Protein AF-0000000085049550 (afdb_homodimer)

Solvent-accessible surface area (backbone atoms only — not comparable to full-atom values): 65338 Å² total; per-residue (Å²): 145,92,88,83,80,83,71,81,77,80,73,81,81,85,78,81,79,78,75,76,79,75,77,75,76,74,72,74,68,70,70,70,76,71,72,78,82,72,60,80,69,58,67,72,44,66,88,73,62,25,68,62,47,60,29,58,36,51,58,29,24,35,36,38,42,76,51,36,43,37,69,57,34,48,64,61,52,52,51,42,51,48,48,37,54,74,70,41,40,34,81,73,56,37,36,35,46,28,46,39,63,38,54,49,28,28,23,38,79,91,80,58,50,74,32,56,30,37,91,40,30,61,65,18,60,72,66,50,96,84,41,41,40,52,30,58,55,34,49,54,40,43,74,71,71,32,41,34,25,41,52,52,14,54,10,40,30,41,53,62,75,64,70,43,58,96,78,52,60,54,61,54,42,81,53,63,71,20,36,40,64,19,33,49,98,33,47,60,62,50,43,30,42,44,35,55,68,23,51,41,31,29,39,39,37,34,40,40,19,30,40,55,27,21,76,83,26,67,53,30,67,71,60,66,41,73,67,36,78,46,41,44,38,82,87,19,70,70,65,26,42,37,69,58,55,53,47,54,52,43,51,47,43,53,34,46,53,70,35,34,76,84,34,67,29,35,44,31,44,29,50,42,5,38,64,44,32,60,74,50,25,33,54,54,26,29,27,24,23,25,25,55,83,65,55,49,39,67,58,42,46,46,27,20,48,44,49,40,50,68,41,26,35,51,19,30,49,9,8,27,42,22,38,52,62,43,51,53,66,32,68,56,17,13,90,91,24,52,54,40,27,50,24,54,54,51,51,37,23,46,48,27,25,42,54,25,41,18,51,59,58,92,70,56,48,72,69,55,49,49,62,79,54,38,59,67,52,50,46,61,27,54,25,77,59,28,26,27,19,34,63,39,20,53,38,67,42,39,35,32,35,38,22,50,44,73,89,49,79,40,36,31,37,39,36,45,34,32,70,35,64,51,71,46,77,44,45,51,42,27,62,64,73,46,24,38,44,92,40,61,36,39,37,32,30,60,84,78,69,42,74,50,83,63,38,54,38,54,47,79,44,81,35,53,48,36,23,49,50,44,30,45,32,39,39,49,44,62,61,80,57,46,49,49,48,43,56,36,19,25,40,34,37,60,79,31,36,29,70,71,63,88,30,48,32,65,80,38,54,26,36,64,43,89,87,58,47,48,57,68,50,53,58,71,70,53,33,31,54,44,38,33,45,21,51,39,15,27,28,83,68,40,78,30,28,26,49,85,46,74,34,84,41,11,38,9,25,22,28,55,15,22,34,37,33,65,46,50,91,68,36,38,31,39,38,29,34,34,32,25,24,45,76,23,85,40,63,80,57,42,36,30,42,35,37,25,43,51,43,38,82,65,41,69,56,68,73,32,36,57,69,38,68,57,45,78,48,66,37,84,27,78,90,36,52,26,36,33,46,31,31,40,46,89,62,93,55,83,56,47,32,31,27,29,39,27,55,23,28,42,25,88,140,80,87,82,80,82,80,77,77,78,77,79,72,78,76,79,76,77,77,75,76,73,76,74,72,73,72,72,70,70,71,70,74,70,72,76,81,72,59,82,69,58,67,72,46,66,88,72,62,24,68,61,48,62,29,57,37,50,58,28,24,35,37,38,42,77,52,36,42,36,68,57,34,49,64,60,52,51,51,44,51,49,47,35,52,75,72,42,39,34,83,72,56,37,34,35,46,29,45,40,65,38,55,50,29,27,22,40,79,92,80,59,50,72,32,54,30,38,90,40,30,60,65,17,59,73,64,50,94,83,42,40,40,53,32,58,54,34,50,53,39,43,73,73,70,32,40,33,24,40,53,52,13,55,10,40,31,40,50,61,75,66,68,44,58,96,79,52,60,54,61,55,43,82,53,64,72,20,36,40,63,18,32,48,97,35,48,61,62,49,44,30,43,45,35,55,68,23,52,42,32,28,41,39,37,32,39,41,20,31,40,55,26,20,77,82,27,67,53,28,66,71,60,66,41,74,66,35,78,46,40,44,37,82,86,19,72,73,66,26,42,36,68,60,56,54,47,55,53,43,50,45,43,53,32,47,53,71,36,34,80,84,35,69,29,37,44,30,44,30,51,42,5,37,65,46,32,62,73,50,26,34,55,54,28,29,27,24,23,24,26,54,85,64,56,50,40,66,58,42,47,46,26,20,48,44,49,40,52,69,41,27,35,52,19,31,49,10,9,27,41,23,39,52,61,42,51,54,66,32,69,55,16,13,90,91,23,53,54,40,27,50,24,54,54,51,52,36,24,46,48,27,25,42,54,26,41,19,51,58,57,91,70,56,50,73,72,55,50,48,62,78,53,36,60,66,52,48,48,61,27,54,25,77,59,28,25,26,20,35,62,38,20,53,39,68,42,37,36,32,34,37,21,49,43,73,88,49,81,39,36,33,34,38,37,45,35,32,68,34,65,50,71,45,77,43,45,50,42,27,62,63,72,46,24,38,43,91,41,61,34,40,38,33,31,59,82,78,70,41,74,49,81,63,38,54,38,54,47,79,45,82,35,52,47,36,22,49,50,45,28,45,34,38,38,52,42,61,60,81,56,46,48,47,48,42,56,35,17,24,40,34,37,59,79,30,36,30,70,71,61,86,31,49,32,66,80,38,51,26,36,66,41,91,85,58,48,48,58,69,48,54,58,73,70,54,31,31,53,44,39,32,45,20,51,40,15,26,28,82,69,40,78,32,27,26,48,85,45,73,34,84,40,10,39,9,24,22,28,55,14,21,34,38,33,67,46,49,92,68,36,39,31,38,38,30,35,33,32,25,24,46,75,24,85,39,65,82,57,43,37,30,43,37,37,24,43,52,43,38,84,65,41,69,54,68,72,32,35,57,69,37,70,57,44,78,48,66,36,82,26,76,91,37,53,27,36,33,45,30,31,40,47,89,64,94,54,83,57,46,31,30,27,29,38,28,55,23,27,44,25,87

pLDDT: mean 92.44, std 16.64, range [17.42, 98.94]

Organism: Asticcacaulis excentricus (strain ATCC 15261 / DSM 4724 / KCTC 12464 / NCIMB 9791 / VKM B-1370 / CB 48) (NCBI:txid573065)

Foldseek 3Di:
DDDDDDDPPDDDDDPDPPVPPPPPPPPPPPPPPPPPPPDLQFFFLDDQFFFFFDFLFFAAAAEACLAANLNAALVLLVVRLVCCLVVCVVVLHHAEREYEHNQWAWQDDVPRHTFGDCVRPVVQCDPHRVRGALQVSQVVSVVSVHAYEYEAELAQADPCVQDPDPPDPRQHDDDQNGNRRHCHVPLLPHLLRVPQVRNHAEYEYEHSRQARFAPPHPCCVVVVHPHDHHQWDQQDLVSHVLVVLLVSLQVNLVSNCVNPVVSRHFYAYHHALHSLCLACVRSRGAEYAQHHEADPDLLSLLLLLVSQQFSQLSWASRHAYASYEDPACDDCRNPVNVQQVLLSLLSCLQQLHHHYHNHSCVPHDPSSSCSSNLSLSSCSSRASLRGRWAWLDDDQAWTKTWADGDPDLQKIKIKTWGSFQAKDKDKDFCVSSQADQQWWKKWAWSVVRGTDDIDHGIDMDIDHGGHMTMTMMGHHHPFNFWDFVLNRSNFKHFSDQAQDDWFAQQPRRFDQDPVQGPPDPGDGGGNTQQQGKGWQAASNRHFFDALRRTFRGWMKGFAQTKMKGFDDQSFFKKKFWKAFGQPWPDQPWWKKKFKAFSSHTFDIDPGHGGNDGTDMDMGTQNVGGMMMIHIHTPDDDNRTTIMIRGRIIGGD/DDDPDDPPPPDPPPPPPPPPPPPPPPPPPPPPPDPPPPDLQFFFLDDQFFFFAPPLFFAAAAEACLAANLNAALVLLVVRLVCCLVVCVVVLHHAEREYEHNQWAWQDDVPRHTFGDCVRPVVQQDPHRVRGALQVSQVVSVVSVHAYEYEAELAQADPCVQDPDPPDPRQHDDDQNGNRRHCHVPLLPHLLRVPQVRNHQEYEYEHSRQARFAPPHPCCVVVVHPHDHHQWDQQDLVSHVLVVLLVSLQVNLVSNCVNDVVSRHFYAYHHALHSLCLACVRSRGAEYAQHHEADPDLLSLLLLLVSQQFSQLSWASRHAYASYEDPACDDCRNPVNVQQVLLSLLSCLQQLHHHYHNHSCVPHDPSSSCSSNLSLSSCSSRASLRGRWAWLDDDQAWTKTWADGDPDLQKIKIKTWGSFQAKDKDKDFCVSSQADQAWWKKWAWSVVRHTDDIDHGIDMDIDHGGHMTMTMMGHHHPFNFWDFVLNRSNFKHFSDQAQDDWFAQQPRRFDQDPVQGPPDPGDGGGNTQQQGKGWQAASNRHFFDALRRTFRGWMKGFAQTKMKGFDDQSFFKKKFWKAFGQPWPDQPWWKKKFKAFSSHTFDIDDGHGGNDGTDMDMGTQNVGGMMMIHIHTPDDDNRTTIMIRGRIIGGD

Sequence (1304 aa):
MTPALRRLRRHAAPVALAVGLALTAASAHAETAATPVVAPLAATGKWSAYSEGRAATPPMGWSSWNAFGTDLTEARVLDSARIIVDSGLAAKGYRYINIDDGWWLKRRQSDGRMQVRIQLFPSAAVGGGEETSLRPFTDRLHKMGLKAGIYSDLGRNACSQAYGGPNTPNLPEGTVLEREVGLYGHIEQDISLYFKDWGFDFIKVDGCGVRAFGADSERVKAGTYRELPPLIDFQSISRTNIPAVRGLYTQIATSLKASNPDGDYVFSLCAWGSADVRAWGKDVGNLSRTSDDLTPSWSRLLTNFDSAATRALYAHPGSWNDPDMLFIGHGEFDAKHLVEARSHFALWAMINAPLLIGYDLSQASPELMQIFGNEAIIALNQDAGGHQAVLAYDSDDVQILIKTVGADPTRKAVALFNRTAEGKDIILTAEHLKYLANQPVKLHDLWAQADQAPFTGEAKFHLDPHQTLIFMASGTPVLSNGQYLSDLPGRVNPAVDGVVVPQADPFIYRMKSPWNGTRGRGDIPAYTGWGGAQADASPHGRQLQIAGKAFRSGIGILANSRLEVRVQPSDRRFEARVGVDDSTLNTTEAVTFAVYGDGKLLVKSQPLRFGQTPQALSADLNGVRLVELVATSASPSANPAAVTWGDAALLKMTPALRRLRRHAAPVALAVGLALTAASAHAETAATPVVAPLAATGKWSAYSEGRAATPPMGWSSWNAFGTDLTEARVLDSARIIVDSGLAAKGYRYINIDDGWWLKRRQSDGRMQVRIQLFPSAAVGGGEETSLRPFTDRLHKMGLKAGIYSDLGRNACSQAYGGPNTPNLPEGTVLEREVGLYGHIEQDISLYFKDWGFDFIKVDGCGVRAFGADSERVKAGTYRELPPLIDFQSISRTNIPAVRGLYTQIATSLKASNPDGDYVFSLCAWGSADVRAWGKDVGNLSRTSDDLTPSWSRLLTNFDSAATRALYAHPGSWNDPDMLFIGHGEFDAKHLVEARSHFALWAMINAPLLIGYDLSQASPELMQIFGNEAIIALNQDAGGHQAVLAYDSDDVQILIKTVGADPTRKAVALFNRTAEGKDIILTAEHLKYLANQPVKLHDLWAQADQAPFTGEAKFHLDPHQTLIFMASGTPVLSNGQYLSDLPGRVNPAVDGVVVPQADPFIYRMKSPWNGTRGRGDIPAYTGWGGAQADASPHGRQLQIAGKAFRSGIGILANSRLEVRVQPSDRRFEARVGVDDSTLNTTEAVTFAVYGDGKLLVKSQPLRFGQTPQALSADLNGVRLVELVATSASPSANPAAVTWGDAALLK

Structure (mmCIF, N/CA/C/O backbone):
data_AF-0000000085049550-model_v1
#
loop_
_entity.id
_entity.type
_entity.pdbx_description
1 polymer Alpha-galactosidase
#
loop_
_atom_site.group_PDB
_atom_site.id
_atom_site.type_symbol
_atom_site.label_atom_id
_atom_site.label_alt_id
_atom_site.label_comp_id
_atom_site.label_asym_id
_atom_site.label_entity_id
_atom_site.label_seq_id
_atom_site.pdbx_PDB_ins_code
_atom_site.Cartn_x
_atom_site.Cartn_y
_atom_site.Cartn_z
_atom_site.occupancy
_atom_site.B_iso_or_equiv
_atom_site.auth_seq_id
_atom_site.auth_comp_id
_atom_site.auth_asym_id
_atom_site.auth_atom_id
_atom_site.pdbx_PDB_model_num
ATOM 1 N N . MET A 1 1 ? 53.688 -13.312 -93.875 1 20.81 1 MET A N 1
ATOM 2 C CA . MET A 1 1 ? 52.438 -13.844 -94.438 1 20.81 1 MET A CA 1
ATOM 3 C C . MET A 1 1 ? 51.312 -13.758 -93.438 1 20.81 1 MET A C 1
ATOM 5 O O . MET A 1 1 ? 51.438 -14.273 -92.312 1 20.81 1 MET A O 1
ATOM 9 N N . THR A 1 2 ? 50.219 -12.719 -93.5 1 22.12 2 THR A N 1
ATOM 10 C CA . THR A 1 2 ? 49.375 -11.656 -92.938 1 22.12 2 THR A CA 1
ATOM 11 C C . THR A 1 2 ? 47.938 -12.156 -92.75 1 22.12 2 THR A C 1
ATOM 13 O O . THR A 1 2 ? 47.281 -12.516 -93.75 1 22.12 2 THR A O 1
ATOM 16 N N . PRO A 1 3 ? 47.406 -12.766 -91.5 1 21.67 3 PRO A N 1
ATOM 17 C CA . PRO A 1 3 ? 46.469 -13.719 -90.875 1 21.67 3 PRO A CA 1
ATOM 18 C C . PRO A 1 3 ? 45.062 -13.148 -90.75 1 21.67 3 PRO A C 1
ATOM 20 O O . PRO A 1 3 ? 44.875 -12.219 -89.938 1 21.67 3 PRO A O 1
ATOM 23 N N . ALA A 1 4 ? 44.125 -13.102 -91.812 1 19.98 4 ALA A N 1
ATOM 24 C CA . ALA A 1 4 ? 43.062 -12.133 -92.125 1 19.98 4 ALA A CA 1
ATOM 25 C C . ALA A 1 4 ? 41.812 -12.438 -91.312 1 19.98 4 ALA A C 1
ATOM 27 O O . ALA A 1 4 ? 41.312 -13.57 -91.312 1 19.98 4 ALA A O 1
ATOM 28 N N . LEU A 1 5 ? 41.125 -11.57 -90.375 1 17.5 5 LEU A N 1
ATOM 29 C CA . LEU A 1 5 ? 40.344 -11.469 -89.125 1 17.5 5 LEU A CA 1
ATOM 30 C C . LEU A 1 5 ? 38.844 -11.57 -89.438 1 17.5 5 LEU A C 1
ATOM 32 O O . LEU A 1 5 ? 38.031 -10.922 -88.75 1 17.5 5 LEU A O 1
ATOM 36 N N . ARG A 1 6 ? 38.312 -12.344 -90.438 1 18.55 6 ARG A N 1
ATOM 37 C CA . ARG A 1 6 ? 37.062 -11.906 -91 1 18.55 6 ARG A CA 1
ATOM 38 C C . ARG A 1 6 ? 35.906 -12.125 -90 1 18.55 6 ARG A C 1
ATOM 40 O O . ARG A 1 6 ? 35.781 -13.203 -89.438 1 18.55 6 ARG A O 1
ATOM 47 N N . ARG A 1 7 ? 35.031 -11.148 -89.688 1 18.16 7 ARG A N 1
ATOM 48 C CA . ARG A 1 7 ? 34.094 -10.594 -88.688 1 18.16 7 ARG A CA 1
ATOM 49 C C . ARG A 1 7 ? 32.688 -11.188 -88.875 1 18.16 7 ARG A C 1
ATOM 51 O O . ARG A 1 7 ? 31.703 -10.555 -88.562 1 18.16 7 ARG A O 1
ATOM 58 N N . LEU A 1 8 ? 32.406 -12.375 -89.375 1 18.02 8 LEU A N 1
ATOM 59 C CA . LEU A 1 8 ? 31.125 -12.656 -89.938 1 18.02 8 LEU A CA 1
ATOM 60 C C . LEU A 1 8 ? 30.031 -12.711 -88.875 1 18.02 8 LEU A C 1
ATOM 62 O O . LEU A 1 8 ? 29.938 -13.68 -88.125 1 18.02 8 LEU A O 1
ATOM 66 N N . ARG A 1 9 ? 29.875 -11.672 -88.062 1 20.73 9 ARG A N 1
ATOM 67 C CA . ARG A 1 9 ? 29.109 -11.836 -86.812 1 20.73 9 ARG A CA 1
ATOM 68 C C . ARG A 1 9 ? 27.641 -12.094 -87.125 1 20.73 9 ARG A C 1
ATOM 70 O O . ARG A 1 9 ? 27 -11.312 -87.875 1 20.73 9 ARG A O 1
ATOM 77 N N . ARG A 1 10 ? 27.172 -13.32 -87.188 1 17.42 10 ARG A N 1
ATOM 78 C CA . ARG A 1 10 ? 25.953 -14.047 -87.5 1 17.42 10 ARG A CA 1
ATOM 79 C C . ARG A 1 10 ? 24.766 -13.508 -86.688 1 17.42 10 ARG A C 1
ATOM 81 O O . ARG A 1 10 ? 24.844 -13.391 -85.5 1 17.42 10 ARG A O 1
ATOM 88 N N . HIS A 1 11 ? 23.781 -12.859 -87.25 1 19.19 11 HIS A N 1
ATOM 89 C CA . HIS A 1 11 ? 22.641 -12.016 -86.938 1 19.19 11 HIS A CA 1
ATOM 90 C C . HIS A 1 11 ? 21.5 -12.828 -86.312 1 19.19 11 HIS A C 1
ATOM 92 O O . HIS A 1 11 ? 20.656 -12.297 -85.625 1 19.19 11 HIS A O 1
ATOM 98 N N . ALA A 1 12 ? 21.375 -14.188 -86.625 1 19.83 12 ALA A N 1
ATOM 99 C CA . ALA A 1 12 ? 19.984 -14.391 -87 1 19.83 12 ALA A CA 1
ATOM 100 C C . ALA A 1 12 ? 19.016 -14.156 -85.875 1 19.83 12 ALA A C 1
ATOM 102 O O . ALA A 1 12 ? 19.422 -13.695 -84.812 1 19.83 12 ALA A O 1
ATOM 103 N N . ALA A 1 13 ? 18.203 -15.258 -85.5 1 19.91 13 ALA A N 1
ATOM 104 C CA . ALA A 1 13 ? 16.766 -15.469 -85.688 1 19.91 13 ALA A CA 1
ATOM 105 C C . ALA A 1 13 ? 16.047 -15.172 -84.375 1 19.91 13 ALA A C 1
ATOM 107 O O . ALA A 1 13 ? 16.562 -15.453 -83.25 1 19.91 13 ALA A O 1
ATOM 108 N N . PRO A 1 14 ? 14.891 -14.406 -84.375 1 24.23 14 PRO A N 1
ATOM 109 C CA . PRO A 1 14 ? 14.023 -13.781 -83.375 1 24.23 14 PRO A CA 1
ATOM 110 C C . PRO A 1 14 ? 13.195 -14.797 -82.562 1 24.23 14 PRO A C 1
ATOM 112 O O . PRO A 1 14 ? 12.367 -15.5 -83.188 1 24.23 14 PRO A O 1
ATOM 115 N N . VAL A 1 15 ? 13.695 -15.828 -81.938 1 25.08 15 VAL A N 1
ATOM 116 C CA . VAL A 1 15 ? 12.789 -16.844 -81.438 1 25.08 15 VAL A CA 1
ATOM 117 C C . VAL A 1 15 ? 11.742 -16.219 -80.562 1 25.08 15 VAL A C 1
ATOM 119 O O . VAL A 1 15 ? 12.07 -15.445 -79.625 1 25.08 15 VAL A O 1
ATOM 122 N N . ALA A 1 16 ? 10.422 -16.188 -81 1 24.03 16 ALA A N 1
ATOM 123 C CA . ALA A 1 16 ? 9.172 -15.688 -80.438 1 24.03 16 ALA A CA 1
ATOM 124 C C . ALA A 1 16 ? 8.922 -16.281 -79.062 1 24.03 16 ALA A C 1
ATOM 126 O O . ALA A 1 16 ? 9.117 -17.484 -78.875 1 24.03 16 ALA A O 1
ATOM 127 N N . LEU A 1 17 ? 8.867 -15.5 -78 1 23.89 17 LEU A N 1
ATOM 128 C CA . LEU A 1 17 ? 8.688 -15.492 -76.562 1 23.89 17 LEU A CA 1
ATOM 129 C C . LEU A 1 17 ? 7.312 -16.031 -76.188 1 23.89 17 LEU A C 1
ATOM 131 O O . LEU A 1 17 ? 6.289 -15.422 -76.5 1 23.89 17 LEU A O 1
ATOM 135 N N . ALA A 1 18 ? 6.938 -17.344 -76.562 1 24.67 18 ALA A N 1
ATOM 136 C CA . ALA A 1 18 ? 5.602 -17.797 -76.188 1 24.67 18 ALA A CA 1
ATOM 137 C C . ALA A 1 18 ? 5.387 -17.672 -74.688 1 24.67 18 ALA A C 1
ATOM 139 O O . ALA A 1 18 ? 6.121 -18.266 -73.875 1 24.67 18 ALA A O 1
ATOM 140 N N . VAL A 1 19 ? 4.93 -16.578 -74.188 1 25.58 19 VAL A N 1
ATOM 141 C CA . VAL A 1 19 ? 4.613 -16.172 -72.812 1 25.58 19 VAL A CA 1
ATOM 142 C C . VAL A 1 19 ? 3.512 -17.062 -72.25 1 25.58 19 VAL A C 1
ATOM 144 O O . VAL A 1 19 ? 2.375 -17.031 -72.75 1 25.58 19 VAL A O 1
ATOM 147 N N . GLY A 1 20 ? 3.762 -18.438 -72.125 1 22.78 20 GLY A N 1
ATOM 148 C CA . GLY A 1 20 ? 2.656 -19.203 -71.562 1 22.78 20 GLY A CA 1
ATOM 149 C C . GLY A 1 20 ? 2.186 -18.688 -70.188 1 22.78 20 GLY A C 1
ATOM 150 O O . GLY A 1 20 ? 2.99 -18.484 -69.312 1 22.78 20 GLY A O 1
ATOM 151 N N . LEU A 1 21 ? 1.049 -17.922 -70.25 1 27.67 21 LEU A N 1
ATOM 152 C CA . LEU A 1 21 ? 0.35 -17.359 -69.062 1 27.67 21 LEU A CA 1
ATOM 153 C C . LEU A 1 21 ? -0.091 -18.469 -68.125 1 27.67 21 LEU A C 1
ATOM 155 O O . LEU A 1 21 ? -0.874 -19.344 -68.5 1 27.67 21 LEU A O 1
ATOM 159 N N . ALA A 1 22 ? 0.88 -19.047 -67.312 1 28.3 22 ALA A N 1
ATOM 160 C CA . ALA A 1 22 ? 0.444 -19.984 -66.312 1 28.3 22 ALA A CA 1
ATOM 161 C C . ALA A 1 22 ? -0.596 -19.344 -65.375 1 28.3 22 ALA A C 1
ATOM 163 O O . ALA A 1 22 ? -0.349 -18.281 -64.812 1 28.3 22 ALA A O 1
ATOM 164 N N . LEU A 1 23 ? -1.901 -19.609 -65.688 1 30.53 23 LEU A N 1
ATOM 165 C CA . LEU A 1 23 ? -3.027 -19.25 -64.875 1 30.53 23 LEU A CA 1
ATOM 166 C C . LEU A 1 23 ? -2.83 -19.812 -63.438 1 30.53 23 LEU A C 1
ATOM 168 O O . LEU A 1 23 ? -2.676 -21.016 -63.25 1 30.53 23 LEU A O 1
ATOM 172 N N . THR A 1 24 ? -2.119 -18.984 -62.656 1 28 24 THR A N 1
ATOM 173 C CA . THR A 1 24 ? -2.018 -19.344 -61.25 1 28 24 THR A CA 1
ATOM 174 C C . THR A 1 24 ? -3.404 -19.484 -60.625 1 28 24 THR A C 1
ATOM 176 O O . THR A 1 24 ? -4.227 -18.562 -60.719 1 28 24 THR A O 1
ATOM 179 N N . ALA A 1 25 ? -3.895 -20.734 -60.562 1 34.78 25 ALA A N 1
ATOM 180 C CA . ALA A 1 25 ? -5.07 -21.047 -59.75 1 34.78 25 ALA A CA 1
ATOM 181 C C . ALA A 1 25 ? -4.926 -20.5 -58.344 1 34.78 25 ALA A C 1
ATOM 183 O O . ALA A 1 25 ? -3.975 -20.844 -57.625 1 34.78 25 ALA A O 1
ATOM 184 N N . ALA A 1 26 ? -5.629 -19.344 -58.125 1 31.62 26 ALA A N 1
ATOM 185 C CA . ALA A 1 26 ? -5.836 -18.781 -56.812 1 31.62 26 ALA A CA 1
ATOM 186 C C . ALA A 1 26 ? -6.508 -19.812 -55.875 1 31.62 26 ALA A C 1
ATOM 188 O O . ALA A 1 26 ? -7.621 -20.266 -56.156 1 31.62 26 ALA A O 1
ATOM 189 N N . SER A 1 27 ? -5.691 -20.625 -55.438 1 27.59 27 SER A N 1
ATOM 190 C CA . SER A 1 27 ? -6.316 -21.406 -54.375 1 27.59 27 SER A CA 1
ATOM 191 C C . SER A 1 27 ? -7.105 -20.516 -53.406 1 27.59 27 SER A C 1
ATOM 193 O O . SER A 1 27 ? -6.57 -19.531 -52.875 1 27.59 27 SER A O 1
ATOM 195 N N . ALA A 1 28 ? -8.422 -20.594 -53.688 1 36.97 28 ALA A N 1
ATOM 196 C CA . ALA A 1 28 ? -9.328 -20.031 -52.688 1 36.97 28 ALA A CA 1
ATOM 197 C C . ALA A 1 28 ? -9.031 -20.594 -51.281 1 36.97 28 ALA A C 1
ATOM 199 O O . ALA A 1 28 ? -9.281 -21.766 -51.031 1 36.97 28 ALA A O 1
ATOM 200 N N . HIS A 1 29 ? -7.992 -20.047 -50.781 1 26.52 29 HIS A N 1
ATOM 201 C CA . HIS A 1 29 ? -7.977 -20.344 -49.344 1 26.52 29 HIS A CA 1
ATOM 202 C C . HIS A 1 29 ? -9.328 -20.047 -48.719 1 26.52 29 HIS A C 1
ATOM 204 O O . HIS A 1 29 ? -9.859 -18.938 -48.875 1 26.52 29 HIS A O 1
ATOM 210 N N . ALA A 1 30 ? -10 -21.047 -48.594 1 36.75 30 ALA A N 1
ATOM 211 C CA . ALA A 1 30 ? -11.18 -20.922 -47.719 1 36.75 30 ALA A CA 1
ATOM 212 C C . ALA A 1 30 ? -10.859 -20.141 -46.469 1 36.75 30 ALA A C 1
ATOM 214 O O . ALA A 1 30 ? -10 -20.562 -45.656 1 36.75 30 ALA A O 1
ATOM 215 N N . GLU A 1 31 ? -11.148 -18.922 -46.562 1 33.69 31 GLU A N 1
ATOM 216 C CA . GLU A 1 31 ? -11.18 -18.172 -45.312 1 33.69 31 GLU A CA 1
ATOM 217 C C . GLU A 1 31 ? -11.844 -18.969 -44.188 1 33.69 31 GLU A C 1
ATOM 219 O O . GLU A 1 31 ? -13 -19.375 -44.312 1 33.69 31 GLU A O 1
ATOM 224 N N . THR A 1 32 ? -11.133 -19.781 -43.531 1 31.92 32 THR A N 1
ATOM 225 C CA . THR A 1 32 ? -11.773 -20.25 -42.312 1 31.92 32 THR A CA 1
ATOM 226 C C . THR A 1 32 ? -12.57 -19.125 -41.656 1 31.92 32 THR A C 1
ATOM 228 O O . THR A 1 32 ? -12.07 -18.016 -41.5 1 31.92 32 THR A O 1
ATOM 231 N N . ALA A 1 33 ? -13.844 -19.25 -41.812 1 36.56 33 ALA A N 1
ATOM 232 C CA . ALA A 1 33 ? -14.766 -18.344 -41.125 1 36.56 33 ALA A CA 1
ATOM 233 C C . ALA A 1 33 ? -14.273 -18.031 -39.719 1 36.56 33 ALA A C 1
ATOM 235 O O . ALA A 1 33 ? -14.055 -18.953 -38.938 1 36.56 33 ALA A O 1
ATOM 236 N N . ALA A 1 34 ? -13.695 -16.844 -39.469 1 38.84 34 ALA A N 1
ATOM 237 C CA . ALA A 1 34 ? -13.352 -16.312 -38.156 1 38.84 34 ALA A CA 1
ATOM 238 C C . ALA A 1 34 ? -14.445 -16.609 -37.125 1 38.84 34 ALA A C 1
ATOM 240 O O . ALA A 1 34 ? -15.633 -16.422 -37.406 1 38.84 34 ALA A O 1
ATOM 241 N N . THR A 1 35 ? -14.18 -17.531 -36.219 1 39.62 35 THR A N 1
ATOM 242 C CA . THR A 1 35 ? -15.141 -17.672 -35.156 1 39.62 35 THR A CA 1
ATOM 243 C C . THR A 1 35 ? -15.672 -16.312 -34.719 1 39.62 35 THR A C 1
ATOM 245 O O . THR A 1 35 ? -14.898 -15.391 -34.469 1 39.62 35 THR A O 1
ATOM 248 N N . PRO A 1 36 ? -16.922 -16.094 -34.938 1 41.88 36 PRO A N 1
ATOM 249 C CA . PRO A 1 36 ? -17.422 -14.781 -34.562 1 41.88 36 PRO A CA 1
ATOM 250 C C . PRO A 1 36 ? -16.969 -14.367 -33.156 1 41.88 36 PRO A C 1
ATOM 252 O O . PRO A 1 36 ? -17.094 -15.148 -32.188 1 41.88 36 PRO A O 1
ATOM 255 N N . VAL A 1 37 ? -16.094 -13.406 -33.156 1 50.31 37 VAL A N 1
ATOM 256 C CA . VAL A 1 37 ? -15.641 -12.828 -31.891 1 50.31 37 VAL A CA 1
ATOM 257 C C . VAL A 1 37 ? -16.844 -12.352 -31.078 1 50.31 37 VAL A C 1
ATOM 259 O O . VAL A 1 37 ? -17.531 -11.414 -31.484 1 50.31 37 VAL A O 1
ATOM 262 N N . VAL A 1 38 ? -17.438 -13.148 -30.125 1 58.22 38 VAL A N 1
ATOM 263 C CA . VAL A 1 38 ? -18.484 -12.758 -29.188 1 58.22 38 VAL A CA 1
ATOM 264 C C . VAL A 1 38 ? -18.047 -11.523 -28.406 1 58.22 38 VAL A C 1
ATOM 266 O O . VAL A 1 38 ? -16.906 -11.453 -27.938 1 58.22 38 VAL A O 1
ATOM 269 N N . ALA A 1 39 ? -18.953 -10.477 -28.281 1 81.88 39 ALA A N 1
ATOM 270 C CA . ALA A 1 39 ? -18.703 -9.289 -27.469 1 81.88 39 ALA A CA 1
ATOM 271 C C . ALA A 1 39 ? -18.406 -9.664 -26.016 1 81.88 39 ALA A C 1
ATOM 273 O O . ALA A 1 39 ? -19.109 -10.492 -25.438 1 81.88 39 ALA A O 1
ATOM 274 N N . PRO A 1 40 ? -17.344 -9.211 -25.547 1 85.62 40 PRO A N 1
ATOM 275 C CA . PRO A 1 40 ? -16.875 -9.641 -24.219 1 85.62 40 PRO A CA 1
ATOM 276 C C . PRO A 1 40 ? -17.984 -9.594 -23.156 1 85.62 40 PRO A C 1
ATOM 278 O O . PRO A 1 40 ? -17.969 -10.375 -22.203 1 85.62 40 PRO A O 1
ATOM 281 N N . LEU A 1 41 ? -18.953 -8.781 -23.359 1 94.31 41 LEU A N 1
ATOM 282 C CA . LEU A 1 41 ? -19.984 -8.625 -22.328 1 94.31 41 LEU A CA 1
ATOM 283 C C . LEU A 1 41 ? -21.234 -9.43 -22.688 1 94.31 41 LEU A C 1
ATOM 285 O O . LEU A 1 41 ? -22.188 -9.477 -21.906 1 94.31 41 LEU A O 1
ATOM 289 N N . ALA A 1 42 ? -21.234 -10.078 -23.812 1 95.12 42 ALA A N 1
ATOM 290 C CA . ALA A 1 42 ? -22.375 -10.891 -24.203 1 95.12 42 ALA A CA 1
ATOM 291 C C . ALA A 1 42 ? -22.484 -12.133 -23.328 1 95.12 42 ALA A C 1
ATOM 293 O O . ALA A 1 42 ? -21.484 -12.82 -23.078 1 95.12 42 ALA A O 1
ATOM 294 N N . ALA A 1 43 ? -23.688 -12.383 -22.844 1 96.62 43 ALA A N 1
ATOM 295 C CA . ALA A 1 43 ? -23.938 -13.617 -22.094 1 96.62 43 ALA A CA 1
ATOM 296 C C . ALA A 1 43 ? -23.859 -14.836 -23 1 96.62 43 ALA A C 1
ATOM 298 O O . ALA A 1 43 ? -24.438 -14.859 -24.078 1 96.62 43 ALA A O 1
ATOM 299 N N . THR A 1 44 ? -23.156 -15.844 -22.609 1 95.5 44 THR A N 1
ATOM 300 C CA . THR A 1 44 ? -22.922 -17.016 -23.438 1 95.5 44 THR A CA 1
ATOM 301 C C . THR A 1 44 ? -23.562 -18.25 -22.828 1 95.5 44 THR A C 1
ATOM 303 O O . THR A 1 44 ? -23.766 -19.25 -23.516 1 95.5 44 THR A O 1
ATOM 306 N N . GLY A 1 45 ? -23.797 -18.25 -21.578 1 97.06 45 GLY A N 1
ATOM 307 C CA . GLY A 1 45 ? -24.281 -19.406 -20.859 1 97.06 45 GLY A CA 1
ATOM 308 C C . GLY A 1 45 ? -23.219 -20.469 -20.641 1 97.06 45 GLY A C 1
ATOM 309 O O . GLY A 1 45 ? -23.531 -21.625 -20.344 1 97.06 45 GLY A O 1
ATOM 310 N N . LYS A 1 46 ? -21.984 -20.094 -20.781 1 96.75 46 LYS A N 1
ATOM 311 C CA . LYS A 1 46 ? -20.891 -21.047 -20.656 1 96.75 46 LYS A CA 1
ATOM 312 C C . LYS A 1 46 ? -19.844 -20.562 -19.656 1 96.75 46 LYS A C 1
ATOM 314 O O . LYS A 1 46 ? -19.562 -19.375 -19.578 1 96.75 46 LYS A O 1
ATOM 319 N N . TRP A 1 47 ? -19.344 -21.578 -18.859 1 97.25 47 TRP A N 1
ATOM 320 C CA . TRP A 1 47 ? -18.203 -21.312 -17.984 1 97.25 47 TRP A CA 1
ATOM 321 C C . TRP A 1 47 ? -16.922 -21.156 -18.812 1 97.25 47 TRP A C 1
ATOM 323 O O . TRP A 1 47 ? -16.609 -21.984 -19.656 1 97.25 47 TRP A O 1
ATOM 333 N N . SER A 1 48 ? -16.125 -20.031 -18.516 1 96.81 48 SER A N 1
ATOM 334 C CA . SER A 1 48 ? -15.016 -19.734 -19.422 1 96.81 48 SER A CA 1
ATOM 335 C C . SER A 1 48 ? -13.664 -19.969 -18.766 1 96.81 48 SER A C 1
ATOM 337 O O . SER A 1 48 ? -12.633 -20 -19.438 1 96.81 48 SER A O 1
ATOM 339 N N . ALA A 1 49 ? -13.531 -20.125 -17.438 1 96.81 49 ALA A N 1
ATOM 340 C CA . ALA A 1 49 ? -12.258 -20.406 -16.781 1 96.81 49 ALA A CA 1
ATOM 341 C C . ALA A 1 49 ? -11.734 -21.781 -17.141 1 96.81 49 ALA A C 1
ATOM 343 O O . ALA A 1 49 ? -12.516 -22.688 -17.469 1 96.81 49 ALA A O 1
ATOM 344 N N . TYR A 1 50 ? -10.445 -21.953 -17.047 1 96.38 50 TYR A N 1
ATOM 345 C CA . TYR A 1 50 ? -9.742 -23.172 -17.469 1 96.38 50 TYR A CA 1
ATOM 346 C C . TYR A 1 50 ? -10.289 -24.391 -16.734 1 96.38 50 TYR A C 1
ATOM 348 O O . TYR A 1 50 ? -10.414 -24.375 -15.5 1 96.38 50 TYR A O 1
ATOM 356 N N . SER A 1 51 ? -10.625 -25.469 -17.453 1 90.94 51 SER A N 1
ATOM 357 C CA . SER A 1 51 ? -11.188 -26.672 -16.844 1 90.94 51 SER A CA 1
ATOM 358 C C . SER A 1 51 ? -10.531 -27.922 -17.391 1 90.94 51 SER A C 1
ATOM 360 O O . SER A 1 51 ? -11.023 -29.031 -17.188 1 90.94 51 SER A O 1
ATOM 362 N N . GLU A 1 52 ? -9.508 -27.719 -18.141 1 91.75 52 GLU A N 1
ATOM 363 C CA . GLU A 1 52 ? -8.773 -28.891 -18.641 1 91.75 52 GLU A CA 1
ATOM 364 C C . GLU A 1 52 ? -7.688 -29.312 -17.656 1 91.75 52 GLU A C 1
ATOM 366 O O . GLU A 1 52 ? -7.492 -28.672 -16.625 1 91.75 52 GLU A O 1
ATOM 371 N N . GLY A 1 53 ? -7.074 -30.422 -17.875 1 90.44 53 GLY A N 1
ATOM 372 C CA . GLY A 1 53 ? -6.074 -30.953 -16.969 1 90.44 53 GLY A CA 1
ATOM 373 C C . GLY A 1 53 ? -6.668 -31.547 -15.703 1 90.44 53 GLY A C 1
ATOM 374 O O . GLY A 1 53 ? -7.883 -31.75 -15.625 1 90.44 53 GLY A O 1
ATOM 375 N N . ARG A 1 54 ? -5.758 -31.953 -14.828 1 91.81 54 ARG A N 1
ATOM 376 C CA . ARG A 1 54 ? -6.207 -32.625 -13.609 1 91.81 54 ARG A CA 1
ATOM 377 C C . ARG A 1 54 ? -5.758 -31.875 -12.367 1 91.81 54 ARG A C 1
ATOM 379 O O . ARG A 1 54 ? -4.77 -32.25 -11.734 1 91.81 54 ARG A O 1
ATOM 386 N N . ALA A 1 55 ? -6.527 -30.891 -12.086 1 96.56 55 ALA A N 1
ATOM 387 C CA . ALA A 1 55 ? -6.297 -30.078 -10.883 1 96.56 55 ALA A CA 1
ATOM 388 C C . ALA A 1 55 ? -7.613 -29.641 -10.258 1 96.56 55 ALA A C 1
ATOM 390 O O . ALA A 1 55 ? -7.816 -28.453 -9.992 1 96.56 55 ALA A O 1
ATOM 391 N N . ALA A 1 56 ? -8.445 -30.609 -9.992 1 97 56 ALA A N 1
ATOM 392 C CA . ALA A 1 56 ? -9.727 -30.281 -9.367 1 97 56 ALA A CA 1
ATOM 393 C C . ALA A 1 56 ? -9.523 -29.594 -8.023 1 97 56 ALA A C 1
ATOM 395 O O . ALA A 1 56 ? -10.352 -28.781 -7.602 1 97 56 ALA A O 1
ATOM 396 N N . THR A 1 57 ? -8.523 -29.906 -7.297 1 97.88 57 THR A N 1
ATOM 397 C CA . THR A 1 57 ? -8.016 -29.234 -6.105 1 97.88 57 THR A CA 1
ATOM 398 C C . THR A 1 57 ? -6.562 -28.812 -6.305 1 97.88 57 THR A C 1
ATOM 400 O O . THR A 1 57 ? -5.906 -29.25 -7.25 1 97.88 57 THR A O 1
ATOM 403 N N . PRO A 1 58 ? -6.027 -27.906 -5.484 1 98.56 58 PRO A N 1
ATOM 404 C CA . PRO A 1 58 ? -4.637 -27.5 -5.664 1 98.56 58 PRO A CA 1
ATOM 405 C C . PRO A 1 58 ? -3.658 -28.672 -5.594 1 98.56 58 PRO A C 1
ATOM 407 O O . PRO A 1 58 ? -3.756 -29.5 -4.691 1 98.56 58 PRO A O 1
ATOM 410 N N . PRO A 1 59 ? -2.723 -28.719 -6.523 1 98.62 59 PRO A N 1
ATOM 411 C CA . PRO A 1 59 ? -1.766 -29.828 -6.512 1 98.62 59 PRO A CA 1
ATOM 412 C C . PRO A 1 59 ? -0.896 -29.844 -5.254 1 98.62 59 PRO A C 1
ATOM 414 O O . PRO A 1 59 ? -0.496 -28.781 -4.762 1 98.62 59 PRO A O 1
ATOM 417 N N . MET A 1 60 ? -0.651 -31.031 -4.762 1 98.81 60 MET A N 1
ATOM 418 C CA . MET A 1 60 ? 0.285 -31.25 -3.66 1 98.81 60 MET A CA 1
ATOM 419 C C . MET A 1 60 ? 1.442 -32.156 -4.098 1 98.81 60 MET A C 1
ATOM 421 O O . MET A 1 60 ? 1.258 -33.062 -4.91 1 98.81 60 MET A O 1
ATOM 425 N N . GLY A 1 61 ? 2.609 -31.875 -3.625 1 98.81 61 GLY A N 1
ATOM 426 C CA . GLY A 1 61 ? 3.748 -32.688 -3.99 1 98.81 61 GLY A CA 1
ATOM 427 C C . GLY A 1 61 ? 5.074 -32.125 -3.518 1 98.81 61 GLY A C 1
ATOM 428 O O . GLY A 1 61 ? 5.18 -31.625 -2.393 1 98.81 61 GLY A O 1
ATOM 429 N N . TRP A 1 62 ? 6.051 -32.375 -4.258 1 98.81 62 TRP A N 1
ATOM 430 C CA . TRP A 1 62 ? 7.43 -32 -3.988 1 98.81 62 TRP A CA 1
ATOM 431 C C . TRP A 1 62 ? 8.102 -31.453 -5.25 1 98.81 62 TRP A C 1
ATOM 433 O O . TRP A 1 62 ? 7.895 -31.984 -6.344 1 98.81 62 TRP A O 1
ATOM 443 N N . SER A 1 63 ? 8.844 -30.359 -5.109 1 98.62 63 SER A N 1
ATOM 444 C CA . SER A 1 63 ? 9.602 -29.781 -6.211 1 98.62 63 SER A CA 1
ATOM 445 C C . SER A 1 63 ? 11.062 -29.562 -5.82 1 98.62 63 SER A C 1
ATOM 447 O O . SER A 1 63 ? 11.352 -29.156 -4.695 1 98.62 63 SER A O 1
ATOM 449 N N . SER A 1 64 ? 11.992 -29.641 -6.715 1 98.25 64 SER A N 1
ATOM 450 C CA . SER A 1 64 ? 13.398 -29.844 -6.402 1 98.25 64 SER A CA 1
ATOM 451 C C . SER A 1 64 ? 14.117 -28.5 -6.207 1 98.25 64 SER A C 1
ATOM 453 O O . SER A 1 64 ? 15.219 -28.469 -5.652 1 98.25 64 SER A O 1
ATOM 455 N N . TRP A 1 65 ? 13.586 -27.438 -6.668 1 97.38 65 TRP A N 1
ATOM 456 C CA . TRP A 1 65 ? 14.375 -26.234 -6.879 1 97.38 65 TRP A CA 1
ATOM 457 C C . TRP A 1 65 ? 14.922 -25.703 -5.559 1 97.38 65 TRP A C 1
ATOM 459 O O . TRP A 1 65 ? 16.125 -25.469 -5.422 1 97.38 65 TRP A O 1
ATOM 469 N N . ASN A 1 66 ? 14.055 -25.5 -4.566 1 97.12 66 ASN A N 1
ATOM 470 C CA . ASN A 1 66 ? 14.5 -24.906 -3.312 1 97.12 66 ASN A CA 1
ATOM 471 C C . ASN A 1 66 ? 15.484 -25.797 -2.576 1 97.12 66 ASN A C 1
ATOM 473 O O . ASN A 1 66 ? 16.297 -25.328 -1.788 1 97.12 66 ASN A O 1
ATOM 477 N N . ALA A 1 67 ? 15.422 -27.094 -2.857 1 96.38 67 ALA A N 1
ATOM 478 C CA . ALA A 1 67 ? 16.281 -28.047 -2.172 1 96.38 67 ALA A CA 1
ATOM 479 C C . ALA A 1 67 ? 17.656 -28.141 -2.848 1 96.38 67 ALA A C 1
ATOM 481 O O . ALA A 1 67 ? 18.672 -28.234 -2.174 1 96.38 67 ALA A O 1
ATOM 482 N N . PHE A 1 68 ? 17.609 -28.125 -4.23 1 96.25 68 PHE A N 1
ATOM 483 C CA . PHE A 1 68 ? 18.844 -28.609 -4.855 1 96.25 68 PHE A CA 1
ATOM 484 C C . PHE A 1 68 ? 19.266 -27.672 -5.984 1 96.25 68 PHE A C 1
ATOM 486 O O . PHE A 1 68 ? 20.359 -27.828 -6.535 1 96.25 68 PHE A O 1
ATOM 493 N N . GLY A 1 69 ? 18.469 -26.719 -6.375 1 95.62 69 GLY A N 1
ATOM 494 C CA . GLY A 1 69 ? 18.797 -25.938 -7.562 1 95.62 69 GLY A CA 1
ATOM 495 C C . GLY A 1 69 ? 19.047 -26.797 -8.789 1 95.62 69 GLY A C 1
ATOM 496 O O . GLY A 1 69 ? 18.281 -27.719 -9.086 1 95.62 69 GLY A O 1
ATOM 497 N N . THR A 1 70 ? 20.156 -26.438 -9.477 1 96.62 70 THR A N 1
ATOM 498 C CA . THR A 1 70 ? 20.5 -27.188 -10.68 1 96.62 70 THR A CA 1
ATOM 499 C C . THR A 1 70 ? 21.281 -28.438 -10.328 1 96.62 70 THR A C 1
ATOM 501 O O . THR A 1 70 ? 21.625 -29.219 -11.219 1 96.62 70 THR A O 1
ATOM 504 N N . ASP A 1 71 ? 21.5 -28.594 -9.086 1 95.12 71 ASP A N 1
ATOM 505 C CA . ASP A 1 71 ? 22.219 -29.797 -8.648 1 95.12 71 ASP A CA 1
ATOM 506 C C . ASP A 1 71 ? 21.25 -30.891 -8.219 1 95.12 71 ASP A C 1
ATOM 508 O O . ASP A 1 71 ? 21.438 -31.5 -7.164 1 95.12 71 ASP A O 1
ATOM 512 N N . LEU A 1 72 ? 20.281 -31.109 -9.047 1 95.19 72 LEU A N 1
ATOM 513 C CA . LEU A 1 72 ? 19.344 -32.188 -8.797 1 95.19 72 LEU A CA 1
ATOM 514 C C . LEU A 1 72 ? 19.828 -33.5 -9.445 1 95.19 72 LEU A C 1
ATOM 516 O O . LEU A 1 72 ? 20.438 -33.469 -10.516 1 95.19 72 LEU A O 1
ATOM 520 N N . THR A 1 73 ? 19.828 -34.594 -8.75 1 97.19 73 THR A N 1
ATOM 521 C CA . THR A 1 73 ? 20.156 -35.906 -9.305 1 97.19 73 THR A CA 1
ATOM 522 C C . THR A 1 73 ? 18.953 -36.844 -9.188 1 97.19 73 THR A C 1
ATOM 524 O O . THR A 1 73 ? 18.078 -36.656 -8.352 1 97.19 73 THR A O 1
ATOM 527 N N . GLU A 1 74 ? 19 -37.812 -10.094 1 98.19 74 GLU A N 1
ATOM 528 C CA . GLU A 1 74 ? 17.969 -38.844 -10.047 1 98.19 74 GLU A CA 1
ATOM 529 C C . GLU A 1 74 ? 17.875 -39.469 -8.656 1 98.19 74 GLU A C 1
ATOM 531 O O . GLU A 1 74 ? 16.781 -39.688 -8.141 1 98.19 74 GLU A O 1
ATOM 536 N N . ALA A 1 75 ? 18.984 -39.719 -8.047 1 97.75 75 ALA A N 1
ATOM 537 C CA . ALA A 1 75 ? 19.016 -40.344 -6.727 1 97.75 75 ALA A CA 1
ATOM 538 C C . ALA A 1 75 ? 18.359 -39.469 -5.676 1 97.75 75 ALA A C 1
ATOM 540 O O . ALA A 1 75 ? 17.562 -39.938 -4.863 1 97.75 75 ALA A O 1
ATOM 541 N N . ARG A 1 76 ? 18.688 -38.188 -5.652 1 97.31 76 ARG A N 1
ATOM 542 C CA . ARG A 1 76 ? 18.125 -37.25 -4.691 1 97.31 76 ARG A CA 1
ATOM 543 C C . ARG A 1 76 ? 16.609 -37.125 -4.844 1 97.31 76 ARG A C 1
ATOM 545 O O . ARG A 1 76 ? 15.891 -37.094 -3.848 1 97.31 76 ARG A O 1
ATOM 552 N N . VAL A 1 77 ? 16.188 -37.125 -6.059 1 98.06 77 VAL A N 1
ATOM 553 C CA . VAL A 1 77 ? 14.758 -36.969 -6.336 1 98.06 77 VAL A CA 1
ATOM 554 C C . VAL A 1 77 ? 14.031 -38.25 -5.906 1 98.06 77 VAL A C 1
ATOM 556 O O . VAL A 1 77 ? 12.984 -38.188 -5.25 1 98.06 77 VAL A O 1
ATOM 559 N N . LEU A 1 78 ? 14.594 -39.438 -6.266 1 97.88 78 LEU A N 1
ATOM 560 C CA . LEU A 1 78 ? 13.953 -40.688 -5.914 1 97.88 78 LEU A CA 1
ATOM 561 C C . LEU A 1 78 ? 13.961 -40.906 -4.402 1 97.88 78 LEU A C 1
ATOM 563 O O . LEU A 1 78 ? 13.023 -41.5 -3.85 1 97.88 78 LEU A O 1
ATOM 567 N N . ASP A 1 79 ? 15.008 -40.406 -3.734 1 97.31 79 ASP A N 1
ATOM 568 C CA . ASP A 1 79 ? 15.031 -40.469 -2.275 1 97.31 79 ASP A CA 1
ATOM 569 C C . ASP A 1 79 ? 13.891 -39.625 -1.678 1 97.31 79 ASP A C 1
ATOM 571 O O . ASP A 1 79 ? 13.219 -40.094 -0.744 1 97.31 79 ASP A O 1
ATOM 575 N N . SER A 1 80 ? 13.719 -38.469 -2.176 1 97.25 80 SER A N 1
ATOM 576 C CA . SER A 1 80 ? 12.625 -37.594 -1.724 1 97.25 80 SER A CA 1
ATOM 577 C C . SER A 1 80 ? 11.273 -38.281 -1.979 1 97.25 80 SER A C 1
ATOM 579 O O . SER A 1 80 ? 10.391 -38.25 -1.121 1 97.25 80 SER A O 1
ATOM 581 N N . ALA A 1 81 ? 11.117 -38.906 -3.146 1 98.5 81 ALA A N 1
ATOM 582 C CA . ALA A 1 81 ? 9.891 -39.594 -3.492 1 98.5 81 ALA A CA 1
ATOM 583 C C . ALA A 1 81 ? 9.617 -40.75 -2.514 1 98.5 81 ALA A C 1
ATOM 585 O O . ALA A 1 81 ? 8.492 -40.938 -2.061 1 98.5 81 ALA A O 1
ATOM 586 N N . ARG A 1 82 ? 10.641 -41.5 -2.191 1 98.38 82 ARG A N 1
ATOM 587 C CA . ARG A 1 82 ? 10.5 -42.625 -1.264 1 98.38 82 ARG A CA 1
ATOM 588 C C . ARG A 1 82 ? 10.062 -42.125 0.114 1 98.38 82 ARG A C 1
ATOM 590 O O . ARG A 1 82 ? 9.211 -42.75 0.755 1 98.38 82 ARG A O 1
ATOM 597 N N . ILE A 1 83 ? 10.633 -41.031 0.521 1 98.44 83 ILE A N 1
ATOM 598 C CA . ILE A 1 83 ? 10.281 -40.5 1.826 1 98.44 83 ILE A CA 1
ATOM 599 C C . ILE A 1 83 ? 8.82 -40.031 1.814 1 98.44 83 ILE A C 1
ATOM 601 O O . ILE A 1 83 ? 8.102 -40.219 2.801 1 98.44 83 ILE A O 1
ATOM 605 N N . ILE A 1 84 ? 8.367 -39.438 0.748 1 98.69 84 ILE A N 1
ATOM 606 C CA . ILE A 1 84 ? 6.98 -39.031 0.614 1 98.69 84 ILE A CA 1
ATOM 607 C C . ILE A 1 84 ? 6.055 -40.219 0.785 1 98.69 84 ILE A C 1
ATOM 609 O O . ILE A 1 84 ? 5.051 -40.156 1.495 1 98.69 84 ILE A O 1
ATOM 613 N N . VAL A 1 85 ? 6.414 -41.344 0.209 1 98.62 85 VAL A N 1
ATOM 614 C CA . VAL A 1 85 ? 5.602 -42.562 0.3 1 98.62 85 VAL A CA 1
ATOM 615 C C . VAL A 1 85 ? 5.707 -43.156 1.705 1 98.62 85 VAL A C 1
ATOM 617 O O . VAL A 1 85 ? 4.691 -43.406 2.363 1 98.62 85 VAL A O 1
ATOM 620 N N . ASP A 1 86 ? 6.918 -43.312 2.213 1 98.38 86 ASP A N 1
ATOM 621 C CA . ASP A 1 86 ? 7.176 -44.031 3.455 1 98.38 86 ASP A CA 1
ATOM 622 C C . ASP A 1 86 ? 6.648 -43.25 4.66 1 98.38 86 ASP A C 1
ATOM 624 O O . ASP A 1 86 ? 6.246 -43.844 5.664 1 98.38 86 ASP A O 1
ATOM 628 N N . SER A 1 87 ? 6.684 -41.938 4.582 1 98.19 87 SER A N 1
ATOM 629 C CA . SER A 1 87 ? 6.262 -41.125 5.707 1 98.19 87 SER A CA 1
ATOM 630 C C . SER A 1 87 ? 4.742 -41 5.77 1 98.19 87 SER A C 1
ATOM 632 O O . SER A 1 87 ? 4.191 -40.5 6.754 1 98.19 87 SER A O 1
ATOM 634 N N . GLY A 1 88 ? 4.051 -41.406 4.68 1 98.19 88 GLY A N 1
ATOM 635 C CA . GLY A 1 88 ? 2.6 -41.312 4.641 1 98.19 88 GLY A CA 1
ATOM 636 C C . GLY A 1 88 ? 2.107 -40.031 3.994 1 98.19 88 GLY A C 1
ATOM 637 O O . GLY A 1 88 ? 0.9 -39.844 3.844 1 98.19 88 GLY A O 1
ATOM 638 N N . LEU A 1 89 ? 2.979 -39.156 3.613 1 98.75 89 LEU A N 1
ATOM 639 C CA . LEU A 1 89 ? 2.574 -37.938 2.951 1 98.75 89 LEU A CA 1
ATOM 640 C C . LEU A 1 89 ? 1.832 -38.219 1.652 1 98.75 89 LEU A C 1
ATOM 642 O O . LEU A 1 89 ? 0.887 -37.531 1.297 1 98.75 89 LEU A O 1
ATOM 646 N N . ALA A 1 90 ? 2.223 -39.281 0.952 1 98.75 90 ALA A N 1
ATOM 647 C CA . ALA A 1 90 ? 1.519 -39.688 -0.268 1 98.75 90 ALA A CA 1
ATOM 648 C C . ALA A 1 90 ? 0.058 -40 0.023 1 98.75 90 ALA A C 1
ATOM 650 O O . ALA A 1 90 ? -0.835 -39.625 -0.733 1 98.75 90 ALA A O 1
ATOM 651 N N . ALA A 1 91 ? -0.152 -40.688 1.068 1 98.31 91 ALA A N 1
ATOM 652 C CA . ALA A 1 91 ? -1.509 -41.062 1.457 1 98.31 91 ALA A CA 1
ATOM 653 C C . ALA A 1 91 ? -2.334 -39.844 1.828 1 98.31 91 ALA A C 1
ATOM 655 O O . ALA A 1 91 ? -3.564 -39.875 1.758 1 98.31 91 ALA A O 1
ATOM 656 N N . LYS A 1 92 ? -1.626 -38.812 2.188 1 98.56 92 LYS A N 1
ATOM 657 C CA . LYS A 1 92 ? -2.295 -37.562 2.58 1 98.56 92 LYS A CA 1
ATOM 658 C C . LYS A 1 92 ? -2.477 -36.625 1.386 1 98.56 92 LYS A C 1
ATOM 660 O O . LYS A 1 92 ? -2.984 -35.531 1.531 1 98.56 92 LYS A O 1
ATOM 665 N N . GLY A 1 93 ? -2.066 -36.969 0.237 1 98.31 93 GLY A N 1
ATOM 666 C CA . GLY A 1 93 ? -2.414 -36.25 -0.96 1 98.31 93 GLY A CA 1
ATOM 667 C C . GLY A 1 93 ? -1.204 -35.75 -1.728 1 98.31 93 GLY A C 1
ATOM 668 O O . GLY A 1 93 ? -1.33 -35.281 -2.861 1 98.31 93 GLY A O 1
ATOM 669 N N . TYR A 1 94 ? 0.032 -35.906 -1.121 1 98.81 94 TYR A N 1
ATOM 670 C CA . TYR A 1 94 ? 1.232 -35.5 -1.848 1 98.81 94 TYR A CA 1
ATOM 671 C C . TYR A 1 94 ? 1.547 -36.469 -2.965 1 98.81 94 TYR A C 1
ATOM 673 O O . TYR A 1 94 ? 1.969 -37.625 -2.705 1 98.81 94 TYR A O 1
ATOM 681 N N . ARG A 1 95 ? 1.471 -35.969 -4.246 1 97.31 95 ARG A N 1
ATOM 682 C CA . ARG A 1 95 ? 1.552 -36.969 -5.305 1 97.31 95 ARG A CA 1
ATOM 683 C C . ARG A 1 95 ? 2.51 -36.531 -6.406 1 97.31 95 ARG A C 1
ATOM 685 O O . ARG A 1 95 ? 3.055 -37.375 -7.137 1 97.31 95 ARG A O 1
ATOM 692 N N . TYR A 1 96 ? 2.711 -35.281 -6.602 1 98.69 96 TYR A N 1
ATOM 693 C CA . TYR A 1 96 ? 3.545 -34.781 -7.699 1 98.69 96 TYR A CA 1
ATOM 694 C C . TYR A 1 96 ? 5 -34.656 -7.262 1 98.69 96 TYR A C 1
ATOM 696 O O . TYR A 1 96 ? 5.297 -34 -6.258 1 98.69 96 TYR A O 1
ATOM 704 N N . ILE A 1 97 ? 5.891 -35.312 -7.953 1 98.88 97 ILE A N 1
ATOM 705 C CA . ILE A 1 97 ? 7.332 -35.156 -7.805 1 98.88 97 ILE A CA 1
ATOM 706 C C . ILE A 1 97 ? 7.898 -34.406 -9.008 1 98.88 97 ILE A C 1
ATOM 708 O O . ILE A 1 97 ? 8.055 -34.969 -10.094 1 98.88 97 ILE A O 1
ATOM 712 N N . ASN A 1 98 ? 8.258 -33.094 -8.789 1 98.81 98 ASN A N 1
ATOM 713 C CA . ASN A 1 98 ? 8.617 -32.219 -9.883 1 98.81 98 ASN A CA 1
ATOM 714 C C . ASN A 1 98 ? 10.125 -31.953 -9.93 1 98.81 98 ASN A C 1
ATOM 716 O O . ASN A 1 98 ? 10.711 -31.484 -8.953 1 98.81 98 ASN A O 1
ATOM 720 N N . ILE A 1 99 ? 10.742 -32.281 -11.078 1 98.69 99 ILE A N 1
ATOM 721 C CA . ILE A 1 99 ? 12.125 -31.891 -11.289 1 98.69 99 ILE A CA 1
ATOM 722 C C . ILE A 1 99 ? 12.156 -30.5 -11.938 1 98.69 99 ILE A C 1
ATOM 724 O O . ILE A 1 99 ? 11.43 -30.25 -12.898 1 98.69 99 ILE A O 1
ATOM 728 N N . ASP A 1 100 ? 12.867 -29.625 -11.344 1 98 100 ASP A N 1
ATOM 729 C CA . ASP A 1 100 ? 13.016 -28.266 -11.844 1 98 100 ASP A CA 1
ATOM 730 C C . ASP A 1 100 ? 14.258 -28.141 -12.734 1 98 100 ASP A C 1
ATOM 732 O O . ASP A 1 100 ? 14.75 -29.141 -13.266 1 98 100 ASP A O 1
ATOM 736 N N . ASP A 1 101 ? 14.758 -26.969 -12.984 1 97.31 101 ASP A N 1
ATOM 737 C CA . ASP A 1 101 ? 15.883 -26.625 -13.852 1 97.31 101 ASP A CA 1
ATOM 738 C C . ASP A 1 101 ? 17.109 -27.484 -13.523 1 97.31 101 ASP A C 1
ATOM 740 O O . ASP A 1 101 ? 17.25 -27.953 -12.391 1 97.31 101 ASP A O 1
ATOM 744 N N . GLY A 1 102 ? 17.891 -27.844 -14.594 1 96.88 102 GLY A N 1
ATOM 745 C CA . GLY A 1 102 ? 19.141 -28.547 -14.383 1 96.88 102 GLY A CA 1
ATOM 746 C C . GLY A 1 102 ? 19.203 -29.906 -15.055 1 96.88 102 GLY A C 1
ATOM 747 O O . GLY A 1 102 ? 20.281 -30.438 -15.297 1 96.88 102 GLY A O 1
ATOM 748 N N . TRP A 1 103 ? 18.109 -3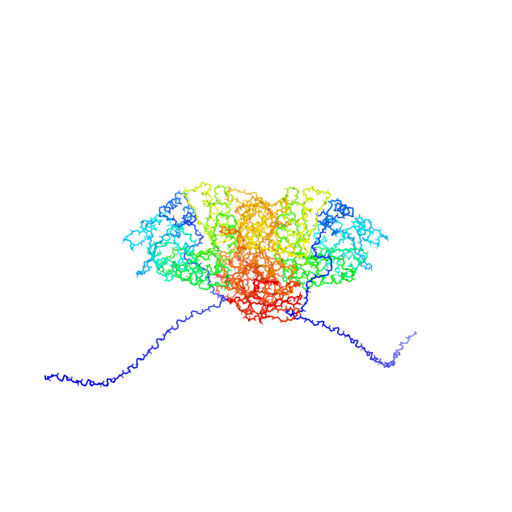0.531 -15.414 1 97.88 103 TRP A N 1
ATOM 749 C CA . TRP A 1 103 ? 18.016 -31.906 -15.898 1 97.88 103 TRP A CA 1
ATOM 750 C C . TRP A 1 103 ? 18.516 -32.031 -17.344 1 97.88 103 TRP A C 1
ATOM 752 O O . TRP A 1 103 ? 18.922 -33.094 -17.781 1 97.88 103 TRP A O 1
ATOM 762 N N . TRP A 1 104 ? 18.422 -31 -18.141 1 97.69 104 TRP A N 1
ATOM 763 C CA . TRP A 1 104 ? 18.703 -31 -19.578 1 97.69 104 TRP A CA 1
ATOM 764 C C . TRP A 1 104 ? 20.188 -30.812 -19.828 1 97.69 104 TRP A C 1
ATOM 766 O O . TRP A 1 104 ? 20.875 -30.109 -19.094 1 97.69 104 TRP A O 1
ATOM 776 N N . LEU A 1 105 ? 20.672 -31.469 -20.938 1 97 105 LEU A N 1
ATOM 777 C CA . LEU A 1 105 ? 22.062 -31.312 -21.359 1 97 105 LEU A CA 1
ATOM 778 C C . LEU A 1 105 ? 22.172 -30.281 -22.469 1 97 105 LEU A C 1
ATOM 780 O O . LEU A 1 105 ? 22.953 -29.328 -22.359 1 97 105 LEU A O 1
ATOM 784 N N . LYS A 1 106 ? 21.453 -30.438 -23.531 1 97.25 106 LYS A N 1
ATOM 785 C CA . LYS A 1 106 ? 21.5 -29.594 -24.719 1 97.25 106 LYS A CA 1
ATOM 786 C C . LYS A 1 106 ? 20.391 -29.969 -25.703 1 97.25 106 LYS A C 1
ATOM 788 O O . LYS A 1 106 ? 19.75 -31 -25.547 1 97.25 106 LYS A O 1
ATOM 793 N N . ARG A 1 107 ? 20.156 -29.094 -26.625 1 96.94 107 ARG A N 1
ATOM 794 C CA . ARG A 1 107 ? 19.281 -29.406 -27.75 1 96.94 107 ARG A CA 1
ATOM 795 C C . ARG A 1 107 ? 20.062 -30 -28.922 1 96.94 107 ARG A C 1
ATOM 797 O O . ARG A 1 107 ? 21.047 -29.406 -29.391 1 96.94 107 ARG A O 1
ATOM 804 N N . ARG A 1 108 ? 19.625 -31.141 -29.391 1 95.06 108 ARG A N 1
ATOM 805 C CA . ARG A 1 108 ? 20.281 -31.766 -30.531 1 95.06 108 ARG A CA 1
ATOM 806 C C . ARG A 1 108 ? 20.031 -30.969 -31.812 1 95.06 108 ARG A C 1
ATOM 808 O O . ARG A 1 108 ? 18.875 -30.688 -32.156 1 95.06 108 ARG A O 1
ATOM 815 N N . GLN A 1 109 ? 21.031 -30.672 -32.531 1 91.12 109 GLN A N 1
ATOM 816 C CA . GLN A 1 109 ? 20.922 -29.734 -33.656 1 91.12 109 GLN A CA 1
ATOM 817 C C . GLN A 1 109 ? 20.281 -30.391 -34.875 1 91.12 109 GLN A C 1
ATOM 819 O O . GLN A 1 109 ? 19.609 -29.719 -35.656 1 91.12 109 GLN A O 1
ATOM 824 N N . SER A 1 110 ? 20.5 -31.625 -35.031 1 93 110 SER A N 1
ATOM 825 C CA . SER A 1 110 ? 20.031 -32.281 -36.25 1 93 110 SER A CA 1
ATOM 826 C C . SER A 1 110 ? 18.516 -32.25 -36.344 1 93 110 SER A C 1
ATOM 828 O O . SER A 1 110 ? 17.953 -32.125 -37.438 1 93 110 SER A O 1
ATOM 830 N N . ASP A 1 111 ? 17.797 -32.312 -35.219 1 94.81 111 ASP A N 1
ATOM 831 C CA . ASP A 1 111 ? 16.344 -32.406 -35.312 1 94.81 111 ASP A CA 1
ATOM 832 C C . ASP A 1 111 ? 15.68 -31.625 -34.188 1 94.81 111 ASP A C 1
ATOM 834 O O . ASP A 1 111 ? 14.453 -31.609 -34.062 1 94.81 111 ASP A O 1
ATOM 838 N N . GLY A 1 112 ? 16.484 -31.016 -33.312 1 95.56 112 GLY A N 1
ATOM 839 C CA . GLY A 1 112 ? 15.953 -30.156 -32.281 1 95.56 112 GLY A CA 1
ATOM 840 C C . GLY A 1 112 ? 15.523 -30.922 -31.031 1 95.56 112 GLY A C 1
ATOM 841 O O . GLY A 1 112 ? 14.992 -30.328 -30.094 1 95.56 112 GLY A O 1
ATOM 842 N N . ARG A 1 113 ? 15.758 -32.188 -30.953 1 96.5 113 ARG A N 1
ATOM 843 C CA . ARG A 1 113 ? 15.281 -33 -29.844 1 96.5 113 ARG A CA 1
ATOM 844 C C . ARG A 1 113 ? 16.062 -32.688 -28.562 1 96.5 113 ARG A C 1
ATOM 846 O O . ARG A 1 113 ? 17.281 -32.531 -28.594 1 96.5 113 ARG A O 1
ATOM 853 N N . MET A 1 114 ? 15.375 -32.594 -27.422 1 97.25 114 MET A N 1
ATOM 854 C CA . MET A 1 114 ? 16 -32.312 -26.125 1 97.25 114 MET A CA 1
ATOM 855 C C . MET A 1 114 ? 16.781 -33.5 -25.625 1 97.25 114 MET A C 1
ATOM 857 O O . MET A 1 114 ? 16.281 -34.625 -25.672 1 97.25 114 MET A O 1
ATOM 861 N N . GLN A 1 115 ? 18.031 -33.281 -25.234 1 96.88 115 GLN A N 1
ATOM 862 C CA . GLN A 1 115 ? 18.875 -34.312 -24.656 1 96.88 115 GLN A CA 1
ATOM 863 C C . GLN A 1 115 ? 18.969 -34.188 -23.141 1 96.88 115 GLN A C 1
ATOM 865 O O . GLN A 1 115 ? 19.078 -33.062 -22.625 1 96.88 115 GLN A O 1
ATOM 870 N N . VAL A 1 116 ? 18.953 -35.312 -22.453 1 97.69 116 VAL A N 1
ATOM 871 C CA . VAL A 1 116 ? 18.953 -35.344 -21 1 97.69 116 VAL A CA 1
ATOM 872 C C . VAL A 1 116 ? 20.391 -35.469 -20.484 1 97.69 116 VAL A C 1
ATOM 874 O O . VAL A 1 116 ? 21.234 -36.094 -21.125 1 97.69 116 VAL A O 1
ATOM 877 N N . ARG A 1 117 ? 20.656 -34.812 -19.406 1 96.75 117 ARG A N 1
ATOM 878 C CA . ARG A 1 117 ? 21.938 -34.969 -18.734 1 96.75 117 ARG A CA 1
ATOM 879 C C . ARG A 1 117 ? 22.031 -36.312 -18.031 1 96.75 117 ARG A C 1
ATOM 881 O O . ARG A 1 117 ? 21.734 -36.406 -16.828 1 96.75 117 ARG A O 1
ATOM 888 N N . ILE A 1 118 ? 22.625 -37.281 -18.625 1 96 118 ILE A N 1
ATOM 889 C CA . ILE A 1 118 ? 22.578 -38.656 -18.156 1 96 118 ILE A CA 1
ATOM 890 C C . ILE A 1 118 ? 23.469 -38.812 -16.922 1 96 118 ILE A C 1
ATOM 892 O O . ILE A 1 118 ? 23.297 -39.75 -16.156 1 96 118 ILE A O 1
ATOM 896 N N . GLN A 1 119 ? 24.438 -37.906 -16.719 1 95.12 119 GLN A N 1
ATOM 897 C CA . GLN A 1 119 ? 25.266 -37.938 -15.5 1 95.12 119 GLN A CA 1
ATOM 898 C C . GLN A 1 119 ? 24.406 -37.688 -14.258 1 95.12 119 GLN A C 1
ATOM 900 O O . GLN A 1 119 ? 24.688 -38.25 -13.195 1 95.12 119 GLN A O 1
ATOM 905 N N . LEU A 1 120 ? 23.375 -36.906 -14.406 1 97.38 120 LEU A N 1
ATOM 906 C CA . LEU A 1 120 ? 22.469 -36.625 -13.297 1 97.38 120 LEU A CA 1
ATOM 907 C C . LEU A 1 120 ? 21.312 -37.625 -13.266 1 97.38 120 LEU A C 1
ATOM 909 O O . LEU A 1 120 ? 20.781 -37.938 -12.195 1 97.38 120 LEU A O 1
ATOM 913 N N . PHE A 1 121 ? 20.969 -38.062 -14.492 1 97.88 121 PHE A N 1
ATOM 914 C CA . PHE A 1 121 ? 19.891 -39.031 -14.633 1 97.88 121 PHE A CA 1
ATOM 915 C C . PHE A 1 121 ? 20.375 -40.25 -15.391 1 97.88 121 PHE A C 1
ATOM 917 O O . PHE A 1 121 ? 20.016 -40.438 -16.562 1 97.88 121 PHE A O 1
ATOM 924 N N . PRO A 1 122 ? 20.938 -41.125 -14.727 1 96.31 122 PRO A N 1
ATOM 925 C CA . PRO A 1 122 ? 21.547 -42.25 -15.414 1 96.31 122 PRO A CA 1
ATOM 926 C C . PRO A 1 122 ? 20.531 -43.156 -16.109 1 96.31 122 PRO A C 1
ATOM 928 O O . PRO A 1 122 ? 20.828 -43.75 -17.141 1 96.31 122 PRO A O 1
ATOM 931 N N . SER A 1 123 ? 19.328 -43.188 -15.648 1 96.94 123 SER A N 1
ATOM 932 C CA . SER A 1 123 ? 18.312 -44.062 -16.25 1 96.94 123 SER A CA 1
ATOM 933 C C . SER A 1 123 ? 17.906 -43.531 -17.625 1 96.94 123 SER A C 1
ATOM 935 O O . SER A 1 123 ? 17.281 -44.25 -18.406 1 96.94 123 SER A O 1
ATOM 937 N N . ALA A 1 124 ? 18.266 -42.375 -17.953 1 97.25 124 ALA A N 1
ATOM 938 C CA . ALA A 1 124 ? 17.859 -41.75 -19.219 1 97.25 124 ALA A CA 1
ATOM 939 C C . ALA A 1 124 ? 18.719 -42.281 -20.375 1 97.25 124 ALA A C 1
ATOM 941 O O . ALA A 1 124 ? 18.391 -42.031 -21.531 1 97.25 124 ALA A O 1
ATOM 942 N N . ALA A 1 125 ? 19.766 -43 -20.078 1 94.88 125 ALA A N 1
ATOM 943 C CA . ALA A 1 125 ? 20.641 -43.562 -21.109 1 94.88 125 ALA A CA 1
ATOM 944 C C . ALA A 1 125 ? 20 -44.781 -21.734 1 94.88 125 ALA A C 1
ATOM 946 O O . ALA A 1 125 ? 20.422 -45.938 -21.469 1 94.88 125 ALA A O 1
ATOM 947 N N . VAL A 1 126 ? 19.031 -44.875 -22.641 1 89.81 126 VAL A N 1
ATOM 948 C CA . VAL A 1 126 ? 18.281 -46 -23.156 1 89.81 126 VAL A CA 1
ATOM 949 C C . VAL A 1 126 ? 18.844 -46.406 -24.531 1 89.81 126 VAL A C 1
ATOM 951 O O . VAL A 1 126 ? 18.625 -47.531 -24.984 1 89.81 126 VAL A O 1
ATOM 954 N N . GLY A 1 127 ? 19.312 -45.688 -25.469 1 76.38 127 GLY A N 1
ATOM 955 C CA . GLY A 1 127 ? 19.797 -46.094 -26.781 1 76.38 127 GLY A CA 1
ATOM 956 C C . GLY A 1 127 ? 21.047 -45.375 -27.203 1 76.38 127 GLY A C 1
ATOM 957 O O . GLY A 1 127 ? 21.234 -45.031 -28.375 1 76.38 127 GLY A O 1
ATOM 958 N N . GLY A 1 128 ? 21.906 -45.219 -26.344 1 63.28 128 GLY A N 1
ATOM 959 C CA . GLY A 1 128 ? 23.156 -44.531 -26.594 1 63.28 128 GLY A CA 1
ATOM 960 C C . GLY A 1 128 ? 23.094 -43.031 -26.297 1 63.28 128 GLY A C 1
ATOM 961 O O . GLY A 1 128 ? 22.062 -42.562 -25.812 1 63.28 128 GLY A O 1
ATOM 962 N N . GLY A 1 129 ? 24.234 -42.312 -26.5 1 58.78 129 GLY A N 1
ATOM 963 C CA . GLY A 1 129 ? 24.406 -40.906 -26.094 1 58.78 129 GLY A CA 1
ATOM 964 C C . GLY A 1 129 ? 23.469 -39.969 -26.797 1 58.78 129 GLY A C 1
ATOM 965 O O . GLY A 1 129 ? 23.188 -38.875 -26.281 1 58.78 129 GLY A O 1
ATOM 966 N N . GLU A 1 130 ? 22.875 -40.438 -27.812 1 70.62 130 GLU A N 1
ATOM 967 C CA . GLU A 1 130 ? 22.109 -39.469 -28.578 1 70.62 130 GLU A CA 1
ATOM 968 C C . GLU A 1 130 ? 20.609 -39.75 -28.469 1 70.62 130 GLU A C 1
ATOM 970 O O . GLU A 1 130 ? 19.781 -38.938 -28.922 1 70.62 130 GLU A O 1
ATOM 975 N N . GLU A 1 131 ? 20.266 -40.812 -27.812 1 88.5 131 GLU A N 1
ATOM 976 C CA . GLU A 1 131 ? 18.844 -41.094 -27.641 1 88.5 131 GLU A CA 1
ATOM 977 C C . GLU A 1 131 ? 18.484 -41.188 -26.156 1 88.5 131 GLU A C 1
ATOM 979 O O . GLU A 1 131 ? 18.172 -42.281 -25.656 1 88.5 131 GLU A O 1
ATOM 984 N N . THR A 1 132 ? 18.453 -40.031 -25.5 1 95.56 132 THR A N 1
ATOM 985 C CA . THR A 1 132 ? 18.156 -40 -24.078 1 95.56 132 THR A CA 1
ATOM 986 C C . THR A 1 132 ? 16.641 -39.906 -23.859 1 95.56 132 THR A C 1
ATOM 988 O O . THR A 1 132 ? 15.914 -39.406 -24.719 1 95.56 132 THR A O 1
ATOM 991 N N . SER A 1 133 ? 16.156 -40.5 -22.766 1 97.25 133 SER A N 1
ATOM 992 C CA . SER A 1 133 ? 14.742 -40.5 -22.422 1 97.25 133 SER A CA 1
ATOM 993 C C . SER A 1 133 ? 14.555 -40.531 -20.906 1 97.25 133 SER A C 1
ATOM 995 O O . SER A 1 133 ? 15.227 -41.281 -20.188 1 97.25 133 SER A O 1
ATOM 997 N N . LEU A 1 134 ? 13.641 -39.719 -20.453 1 98.06 134 LEU A N 1
ATOM 998 C CA . LEU A 1 134 ? 13.336 -39.75 -19.031 1 98.06 134 LEU A CA 1
ATOM 999 C C . LEU A 1 134 ? 12.203 -40.719 -18.719 1 98.06 134 LEU A C 1
ATOM 1001 O O . LEU A 1 134 ? 11.727 -40.812 -17.594 1 98.06 134 LEU A O 1
ATOM 1005 N N . ARG A 1 135 ? 11.75 -41.531 -19.672 1 97.5 135 ARG A N 1
ATOM 1006 C CA . ARG A 1 135 ? 10.664 -42.5 -19.469 1 97.5 135 ARG A CA 1
ATOM 1007 C C . ARG A 1 135 ? 10.992 -43.469 -18.359 1 97.5 135 ARG A C 1
ATOM 1009 O O . ARG A 1 135 ? 10.148 -43.75 -17.5 1 97.5 135 ARG A O 1
ATOM 1016 N N . PRO A 1 136 ? 12.227 -44.031 -18.281 1 98.12 136 PRO A N 1
ATOM 1017 C CA . PRO A 1 136 ? 12.516 -44.906 -17.172 1 98.12 136 PRO A CA 1
ATOM 1018 C C . PRO A 1 136 ? 12.367 -44.25 -15.805 1 98.12 136 PRO A C 1
ATOM 1020 O O . PRO A 1 136 ? 11.914 -44.875 -14.844 1 98.12 136 PRO A O 1
ATOM 1023 N N . PHE A 1 137 ? 12.75 -43.031 -15.719 1 98.31 137 PHE A N 1
ATOM 1024 C CA . PHE A 1 137 ? 12.625 -42.25 -14.492 1 98.31 137 PHE A CA 1
ATOM 1025 C C . PHE A 1 137 ? 11.164 -42.062 -14.125 1 98.31 137 PHE A C 1
ATOM 1027 O O . PHE A 1 137 ? 10.758 -42.312 -12.992 1 98.31 137 PHE A O 1
ATOM 1034 N N . THR A 1 138 ? 10.273 -41.656 -15.07 1 98.25 138 THR A N 1
ATOM 1035 C CA . THR A 1 138 ? 8.859 -41.406 -14.797 1 98.25 138 THR A CA 1
ATOM 1036 C C . THR A 1 138 ? 8.141 -42.719 -14.469 1 98.25 138 THR A C 1
ATOM 1038 O O . THR A 1 138 ? 7.27 -42.75 -13.594 1 98.25 138 THR A O 1
ATOM 1041 N N . ASP A 1 139 ? 8.539 -43.781 -15.133 1 98.31 139 ASP A N 1
ATOM 1042 C CA . ASP A 1 139 ? 7.953 -45.062 -14.852 1 98.31 139 ASP A CA 1
ATOM 1043 C C . ASP A 1 139 ? 8.203 -45.5 -13.398 1 98.31 139 ASP A C 1
ATOM 1045 O O . ASP A 1 139 ? 7.328 -46.062 -12.758 1 98.31 139 ASP A O 1
ATOM 1049 N N . ARG A 1 140 ? 9.383 -45.25 -12.938 1 98.38 140 ARG A N 1
ATOM 1050 C CA . ARG A 1 140 ? 9.711 -45.594 -11.555 1 98.38 140 ARG A CA 1
ATOM 1051 C C . ARG A 1 140 ? 8.82 -44.812 -10.586 1 98.38 140 ARG A C 1
ATOM 1053 O O . ARG A 1 140 ? 8.328 -45.375 -9.609 1 98.38 140 ARG A O 1
ATOM 1060 N N . LEU A 1 141 ? 8.633 -43.531 -10.805 1 98.69 141 LEU A N 1
ATOM 1061 C CA . LEU A 1 141 ? 7.754 -42.719 -9.961 1 98.69 141 LEU A CA 1
ATOM 1062 C C . LEU A 1 141 ? 6.316 -43.219 -10.039 1 98.69 141 LEU A C 1
ATOM 1064 O O . LEU A 1 141 ? 5.637 -43.344 -9.016 1 98.69 141 LEU A O 1
ATOM 1068 N N . HIS A 1 142 ? 5.867 -43.625 -11.273 1 98.31 142 HIS A N 1
ATOM 1069 C CA . HIS A 1 142 ? 4.52 -44.125 -11.461 1 98.31 142 HIS A CA 1
ATOM 1070 C C . HIS A 1 142 ? 4.328 -45.469 -10.711 1 98.31 142 HIS A C 1
ATOM 1072 O O . HIS A 1 142 ? 3.26 -45.719 -10.156 1 98.31 142 HIS A O 1
ATOM 1078 N N . LYS A 1 143 ? 5.352 -46.219 -10.711 1 98.31 143 LYS A N 1
ATOM 1079 C CA . LYS A 1 143 ? 5.289 -47.5 -10.008 1 98.31 143 LYS A CA 1
ATOM 1080 C C . LYS A 1 143 ? 5.129 -47.281 -8.5 1 98.31 143 LYS A C 1
ATOM 1082 O O . LYS A 1 143 ? 4.551 -48.125 -7.809 1 98.31 143 LYS A O 1
ATOM 1087 N N . MET A 1 144 ? 5.59 -46.188 -8.016 1 98.31 144 MET A N 1
ATOM 1088 C CA . MET A 1 144 ? 5.449 -45.844 -6.605 1 98.31 144 MET A CA 1
ATOM 1089 C C . MET A 1 144 ? 4.074 -45.219 -6.332 1 98.31 144 MET A C 1
ATOM 1091 O O . MET A 1 144 ? 3.756 -44.906 -5.188 1 98.31 144 MET A O 1
ATOM 1095 N N . GLY A 1 145 ? 3.289 -45.062 -7.355 1 98.06 145 GLY A N 1
ATOM 1096 C CA . GLY A 1 145 ? 1.98 -44.438 -7.211 1 98.06 145 GLY A CA 1
ATOM 1097 C C . GLY A 1 145 ? 2.025 -42.938 -7.258 1 98.06 145 GLY A C 1
ATOM 1098 O O . GLY A 1 145 ? 1.063 -42.281 -6.875 1 98.06 145 GLY A O 1
ATOM 1099 N N . LEU A 1 146 ? 3.105 -42.375 -7.719 1 98.69 146 LEU A N 1
ATOM 1100 C CA . LEU A 1 146 ? 3.299 -40.938 -7.758 1 98.69 146 LEU A CA 1
ATOM 1101 C C . LEU A 1 146 ? 3.215 -40.406 -9.188 1 98.69 146 LEU A C 1
ATOM 1103 O O . LEU A 1 146 ? 3.127 -41.188 -10.133 1 98.69 146 LEU A O 1
ATOM 1107 N N . LYS A 1 147 ? 3.076 -39.094 -9.336 1 98.38 147 LYS A N 1
ATOM 1108 C CA . LYS A 1 147 ? 3.107 -38.406 -10.609 1 98.38 147 LYS A CA 1
ATOM 1109 C C . LYS A 1 147 ? 4.43 -37.656 -10.797 1 98.38 147 LYS A C 1
ATOM 1111 O O . LYS A 1 147 ? 5.109 -37.344 -9.82 1 98.38 147 LYS A O 1
ATOM 1116 N N . ALA A 1 148 ? 4.824 -37.469 -12.047 1 98.56 148 ALA A N 1
ATOM 1117 C CA . ALA A 1 148 ? 6.102 -36.844 -12.367 1 98.56 148 ALA A CA 1
ATOM 1118 C C . ALA A 1 148 ? 5.891 -35.469 -13.039 1 98.56 148 ALA A C 1
ATOM 1120 O O . ALA A 1 148 ? 5.035 -35.344 -13.914 1 98.56 148 ALA A O 1
ATOM 1121 N N . GLY A 1 149 ? 6.602 -34.438 -12.555 1 98.62 149 GLY A N 1
ATOM 1122 C CA . GLY A 1 149 ? 6.562 -33.125 -13.156 1 98.62 149 GLY A CA 1
ATOM 1123 C C . GLY A 1 149 ? 7.902 -32.688 -13.719 1 98.62 149 GLY A C 1
ATOM 1124 O O . GLY A 1 149 ? 8.953 -33.094 -13.219 1 98.62 149 GLY A O 1
ATOM 1125 N N . ILE A 1 150 ? 7.863 -31.828 -14.766 1 98.69 150 ILE A N 1
ATOM 1126 C CA . ILE A 1 150 ? 9.07 -31.344 -15.422 1 98.69 150 ILE A CA 1
ATOM 1127 C C . ILE A 1 150 ? 9.039 -29.812 -15.516 1 98.69 150 ILE A C 1
ATOM 1129 O O . ILE A 1 150 ? 7.996 -29.203 -15.297 1 98.69 150 ILE A O 1
ATOM 1133 N N . TYR A 1 151 ? 10.211 -29.25 -15.734 1 98.56 151 TYR A N 1
ATOM 1134 C CA . TYR A 1 151 ? 10.391 -27.812 -15.82 1 98.56 151 TYR A CA 1
ATOM 1135 C C . TYR A 1 151 ? 10.859 -27.406 -17.219 1 98.56 151 TYR A C 1
ATOM 1137 O O . TYR A 1 151 ? 11.664 -28.109 -17.828 1 98.56 151 TYR A O 1
ATOM 1145 N N . SER A 1 152 ? 10.344 -26.266 -17.734 1 98.62 152 SER A N 1
ATOM 1146 C CA . SER A 1 152 ? 10.891 -25.625 -18.938 1 98.62 152 SER A CA 1
ATOM 1147 C C . SER A 1 152 ? 10.734 -24.109 -18.859 1 98.62 152 SER A C 1
ATOM 1149 O O . SER A 1 152 ? 10.555 -23.547 -17.781 1 98.62 152 SER A O 1
ATOM 1151 N N . ASP A 1 153 ? 11.008 -23.469 -20.062 1 98.62 153 ASP A N 1
ATOM 1152 C CA . ASP A 1 153 ? 10.961 -22.016 -20.141 1 98.62 153 ASP A CA 1
ATOM 1153 C C . ASP A 1 153 ? 10.289 -21.562 -21.438 1 98.62 153 ASP A C 1
ATOM 1155 O O . ASP A 1 153 ? 10.422 -22.219 -22.469 1 98.62 153 ASP A O 1
ATOM 1159 N N . LEU A 1 154 ? 9.648 -20.406 -21.344 1 98.12 154 LEU A N 1
ATOM 1160 C CA . LEU A 1 154 ? 8.914 -19.844 -22.469 1 98.12 154 LEU A CA 1
ATOM 1161 C C . LEU A 1 154 ? 9.875 -19.391 -23.562 1 98.12 154 LEU A C 1
ATOM 1163 O O . LEU A 1 154 ? 9.516 -19.375 -24.75 1 98.12 154 LEU A O 1
ATOM 1167 N N . GLY A 1 155 ? 11.031 -18.938 -23.172 1 98.25 155 GLY A N 1
ATOM 1168 C CA . GLY A 1 155 ? 12 -18.406 -24.125 1 98.25 155 GLY A CA 1
ATOM 1169 C C . GLY A 1 155 ? 12.945 -19.469 -24.672 1 98.25 155 GLY A C 1
ATOM 1170 O O . GLY A 1 155 ? 12.656 -20.656 -24.609 1 98.25 155 GLY A O 1
ATOM 1171 N N . ARG A 1 156 ? 14.047 -18.969 -25.234 1 98.19 156 ARG A N 1
ATOM 1172 C CA . ARG A 1 156 ? 15.047 -19.859 -25.781 1 98.19 156 ARG A CA 1
ATOM 1173 C C . ARG A 1 156 ? 15.906 -20.484 -24.688 1 98.19 156 ARG A C 1
ATOM 1175 O O . ARG A 1 156 ? 16.391 -21.609 -24.828 1 98.19 156 ARG A O 1
ATOM 1182 N N . ASN A 1 157 ? 16.078 -19.688 -23.656 1 98.06 157 ASN A N 1
ATOM 1183 C CA . ASN A 1 157 ? 16.969 -20.062 -22.562 1 98.06 157 ASN A CA 1
ATOM 1184 C C . ASN A 1 157 ? 16.25 -20.047 -21.219 1 98.06 157 ASN A C 1
ATOM 1186 O O . ASN A 1 157 ? 15.266 -19.328 -21.047 1 98.06 157 ASN A O 1
ATOM 1190 N N . ALA A 1 158 ? 16.797 -20.828 -20.266 1 96.94 158 ALA A N 1
ATOM 1191 C CA . ALA A 1 158 ? 16.141 -21.047 -18.984 1 96.94 158 ALA A CA 1
ATOM 1192 C C . ALA A 1 158 ? 16.562 -20 -17.969 1 96.94 158 ALA A C 1
ATOM 1194 O O . ALA A 1 158 ? 17.422 -19.156 -18.25 1 96.94 158 ALA A O 1
ATOM 1195 N N . CYS A 1 159 ? 15.93 -20.062 -16.781 1 96.62 159 CYS A N 1
ATOM 1196 C CA . CYS A 1 159 ? 16.172 -19.094 -15.719 1 96.62 159 CYS A CA 1
ATOM 1197 C C . CYS A 1 159 ? 17.594 -19.203 -15.18 1 96.62 159 CYS A C 1
ATOM 1199 O O . CYS A 1 159 ? 18.234 -18.203 -14.891 1 96.62 159 CYS A O 1
ATOM 1201 N N . SER A 1 160 ? 18.094 -20.453 -15.031 1 96.81 160 SER A N 1
ATOM 1202 C CA . SER A 1 160 ? 19.453 -20.609 -14.531 1 96.81 160 SER A CA 1
ATOM 1203 C C . SER A 1 160 ? 20.469 -19.984 -15.477 1 96.81 160 SER A C 1
ATOM 1205 O O . SER A 1 160 ? 21.516 -19.516 -15.047 1 96.81 160 SER A O 1
ATOM 1207 N N . GLN A 1 161 ? 20.156 -20.016 -16.719 1 96.38 161 GLN A N 1
ATOM 1208 C CA . GLN A 1 161 ? 21.031 -19.391 -17.703 1 96.38 161 GLN A CA 1
ATOM 1209 C C . GLN A 1 161 ? 20.953 -17.859 -17.625 1 96.38 161 GLN A C 1
ATOM 1211 O O . GLN A 1 161 ? 21.938 -17.172 -17.906 1 96.38 161 GLN A O 1
ATOM 1216 N N . ALA A 1 162 ? 19.828 -17.406 -17.266 1 94.38 162 ALA A N 1
ATOM 1217 C CA . ALA A 1 162 ? 19.609 -15.969 -17.156 1 94.38 162 ALA A CA 1
ATOM 1218 C C . ALA A 1 162 ? 20.219 -15.414 -15.875 1 94.38 162 ALA A C 1
ATOM 1220 O O . ALA A 1 162 ? 20.828 -14.352 -15.875 1 94.38 162 ALA A O 1
ATOM 1221 N N . TYR A 1 163 ? 20.078 -16.125 -14.766 1 91.25 163 TYR A N 1
ATOM 1222 C CA . TYR A 1 163 ? 20.328 -15.508 -13.469 1 91.25 163 TYR A CA 1
ATOM 1223 C C . TYR A 1 163 ? 21.328 -16.312 -12.664 1 91.25 163 TYR A C 1
ATOM 1225 O O . TYR A 1 163 ? 21.766 -15.898 -11.594 1 91.25 163 TYR A O 1
ATOM 1233 N N . GLY A 1 164 ? 21.703 -17.438 -13.195 1 90.38 164 GLY A N 1
ATOM 1234 C CA . GLY A 1 164 ? 22.719 -18.219 -12.5 1 90.38 164 GLY A CA 1
ATOM 1235 C C . GLY A 1 164 ? 24.078 -17.531 -12.477 1 90.38 164 GLY A C 1
ATOM 1236 O O . GLY A 1 164 ? 24.484 -16.906 -13.453 1 90.38 164 GLY A O 1
ATOM 1237 N N . GLY A 1 165 ? 24.734 -17.625 -11.43 1 85.69 165 GLY A N 1
ATOM 1238 C CA . GLY A 1 165 ? 26.078 -17.078 -11.312 1 85.69 165 GLY A CA 1
ATOM 1239 C C . GLY A 1 165 ? 27.109 -17.859 -12.109 1 85.69 165 GLY A C 1
ATOM 1240 O O . GLY A 1 165 ? 26.781 -18.859 -12.75 1 85.69 165 GLY A O 1
ATOM 1241 N N . PRO A 1 166 ? 28.328 -17.359 -12.109 1 84.38 166 PRO A N 1
ATOM 1242 C CA . PRO A 1 166 ? 29.391 -17.984 -12.898 1 84.38 166 PRO A CA 1
ATOM 1243 C C . PRO A 1 166 ? 29.656 -19.438 -12.477 1 84.38 166 PRO A C 1
ATOM 1245 O O . PRO A 1 166 ? 30.109 -20.234 -13.297 1 84.38 166 PRO A O 1
ATOM 1248 N N . ASN A 1 167 ? 29.266 -19.75 -11.266 1 90.12 167 ASN A N 1
ATOM 1249 C CA . ASN A 1 167 ? 29.594 -21.094 -10.766 1 90.12 167 ASN A CA 1
ATOM 1250 C C . ASN A 1 167 ? 28.359 -21.984 -10.711 1 90.12 167 ASN A C 1
ATOM 1252 O O . ASN A 1 167 ? 28.359 -23.016 -10.047 1 90.12 167 ASN A O 1
ATOM 1256 N N . THR A 1 168 ? 27.359 -21.625 -11.414 1 94.06 168 THR A N 1
ATOM 1257 C CA . THR A 1 168 ? 26.156 -22.469 -11.445 1 94.06 168 THR A CA 1
ATOM 1258 C C . THR A 1 168 ? 26.453 -23.797 -12.125 1 94.06 168 THR A C 1
ATOM 1260 O O . THR A 1 168 ? 26.875 -23.828 -13.281 1 94.06 168 THR A O 1
ATOM 1263 N N . PRO A 1 169 ? 26.203 -24.828 -11.422 1 95.69 169 PRO A N 1
ATOM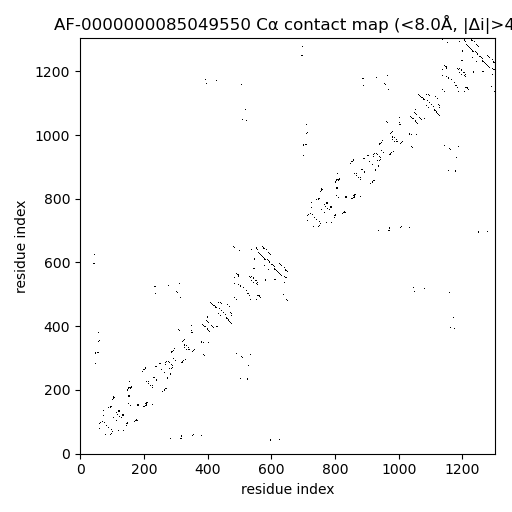 1264 C CA . PRO A 1 169 ? 26.484 -26.125 -12.039 1 95.69 169 PRO A CA 1
ATOM 1265 C C . PRO A 1 169 ? 25.422 -26.547 -13.031 1 95.69 169 PRO A C 1
ATOM 1267 O O . PRO A 1 169 ? 24.297 -26.031 -13.008 1 95.69 169 PRO A O 1
ATOM 1270 N N . ASN A 1 170 ? 25.781 -27.438 -13.93 1 97.06 170 ASN A N 1
ATOM 1271 C CA . ASN A 1 170 ? 24.891 -28.219 -14.781 1 97.06 170 ASN A CA 1
ATOM 1272 C C . ASN A 1 170 ? 24.047 -27.328 -15.688 1 97.06 170 ASN A C 1
ATOM 1274 O O . ASN A 1 170 ? 22.859 -27.578 -15.898 1 97.06 170 ASN A O 1
ATOM 1278 N N . LEU A 1 171 ? 24.641 -26.203 -16.094 1 97.19 171 LEU A N 1
ATOM 1279 C CA . LEU A 1 171 ? 24.031 -25.438 -17.172 1 97.19 171 LEU A CA 1
ATOM 1280 C C . LEU A 1 171 ? 24.109 -26.188 -18.5 1 97.19 171 LEU A C 1
ATOM 1282 O O . LEU A 1 171 ? 24.984 -27.047 -18.672 1 97.19 171 LEU A O 1
ATOM 1286 N N . PRO A 1 172 ? 23.156 -25.875 -19.406 1 97.19 172 PRO A N 1
ATOM 1287 C CA . PRO A 1 172 ? 23.219 -26.516 -20.719 1 97.19 172 PRO A CA 1
ATOM 1288 C C . PRO A 1 172 ? 24.562 -26.312 -21.422 1 97.19 172 PRO A C 1
ATOM 1290 O O . PRO A 1 172 ? 25.188 -25.266 -21.25 1 97.19 172 PRO A O 1
ATOM 1293 N N . GLU A 1 173 ? 24.922 -27.297 -22.234 1 96 173 GLU A N 1
ATOM 1294 C CA . GLU A 1 173 ? 26.266 -27.312 -22.828 1 96 173 GLU A CA 1
ATOM 1295 C C . GLU A 1 173 ? 26.203 -27.281 -24.359 1 96 173 GLU A C 1
ATOM 1297 O O . GLU A 1 173 ? 25.125 -27.406 -24.938 1 96 173 GLU A O 1
ATOM 1302 N N . GLY A 1 174 ? 27.438 -27.016 -24.984 1 96.25 174 GLY A N 1
ATOM 1303 C CA . GLY A 1 174 ? 27.562 -27.031 -26.438 1 96.25 174 GLY A CA 1
ATOM 1304 C C . GLY A 1 174 ? 27.578 -25.656 -27.047 1 96.25 174 GLY A C 1
ATOM 1305 O O . GLY A 1 174 ? 27.969 -24.672 -26.406 1 96.25 174 GLY A O 1
ATOM 1306 N N . THR A 1 175 ? 27.219 -25.578 -28.328 1 96.81 175 THR A N 1
ATOM 1307 C CA . THR A 1 175 ? 27.156 -24.312 -29.047 1 96.81 175 THR A CA 1
ATOM 1308 C C . THR A 1 175 ? 26.031 -23.422 -28.5 1 96.81 175 THR A C 1
ATOM 1310 O O . THR A 1 175 ? 25.219 -23.875 -27.703 1 96.81 175 THR A O 1
ATOM 1313 N N . VAL A 1 176 ? 26.047 -22.219 -28.922 1 96.75 176 VAL A N 1
ATOM 1314 C CA . VAL A 1 176 ? 25.016 -21.281 -28.516 1 96.75 176 VAL A CA 1
ATOM 1315 C C . VAL A 1 176 ? 23.641 -21.844 -28.844 1 96.75 176 VAL A C 1
ATOM 1317 O O . VAL A 1 176 ? 22.719 -21.766 -28.016 1 96.75 176 VAL A O 1
ATOM 1320 N N . LEU A 1 177 ? 23.5 -22.469 -30 1 96.69 177 LEU A N 1
ATOM 1321 C CA . LEU A 1 177 ? 22.219 -23.016 -30.438 1 96.69 177 LEU A CA 1
ATOM 1322 C C . LEU A 1 177 ? 21.844 -24.25 -29.625 1 96.69 177 LEU A C 1
ATOM 1324 O O . LEU A 1 177 ? 20.672 -24.438 -29.297 1 96.69 177 LEU A O 1
ATOM 1328 N N . GLU A 1 178 ? 22.812 -25.031 -29.297 1 97.56 178 GLU A N 1
ATOM 1329 C CA . GLU A 1 178 ? 22.578 -26.25 -28.516 1 97.56 178 GLU A CA 1
ATOM 1330 C C . GLU A 1 178 ? 22.141 -25.906 -27.094 1 97.56 178 GLU A C 1
ATOM 1332 O O . GLU A 1 178 ? 21.406 -26.672 -26.453 1 97.56 178 GLU A O 1
ATOM 1337 N N . ARG A 1 179 ? 22.5 -24.75 -26.625 1 97.81 179 ARG A N 1
ATOM 1338 C CA . ARG A 1 179 ? 22.203 -24.344 -25.266 1 97.81 179 ARG A CA 1
ATOM 1339 C C . ARG A 1 179 ? 20.828 -23.688 -25.172 1 97.81 179 ARG A C 1
ATOM 1341 O O . ARG A 1 179 ? 20.375 -23.328 -24.078 1 97.81 179 ARG A O 1
ATOM 1348 N N . GLU A 1 180 ? 20.125 -23.531 -26.297 1 98.12 180 GLU A N 1
ATOM 1349 C CA . GLU A 1 180 ? 18.766 -23 -26.297 1 98.12 180 GLU A CA 1
ATOM 1350 C C . GLU A 1 180 ? 17.75 -24.094 -26 1 98.12 180 GLU A C 1
ATOM 1352 O O . GLU A 1 180 ? 17.125 -24.641 -26.906 1 98.12 180 GLU A O 1
ATOM 1357 N N . VAL A 1 181 ? 17.531 -24.281 -24.75 1 98.38 181 VAL A N 1
ATOM 1358 C CA . VAL A 1 181 ? 16.844 -25.469 -24.281 1 98.38 181 VAL A CA 1
ATOM 1359 C C . VAL A 1 181 ? 15.375 -25.141 -23.984 1 98.38 181 VAL A C 1
ATOM 1361 O O . VAL A 1 181 ? 14.57 -26.047 -23.75 1 98.38 181 VAL A O 1
ATOM 1364 N N . GLY A 1 182 ? 14.93 -23.875 -24.031 1 98.44 182 GLY A N 1
ATOM 1365 C CA . GLY A 1 182 ? 13.555 -23.5 -23.75 1 98.44 182 GLY A CA 1
ATOM 1366 C C . GLY A 1 182 ? 12.594 -23.875 -24.859 1 98.44 182 GLY A C 1
ATOM 1367 O O . GLY A 1 182 ? 13 -24.453 -25.875 1 98.44 182 GLY A O 1
ATOM 1368 N N . LEU A 1 183 ? 11.328 -23.562 -24.656 1 98.69 183 LEU A N 1
ATOM 1369 C CA . LEU A 1 183 ? 10.25 -24.031 -25.516 1 98.69 183 LEU A CA 1
ATOM 1370 C C . LEU A 1 183 ? 10.133 -23.172 -26.766 1 98.69 183 LEU A C 1
ATOM 1372 O O . LEU A 1 183 ? 9.469 -23.547 -27.734 1 98.69 183 LEU A O 1
ATOM 1376 N N . TYR A 1 184 ? 10.711 -21.984 -26.719 1 98.31 184 TYR A N 1
ATOM 1377 C CA . TYR A 1 184 ? 10.508 -21.016 -27.797 1 98.31 184 TYR A CA 1
ATOM 1378 C C . TYR A 1 184 ? 10.875 -21.609 -29.141 1 98.31 184 TYR A C 1
ATOM 1380 O O . TYR A 1 184 ? 12.023 -22.016 -29.359 1 98.31 184 TYR A O 1
ATOM 1388 N N . GLY A 1 185 ? 9.922 -21.703 -30.047 1 97.12 185 GLY A N 1
ATOM 1389 C CA . GLY A 1 185 ? 10.133 -22.266 -31.375 1 97.12 185 GLY A CA 1
ATOM 1390 C C . GLY A 1 185 ? 10.008 -23.781 -31.391 1 97.12 185 GLY A C 1
ATOM 1391 O O . GLY A 1 185 ? 10.094 -24.406 -32.438 1 97.12 185 GLY A O 1
ATOM 1392 N N . HIS A 1 186 ? 9.789 -24.391 -30.266 1 98.25 186 HIS A N 1
ATOM 1393 C CA . HIS A 1 186 ? 9.789 -25.844 -30.188 1 98.25 186 HIS A CA 1
ATOM 1394 C C . HIS A 1 186 ? 8.633 -26.344 -29.328 1 98.25 186 HIS A C 1
ATOM 1396 O O . HIS A 1 186 ? 8.695 -27.453 -28.781 1 98.25 186 HIS A O 1
ATOM 1402 N N . ILE A 1 187 ? 7.605 -25.609 -29.125 1 98.56 187 ILE A N 1
ATOM 1403 C CA . ILE A 1 187 ? 6.543 -25.906 -28.172 1 98.56 187 ILE A CA 1
ATOM 1404 C C . ILE A 1 187 ? 5.922 -27.266 -28.5 1 98.56 187 ILE A C 1
ATOM 1406 O O . ILE A 1 187 ? 5.891 -28.172 -27.656 1 98.56 187 ILE A O 1
ATOM 1410 N N . GLU A 1 188 ? 5.527 -27.484 -29.719 1 97.94 188 GLU A N 1
ATOM 1411 C CA . GLU A 1 188 ? 4.852 -28.734 -30.094 1 97.94 188 GLU A CA 1
ATOM 1412 C C . GLU A 1 188 ? 5.785 -29.922 -29.953 1 97.94 188 GLU A C 1
ATOM 1414 O O . GLU A 1 188 ? 5.395 -30.969 -29.406 1 97.94 188 GLU A O 1
ATOM 1419 N N . GLN A 1 189 ? 6.984 -29.734 -30.422 1 98 189 GLN A N 1
ATOM 1420 C CA . GLN A 1 189 ? 7.961 -30.812 -30.375 1 98 189 GLN A CA 1
ATOM 1421 C C . GLN A 1 189 ? 8.281 -31.219 -28.938 1 98 189 GLN A C 1
ATOM 1423 O O . GLN A 1 189 ? 8.266 -32.406 -28.609 1 98 189 GLN A O 1
ATOM 1428 N N . ASP A 1 190 ? 8.586 -30.281 -28.141 1 98.56 190 ASP A N 1
ATOM 1429 C CA . ASP A 1 190 ? 9.039 -30.547 -26.766 1 98.56 190 ASP A CA 1
ATOM 1430 C C . ASP A 1 190 ? 7.887 -31.047 -25.906 1 98.56 190 ASP A C 1
ATOM 1432 O O . ASP A 1 190 ? 8.062 -31.969 -25.094 1 98.56 190 ASP A O 1
ATOM 1436 N N . ILE A 1 191 ? 6.734 -30.453 -26.047 1 98.56 191 ILE A N 1
ATOM 1437 C CA . ILE A 1 191 ? 5.598 -30.875 -25.234 1 98.56 191 ILE A CA 1
ATOM 1438 C C . ILE A 1 191 ? 5.223 -32.312 -25.578 1 98.56 191 ILE A C 1
ATOM 1440 O O . ILE A 1 191 ? 4.949 -33.125 -24.688 1 98.56 191 ILE A O 1
ATOM 1444 N N . SER A 1 192 ? 5.219 -32.625 -26.859 1 97.81 192 SER A N 1
ATOM 1445 C CA . SER A 1 192 ? 4.969 -34.031 -27.266 1 97.81 192 SER A CA 1
ATOM 1446 C C . SER A 1 192 ? 6.012 -34.969 -26.688 1 97.81 192 SER A C 1
ATOM 1448 O O . SER A 1 192 ? 5.668 -36.031 -26.172 1 97.81 192 SER A O 1
ATOM 1450 N N . LEU A 1 193 ? 7.242 -34.594 -26.766 1 97.38 193 LEU A N 1
ATOM 1451 C CA . LEU A 1 193 ? 8.32 -35.406 -26.219 1 97.38 193 LEU A CA 1
ATOM 1452 C C . LEU A 1 193 ? 8.133 -35.625 -24.719 1 97.38 193 LEU A C 1
ATOM 1454 O O . LEU A 1 193 ? 8.203 -36.75 -24.234 1 97.38 193 LEU A O 1
ATOM 1458 N N . TYR A 1 194 ? 7.902 -34.562 -23.938 1 98.12 194 TYR A N 1
ATOM 1459 C CA . TYR A 1 194 ? 7.844 -34.594 -22.469 1 98.12 194 TYR A CA 1
ATOM 1460 C C . TYR A 1 194 ? 6.633 -35.406 -22 1 98.12 194 TYR A C 1
ATOM 1462 O O . TYR A 1 194 ? 6.73 -36.188 -21.062 1 98.12 194 TYR A O 1
ATOM 1470 N N . PHE A 1 195 ? 5.512 -35.281 -22.688 1 97.69 195 PHE A N 1
ATOM 1471 C CA . PHE A 1 195 ? 4.285 -35.875 -22.156 1 97.69 195 PHE A CA 1
ATOM 1472 C C . PHE A 1 195 ? 3.947 -37.188 -22.844 1 97.69 195 PHE A C 1
ATOM 1474 O O . PHE A 1 195 ? 3.561 -38.156 -22.188 1 97.69 195 PHE A O 1
ATOM 1481 N N . LYS A 1 196 ? 4.07 -37.281 -24.141 1 96 196 LYS A N 1
ATOM 1482 C CA . LYS A 1 196 ? 3.748 -38.5 -24.859 1 96 196 LYS A CA 1
ATOM 1483 C C . LYS A 1 196 ? 4.883 -39.5 -24.75 1 96 196 LYS A C 1
ATOM 1485 O O . LYS A 1 196 ? 4.652 -40.656 -24.391 1 96 196 LYS A O 1
ATOM 1490 N N . ASP A 1 197 ? 6.082 -39.094 -25.031 1 95.81 197 ASP A N 1
ATOM 1491 C CA . ASP A 1 197 ? 7.199 -40.031 -25.094 1 95.81 197 ASP A CA 1
ATOM 1492 C C . ASP A 1 197 ? 7.77 -40.312 -23.703 1 95.81 197 ASP A C 1
ATOM 1494 O O . ASP A 1 197 ? 8.055 -41.438 -23.359 1 95.81 197 ASP A O 1
ATOM 1498 N N . TRP A 1 198 ? 8 -39.219 -22.906 1 97.19 198 TRP A N 1
ATOM 1499 C CA . TRP A 1 198 ? 8.688 -39.375 -21.625 1 97.19 198 TRP A CA 1
ATOM 1500 C C . TRP A 1 198 ? 7.691 -39.594 -20.5 1 97.19 198 TRP A C 1
ATOM 1502 O O . TRP A 1 198 ? 8.062 -40.062 -19.406 1 97.19 198 TRP A O 1
ATOM 1512 N N . GLY A 1 199 ? 6.398 -39.219 -20.641 1 96.88 199 GLY A N 1
ATOM 1513 C CA . GLY A 1 199 ? 5.344 -39.625 -19.734 1 96.88 199 GLY A CA 1
ATOM 1514 C C . GLY A 1 199 ? 5.188 -38.719 -18.547 1 96.88 199 GLY A C 1
ATOM 1515 O O . GLY A 1 199 ? 4.727 -39.125 -17.484 1 96.88 199 GLY A O 1
ATOM 1516 N N . PHE A 1 200 ? 5.496 -37.469 -18.656 1 97.94 200 PHE A N 1
ATOM 1517 C CA . PHE A 1 200 ? 5.324 -36.531 -17.547 1 97.94 200 PHE A CA 1
ATOM 1518 C C . PHE A 1 200 ? 3.854 -36.188 -17.375 1 97.94 200 PHE A C 1
ATOM 1520 O O . PHE A 1 200 ? 3.061 -36.281 -18.312 1 97.94 200 PHE A O 1
ATOM 1527 N N . ASP A 1 201 ? 3.488 -35.719 -16.094 1 97.94 201 ASP A N 1
ATOM 1528 C CA . ASP A 1 201 ? 2.115 -35.438 -15.688 1 97.94 201 ASP A CA 1
ATOM 1529 C C . ASP A 1 201 ? 1.947 -33.969 -15.297 1 97.94 201 ASP A C 1
ATOM 1531 O O . ASP A 1 201 ? 0.836 -33.531 -15 1 97.94 201 ASP A O 1
ATOM 1535 N N . PHE A 1 202 ? 2.953 -33.25 -15.203 1 98.25 202 PHE A N 1
ATOM 1536 C CA . PHE A 1 202 ? 3.025 -31.875 -14.711 1 98.25 202 PHE A CA 1
ATOM 1537 C C . PHE A 1 202 ? 4.145 -31.109 -15.406 1 98.25 202 PHE A C 1
ATOM 1539 O O . PHE A 1 202 ? 5.227 -31.656 -15.641 1 98.25 202 PHE A O 1
ATOM 1546 N N . ILE A 1 203 ? 3.895 -29.812 -15.805 1 98.62 203 ILE A N 1
ATOM 1547 C CA . ILE A 1 203 ? 4.984 -29 -16.328 1 98.62 203 ILE A CA 1
ATOM 1548 C C . ILE A 1 203 ? 4.895 -27.578 -15.758 1 98.62 203 ILE A C 1
ATOM 1550 O O . ILE A 1 203 ? 3.816 -26.984 -15.727 1 98.62 203 ILE A O 1
ATOM 1554 N N . LYS A 1 204 ? 5.941 -27.078 -15.234 1 98.75 204 LYS A N 1
ATOM 1555 C CA . LYS A 1 204 ? 6.125 -25.672 -14.898 1 98.75 204 LYS A CA 1
ATOM 1556 C C . LYS A 1 204 ? 6.898 -24.953 -15.992 1 98.75 204 LYS A C 1
ATOM 1558 O O . LYS A 1 204 ? 7.98 -25.391 -16.391 1 98.75 204 LYS A O 1
ATOM 1563 N N . VAL A 1 205 ? 6.348 -23.875 -16.484 1 98.81 205 VAL A N 1
ATOM 1564 C CA . VAL A 1 205 ? 7.004 -23.125 -17.547 1 98.81 205 VAL A CA 1
ATOM 1565 C C . VAL A 1 205 ? 7.281 -21.703 -17.078 1 98.81 205 VAL A C 1
ATOM 1567 O O . VAL A 1 205 ? 6.359 -20.891 -16.969 1 98.81 205 VAL A O 1
ATOM 1570 N N . ASP A 1 206 ? 8.531 -21.344 -16.922 1 98.38 206 ASP A N 1
ATOM 1571 C CA . ASP A 1 206 ? 8.977 -20.016 -16.5 1 98.38 206 ASP A CA 1
ATOM 1572 C C . ASP A 1 206 ? 9.062 -19.078 -17.703 1 98.38 206 ASP A C 1
ATOM 1574 O O . ASP A 1 206 ? 9.016 -19.516 -18.859 1 98.38 206 ASP A O 1
ATOM 1578 N N . GLY A 1 207 ? 9.156 -17.797 -17.375 1 97.38 207 GLY A N 1
ATOM 1579 C CA . GLY A 1 207 ? 9.242 -16.812 -18.438 1 97.38 207 GLY A CA 1
ATOM 1580 C C . GLY A 1 207 ? 10.57 -16.062 -18.453 1 97.38 207 GLY A C 1
ATOM 1581 O O . GLY A 1 207 ? 10.648 -14.938 -18.938 1 97.38 207 GLY A O 1
ATOM 1582 N N . CYS A 1 208 ? 11.641 -16.578 -17.938 1 96.19 208 CYS A N 1
ATOM 1583 C CA . CYS A 1 208 ? 12.93 -15.906 -17.875 1 96.19 208 CYS A CA 1
ATOM 1584 C C . CYS A 1 208 ? 13.484 -15.648 -19.281 1 96.19 208 CYS A C 1
ATOM 1586 O O . CYS A 1 208 ? 14.086 -14.609 -19.531 1 96.19 208 CYS A O 1
ATOM 1588 N N . GLY A 1 209 ? 13.281 -16.562 -20.156 1 96.75 209 GLY A N 1
ATOM 1589 C CA . GLY A 1 209 ? 13.82 -16.484 -21.5 1 96.75 209 GLY A CA 1
ATOM 1590 C C . GLY A 1 209 ? 13.227 -15.367 -22.328 1 96.75 209 GLY A C 1
ATOM 1591 O O . GLY A 1 209 ? 13.844 -14.898 -23.281 1 96.75 209 GLY A O 1
ATOM 1592 N N . VAL A 1 210 ? 12.016 -14.945 -21.938 1 97.31 210 VAL A N 1
ATOM 1593 C CA . VAL A 1 210 ? 11.391 -13.859 -22.688 1 97.31 210 VAL A CA 1
ATOM 1594 C C . VAL A 1 210 ? 11.516 -12.555 -21.906 1 97.31 210 VAL A C 1
ATOM 1596 O O . VAL A 1 210 ? 10.797 -11.594 -22.172 1 97.31 210 VAL A O 1
ATOM 1599 N N . ARG A 1 211 ? 12.398 -12.539 -20.969 1 95.19 211 ARG A N 1
ATOM 1600 C CA . ARG A 1 211 ? 12.594 -11.367 -20.125 1 95.19 211 ARG A CA 1
ATOM 1601 C C . ARG A 1 211 ? 14.062 -10.953 -20.094 1 95.19 211 ARG A C 1
ATOM 1603 O O . ARG A 1 211 ? 14.375 -9.766 -20.125 1 95.19 211 ARG A O 1
ATOM 1610 N N . ALA A 1 212 ? 15.016 -11.867 -20.156 1 95.88 212 ALA A N 1
ATOM 1611 C CA . ALA A 1 212 ? 16.344 -11.602 -19.609 1 95.88 212 ALA A CA 1
ATOM 1612 C C . ALA A 1 212 ? 17.391 -11.523 -20.703 1 95.88 212 ALA A C 1
ATOM 1614 O O . ALA A 1 212 ? 18.562 -11.203 -20.438 1 95.88 212 ALA A O 1
ATOM 1615 N N . PHE A 1 213 ? 17.062 -11.727 -21.984 1 96.94 213 PHE A N 1
ATOM 1616 C CA . PHE A 1 213 ? 18.078 -11.883 -23.016 1 96.94 213 PHE A CA 1
ATOM 1617 C C . PHE A 1 213 ? 17.922 -10.82 -24.094 1 96.94 213 PHE A C 1
ATOM 1619 O O . PHE A 1 213 ? 18.031 -11.125 -25.281 1 96.94 213 PHE A O 1
ATOM 1626 N N . GLY A 1 214 ? 17.594 -9.664 -23.594 1 94.25 214 GLY A N 1
ATOM 1627 C CA . GLY A 1 214 ? 17.562 -8.547 -24.531 1 94.25 214 GLY A CA 1
ATOM 1628 C C . GLY A 1 214 ? 18.953 -8.109 -24.969 1 94.25 214 GLY A C 1
ATOM 1629 O O . GLY A 1 214 ? 19.953 -8.602 -24.453 1 94.25 214 GLY A O 1
ATOM 1630 N N . ALA A 1 215 ? 19 -7.195 -25.859 1 93 215 ALA A N 1
ATOM 1631 C CA . ALA A 1 215 ? 20.25 -6.723 -26.453 1 93 215 ALA A CA 1
ATOM 1632 C C . ALA A 1 215 ? 21.172 -6.113 -25.391 1 93 215 ALA A C 1
ATOM 1634 O O . ALA A 1 215 ? 22.391 -6.164 -25.516 1 93 215 ALA A O 1
ATOM 1635 N N . ASP A 1 216 ? 20.594 -5.609 -24.312 1 88.31 216 ASP A N 1
ATOM 1636 C CA . ASP A 1 216 ? 21.359 -4.891 -23.297 1 88.31 216 ASP A CA 1
ATOM 1637 C C . ASP A 1 216 ? 21.875 -5.84 -22.219 1 88.31 216 ASP A C 1
ATOM 1639 O O . ASP A 1 216 ? 22.672 -5.445 -21.359 1 88.31 216 ASP A O 1
ATOM 1643 N N . SER A 1 217 ? 21.469 -7.016 -22.219 1 92.19 217 SER A N 1
ATOM 1644 C CA . SER A 1 217 ? 21.969 -7.996 -21.25 1 92.19 217 SER A CA 1
ATOM 1645 C C . SER A 1 217 ? 23.469 -8.219 -21.406 1 92.19 217 SER A C 1
ATOM 1647 O O . SER A 1 217 ? 23.969 -8.328 -22.531 1 92.19 217 SER A O 1
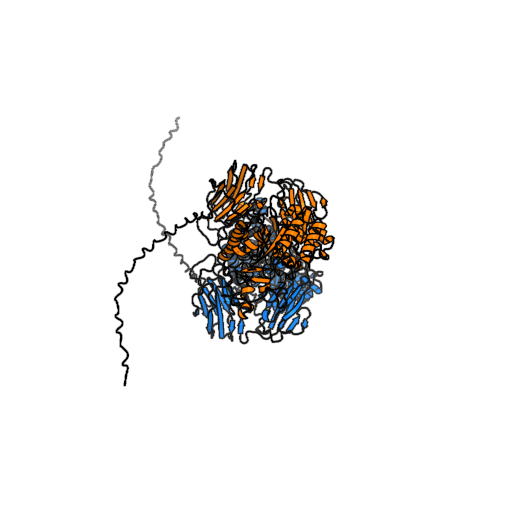ATOM 1649 N N . GLU A 1 218 ? 24.188 -8.328 -20.344 1 91.12 218 GLU A N 1
ATOM 1650 C CA . GLU A 1 218 ? 25.625 -8.547 -20.359 1 91.12 218 GLU A CA 1
ATOM 1651 C C . GLU A 1 218 ? 25.984 -9.867 -21.031 1 91.12 218 GLU A C 1
ATOM 1653 O O . GLU A 1 218 ? 26.969 -9.961 -21.75 1 91.12 218 GLU A O 1
ATOM 1658 N N . ARG A 1 219 ? 25.156 -10.836 -20.844 1 93.25 219 ARG A N 1
ATOM 1659 C CA . ARG A 1 219 ? 25.422 -12.164 -21.375 1 93.25 219 ARG A CA 1
ATOM 1660 C C . ARG A 1 219 ? 25.234 -12.211 -22.891 1 93.25 219 ARG A C 1
ATOM 1662 O O . ARG A 1 219 ? 25.922 -12.953 -23.578 1 93.25 219 ARG A O 1
ATOM 1669 N N . VAL A 1 220 ? 24.297 -11.445 -23.406 1 95.81 220 VAL A N 1
ATOM 1670 C CA . VAL A 1 220 ? 24.078 -11.344 -24.844 1 95.81 220 VAL A CA 1
ATOM 1671 C C . VAL A 1 220 ? 25.203 -10.531 -25.484 1 95.81 220 VAL A C 1
ATOM 1673 O O . VAL A 1 220 ? 25.75 -10.914 -26.516 1 95.81 220 VAL A O 1
ATOM 1676 N N . LYS A 1 221 ? 25.609 -9.492 -24.828 1 95.62 221 LYS A N 1
ATOM 1677 C CA . LYS A 1 221 ? 26.703 -8.656 -25.328 1 95.62 221 LYS A CA 1
ATOM 1678 C C . LYS A 1 221 ? 28 -9.445 -25.391 1 95.62 221 LYS A C 1
ATOM 1680 O O . LYS A 1 221 ? 28.812 -9.242 -26.297 1 95.62 221 LYS A O 1
ATOM 1685 N N . ALA A 1 222 ? 28.203 -10.289 -24.453 1 94.88 222 ALA A N 1
ATOM 1686 C CA . ALA A 1 222 ? 29.406 -11.102 -24.391 1 94.88 222 ALA A CA 1
ATOM 1687 C C . ALA A 1 222 ? 29.375 -12.219 -25.438 1 94.88 222 ALA A C 1
ATOM 1689 O O . ALA A 1 222 ? 30.391 -12.898 -25.641 1 94.88 222 ALA A O 1
ATOM 1690 N N . GLY A 1 223 ? 28.219 -12.484 -26.016 1 93.94 223 GLY A N 1
ATOM 1691 C CA . GLY A 1 223 ? 28.109 -13.508 -27.047 1 93.94 223 GLY A CA 1
ATOM 1692 C C . GLY A 1 223 ? 27.812 -14.883 -26.5 1 93.94 223 GLY A C 1
ATOM 1693 O O . GLY A 1 223 ? 27.797 -15.867 -27.234 1 93.94 223 GLY A O 1
ATOM 1694 N N . THR A 1 224 ? 27.594 -14.977 -25.203 1 94.88 224 THR A N 1
ATOM 1695 C CA . THR A 1 224 ? 27.312 -16.266 -24.562 1 94.88 224 THR A CA 1
ATOM 1696 C C . THR A 1 224 ? 25.938 -16.797 -24.984 1 94.88 224 THR A C 1
ATOM 1698 O O . THR A 1 224 ? 25.75 -18 -25.141 1 94.88 224 THR A O 1
ATOM 1701 N N . TYR A 1 225 ? 25.016 -15.906 -25.125 1 96.94 225 TYR A N 1
ATOM 1702 C CA . TYR A 1 225 ? 23.672 -16.234 -25.562 1 96.94 225 TYR A CA 1
ATOM 1703 C C . TYR A 1 225 ? 23.234 -15.32 -26.703 1 96.94 225 TYR A C 1
ATOM 1705 O O . TYR A 1 225 ? 23.828 -14.25 -26.906 1 96.94 225 TYR A O 1
ATOM 1713 N N . ARG A 1 226 ? 22.266 -15.727 -27.469 1 96.94 226 ARG A N 1
ATOM 1714 C CA . ARG A 1 226 ? 21.688 -14.922 -28.531 1 96.94 226 ARG A CA 1
ATOM 1715 C C . ARG A 1 226 ? 20.547 -14.055 -28.016 1 96.94 226 ARG A C 1
ATOM 1717 O O . ARG A 1 226 ? 19.766 -14.492 -27.172 1 96.94 226 ARG A O 1
ATOM 1724 N N . GLU A 1 227 ? 20.453 -12.93 -28.625 1 97.19 227 GLU A N 1
ATOM 1725 C CA . GLU A 1 227 ? 19.406 -11.984 -28.234 1 97.19 227 GLU A CA 1
ATOM 1726 C C . GLU A 1 227 ? 18.016 -12.555 -28.516 1 97.19 227 GLU A C 1
ATOM 1728 O O . GLU A 1 227 ? 17.797 -13.141 -29.578 1 97.19 227 GLU A O 1
ATOM 1733 N N . LEU A 1 228 ? 17.125 -12.43 -27.625 1 97.56 228 LEU A N 1
ATOM 1734 C CA . LEU A 1 228 ? 15.688 -12.492 -27.797 1 97.56 228 LEU A CA 1
ATOM 1735 C C . LEU A 1 228 ? 15.016 -11.258 -27.219 1 97.56 228 LEU A C 1
ATOM 1737 O O . LEU A 1 228 ? 15.039 -11.055 -26 1 97.56 228 LEU A O 1
ATOM 1741 N N . PRO A 1 229 ? 14.477 -10.383 -28.109 1 95.62 229 PRO A N 1
ATOM 1742 C CA . PRO A 1 229 ? 13.844 -9.18 -27.578 1 95.62 229 PRO A CA 1
ATOM 1743 C C . PRO A 1 229 ? 12.82 -9.484 -26.484 1 95.62 229 PRO A C 1
ATOM 1745 O O . PRO A 1 229 ? 11.938 -10.32 -26.688 1 95.62 229 PRO A O 1
ATOM 1748 N N . PRO A 1 230 ? 12.953 -8.805 -25.344 1 96.25 230 PRO A N 1
ATOM 1749 C CA . PRO A 1 230 ? 12.094 -9.164 -24.219 1 96.25 230 PRO A CA 1
ATOM 1750 C C . PRO A 1 230 ? 10.617 -8.859 -24.469 1 96.25 230 PRO A C 1
ATOM 1752 O O . PRO A 1 230 ? 10.289 -7.812 -25.031 1 96.25 230 PRO A O 1
ATOM 1755 N N . LEU A 1 231 ? 9.766 -9.75 -24.094 1 97.62 231 LEU A N 1
ATOM 1756 C CA . LEU A 1 231 ? 8.32 -9.531 -24.078 1 97.62 231 LEU A CA 1
ATOM 1757 C C . LEU A 1 231 ? 7.879 -8.969 -22.719 1 97.62 231 LEU A C 1
ATOM 1759 O O . LEU A 1 231 ? 6.812 -8.359 -22.625 1 97.62 231 LEU A O 1
ATOM 1763 N N . ILE A 1 232 ? 8.672 -9.188 -21.688 1 96.31 232 ILE A N 1
ATOM 1764 C CA . ILE A 1 232 ? 8.344 -8.766 -20.328 1 96.31 232 ILE A CA 1
ATOM 1765 C C . ILE A 1 232 ? 9.367 -7.742 -19.844 1 96.31 232 ILE A C 1
ATOM 1767 O O . ILE A 1 232 ? 10.57 -7.996 -19.891 1 96.31 232 ILE A O 1
ATOM 1771 N N . ASP A 1 233 ? 8.891 -6.562 -19.516 1 91.06 233 ASP A N 1
ATOM 1772 C CA . ASP A 1 233 ? 9.641 -5.621 -18.688 1 91.06 233 ASP A CA 1
ATOM 1773 C C . ASP A 1 233 ? 9.172 -5.676 -17.234 1 91.06 233 ASP A C 1
ATOM 1775 O O . ASP A 1 233 ? 8.07 -5.227 -16.906 1 91.06 233 ASP A O 1
ATOM 1779 N N . PHE A 1 234 ? 10.023 -6.129 -16.406 1 82.38 234 PHE A N 1
ATOM 1780 C CA . PHE A 1 234 ? 9.625 -6.438 -15.039 1 82.38 234 PHE A CA 1
ATOM 1781 C C . PHE A 1 234 ? 9.359 -5.156 -14.25 1 82.38 234 PHE A C 1
ATOM 1783 O O . PHE A 1 234 ? 8.688 -5.184 -13.219 1 82.38 234 PHE A O 1
ATOM 1790 N N . GLN A 1 235 ? 9.82 -3.998 -14.711 1 79.38 235 GLN A N 1
ATOM 1791 C CA . GLN A 1 235 ? 9.672 -2.748 -13.977 1 79.38 235 GLN A CA 1
ATOM 1792 C C . GLN A 1 235 ? 8.586 -1.87 -14.586 1 79.38 235 GLN A C 1
ATOM 1794 O O . GLN A 1 235 ? 8.195 -0.856 -14 1 79.38 235 GLN A O 1
ATOM 1799 N N . SER A 1 236 ? 8.133 -2.309 -15.719 1 88.25 236 SER A N 1
ATOM 1800 C CA . SER A 1 236 ? 7.156 -1.469 -16.406 1 88.25 236 SER A CA 1
ATOM 1801 C C . SER A 1 236 ? 6.074 -2.312 -17.078 1 88.25 236 SER A C 1
ATOM 1803 O O . SER A 1 236 ? 6.336 -2.99 -18.078 1 88.25 236 SER A O 1
ATOM 1805 N N . ILE A 1 237 ? 4.934 -2.199 -16.609 1 92.81 237 ILE A N 1
ATOM 1806 C CA . ILE A 1 237 ? 3.789 -2.922 -17.156 1 92.81 237 ILE A CA 1
ATOM 1807 C C . ILE A 1 237 ? 3.525 -2.467 -18.578 1 92.81 237 ILE A C 1
ATOM 1809 O O . ILE A 1 237 ? 3.246 -3.289 -19.469 1 92.81 237 ILE A O 1
ATOM 1813 N N . SER A 1 238 ? 3.713 -1.168 -18.828 1 92.81 238 SER A N 1
ATOM 1814 C CA . SER A 1 238 ? 3.393 -0.577 -20.125 1 92.81 238 SER A CA 1
ATOM 1815 C C . SER A 1 238 ? 4.422 -0.963 -21.172 1 92.81 238 SER A C 1
ATOM 1817 O O . SER A 1 238 ? 4.168 -0.839 -22.375 1 92.81 238 SER A O 1
ATOM 1819 N N . ARG A 1 239 ? 5.559 -1.429 -20.75 1 92.62 239 ARG A N 1
ATOM 1820 C CA . ARG A 1 239 ? 6.578 -1.889 -21.688 1 92.62 239 ARG A CA 1
ATOM 1821 C C . ARG A 1 239 ? 6.512 -3.402 -21.875 1 92.62 239 ARG A C 1
ATOM 1823 O O . ARG A 1 239 ? 7.324 -3.98 -22.594 1 92.62 239 ARG A O 1
ATOM 1830 N N . THR A 1 240 ? 5.57 -4.09 -21.281 1 95.75 240 THR A N 1
ATOM 1831 C CA . THR A 1 240 ? 5.375 -5.531 -21.375 1 95.75 240 THR A CA 1
ATOM 1832 C C . THR A 1 240 ? 4.348 -5.859 -22.453 1 95.75 240 THR A C 1
ATOM 1834 O O . THR A 1 240 ? 3.295 -5.219 -22.531 1 95.75 240 THR A O 1
ATOM 1837 N N . ASN A 1 241 ? 4.688 -6.781 -23.312 1 97.19 241 ASN A N 1
ATOM 1838 C CA . ASN A 1 241 ? 3.762 -7.258 -24.328 1 97.19 241 ASN A CA 1
ATOM 1839 C C . ASN A 1 241 ? 2.855 -8.359 -23.797 1 97.19 241 ASN A C 1
ATOM 1841 O O . ASN A 1 241 ? 3.072 -9.539 -24.094 1 97.19 241 ASN A O 1
ATOM 1845 N N . ILE A 1 242 ? 1.806 -7.992 -23.172 1 97.38 242 ILE A N 1
ATOM 1846 C CA . ILE A 1 242 ? 0.931 -8.883 -22.422 1 97.38 242 ILE A CA 1
ATOM 1847 C C . ILE A 1 242 ? 0.275 -9.883 -23.375 1 97.38 242 ILE A C 1
ATOM 1849 O O . ILE A 1 242 ? 0.318 -11.094 -23.141 1 97.38 242 ILE A O 1
ATOM 1853 N N . PRO A 1 243 ? -0.258 -9.492 -24.562 1 97.62 243 PRO A N 1
ATOM 1854 C CA . PRO A 1 243 ? -0.876 -10.477 -25.453 1 97.62 243 PRO A CA 1
ATOM 1855 C C . PRO A 1 243 ? 0.114 -11.523 -25.953 1 97.62 243 PRO A C 1
ATOM 1857 O O . PRO A 1 243 ? -0.24 -12.695 -26.094 1 97.62 243 PRO A O 1
ATOM 1860 N N . ALA A 1 244 ? 1.332 -11.102 -26.141 1 98.31 244 ALA A N 1
ATOM 1861 C CA . ALA A 1 244 ? 2.324 -12.047 -26.641 1 98.31 244 ALA A CA 1
ATOM 1862 C C . ALA A 1 244 ? 2.652 -13.102 -25.578 1 98.31 244 ALA A C 1
ATOM 1864 O O . ALA A 1 244 ? 2.779 -14.289 -25.906 1 98.31 244 ALA A O 1
ATOM 1865 N N . VAL A 1 245 ? 2.832 -12.688 -24.375 1 98.44 245 VAL A N 1
ATOM 1866 C CA . VAL A 1 245 ? 3.127 -13.625 -23.297 1 98.44 245 VAL A CA 1
ATOM 1867 C C . VAL A 1 245 ? 1.963 -14.594 -23.125 1 98.44 245 VAL A C 1
ATOM 1869 O O . VAL A 1 245 ? 2.164 -15.812 -23.062 1 98.44 245 VAL A O 1
ATOM 1872 N N . ARG A 1 246 ? 0.734 -14.07 -23.078 1 98.44 246 ARG A N 1
ATOM 1873 C CA . ARG A 1 246 ? -0.454 -14.914 -22.969 1 98.44 246 ARG A CA 1
ATOM 1874 C C . ARG A 1 246 ? -0.556 -15.867 -24.141 1 98.44 246 ARG A C 1
ATOM 1876 O O . ARG A 1 246 ? -0.939 -17.031 -23.984 1 98.44 246 ARG A O 1
ATOM 1883 N N . GLY A 1 247 ? -0.201 -15.367 -25.312 1 98.62 247 GLY A N 1
ATOM 1884 C CA . GLY A 1 247 ? -0.246 -16.188 -26.516 1 98.62 247 GLY A CA 1
ATOM 1885 C C . GLY A 1 247 ? 0.679 -17.391 -26.453 1 98.62 247 GLY A C 1
ATOM 1886 O O . GLY A 1 247 ? 0.301 -18.5 -26.844 1 98.62 247 GLY A O 1
ATOM 1887 N N . LEU A 1 248 ? 1.842 -17.188 -25.953 1 98.62 248 LEU A N 1
ATOM 1888 C CA . LEU A 1 248 ? 2.793 -18.281 -25.828 1 98.62 248 LEU A CA 1
ATOM 1889 C C . LEU A 1 248 ? 2.279 -19.344 -24.859 1 98.62 248 LEU A C 1
ATOM 1891 O O . LEU A 1 248 ? 2.355 -20.547 -25.141 1 98.62 248 LEU A O 1
ATOM 1895 N N . TYR A 1 249 ? 1.761 -18.953 -23.75 1 98.62 249 TYR A N 1
ATOM 1896 C CA . TYR A 1 249 ? 1.207 -19.906 -22.797 1 98.62 249 TYR A CA 1
ATOM 1897 C C . TYR A 1 249 ? -0.005 -20.625 -23.375 1 98.62 249 TYR A C 1
ATOM 1899 O O . TYR A 1 249 ? -0.216 -21.812 -23.125 1 98.62 249 TYR A O 1
ATOM 1907 N N . THR A 1 250 ? -0.816 -19.891 -24.156 1 98.5 250 THR A N 1
ATOM 1908 C CA . THR A 1 250 ? -1.979 -20.5 -24.797 1 98.5 250 THR A CA 1
ATOM 1909 C C . THR A 1 250 ? -1.551 -21.578 -25.781 1 98.5 250 THR A C 1
ATOM 1911 O O . THR A 1 250 ? -2.193 -22.625 -25.891 1 98.5 250 THR A O 1
ATOM 1914 N N . GLN A 1 251 ? -0.483 -21.359 -26.484 1 98.5 251 GLN A N 1
ATOM 1915 C CA . GLN A 1 251 ? 0.048 -22.359 -27.406 1 98.5 251 GLN A CA 1
ATOM 1916 C C . GLN A 1 251 ? 0.476 -23.609 -26.656 1 98.5 251 GLN A C 1
ATOM 1918 O O . GLN A 1 251 ? 0.272 -24.734 -27.141 1 98.5 251 GLN A O 1
ATOM 1923 N N . ILE A 1 252 ? 1.099 -23.438 -25.547 1 98.5 252 ILE A N 1
ATOM 1924 C CA . ILE A 1 252 ? 1.517 -24.578 -24.734 1 98.5 252 ILE A CA 1
ATOM 1925 C C . ILE A 1 252 ? 0.291 -25.375 -24.281 1 98.5 252 ILE A C 1
ATOM 1927 O O . ILE A 1 252 ? 0.271 -26.594 -24.359 1 98.5 252 ILE A O 1
ATOM 1931 N N . ALA A 1 253 ? -0.716 -24.641 -23.828 1 97.69 253 ALA A N 1
ATOM 1932 C CA . ALA A 1 253 ? -1.952 -25.297 -23.391 1 97.69 253 ALA A CA 1
ATOM 1933 C C . ALA A 1 253 ? -2.543 -26.125 -24.531 1 97.69 253 ALA A C 1
ATOM 1935 O O . ALA A 1 253 ? -2.98 -27.266 -24.297 1 97.69 253 ALA A O 1
ATOM 1936 N N . THR A 1 254 ? -2.533 -25.594 -25.719 1 96.75 254 THR A N 1
ATOM 1937 C CA . THR A 1 254 ? -3.061 -26.297 -26.891 1 96.75 254 THR A CA 1
ATOM 1938 C C . THR A 1 254 ? -2.242 -27.547 -27.188 1 96.75 254 THR A C 1
ATOM 1940 O O . THR A 1 254 ? -2.803 -28.609 -27.469 1 96.75 254 THR A O 1
ATOM 1943 N N . SER A 1 255 ? -0.958 -27.406 -27.062 1 97.62 255 SER A N 1
ATOM 1944 C CA . SER A 1 255 ? -0.069 -28.531 -27.328 1 97.62 255 SER A CA 1
ATOM 1945 C C . SER A 1 255 ? -0.233 -29.625 -26.281 1 97.62 255 SER A C 1
ATOM 1947 O O . SER A 1 255 ? -0.131 -30.812 -26.594 1 97.62 255 SER A O 1
ATOM 1949 N N . LEU A 1 256 ? -0.393 -29.234 -25.031 1 97.56 256 LEU A N 1
ATOM 1950 C CA . LEU A 1 256 ? -0.616 -30.188 -23.953 1 97.56 256 LEU A CA 1
ATOM 1951 C C . LEU A 1 256 ? -1.885 -31 -24.203 1 97.56 256 LEU A C 1
ATOM 1953 O O . LEU A 1 256 ? -1.884 -32.219 -24.062 1 97.56 256 LEU A O 1
ATOM 1957 N N . LYS A 1 257 ? -2.941 -30.344 -24.578 1 94.31 257 LYS A N 1
ATOM 1958 C CA . LYS A 1 257 ? -4.203 -31.016 -24.875 1 94.31 257 LYS A CA 1
ATOM 1959 C C . LYS A 1 257 ? -4.039 -32.031 -26.016 1 94.31 257 LYS A C 1
ATOM 1961 O O . LYS A 1 257 ? -4.586 -33.125 -25.953 1 94.31 257 LYS A O 1
ATOM 1966 N N . ALA A 1 258 ? -3.254 -31.656 -26.953 1 94.06 258 ALA A N 1
ATOM 1967 C CA . ALA A 1 258 ? -3.037 -32.531 -28.109 1 94.06 258 ALA A CA 1
ATOM 1968 C C . ALA A 1 258 ? -2.156 -33.719 -27.766 1 94.06 258 ALA A C 1
ATOM 1970 O O . ALA A 1 258 ? -2.344 -34.812 -28.297 1 94.06 258 ALA A O 1
ATOM 1971 N N . SER A 1 259 ? -1.209 -33.5 -26.906 1 92.5 259 SER A N 1
ATOM 1972 C CA . SER A 1 259 ? -0.174 -34.5 -26.641 1 92.5 259 SER A CA 1
ATOM 1973 C C . SER A 1 259 ? -0.595 -35.438 -25.516 1 92.5 259 SER A C 1
ATOM 1975 O O . SER A 1 259 ? 0.008 -36.5 -25.328 1 92.5 259 SER A O 1
ATOM 1977 N N . ASN A 1 260 ? -1.439 -35.125 -24.734 1 86.19 260 ASN A N 1
ATOM 1978 C CA . ASN A 1 260 ? -1.954 -35.938 -23.625 1 86.19 260 ASN A CA 1
ATOM 1979 C C . ASN A 1 260 ? -3.477 -36.031 -23.656 1 86.19 260 ASN A C 1
ATOM 1981 O O . ASN A 1 260 ? -4.152 -35.438 -22.828 1 86.19 260 ASN A O 1
ATOM 1985 N N . PRO A 1 261 ? -3.889 -36.906 -24.391 1 73.25 261 PRO A N 1
ATOM 1986 C CA . PRO A 1 261 ? -5.312 -36.844 -24.719 1 73.25 261 PRO A CA 1
ATOM 1987 C C . PRO A 1 261 ? -6.207 -37.281 -23.562 1 73.25 261 PRO A C 1
ATOM 1989 O O . PRO A 1 261 ? -7.406 -36.969 -23.562 1 73.25 261 PRO A O 1
ATOM 1992 N N . ASP A 1 262 ? -5.625 -37.938 -22.531 1 82.69 262 ASP A N 1
ATOM 1993 C CA . ASP A 1 262 ? -6.496 -38.281 -21.422 1 82.69 262 ASP A CA 1
ATOM 1994 C C . ASP A 1 262 ? -6.582 -37.125 -20.406 1 82.69 262 ASP A C 1
ATOM 1996 O O . ASP A 1 262 ? -7.312 -37.219 -19.422 1 82.69 262 ASP A O 1
ATOM 2000 N N . GLY A 1 263 ? -5.887 -36.094 -20.703 1 85.62 263 GLY A N 1
ATOM 2001 C CA . GLY A 1 263 ? -6.004 -34.844 -19.938 1 85.62 263 GLY A CA 1
ATOM 2002 C C . GLY A 1 263 ? -5.348 -34.938 -18.562 1 85.62 263 GLY A C 1
ATOM 2003 O O . GLY A 1 263 ? -5.574 -34.094 -17.703 1 85.62 263 GLY A O 1
ATOM 2004 N N . ASP A 1 264 ? -4.594 -35.969 -18.375 1 92.25 264 ASP A N 1
ATOM 2005 C CA . ASP A 1 264 ? -3.982 -36.188 -17.062 1 92.25 264 ASP A CA 1
ATOM 2006 C C . ASP A 1 264 ? -2.668 -35.406 -16.953 1 92.25 264 ASP A C 1
ATOM 2008 O O . ASP A 1 264 ? -1.596 -36 -16.875 1 92.25 264 ASP A O 1
ATOM 2012 N N . TYR A 1 265 ? -2.73 -34.125 -16.969 1 97.06 265 TYR A N 1
ATOM 2013 C CA . TYR A 1 265 ? -1.584 -33.25 -16.766 1 97.06 265 TYR A CA 1
ATOM 2014 C C . TYR A 1 265 ? -1.963 -32.031 -15.93 1 97.06 265 TYR A C 1
ATOM 2016 O O . TYR A 1 265 ? -3.146 -31.75 -15.734 1 97.06 265 TYR A O 1
ATOM 2024 N N . VAL A 1 266 ? -1 -31.422 -15.328 1 98.31 266 VAL A N 1
ATOM 2025 C CA . VAL A 1 266 ? -1.111 -30.125 -14.672 1 98.31 266 VAL A CA 1
ATOM 2026 C C . VAL A 1 266 ? -0.202 -29.109 -15.359 1 98.31 266 VAL A C 1
ATOM 2028 O O . VAL A 1 266 ? 0.989 -29.375 -15.555 1 98.31 266 VAL A O 1
ATOM 2031 N N . PHE A 1 267 ? -0.766 -28.031 -15.82 1 98.44 267 PHE A N 1
ATOM 2032 C CA . PHE A 1 267 ? -0.03 -26.953 -16.484 1 98.44 267 PHE A CA 1
ATOM 2033 C C . PHE A 1 267 ? 0.166 -25.766 -15.547 1 98.44 267 PHE A C 1
ATOM 2035 O O . PHE A 1 267 ? -0.802 -25.109 -15.164 1 98.44 267 PHE A O 1
ATOM 2042 N N . SER A 1 268 ? 1.404 -25.469 -15.148 1 98.69 268 SER A N 1
ATOM 2043 C CA . SER A 1 268 ? 1.761 -24.375 -14.258 1 98.69 268 SER A CA 1
ATOM 2044 C C . SER A 1 268 ? 2.441 -23.25 -15.023 1 98.69 268 SER A C 1
ATOM 2046 O O . SER A 1 268 ? 3.586 -23.391 -15.461 1 98.69 268 SER A O 1
ATOM 2048 N N . LEU A 1 269 ? 1.724 -22.109 -15.141 1 98.19 269 LEU A N 1
ATOM 2049 C CA . LEU A 1 269 ? 2.279 -20.891 -15.719 1 98.19 269 LEU A CA 1
ATOM 2050 C C . LEU A 1 269 ? 3.117 -20.141 -14.695 1 98.19 269 LEU A C 1
ATOM 2052 O O . LEU A 1 269 ? 2.652 -19.859 -13.586 1 98.19 269 LEU A O 1
ATOM 2056 N N . CYS A 1 270 ? 4.277 -19.797 -15.125 1 98.12 270 CYS A N 1
ATOM 2057 C CA . CYS A 1 270 ? 5.066 -18.969 -14.219 1 98.12 270 CYS A CA 1
ATOM 2058 C C . CYS A 1 270 ? 5.684 -17.781 -14.953 1 98.12 270 CYS A C 1
ATOM 2060 O O . CYS A 1 270 ? 6.793 -17.891 -15.484 1 98.12 270 CYS A O 1
ATOM 2062 N N . ALA A 1 271 ? 4.988 -16.672 -14.898 1 95.88 271 ALA A N 1
ATOM 2063 C CA . ALA A 1 271 ? 5.52 -15.391 -15.391 1 95.88 271 ALA A CA 1
ATOM 2064 C C . ALA A 1 271 ? 5.793 -14.438 -14.234 1 95.88 271 ALA A C 1
ATOM 2066 O O . ALA A 1 271 ? 5.816 -13.219 -14.43 1 95.88 271 ALA A O 1
ATOM 2067 N N . TRP A 1 272 ? 5.875 -14.953 -13.039 1 94 272 TRP A N 1
ATOM 2068 C CA . TRP A 1 272 ? 6.289 -14.25 -11.828 1 94 272 TRP A CA 1
ATOM 2069 C C . TRP A 1 272 ? 5.352 -13.086 -11.531 1 94 272 TRP A C 1
ATOM 2071 O O . TRP A 1 272 ? 5.805 -11.992 -11.18 1 94 272 TRP A O 1
ATOM 2081 N N . GLY A 1 273 ? 4.109 -13.234 -11.797 1 94.88 273 GLY A N 1
ATOM 2082 C CA . GLY A 1 273 ? 3.145 -12.172 -11.555 1 94.88 273 GLY A CA 1
ATOM 2083 C C . GLY A 1 273 ? 3.16 -11.086 -12.617 1 94.88 273 GLY A C 1
ATOM 2084 O O . GLY A 1 273 ? 2.328 -10.18 -12.602 1 94.88 273 GLY A O 1
ATOM 2085 N N . SER A 1 274 ? 4.043 -11.195 -13.594 1 95.44 274 SER A N 1
ATOM 2086 C CA . SER A 1 274 ? 4.176 -10.219 -14.664 1 95.44 274 SER A CA 1
ATOM 2087 C C . SER A 1 274 ? 3.176 -10.484 -15.789 1 95.44 274 SER A C 1
ATOM 2089 O O . SER A 1 274 ? 2.422 -11.453 -15.734 1 95.44 274 SER A O 1
ATOM 2091 N N . ALA A 1 275 ? 3.084 -9.539 -16.656 1 96.94 275 ALA A N 1
ATOM 2092 C CA . ALA A 1 275 ? 2.275 -9.633 -17.875 1 96.94 275 ALA A CA 1
ATOM 2093 C C . ALA A 1 275 ? 0.798 -9.812 -17.531 1 96.94 275 ALA A C 1
ATOM 2095 O O . ALA A 1 275 ? 0.071 -10.516 -18.234 1 96.94 275 ALA A O 1
ATOM 2096 N N . ASP A 1 276 ? 0.428 -9.305 -16.391 1 96.81 276 ASP A N 1
ATOM 2097 C CA . ASP A 1 276 ? -0.968 -9.281 -15.961 1 96.81 276 ASP A CA 1
ATOM 2098 C C . ASP A 1 276 ? -1.516 -10.703 -15.805 1 96.81 276 ASP A C 1
ATOM 2100 O O . ASP A 1 276 ? -2.713 -10.93 -15.977 1 96.81 276 ASP A O 1
ATOM 2104 N N . VAL A 1 277 ? -0.649 -11.648 -15.508 1 97.69 277 VAL A N 1
ATOM 2105 C CA . VAL A 1 277 ? -1.03 -13.055 -15.453 1 97.69 277 VAL A CA 1
ATOM 2106 C C . VAL A 1 277 ? -2.07 -13.266 -14.359 1 97.69 277 VAL A C 1
ATOM 2108 O O . VAL A 1 277 ? -2.922 -14.148 -14.461 1 97.69 277 VAL A O 1
ATOM 2111 N N . ARG A 1 278 ? -2.104 -12.406 -13.32 1 97.31 278 ARG A N 1
ATOM 2112 C CA . ARG A 1 278 ? -3.051 -12.508 -12.219 1 97.31 278 ARG A CA 1
ATOM 2113 C C . ARG A 1 278 ? -4.48 -12.289 -12.695 1 97.31 278 ARG A C 1
ATOM 2115 O O . ARG A 1 278 ? -5.438 -12.594 -11.977 1 97.31 278 ARG A O 1
ATOM 2122 N N . ALA A 1 279 ? -4.652 -11.758 -13.93 1 97.25 279 ALA A N 1
ATOM 2123 C CA . ALA A 1 279 ? -5.984 -11.508 -14.484 1 97.25 279 ALA A CA 1
ATOM 2124 C C . ALA A 1 279 ? -6.406 -12.633 -15.43 1 97.25 279 ALA A C 1
ATOM 2126 O O . ALA A 1 279 ? -7.559 -13.07 -15.406 1 97.25 279 ALA A O 1
ATOM 2127 N N . TRP A 1 280 ? -5.434 -13.18 -16.188 1 97.69 280 TRP A N 1
ATOM 2128 C CA . TRP A 1 280 ? -5.848 -14.047 -17.281 1 97.69 280 TRP A CA 1
ATOM 2129 C C . TRP A 1 280 ? -5.316 -15.461 -17.078 1 97.69 280 TRP A C 1
ATOM 2131 O O . TRP A 1 280 ? -5.742 -16.391 -17.766 1 97.69 280 TRP A O 1
ATOM 2141 N N . GLY A 1 281 ? -4.426 -15.703 -16.125 1 98.25 281 GLY A N 1
ATOM 2142 C CA . GLY A 1 281 ? -3.855 -17.031 -15.93 1 98.25 281 GLY A CA 1
ATOM 2143 C C . GLY A 1 281 ? -4.902 -18.109 -15.719 1 98.25 281 GLY A C 1
ATOM 2144 O O . GLY A 1 281 ? -4.754 -19.234 -16.203 1 98.25 281 GLY A O 1
ATOM 2145 N N . LYS A 1 282 ? -5.945 -17.797 -15.07 1 97.81 282 LYS A N 1
ATOM 2146 C CA . LYS A 1 282 ? -7.027 -18.719 -14.742 1 97.81 282 LYS A CA 1
ATOM 2147 C C . LYS A 1 282 ? -7.699 -19.25 -16.016 1 97.81 282 LYS A C 1
ATOM 2149 O O . LYS A 1 282 ? -8.406 -20.266 -15.969 1 97.81 282 LYS A O 1
ATOM 2154 N N . ASP A 1 283 ? -7.539 -18.578 -17.125 1 97.62 283 ASP A N 1
ATOM 2155 C CA . ASP A 1 283 ? -8.195 -18.922 -18.375 1 97.62 283 ASP A CA 1
ATOM 2156 C C . ASP A 1 283 ? -7.316 -19.859 -19.219 1 97.62 283 ASP A C 1
ATOM 2158 O O . ASP A 1 283 ? -7.758 -20.391 -20.234 1 97.62 283 ASP A O 1
ATOM 2162 N N . VAL A 1 284 ? -6.051 -20.094 -18.719 1 98.12 284 VAL A N 1
ATOM 2163 C CA . VAL A 1 284 ? -5.098 -20.703 -19.656 1 98.12 284 VAL A CA 1
ATOM 2164 C C . VAL A 1 284 ? -4.527 -21.984 -19.047 1 98.12 284 VAL A C 1
ATOM 2166 O O . VAL A 1 284 ? -4.293 -22.953 -19.766 1 98.12 284 VAL A O 1
ATOM 2169 N N . GLY A 1 285 ? -4.34 -21.984 -17.75 1 98.31 285 GLY A N 1
ATOM 2170 C CA . GLY A 1 285 ? -3.689 -23.141 -17.141 1 98.31 285 GLY A CA 1
ATOM 2171 C C . GLY A 1 285 ? -4.203 -23.453 -15.758 1 98.31 285 GLY A C 1
ATOM 2172 O O . GLY A 1 285 ? -5.176 -22.859 -15.297 1 98.31 285 GLY A O 1
ATOM 2173 N N . ASN A 1 286 ? -3.549 -24.469 -15.117 1 98.62 286 ASN A N 1
ATOM 2174 C CA . ASN A 1 286 ? -4.027 -25 -13.844 1 98.62 286 ASN A CA 1
ATOM 2175 C C . ASN A 1 286 ? -3.477 -24.203 -12.664 1 98.62 286 ASN A C 1
ATOM 2177 O O . ASN A 1 286 ? -4.109 -24.125 -11.609 1 98.62 286 ASN A O 1
ATOM 2181 N N . LEU A 1 287 ? -2.264 -23.719 -12.789 1 98.56 287 LEU A N 1
ATOM 2182 C CA . LEU A 1 287 ? -1.62 -22.859 -11.805 1 98.56 287 LEU A CA 1
ATOM 2183 C C . LEU A 1 287 ? -1.092 -21.594 -12.461 1 98.56 287 LEU A C 1
ATOM 2185 O O . LEU A 1 287 ? -0.575 -21.625 -13.578 1 98.56 287 LEU A O 1
ATOM 2189 N N . SER A 1 288 ? -1.273 -20.547 -11.828 1 98.06 288 SER A N 1
ATOM 2190 C CA . SER A 1 288 ? -0.705 -19.281 -12.289 1 98.06 288 SER A CA 1
ATOM 2191 C C . SER A 1 288 ? 0.121 -18.609 -11.195 1 98.06 288 SER A C 1
ATOM 2193 O O . SER A 1 288 ? -0.424 -18.172 -10.188 1 98.06 288 SER A O 1
ATOM 2195 N N . ARG A 1 289 ? 1.419 -18.5 -11.477 1 98.44 289 ARG A N 1
ATOM 2196 C CA . ARG A 1 289 ? 2.307 -17.859 -10.516 1 98.44 289 ARG A CA 1
ATOM 2197 C C . ARG A 1 289 ? 1.975 -16.375 -10.375 1 98.44 289 ARG A C 1
ATOM 2199 O O . ARG A 1 289 ? 1.948 -15.648 -11.367 1 98.44 289 ARG A O 1
ATOM 2206 N N . THR A 1 290 ? 1.798 -15.938 -9.102 1 98.25 290 THR A N 1
ATOM 2207 C CA . THR A 1 290 ? 1.301 -14.586 -8.867 1 98.25 290 THR A CA 1
ATOM 2208 C C . THR A 1 290 ? 2.428 -13.672 -8.406 1 98.25 290 THR A C 1
ATOM 2210 O O . THR A 1 290 ? 2.23 -12.461 -8.258 1 98.25 290 THR A O 1
ATOM 2213 N N . SER A 1 291 ? 3.623 -14.227 -8.203 1 96.56 291 SER A N 1
ATOM 2214 C CA . SER A 1 291 ? 4.754 -13.469 -7.676 1 96.56 291 SER A CA 1
ATOM 2215 C C . SER A 1 291 ? 6.078 -14.023 -8.188 1 96.56 291 SER A C 1
ATOM 2217 O O . SER A 1 291 ? 6.117 -15.094 -8.789 1 96.56 291 SER A O 1
ATOM 2219 N N . ASP A 1 292 ? 7.145 -13.266 -7.914 1 94.06 292 ASP A N 1
ATOM 2220 C CA . ASP A 1 292 ? 8.492 -13.812 -8.047 1 94.06 292 ASP A CA 1
ATOM 2221 C C . ASP A 1 292 ? 8.742 -14.906 -7.008 1 94.06 292 ASP A C 1
ATOM 2223 O O . ASP A 1 292 ? 7.883 -15.188 -6.176 1 94.06 292 ASP A O 1
ATOM 2227 N N . ASP A 1 293 ? 9.922 -15.438 -7.074 1 95.19 293 ASP A N 1
ATOM 2228 C CA . ASP A 1 293 ? 10.281 -16.547 -6.199 1 95.19 293 ASP A CA 1
ATOM 2229 C C . ASP A 1 293 ? 10.219 -16.141 -4.73 1 95.19 293 ASP A C 1
ATOM 2231 O O . ASP A 1 293 ? 10.586 -15.016 -4.383 1 95.19 293 ASP A O 1
ATOM 2235 N N . LEU A 1 294 ? 9.734 -17.047 -3.951 1 96.69 294 LEU A N 1
ATOM 2236 C CA . LEU A 1 294 ? 9.828 -16.922 -2.5 1 96.69 294 LEU A CA 1
ATOM 2237 C C . LEU A 1 294 ? 11.266 -17.141 -2.033 1 96.69 294 LEU A C 1
ATOM 2239 O O . LEU A 1 294 ? 12.055 -17.797 -2.721 1 96.69 294 LEU A O 1
ATOM 2243 N N . THR A 1 295 ? 11.711 -16.469 -1.005 1 96.38 295 THR A N 1
ATOM 2244 C CA . THR A 1 295 ? 12.906 -16.75 -0.214 1 96.38 295 THR A CA 1
ATOM 2245 C C . THR A 1 295 ? 12.531 -17.047 1.236 1 96.38 295 THR A C 1
ATOM 2247 O O . THR A 1 295 ? 11.414 -16.766 1.67 1 96.38 295 THR A O 1
ATOM 2250 N N . PRO A 1 296 ? 13.414 -17.719 1.966 1 96.94 296 PRO A N 1
ATOM 2251 C CA . PRO A 1 296 ? 13.016 -18.125 3.316 1 96.94 296 PRO A CA 1
ATOM 2252 C C . PRO A 1 296 ? 13.109 -16.969 4.324 1 96.94 296 PRO A C 1
ATOM 2254 O O . PRO A 1 296 ? 13.812 -17.094 5.332 1 96.94 296 PRO A O 1
ATOM 2257 N N . SER A 1 297 ? 12.445 -15.914 4.035 1 96.5 297 SER A N 1
ATOM 2258 C CA . SER A 1 297 ? 12.336 -14.75 4.91 1 96.5 297 SER A CA 1
ATOM 2259 C C . SER A 1 297 ? 10.875 -14.32 5.078 1 96.5 297 SER A C 1
ATOM 2261 O O . SER A 1 297 ? 10.07 -14.492 4.164 1 96.5 297 SER A O 1
ATOM 2263 N N . TRP A 1 298 ? 10.586 -13.797 6.227 1 97.56 298 TRP A N 1
ATOM 2264 C CA . TRP A 1 298 ? 9.211 -13.445 6.566 1 97.56 298 TRP A CA 1
ATOM 2265 C C . TRP A 1 298 ? 8.68 -12.359 5.641 1 97.56 298 TRP A C 1
ATOM 2267 O O . TRP A 1 298 ? 7.555 -12.453 5.141 1 97.56 298 TRP A O 1
ATOM 2277 N N . SER A 1 299 ? 9.461 -11.289 5.387 1 96.5 299 SER A N 1
ATOM 2278 C CA . SER A 1 299 ? 9.023 -10.195 4.527 1 96.5 299 SER A CA 1
ATOM 2279 C C . SER A 1 299 ? 8.695 -10.695 3.125 1 96.5 299 SER A C 1
ATOM 2281 O O . SER A 1 299 ? 7.742 -10.219 2.5 1 96.5 299 SER A O 1
ATOM 2283 N N . ARG A 1 300 ? 9.5 -11.609 2.66 1 96.88 300 ARG A N 1
ATOM 2284 C CA . ARG A 1 300 ? 9.234 -12.18 1.343 1 96.88 300 ARG A CA 1
ATOM 2285 C C . ARG A 1 300 ? 7.965 -13.023 1.359 1 96.88 300 ARG A C 1
ATOM 2287 O O . ARG A 1 300 ? 7.211 -13.039 0.385 1 96.88 300 ARG A O 1
ATOM 2294 N N . LEU A 1 301 ? 7.754 -13.766 2.428 1 98.38 301 LEU A N 1
ATOM 2295 C CA . LEU A 1 301 ? 6.504 -14.5 2.572 1 98.38 301 LEU A CA 1
ATOM 2296 C C . LEU A 1 301 ? 5.305 -13.57 2.457 1 98.38 301 LEU A C 1
ATOM 2298 O O . LEU A 1 301 ? 4.336 -13.883 1.76 1 98.38 301 LEU A O 1
ATOM 2302 N N . LEU A 1 302 ? 5.352 -12.406 3.102 1 98.5 302 LEU A N 1
ATOM 2303 C CA . LEU A 1 302 ? 4.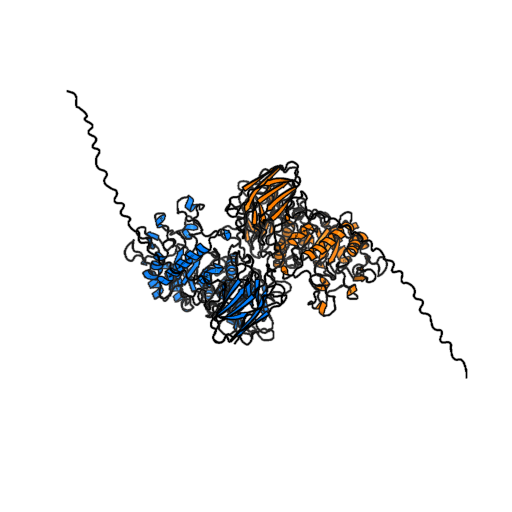25 -11.453 3.037 1 98.5 302 LEU A CA 1
ATOM 2304 C C . LEU A 1 302 ? 4.004 -11 1.602 1 98.5 302 LEU A C 1
ATOM 2306 O O . LEU A 1 302 ? 2.855 -10.922 1.158 1 98.5 302 LEU A O 1
ATOM 2310 N N . THR A 1 303 ? 5.082 -10.711 0.876 1 97.88 303 THR A N 1
ATOM 2311 C CA . THR A 1 303 ? 4.957 -10.266 -0.507 1 97.88 303 THR A CA 1
ATOM 2312 C C . THR A 1 303 ? 4.266 -11.328 -1.356 1 97.88 303 THR A C 1
ATOM 2314 O O . THR A 1 303 ? 3.332 -11.023 -2.1 1 97.88 303 THR A O 1
ATOM 2317 N N . ASN A 1 304 ? 4.727 -12.531 -1.248 1 98.38 304 ASN A N 1
ATOM 2318 C CA . ASN A 1 304 ? 4.152 -13.625 -2.021 1 98.38 304 ASN A CA 1
ATOM 2319 C C . ASN A 1 304 ? 2.701 -13.891 -1.63 1 98.38 304 ASN A C 1
ATOM 2321 O O . ASN A 1 304 ? 1.835 -14.023 -2.496 1 98.38 304 ASN A O 1
ATOM 2325 N N . PHE A 1 305 ? 2.418 -13.906 -0.316 1 98.81 305 PHE A N 1
ATOM 2326 C CA . PHE A 1 305 ? 1.062 -14.133 0.173 1 98.81 305 PHE A CA 1
ATOM 2327 C C . PHE A 1 305 ? 0.119 -13.047 -0.328 1 98.81 305 PHE A C 1
ATOM 2329 O O . PHE A 1 305 ? -0.967 -13.344 -0.832 1 98.81 305 PHE A O 1
ATOM 2336 N N . ASP A 1 306 ? 0.566 -11.797 -0.255 1 98.62 306 ASP A N 1
ATOM 2337 C CA . ASP A 1 306 ? -0.259 -10.664 -0.659 1 98.62 306 ASP A CA 1
ATOM 2338 C C . ASP A 1 306 ? -0.564 -10.711 -2.154 1 98.62 306 ASP A C 1
ATOM 2340 O O . ASP A 1 306 ? -1.605 -10.219 -2.598 1 98.62 306 ASP A O 1
ATOM 2344 N N . SER A 1 307 ? 0.3 -11.297 -2.922 1 98.38 307 SER A N 1
ATOM 2345 C CA . SER A 1 307 ? 0.104 -11.352 -4.367 1 98.38 307 SER A CA 1
ATOM 2346 C C . SER A 1 307 ? -1.098 -12.211 -4.73 1 98.38 307 SER A C 1
ATOM 2348 O O . SER A 1 307 ? -1.624 -12.117 -5.84 1 98.38 307 SER A O 1
ATOM 2350 N N . ALA A 1 308 ? -1.578 -13 -3.764 1 98.56 308 ALA A N 1
ATOM 2351 C CA . ALA A 1 308 ? -2.639 -13.945 -4.09 1 98.56 308 ALA A CA 1
ATOM 2352 C C . ALA A 1 308 ? -3.834 -13.773 -3.156 1 98.56 308 ALA A C 1
ATOM 2354 O O . ALA A 1 308 ? -4.957 -14.156 -3.498 1 98.56 308 ALA A O 1
ATOM 2355 N N . ALA A 1 309 ? -3.656 -13.18 -1.995 1 98.19 309 ALA A N 1
ATOM 2356 C CA . ALA A 1 309 ? -4.637 -13.203 -0.912 1 98.19 309 ALA A CA 1
ATOM 2357 C C . ALA A 1 309 ? -5.922 -12.492 -1.319 1 98.19 309 ALA A C 1
ATOM 2359 O O . ALA A 1 309 ? -7.012 -12.859 -0.869 1 98.19 309 ALA A O 1
ATOM 2360 N N . THR A 1 310 ? -5.816 -11.523 -2.201 1 97 310 THR A N 1
ATOM 2361 C CA . THR A 1 310 ? -6.992 -10.758 -2.592 1 97 310 THR A CA 1
ATOM 2362 C C . THR A 1 310 ? -7.531 -11.242 -3.936 1 97 310 THR A C 1
ATOM 2364 O O . THR A 1 310 ? -8.336 -10.555 -4.574 1 97 310 THR A O 1
ATOM 2367 N N . ARG A 1 311 ? -7.117 -12.391 -4.406 1 98.25 311 ARG A N 1
ATOM 2368 C CA . ARG A 1 311 ? -7.488 -12.867 -5.734 1 98.25 311 ARG A CA 1
ATOM 2369 C C . ARG A 1 311 ? -8.406 -14.086 -5.645 1 98.25 311 ARG A C 1
ATOM 2371 O O . ARG A 1 311 ? -8.328 -14.992 -6.473 1 98.25 311 ARG A O 1
ATOM 2378 N N . ALA A 1 312 ? -9.25 -14.086 -4.676 1 98.69 312 ALA A N 1
ATOM 2379 C CA . ALA A 1 312 ? -10.109 -15.234 -4.43 1 98.69 312 ALA A CA 1
ATOM 2380 C C . ALA A 1 312 ? -10.992 -15.539 -5.645 1 98.69 312 ALA A C 1
ATOM 2382 O O . ALA A 1 312 ? -11.258 -16.703 -5.949 1 98.69 312 ALA A O 1
ATOM 2383 N N . LEU A 1 313 ? -11.406 -14.508 -6.391 1 98.75 313 LEU A N 1
ATOM 2384 C CA . LEU A 1 313 ? -12.32 -14.703 -7.508 1 98.75 313 LEU A CA 1
ATOM 2385 C C . LEU A 1 313 ? -11.57 -15.164 -8.75 1 98.75 313 LEU A C 1
ATOM 2387 O O . LEU A 1 313 ? -12.188 -15.484 -9.773 1 98.75 313 LEU A O 1
ATOM 2391 N N . TYR A 1 314 ? -10.305 -15.258 -8.68 1 98.62 314 TYR A N 1
ATOM 2392 C CA . TYR A 1 314 ? -9.484 -15.641 -9.828 1 98.62 314 TYR A CA 1
ATOM 2393 C C . TYR A 1 314 ? -8.883 -17.031 -9.633 1 98.62 314 TYR A C 1
ATOM 2395 O O . TYR A 1 314 ? -7.898 -17.375 -10.281 1 98.62 314 TYR A O 1
ATOM 2403 N N . ALA A 1 315 ? -9.406 -17.797 -8.719 1 97.5 315 ALA A N 1
ATOM 2404 C CA . ALA A 1 315 ? -9.055 -19.203 -8.461 1 97.5 315 ALA A CA 1
ATOM 2405 C C . ALA A 1 315 ? -10.305 -20.062 -8.359 1 97.5 315 ALA A C 1
ATOM 2407 O O . ALA A 1 315 ? -11.273 -19.703 -7.684 1 97.5 315 ALA A O 1
ATOM 2408 N N . HIS A 1 316 ? -10.273 -21.281 -9.07 1 96.06 316 HIS A N 1
ATOM 2409 C CA . HIS A 1 316 ? -11.398 -22.203 -9.188 1 96.06 316 HIS A CA 1
ATOM 2410 C C . HIS A 1 316 ? -10.914 -23.641 -9.273 1 96.06 316 HIS A C 1
ATOM 2412 O O . HIS A 1 316 ? -9.758 -23.891 -9.609 1 96.06 316 HIS A O 1
ATOM 2418 N N . PRO A 1 317 ? -11.938 -24.547 -8.93 1 97.38 317 PRO A N 1
ATOM 2419 C CA . PRO A 1 317 ? -11.555 -25.922 -9.273 1 97.38 317 PRO A CA 1
ATOM 2420 C C . PRO A 1 317 ? -11.07 -26.062 -10.711 1 97.38 317 PRO A C 1
ATOM 2422 O O . PRO A 1 317 ? -11.812 -25.75 -11.648 1 97.38 317 PRO A O 1
ATOM 2425 N N . GLY A 1 318 ? -9.812 -26.375 -10.812 1 97 318 GLY A N 1
ATOM 2426 C CA . GLY A 1 318 ? -9.195 -26.516 -12.125 1 97 318 GLY A CA 1
ATOM 2427 C C . GLY A 1 318 ? -8.117 -25.469 -12.383 1 97 318 GLY A C 1
ATOM 2428 O O . GLY A 1 318 ? -7.277 -25.656 -13.266 1 97 318 GLY A O 1
ATOM 2429 N N . SER A 1 319 ? -8.148 -24.375 -11.727 1 97.88 319 SER A N 1
ATOM 2430 C CA . SER A 1 319 ? -7.18 -23.297 -11.883 1 97.88 319 SER A CA 1
ATOM 2431 C C . SER A 1 319 ? -6.941 -22.562 -10.57 1 97.88 319 SER A C 1
ATOM 2433 O O . SER A 1 319 ? -7.891 -22.125 -9.914 1 97.88 319 SER A O 1
ATOM 2435 N N . TRP A 1 320 ? -5.699 -22.422 -10.148 1 98.69 320 TRP A N 1
ATOM 2436 C CA . TRP A 1 320 ? -5.398 -21.969 -8.797 1 98.69 320 TRP A CA 1
ATOM 2437 C C . TRP A 1 320 ? -4.332 -20.875 -8.828 1 98.69 320 TRP A C 1
ATOM 2439 O O . TRP A 1 320 ? -3.445 -20.891 -9.688 1 98.69 320 TRP A O 1
ATOM 2449 N N . ASN A 1 321 ? -4.461 -19.859 -7.902 1 98.75 321 ASN A N 1
ATOM 2450 C CA . ASN A 1 321 ? -3.387 -18.906 -7.652 1 98.75 321 ASN A CA 1
ATOM 2451 C C . ASN A 1 321 ? -2.172 -19.578 -7.016 1 98.75 321 ASN A C 1
ATOM 2453 O O . ASN A 1 321 ? -2.314 -20.391 -6.109 1 98.75 321 ASN A O 1
ATOM 2457 N N . ASP A 1 322 ? -1.01 -19.234 -7.547 1 98.75 322 ASP A N 1
ATOM 2458 C CA . ASP A 1 322 ? 0.218 -19.859 -7.062 1 98.75 322 ASP A CA 1
ATOM 2459 C C . ASP A 1 322 ? 1.201 -18.812 -6.551 1 98.75 322 ASP A C 1
ATOM 2461 O O . ASP A 1 322 ? 1.971 -18.25 -7.328 1 98.75 322 ASP A O 1
ATOM 2465 N N . PRO A 1 323 ? 1.273 -18.594 -5.227 1 98.56 323 PRO A N 1
ATOM 2466 C CA . PRO A 1 323 ? 2.256 -17.656 -4.676 1 98.56 323 PRO A CA 1
ATOM 2467 C C . PRO A 1 323 ? 3.629 -18.281 -4.477 1 98.56 323 PRO A C 1
ATOM 2469 O O . PRO A 1 323 ? 4.441 -17.781 -3.701 1 98.56 323 PRO A O 1
ATOM 2472 N N . ASP A 1 324 ? 3.92 -19.406 -5.07 1 98.56 324 ASP A N 1
ATOM 2473 C CA . ASP A 1 324 ? 5.172 -20.141 -5.086 1 98.56 324 ASP A CA 1
ATOM 2474 C C . ASP A 1 324 ? 5.129 -21.312 -4.094 1 98.56 324 ASP A C 1
ATOM 2476 O O . ASP A 1 324 ? 4.234 -21.375 -3.246 1 98.56 324 ASP A O 1
ATOM 2480 N N . MET A 1 325 ? 6.09 -22.188 -4.211 1 98.62 325 MET A N 1
ATOM 2481 C CA . MET A 1 325 ? 6.16 -23.406 -3.406 1 98.62 325 MET A CA 1
ATOM 2482 C C . MET A 1 325 ? 6.555 -23.094 -1.969 1 98.62 325 MET A C 1
ATOM 2484 O O . MET A 1 325 ? 6.969 -21.969 -1.67 1 98.62 325 MET A O 1
ATOM 2488 N N . LEU A 1 326 ? 6.355 -24.062 -1.107 1 98.75 326 LEU A N 1
ATOM 2489 C CA . LEU A 1 326 ? 6.68 -23.906 0.306 1 98.75 326 LEU A CA 1
ATOM 2490 C C . LEU A 1 326 ? 8.188 -23.812 0.511 1 98.75 326 LEU A C 1
ATOM 2492 O O . LEU A 1 326 ? 8.953 -24.531 -0.145 1 98.75 326 LEU A O 1
ATOM 2496 N N . PHE A 1 327 ? 8.57 -22.938 1.396 1 98.44 327 PHE A N 1
ATOM 2497 C CA . PHE A 1 327 ? 9.969 -22.844 1.798 1 98.44 327 PHE A CA 1
ATOM 2498 C C . PHE A 1 327 ? 10.164 -23.344 3.223 1 98.44 327 PHE A C 1
ATOM 2500 O O . PHE A 1 327 ? 11.156 -23.016 3.875 1 98.44 327 PHE A O 1
ATOM 2507 N N . ILE A 1 328 ? 9.227 -24.016 3.77 1 98.75 328 ILE A N 1
ATOM 2508 C CA . ILE A 1 328 ? 9.297 -24.594 5.113 1 98.75 328 ILE A CA 1
ATOM 2509 C C . ILE A 1 328 ? 10.516 -25.5 5.223 1 98.75 328 ILE A C 1
ATOM 2511 O O . ILE A 1 328 ? 10.766 -26.328 4.348 1 98.75 328 ILE A O 1
ATOM 2515 N N . GLY A 1 329 ? 11.281 -25.375 6.262 1 98.44 329 GLY A N 1
ATOM 2516 C CA . GLY A 1 329 ? 12.531 -26.094 6.461 1 98.44 329 GLY A CA 1
ATOM 2517 C C . GLY A 1 329 ? 13.75 -25.234 6.234 1 98.44 329 GLY A C 1
ATOM 2518 O O . GLY A 1 329 ? 14.875 -25.641 6.559 1 98.44 329 GLY A O 1
ATOM 2519 N N . HIS A 1 330 ? 13.539 -24 5.727 1 98.31 330 HIS A N 1
ATOM 2520 C CA . HIS A 1 330 ? 14.641 -23.109 5.398 1 98.31 330 HIS A CA 1
ATOM 2521 C C . HIS A 1 330 ? 14.531 -21.797 6.16 1 98.31 330 HIS A C 1
ATOM 2523 O O . HIS A 1 330 ? 13.422 -21.297 6.387 1 98.31 330 HIS A O 1
ATOM 2529 N N . GLY A 1 331 ? 15.625 -21.25 6.543 1 97.5 331 GLY A N 1
ATOM 2530 C CA . GLY A 1 331 ? 15.695 -19.891 7.047 1 97.5 331 GLY A CA 1
ATOM 2531 C C . GLY A 1 331 ? 14.688 -19.594 8.148 1 97.5 331 GLY A C 1
ATOM 2532 O O . GLY A 1 331 ? 14.609 -20.344 9.133 1 97.5 331 GLY A O 1
ATOM 2533 N N . GLU A 1 332 ? 13.891 -18.609 7.949 1 97.81 332 GLU A N 1
ATOM 2534 C CA . GLU A 1 332 ? 12.953 -18.156 8.977 1 97.81 332 GLU A CA 1
ATOM 2535 C C . GLU A 1 332 ? 11.742 -19.094 9.062 1 97.81 332 GLU A C 1
ATOM 2537 O O . GLU A 1 332 ? 10.758 -18.766 9.742 1 97.81 332 GLU A O 1
ATOM 2542 N N . PHE A 1 333 ? 11.852 -20.266 8.414 1 98.69 333 PHE A N 1
ATOM 2543 C CA . PHE A 1 333 ? 10.789 -21.25 8.461 1 98.69 333 PHE A CA 1
ATOM 2544 C C . PHE A 1 333 ? 11.344 -22.625 8.805 1 98.69 333 PHE A C 1
ATOM 2546 O O . PHE A 1 333 ? 10.734 -23.641 8.477 1 98.69 333 PHE A O 1
ATOM 2553 N N . ASP A 1 334 ? 12.492 -22.672 9.414 1 98.25 334 ASP A N 1
ATOM 2554 C CA . ASP A 1 334 ? 13.109 -23.953 9.75 1 98.25 334 ASP A CA 1
ATOM 2555 C C . ASP A 1 334 ? 12.648 -24.438 11.125 1 98.25 334 ASP A C 1
ATOM 2557 O O . ASP A 1 334 ? 11.648 -23.953 11.656 1 98.25 334 ASP A O 1
ATOM 2561 N N . ALA A 1 335 ? 13.336 -25.438 11.656 1 97.88 335 ALA A N 1
ATOM 2562 C CA . ALA A 1 335 ? 12.922 -26.125 12.875 1 97.88 335 ALA A CA 1
ATOM 2563 C C . ALA A 1 335 ? 13.078 -25.203 14.094 1 97.88 335 ALA A C 1
ATOM 2565 O O . ALA A 1 335 ? 12.508 -25.469 15.148 1 97.88 335 ALA A O 1
ATOM 2566 N N . LYS A 1 336 ? 13.812 -24.125 14.008 1 98 336 LYS A N 1
ATOM 2567 C CA . LYS A 1 336 ? 13.953 -23.141 15.078 1 98 336 LYS A CA 1
ATOM 2568 C C . LYS A 1 336 ? 12.898 -22.047 14.961 1 98 336 LYS A C 1
ATOM 2570 O O . LYS A 1 336 ? 12.797 -21.172 15.828 1 98 336 LYS A O 1
ATOM 2575 N N . HIS A 1 337 ? 12.094 -22.047 13.898 1 98.44 337 HIS A N 1
ATOM 2576 C CA . HIS A 1 337 ? 11.062 -21.047 13.602 1 98.44 337 HIS A CA 1
ATOM 2577 C C . HIS A 1 337 ? 9.727 -21.719 13.32 1 98.44 337 HIS A C 1
ATOM 2579 O O . HIS A 1 337 ? 9.094 -21.438 12.297 1 98.44 337 HIS A O 1
ATOM 2585 N N . LEU A 1 338 ? 9.242 -22.5 14.203 1 98.56 338 LEU A N 1
ATOM 2586 C CA . LEU A 1 338 ? 8.062 -23.328 13.969 1 98.56 338 LEU A CA 1
ATOM 2587 C C . LEU A 1 338 ? 6.797 -22.484 13.914 1 98.56 338 LEU A C 1
ATOM 2589 O O . LEU A 1 338 ? 5.852 -22.812 13.203 1 98.56 338 LEU A O 1
ATOM 2593 N N . VAL A 1 339 ? 6.766 -21.312 14.664 1 98.69 339 VAL A N 1
ATOM 2594 C CA . VAL A 1 339 ? 5.613 -20.422 14.586 1 98.69 339 VAL A CA 1
ATOM 2595 C C . VAL A 1 339 ? 5.438 -19.922 13.148 1 98.69 339 VAL A C 1
ATOM 2597 O O . VAL A 1 339 ? 4.34 -19.984 12.594 1 98.69 339 VAL A O 1
ATOM 2600 N N . GLU A 1 340 ? 6.559 -19.5 12.562 1 98.88 340 GLU A N 1
ATOM 2601 C CA . GLU A 1 340 ? 6.551 -19 11.195 1 98.88 340 GLU A CA 1
ATOM 2602 C C . GLU A 1 340 ? 6.254 -20.109 10.195 1 98.88 340 GLU A C 1
ATOM 2604 O O . GLU A 1 340 ? 5.527 -19.906 9.219 1 98.88 340 GLU A O 1
ATOM 2609 N N . ALA A 1 341 ? 6.781 -21.281 10.422 1 98.88 341 ALA A N 1
ATOM 2610 C CA . ALA A 1 341 ? 6.535 -22.422 9.539 1 98.88 341 ALA A CA 1
ATOM 2611 C C . ALA A 1 341 ? 5.055 -22.797 9.531 1 98.88 341 ALA A C 1
ATOM 2613 O O . ALA A 1 341 ? 4.477 -23.062 8.477 1 98.88 341 ALA A O 1
ATOM 2614 N N . ARG A 1 342 ? 4.457 -22.812 10.688 1 98.88 342 ARG A N 1
ATOM 2615 C CA . ARG A 1 342 ? 3.033 -23.109 10.805 1 98.88 342 ARG A CA 1
ATOM 2616 C C . ARG A 1 342 ? 2.188 -22.047 10.102 1 98.88 342 ARG A C 1
ATOM 2618 O O . ARG A 1 342 ? 1.208 -22.391 9.422 1 98.88 342 ARG A O 1
ATOM 2625 N N . SER A 1 343 ? 2.576 -20.797 10.289 1 98.94 343 SER A N 1
ATOM 2626 C CA . SER A 1 343 ? 1.859 -19.734 9.602 1 98.94 343 SER A CA 1
ATOM 2627 C C . SER A 1 343 ? 1.964 -19.891 8.086 1 98.94 343 SER A C 1
ATOM 2629 O O . SER A 1 343 ? 0.972 -19.734 7.371 1 98.94 343 SER A O 1
ATOM 2631 N N . HIS A 1 344 ? 3.166 -20.203 7.598 1 98.94 344 HIS A N 1
ATOM 2632 C CA . HIS A 1 344 ? 3.398 -20.422 6.18 1 98.94 344 HIS A CA 1
ATOM 2633 C C . HIS A 1 344 ? 2.455 -21.5 5.629 1 98.94 344 HIS A C 1
ATOM 2635 O O . HIS A 1 344 ? 1.746 -21.25 4.648 1 98.94 344 HIS A O 1
ATOM 2641 N N . PHE A 1 345 ? 2.328 -22.578 6.277 1 98.94 345 PHE A N 1
ATOM 2642 C CA . PHE A 1 345 ? 1.516 -23.703 5.832 1 98.94 345 PHE A CA 1
ATOM 2643 C C . PHE A 1 345 ? 0.033 -23.359 5.891 1 98.94 345 PHE A C 1
ATOM 2645 O O . PHE A 1 345 ? -0.707 -23.609 4.934 1 98.94 345 PHE A O 1
ATOM 2652 N N . ALA A 1 346 ? -0.4 -22.766 6.973 1 98.94 346 ALA A N 1
ATOM 2653 C CA . ALA A 1 346 ? -1.805 -22.438 7.191 1 98.94 346 ALA A CA 1
ATOM 2654 C C . ALA A 1 346 ? -2.299 -21.438 6.148 1 98.94 346 ALA A C 1
ATOM 2656 O O . ALA A 1 346 ? -3.379 -21.609 5.578 1 98.94 346 ALA A O 1
ATOM 2657 N N . LEU A 1 347 ? -1.498 -20.453 5.898 1 98.94 347 LEU A N 1
ATOM 2658 C CA . LEU A 1 347 ? -1.907 -19.406 4.977 1 98.94 347 LEU A CA 1
ATOM 2659 C C . LEU A 1 347 ? -2.004 -19.938 3.551 1 98.94 347 LEU A C 1
ATOM 2661 O O . LEU A 1 347 ? -2.943 -19.609 2.822 1 98.94 347 LEU A O 1
ATOM 2665 N N . TRP A 1 348 ? -1.068 -20.75 3.139 1 98.94 348 TRP A N 1
ATOM 2666 C CA . TRP A 1 348 ? -1.111 -21.359 1.814 1 98.94 348 TRP A CA 1
ATOM 2667 C C . TRP A 1 348 ? -2.342 -22.25 1.665 1 98.94 348 TRP A C 1
ATOM 2669 O O . TRP A 1 348 ? -2.982 -22.266 0.611 1 98.94 348 TRP A O 1
ATOM 2679 N N . ALA A 1 349 ? -2.654 -22.938 2.701 1 98.94 349 ALA A N 1
ATOM 2680 C CA . ALA A 1 349 ? -3.84 -23.797 2.664 1 98.94 349 ALA A CA 1
ATOM 2681 C C . ALA A 1 349 ? -5.113 -22.953 2.559 1 98.94 349 ALA A C 1
ATOM 2683 O O . ALA A 1 349 ? -6.004 -23.266 1.769 1 98.94 349 ALA A O 1
ATOM 2684 N N . MET A 1 350 ? -5.152 -21.859 3.273 1 98.88 350 MET A N 1
ATOM 2685 C CA . MET A 1 350 ? -6.34 -21.016 3.311 1 98.88 350 MET A CA 1
ATOM 2686 C C . MET A 1 350 ? -6.59 -20.375 1.95 1 98.88 350 MET A C 1
ATOM 2688 O O . MET A 1 350 ? -7.738 -20.188 1.549 1 98.88 350 MET A O 1
ATOM 2692 N N . ILE A 1 351 ? -5.52 -20.078 1.2 1 98.81 351 ILE A N 1
ATOM 2693 C CA . ILE A 1 351 ? -5.738 -19.375 -0.055 1 98.81 351 ILE A CA 1
ATOM 2694 C C . ILE A 1 351 ? -5.676 -20.359 -1.223 1 98.81 351 ILE A C 1
ATOM 2696 O O . ILE A 1 351 ? -5.543 -19.953 -2.379 1 98.81 351 ILE A O 1
ATOM 2700 N N . ASN A 1 352 ? -5.715 -21.641 -0.937 1 98.75 352 ASN A N 1
ATOM 2701 C CA . ASN A 1 352 ? -5.738 -22.703 -1.945 1 98.75 352 ASN A CA 1
ATOM 2702 C C . ASN A 1 352 ? -4.508 -22.641 -2.846 1 98.75 352 ASN A C 1
ATOM 2704 O O . ASN A 1 352 ? -4.617 -22.766 -4.066 1 98.75 352 ASN A O 1
ATOM 2708 N N . ALA A 1 353 ? -3.365 -22.344 -2.266 1 98.88 353 ALA A N 1
ATOM 2709 C CA . ALA A 1 353 ? -2.104 -22.438 -2.996 1 98.88 353 ALA A CA 1
ATOM 2710 C C . ALA A 1 353 ? -1.67 -23.891 -3.154 1 98.88 353 ALA A C 1
ATOM 2712 O O . ALA A 1 353 ? -2.029 -24.734 -2.34 1 98.88 353 ALA A O 1
ATOM 2713 N N . PRO A 1 354 ? -0.943 -24.203 -4.246 1 98.75 354 PRO A N 1
ATOM 2714 C CA . PRO A 1 354 ? -0.348 -25.547 -4.266 1 98.75 354 PRO A CA 1
ATOM 2715 C C . PRO A 1 354 ? 0.563 -25.812 -3.068 1 98.75 354 PRO A C 1
ATOM 2717 O O . PRO A 1 354 ? 1.295 -24.906 -2.639 1 98.75 354 PRO A O 1
ATOM 2720 N N . LEU A 1 355 ? 0.412 -26.969 -2.51 1 98.94 355 LEU A N 1
ATOM 2721 C CA . LEU A 1 355 ? 1.284 -27.344 -1.402 1 98.94 355 LEU A CA 1
ATOM 2722 C C . LEU A 1 355 ? 2.441 -28.219 -1.893 1 98.94 355 LEU A C 1
ATOM 2724 O O . LEU A 1 355 ? 2.436 -29.438 -1.703 1 98.94 355 LEU A O 1
ATOM 2728 N N . LEU A 1 356 ? 3.422 -27.562 -2.484 1 98.88 356 LEU A N 1
ATOM 2729 C CA . LEU A 1 356 ? 4.625 -28.203 -3.006 1 98.88 356 LEU A CA 1
ATOM 2730 C C . LEU A 1 356 ? 5.801 -28.016 -2.057 1 98.88 356 LEU A C 1
ATOM 2732 O O . LEU A 1 356 ? 6.25 -26.875 -1.846 1 98.88 356 LEU A O 1
ATOM 2736 N N . ILE A 1 357 ? 6.297 -29.094 -1.517 1 98.88 357 ILE A N 1
ATOM 2737 C CA . ILE A 1 357 ? 7.43 -29.062 -0.595 1 98.88 357 ILE A CA 1
ATOM 2738 C C . ILE A 1 357 ? 8.727 -28.828 -1.373 1 98.88 357 ILE A C 1
ATOM 2740 O O . ILE A 1 357 ? 9 -29.531 -2.346 1 98.88 357 ILE A O 1
ATOM 2744 N N . GLY A 1 358 ? 9.469 -27.828 -1.006 1 98.25 358 GLY A N 1
ATOM 2745 C CA . GLY A 1 358 ? 10.742 -27.547 -1.651 1 98.25 358 GLY A CA 1
ATOM 2746 C C . GLY A 1 358 ? 11.938 -27.859 -0.77 1 98.25 358 GLY A C 1
ATOM 2747 O O . GLY A 1 358 ? 13.008 -27.266 -0.936 1 98.25 358 GLY A O 1
ATOM 2748 N N . TYR A 1 359 ? 11.828 -28.766 0.197 1 98.06 359 TYR A N 1
ATOM 2749 C CA . TYR A 1 359 ? 12.844 -29.062 1.199 1 98.06 359 TYR A CA 1
ATOM 2750 C C . TYR A 1 359 ? 13.445 -30.453 0.961 1 98.06 359 TYR A C 1
ATOM 2752 O O . TYR A 1 359 ? 12.766 -31.344 0.459 1 98.06 359 TYR A O 1
ATOM 2760 N N . ASP A 1 360 ? 14.734 -30.594 1.216 1 97.38 360 ASP A N 1
ATOM 2761 C CA . ASP A 1 360 ? 15.336 -31.922 1.267 1 97.38 360 ASP A CA 1
ATOM 2762 C C . ASP A 1 360 ? 14.773 -32.75 2.426 1 97.38 360 ASP A C 1
ATOM 2764 O O . ASP A 1 360 ? 15.242 -32.625 3.559 1 97.38 360 ASP A O 1
ATOM 2768 N N . LEU A 1 361 ? 13.922 -33.656 2.135 1 97.31 361 LEU A N 1
ATOM 2769 C CA . LEU A 1 361 ? 13.133 -34.344 3.146 1 97.31 361 LEU A CA 1
ATOM 2770 C C . LEU A 1 361 ? 14.008 -35.281 3.98 1 97.31 361 LEU A C 1
ATOM 2772 O O . LEU A 1 361 ? 13.617 -35.719 5.07 1 97.31 361 LEU A O 1
ATOM 2776 N N . SER A 1 362 ? 15.164 -35.625 3.48 1 95.94 362 SER A N 1
ATOM 2777 C CA . SER A 1 362 ? 16.078 -36.469 4.27 1 95.94 362 SER A CA 1
ATOM 2778 C C . SER A 1 362 ? 16.562 -35.719 5.508 1 95.94 362 SER A C 1
ATOM 2780 O O . SER A 1 362 ? 17.047 -36.312 6.461 1 95.94 362 SER A O 1
ATOM 2782 N N . GLN A 1 363 ? 16.344 -34.406 5.508 1 96.44 363 GLN A N 1
ATOM 2783 C CA . GLN A 1 363 ? 16.797 -33.562 6.609 1 96.44 363 GLN A CA 1
ATOM 2784 C C . GLN A 1 363 ? 15.625 -33.094 7.465 1 96.44 363 GLN A C 1
ATOM 2786 O O . GLN A 1 363 ? 15.82 -32.344 8.43 1 96.44 363 GLN A O 1
ATOM 2791 N N . ALA A 1 364 ? 14.477 -33.469 7.113 1 96.81 364 ALA A N 1
ATOM 2792 C CA . ALA A 1 364 ? 13.297 -32.938 7.777 1 96.81 364 ALA A CA 1
ATOM 2793 C C . ALA A 1 364 ? 13.172 -33.469 9.203 1 96.81 364 ALA A C 1
ATOM 2795 O O . ALA A 1 364 ? 13.25 -34.688 9.43 1 96.81 364 ALA A O 1
ATOM 2796 N N . SER A 1 365 ? 12.984 -32.594 10.195 1 97.75 365 SER A N 1
ATOM 2797 C CA . SER A 1 365 ? 12.703 -33 11.57 1 97.75 365 SER A CA 1
ATOM 2798 C C . SER A 1 365 ? 11.273 -33.5 11.719 1 97.75 365 SER A C 1
ATOM 2800 O O . SER A 1 365 ? 10.43 -33.25 10.844 1 97.75 365 SER A O 1
ATOM 2802 N N . PRO A 1 366 ? 10.992 -34.219 12.812 1 97.56 366 PRO A N 1
ATOM 2803 C CA . PRO A 1 366 ? 9.625 -34.656 13.055 1 97.56 366 PRO A CA 1
ATOM 2804 C C . PRO A 1 366 ? 8.625 -33.5 13.117 1 97.56 366 PRO A C 1
ATOM 2806 O O . PRO A 1 366 ? 7.48 -33.656 12.68 1 97.56 366 PRO A O 1
ATOM 2809 N N . GLU A 1 367 ? 9.086 -32.344 13.695 1 97.94 367 GLU A N 1
ATOM 2810 C CA . GLU A 1 367 ? 8.188 -31.203 13.812 1 97.94 367 GLU A CA 1
ATOM 2811 C C . GLU A 1 367 ? 7.809 -30.656 12.438 1 97.94 367 GLU A C 1
ATOM 2813 O O . GLU A 1 367 ? 6.656 -30.297 12.211 1 97.94 367 GLU A O 1
ATOM 2818 N N . LEU A 1 368 ? 8.742 -30.625 11.539 1 98.56 368 LEU A N 1
ATOM 2819 C CA . LEU A 1 368 ? 8.453 -30.156 10.188 1 98.56 368 LEU A CA 1
ATOM 2820 C C . LEU A 1 368 ? 7.543 -31.125 9.453 1 98.56 368 LEU A C 1
ATOM 2822 O O . LEU A 1 368 ? 6.629 -30.703 8.742 1 98.56 368 LEU A O 1
ATOM 2826 N N . MET A 1 369 ? 7.797 -32.438 9.641 1 98.38 369 MET A N 1
ATOM 2827 C CA . MET A 1 369 ? 6.957 -33.469 9.008 1 98.38 369 MET A CA 1
ATOM 2828 C C . MET A 1 369 ? 5.523 -33.375 9.516 1 98.38 369 MET A C 1
ATOM 2830 O O . MET A 1 369 ? 4.578 -33.625 8.766 1 98.38 369 MET A O 1
ATOM 2834 N N . GLN A 1 370 ? 5.387 -33 10.781 1 98 370 GLN A N 1
ATOM 2835 C CA . GLN A 1 370 ? 4.051 -32.812 11.336 1 98 370 GLN A CA 1
ATOM 2836 C C . GLN A 1 370 ? 3.328 -31.656 10.664 1 98 370 GLN A C 1
ATOM 2838 O O . GLN A 1 370 ? 2.119 -31.719 10.438 1 98 370 GLN A O 1
ATOM 2843 N N . ILE A 1 371 ? 4.031 -30.609 10.359 1 98.75 371 ILE A N 1
ATOM 2844 C CA . ILE A 1 371 ? 3.445 -29.469 9.672 1 98.75 371 ILE A CA 1
ATOM 2845 C C . ILE A 1 371 ? 3.014 -29.875 8.266 1 98.75 371 ILE A C 1
ATOM 2847 O O . ILE A 1 371 ? 1.861 -29.672 7.879 1 98.75 371 ILE A O 1
ATOM 2851 N N . PHE A 1 372 ? 3.867 -30.547 7.539 1 98.81 372 PHE A N 1
ATOM 2852 C CA . PHE A 1 372 ? 3.555 -30.984 6.188 1 98.81 372 PHE A CA 1
ATOM 2853 C C . PHE A 1 372 ? 2.367 -31.938 6.188 1 98.81 372 PHE A C 1
ATOM 2855 O O . PHE A 1 372 ? 1.591 -31.984 5.23 1 98.81 372 PHE A O 1
ATOM 2862 N N . GLY A 1 373 ? 2.248 -32.688 7.25 1 98.56 373 GLY A N 1
ATOM 2863 C CA . GLY A 1 373 ? 1.281 -33.781 7.277 1 98.56 373 GLY A CA 1
ATOM 2864 C C . GLY A 1 373 ? 0.022 -33.438 8.055 1 98.56 373 GLY A C 1
ATOM 2865 O O . GLY A 1 373 ? -0.786 -34.344 8.352 1 98.56 373 GLY A O 1
ATOM 2866 N N . ASN A 1 374 ? -0.174 -32.188 8.445 1 98.62 374 ASN A N 1
ATOM 2867 C CA . ASN A 1 374 ? -1.376 -31.844 9.195 1 98.62 374 ASN A CA 1
ATOM 2868 C C . ASN A 1 374 ? -2.639 -32.094 8.375 1 98.62 374 ASN A C 1
ATOM 2870 O O . ASN A 1 374 ? -3.035 -31.25 7.566 1 98.62 374 ASN A O 1
ATOM 2874 N N . GLU A 1 375 ? -3.355 -33.156 8.617 1 98.38 375 GLU A N 1
ATOM 2875 C CA . GLU A 1 375 ? -4.465 -33.625 7.793 1 98.38 375 GLU A CA 1
ATOM 2876 C C . GLU A 1 375 ? -5.625 -32.625 7.812 1 98.38 375 GLU A C 1
ATOM 2878 O O . GLU A 1 375 ? -6.301 -32.438 6.801 1 98.38 375 GLU A O 1
ATOM 2883 N N . ALA A 1 376 ? -5.844 -32.062 8.93 1 98.44 376 ALA A N 1
ATOM 2884 C CA . ALA A 1 376 ? -6.965 -31.125 9.047 1 98.44 376 ALA A CA 1
ATOM 2885 C C . ALA A 1 376 ? -6.75 -29.891 8.172 1 98.44 376 ALA A C 1
ATOM 2887 O O . ALA A 1 376 ? -7.684 -29.422 7.52 1 98.44 376 ALA A O 1
ATOM 2888 N N . ILE A 1 377 ? -5.559 -29.359 8.148 1 98.81 377 ILE A N 1
ATOM 2889 C CA . ILE A 1 377 ? -5.262 -28.172 7.371 1 98.81 377 ILE A CA 1
ATOM 2890 C C . ILE A 1 377 ? -5.16 -28.531 5.891 1 98.81 377 ILE A C 1
ATOM 2892 O O . ILE A 1 377 ? -5.605 -27.766 5.027 1 98.81 377 ILE A O 1
ATOM 2896 N N . ILE A 1 378 ? -4.621 -29.703 5.555 1 98.88 378 ILE A N 1
ATOM 2897 C CA . ILE A 1 378 ? -4.625 -30.203 4.184 1 98.88 378 ILE A CA 1
ATOM 2898 C C . ILE A 1 378 ? -6.062 -30.297 3.674 1 98.88 378 ILE A C 1
ATOM 2900 O O . ILE A 1 378 ? -6.344 -29.938 2.529 1 98.88 378 ILE A O 1
ATOM 2904 N N . ALA A 1 379 ? -6.984 -30.75 4.496 1 98.44 379 ALA A N 1
ATOM 2905 C CA . ALA A 1 379 ? -8.375 -30.906 4.098 1 98.44 379 ALA A CA 1
ATOM 2906 C C . ALA A 1 379 ? -8.992 -29.578 3.701 1 98.44 379 ALA A C 1
ATOM 2908 O O . ALA A 1 379 ? -9.844 -29.516 2.807 1 98.44 379 ALA A O 1
ATOM 2909 N N . LEU A 1 380 ? -8.57 -28.5 4.375 1 98.56 380 LEU A N 1
ATOM 2910 C CA . LEU A 1 380 ? -9.031 -27.172 3.961 1 98.56 380 LEU A CA 1
ATOM 2911 C C . LEU A 1 380 ? -8.594 -26.859 2.535 1 98.56 380 LEU A C 1
ATOM 2913 O O . LEU A 1 380 ? -9.391 -26.406 1.718 1 98.56 380 LEU A O 1
ATOM 2917 N N . ASN A 1 381 ? -7.344 -27.109 2.297 1 98.75 381 ASN A N 1
ATOM 2918 C CA . ASN A 1 381 ? -6.746 -26.844 0.99 1 98.75 381 ASN A CA 1
ATOM 2919 C C . ASN A 1 381 ? -7.383 -27.703 -0.097 1 98.75 381 ASN A C 1
ATOM 2921 O O . ASN A 1 381 ? -7.555 -27.266 -1.23 1 98.75 381 ASN A O 1
ATOM 2925 N N . GLN A 1 382 ? -7.797 -28.906 0.239 1 98.5 382 GLN A N 1
ATOM 2926 C CA . GLN A 1 382 ? -8.258 -29.906 -0.718 1 98.5 382 GLN A CA 1
ATOM 2927 C C . GLN A 1 382 ? -9.781 -29.969 -0.762 1 98.5 382 GLN A C 1
ATOM 2929 O O . GLN A 1 382 ? -10.352 -30.906 -1.31 1 98.5 382 GLN A O 1
ATOM 2934 N N . ASP A 1 383 ? -10.414 -28.984 -0.168 1 98.12 383 ASP A N 1
ATOM 2935 C CA . ASP A 1 383 ? -11.867 -28.953 -0.2 1 98.12 383 ASP A CA 1
ATOM 2936 C C . ASP A 1 383 ? -12.391 -28.906 -1.637 1 98.12 383 ASP A C 1
ATOM 2938 O O . ASP A 1 383 ? -11.922 -28.109 -2.443 1 98.12 383 ASP A O 1
ATOM 2942 N N . ALA A 1 384 ? -13.43 -29.703 -1.934 1 96.56 384 ALA A N 1
ATOM 2943 C CA . ALA A 1 384 ? -13.898 -29.891 -3.305 1 96.56 384 ALA A CA 1
ATOM 2944 C C . ALA A 1 384 ? -14.586 -28.641 -3.828 1 96.56 384 ALA A C 1
ATOM 2946 O O . ALA A 1 384 ? -14.602 -28.391 -5.035 1 96.56 384 ALA A O 1
ATOM 2947 N N . GLY A 1 385 ? -15.086 -27.781 -2.945 1 95.88 385 GLY A N 1
ATOM 2948 C CA . GLY A 1 385 ? -15.711 -26.547 -3.373 1 95.88 385 GLY A CA 1
ATOM 2949 C C . GLY A 1 385 ? -14.734 -25.531 -3.949 1 95.88 385 GLY A C 1
ATOM 2950 O O . GLY A 1 385 ? -15.117 -24.641 -4.699 1 95.88 385 GLY A O 1
ATOM 2951 N N . GLY A 1 386 ? -13.492 -25.672 -3.586 1 97.31 386 GLY A N 1
ATOM 2952 C CA . GLY A 1 386 ? -12.406 -24.875 -4.145 1 97.31 386 GLY A CA 1
ATOM 2953 C C . GLY A 1 386 ? -12.508 -23.406 -3.807 1 97.31 386 GLY A C 1
ATOM 2954 O O . GLY A 1 386 ? -12.047 -22.547 -4.574 1 97.31 386 GLY A O 1
ATOM 2955 N N . HIS A 1 387 ? -13.172 -23.062 -2.689 1 98.44 387 HIS A N 1
ATOM 2956 C CA . HIS A 1 387 ? -13.32 -21.656 -2.314 1 98.44 387 HIS A CA 1
ATOM 2957 C C . HIS A 1 387 ? -12.078 -21.141 -1.594 1 98.44 387 HIS A C 1
ATOM 2959 O O . HIS A 1 387 ? -11.812 -21.547 -0.458 1 98.44 387 HIS A O 1
ATOM 2965 N N . GLN A 1 388 ? -11.266 -20.281 -2.291 1 98.62 388 GLN A N 1
ATOM 2966 C CA . GLN A 1 388 ? -10.195 -19.578 -1.588 1 98.62 388 GLN A CA 1
ATOM 2967 C C . GLN A 1 388 ? -10.75 -18.719 -0.456 1 98.62 388 GLN A C 1
ATOM 2969 O O . GLN A 1 388 ? -11.844 -18.156 -0.573 1 98.62 388 GLN A O 1
ATOM 2974 N N . ALA A 1 389 ? -9.992 -18.609 0.617 1 98.88 389 ALA A N 1
ATOM 2975 C CA . ALA A 1 389 ? -10.406 -17.75 1.721 1 98.88 389 ALA A CA 1
ATOM 2976 C C . ALA A 1 389 ? -10.562 -16.297 1.256 1 98.88 389 ALA A C 1
ATOM 2978 O O . ALA A 1 389 ? -9.883 -15.859 0.332 1 98.88 389 ALA A O 1
ATOM 2979 N N . VAL A 1 390 ? -11.484 -15.617 1.898 1 98.62 390 VAL A N 1
ATOM 2980 C CA . VAL A 1 390 ? -11.75 -14.195 1.662 1 98.62 390 VAL A CA 1
ATOM 2981 C C . VAL A 1 390 ? -11.336 -13.383 2.887 1 98.62 390 VAL A C 1
ATOM 2983 O O . VAL A 1 390 ? -11.562 -13.805 4.023 1 98.62 390 VAL A O 1
ATOM 2986 N N . LEU A 1 391 ? -10.703 -12.266 2.686 1 98.5 391 LEU A N 1
ATOM 2987 C CA . LEU A 1 391 ? -10.32 -11.391 3.785 1 98.5 391 LEU A CA 1
ATOM 2988 C C . LEU A 1 391 ? -11.547 -10.703 4.383 1 98.5 391 LEU A C 1
ATOM 2990 O O . LEU A 1 391 ? -12.18 -9.875 3.727 1 98.5 391 LEU A O 1
ATOM 2994 N N . ALA A 1 392 ? -11.828 -11.062 5.605 1 98.44 392 ALA A N 1
ATOM 2995 C CA . ALA A 1 392 ? -12.922 -10.406 6.328 1 98.44 392 ALA A CA 1
ATOM 2996 C C . ALA A 1 392 ? -12.438 -9.148 7.035 1 98.44 392 ALA A C 1
ATOM 2998 O O . ALA A 1 392 ? -13.219 -8.234 7.293 1 98.44 392 ALA A O 1
ATOM 2999 N N . TYR A 1 393 ? -11.219 -9.156 7.441 1 98.25 393 TYR A N 1
ATOM 3000 C CA . TYR A 1 393 ? -10.508 -8 7.984 1 98.25 393 TYR A CA 1
ATOM 3001 C C . TYR A 1 393 ? -9.117 -7.887 7.379 1 98.25 393 TYR A C 1
ATOM 3003 O O . TYR A 1 393 ? -8.375 -8.875 7.309 1 98.25 393 TYR A O 1
ATOM 3011 N N . ASP A 1 394 ? -8.789 -6.676 6.965 1 97.56 394 ASP A N 1
ATOM 3012 C CA . ASP A 1 394 ? -7.523 -6.508 6.254 1 97.56 394 ASP A CA 1
ATOM 3013 C C . ASP A 1 394 ? -6.77 -5.277 6.758 1 97.56 394 ASP A C 1
ATOM 3015 O O . ASP A 1 394 ? -7.277 -4.156 6.676 1 97.56 394 ASP A O 1
ATOM 3019 N N . SER A 1 395 ? -5.602 -5.41 7.293 1 97.44 395 SER A N 1
ATOM 3020 C CA . SER A 1 395 ? -4.652 -4.367 7.656 1 97.44 395 SER A CA 1
ATOM 3021 C C . SER A 1 395 ? -3.213 -4.848 7.508 1 97.44 395 SER A C 1
ATOM 3023 O O . SER A 1 395 ? -2.973 -6.031 7.25 1 97.44 395 SER A O 1
ATOM 3025 N N . ASP A 1 396 ? -2.266 -3.955 7.59 1 97.81 396 ASP A N 1
ATOM 3026 C CA . ASP A 1 396 ? -0.85 -4.309 7.535 1 97.81 396 ASP A CA 1
ATOM 3027 C C . ASP A 1 396 ? -0.395 -4.961 8.836 1 97.81 396 ASP A C 1
ATOM 3029 O O . ASP A 1 396 ? 0.652 -5.609 8.883 1 97.81 396 ASP A O 1
ATOM 3033 N N . ASP A 1 397 ? -1.187 -4.867 9.891 1 98.25 397 ASP A N 1
ATOM 3034 C CA . ASP A 1 397 ? -0.846 -5.445 11.188 1 98.25 397 ASP A CA 1
ATOM 3035 C C . ASP A 1 397 ? -1.327 -6.891 11.289 1 98.25 397 ASP A C 1
ATOM 3037 O O . ASP A 1 397 ? -0.562 -7.781 11.664 1 98.25 397 ASP A O 1
ATOM 3041 N N . VAL A 1 398 ? -2.607 -7.059 11.023 1 98.62 398 VAL A N 1
ATOM 3042 C CA . VAL A 1 398 ? -3.258 -8.352 11.211 1 98.62 398 VAL A CA 1
ATOM 3043 C C . VAL A 1 398 ? -4.301 -8.562 10.117 1 98.62 398 VAL A C 1
ATOM 3045 O O . VAL A 1 398 ? -4.707 -7.613 9.438 1 98.62 398 VAL A O 1
ATOM 3048 N N . GLN A 1 399 ? -4.668 -9.781 9.922 1 98.81 399 GLN A N 1
ATOM 3049 C CA . GLN A 1 399 ? -5.727 -10.133 8.984 1 98.81 399 GLN A CA 1
ATOM 3050 C C . GLN A 1 399 ? -6.609 -11.25 9.547 1 98.81 399 GLN A C 1
ATOM 3052 O O . GLN A 1 399 ? -6.168 -12.023 10.398 1 98.81 399 GLN A O 1
ATOM 3057 N N . ILE A 1 400 ? -7.859 -11.266 9.164 1 98.88 400 ILE A N 1
ATOM 3058 C CA . ILE A 1 400 ? -8.789 -12.359 9.398 1 98.88 400 ILE A CA 1
ATOM 3059 C C . ILE A 1 400 ? -9.258 -12.938 8.062 1 98.88 400 ILE A C 1
ATOM 3061 O O . ILE A 1 400 ? -9.797 -12.219 7.219 1 98.88 400 ILE A O 1
ATOM 3065 N N . LEU A 1 401 ? -9.023 -14.18 7.82 1 98.88 401 LEU A N 1
ATOM 3066 C CA . LEU A 1 401 ? -9.438 -14.891 6.609 1 98.88 401 LEU A CA 1
ATOM 3067 C C . LEU A 1 401 ? -10.562 -15.875 6.91 1 98.88 401 LEU A C 1
ATOM 3069 O O . LEU A 1 401 ? -10.5 -16.609 7.898 1 98.88 401 LEU A O 1
ATOM 3073 N N . ILE A 1 402 ? -11.547 -15.844 6.09 1 98.81 402 ILE A N 1
ATOM 3074 C CA . ILE A 1 402 ? -12.672 -16.766 6.223 1 98.81 402 ILE A CA 1
ATOM 3075 C C . ILE A 1 402 ? -12.766 -17.641 4.973 1 98.81 402 ILE A C 1
ATOM 3077 O O . ILE A 1 402 ? -12.711 -17.141 3.848 1 98.81 402 ILE A O 1
ATOM 3081 N N . LYS A 1 403 ? -12.914 -18.922 5.172 1 98.69 403 LYS A N 1
ATOM 3082 C CA . LYS A 1 403 ? -12.977 -19.875 4.074 1 98.69 403 LYS A CA 1
ATOM 3083 C C . LYS A 1 403 ? -14.211 -20.766 4.191 1 98.69 403 LYS A C 1
ATOM 3085 O O . LYS A 1 403 ? -14.438 -21.391 5.227 1 98.69 403 LYS A O 1
ATOM 3090 N N . THR A 1 404 ? -15.008 -20.734 3.141 1 97.69 404 THR A N 1
ATOM 3091 C CA . THR A 1 404 ? -16.109 -21.688 3.051 1 97.69 404 THR A CA 1
ATOM 3092 C C . THR A 1 404 ? -15.578 -23.094 2.748 1 97.69 404 THR A C 1
ATOM 3094 O O . THR A 1 404 ? -14.742 -23.266 1.856 1 97.69 404 THR A O 1
ATOM 3097 N N . VAL A 1 405 ? -16.031 -24.047 3.508 1 95.62 405 VAL A N 1
ATOM 3098 C CA . VAL A 1 405 ? -15.641 -25.438 3.311 1 95.62 405 VAL A CA 1
ATOM 3099 C C . VAL A 1 405 ? -16.875 -26.312 3.234 1 95.62 405 VAL A C 1
ATOM 3101 O O . VAL A 1 405 ? -17.844 -26.125 3.982 1 95.62 405 VAL A O 1
ATOM 3104 N N . GLY A 1 406 ? -16.875 -27.234 2.344 1 88.25 406 GLY A N 1
ATOM 3105 C CA . GLY A 1 406 ? -17.984 -28.156 2.191 1 88.25 406 GLY A CA 1
ATOM 3106 C C . GLY A 1 406 ? -19.25 -27.484 1.701 1 88.25 406 GLY A C 1
ATOM 3107 O O . GLY A 1 406 ? -19.203 -26.375 1.162 1 88.25 406 GLY A O 1
ATOM 3108 N N . ALA A 1 407 ? -20.375 -28.141 1.798 1 82.94 407 ALA A N 1
ATOM 3109 C CA . ALA A 1 407 ? -21.656 -27.656 1.316 1 82.94 407 ALA A CA 1
ATOM 3110 C C . ALA A 1 407 ? -22.484 -27.047 2.449 1 82.94 407 ALA A C 1
ATOM 3112 O O . ALA A 1 407 ? -23.484 -26.375 2.207 1 82.94 407 ALA A O 1
ATOM 3113 N N . ASP A 1 408 ? -21.969 -27.188 3.658 1 86.06 408 ASP A N 1
ATOM 3114 C CA . ASP A 1 408 ? -22.688 -26.719 4.844 1 86.06 408 ASP A CA 1
ATOM 3115 C C . ASP A 1 408 ? -22.312 -25.281 5.199 1 86.06 408 ASP A C 1
ATOM 3117 O O . ASP A 1 408 ? -21.203 -25.031 5.684 1 86.06 408 ASP A O 1
ATOM 3121 N N . PRO A 1 409 ? -23.234 -24.359 5.008 1 89.94 409 PRO A N 1
ATOM 3122 C CA . PRO A 1 409 ? -22.906 -22.953 5.273 1 89.94 409 PRO A CA 1
ATOM 3123 C C . PRO A 1 409 ? -22.703 -22.672 6.758 1 89.94 409 PRO A C 1
ATOM 3125 O O . PRO A 1 409 ? -22.266 -21.578 7.121 1 89.94 409 PRO A O 1
ATOM 3128 N N . THR A 1 410 ? -23.016 -23.609 7.637 1 94.94 410 THR A N 1
ATOM 3129 C CA . THR A 1 410 ? -22.844 -23.406 9.07 1 94.94 410 THR A CA 1
ATOM 3130 C C . THR A 1 410 ? -21.391 -23.641 9.477 1 94.94 410 THR A C 1
ATOM 3132 O O . THR A 1 410 ? -21 -23.328 10.602 1 94.94 410 THR A O 1
ATOM 3135 N N . ARG A 1 411 ? -20.641 -24.188 8.594 1 96.12 411 ARG A N 1
ATOM 3136 C CA . ARG A 1 411 ? -19.25 -24.484 8.898 1 96.12 411 ARG A CA 1
ATOM 3137 C C . ARG A 1 411 ? -18.312 -23.688 8.008 1 96.12 411 ARG A C 1
ATOM 3139 O O . ARG A 1 411 ? -18.484 -23.641 6.793 1 96.12 411 ARG A O 1
ATOM 3146 N N . LYS A 1 412 ? -17.359 -23.016 8.602 1 98.25 412 LYS A N 1
ATOM 3147 C CA . LYS A 1 412 ? -16.328 -22.25 7.902 1 98.25 412 LYS A CA 1
ATOM 3148 C C . LYS A 1 412 ? -14.977 -22.391 8.602 1 98.25 412 LYS A C 1
ATOM 3150 O O . LYS A 1 412 ? -14.922 -22.672 9.797 1 98.25 412 LYS A O 1
ATOM 3155 N N . ALA A 1 413 ? -13.938 -22.281 7.852 1 98.81 413 ALA A N 1
ATOM 3156 C CA . ALA A 1 413 ? -12.617 -22.156 8.461 1 98.81 413 ALA A CA 1
ATOM 3157 C C . ALA A 1 413 ? -12.258 -20.688 8.672 1 98.81 413 ALA A C 1
ATOM 3159 O O . ALA A 1 413 ? -12.656 -19.828 7.883 1 98.81 413 ALA A O 1
ATOM 3160 N N . VAL A 1 414 ? -11.531 -20.375 9.75 1 98.81 414 VAL A N 1
ATOM 3161 C CA . VAL A 1 414 ? -11.086 -19.016 10.039 1 98.81 414 VAL A CA 1
ATOM 3162 C C . VAL A 1 414 ? -9.602 -19.031 10.406 1 98.81 414 VAL A C 1
ATOM 3164 O O . VAL A 1 414 ? -9.148 -19.906 11.148 1 98.81 414 VAL A O 1
ATOM 3167 N N . ALA A 1 415 ? -8.805 -18.141 9.812 1 98.94 415 ALA A N 1
ATOM 3168 C CA . ALA A 1 415 ? -7.422 -17.891 10.195 1 98.94 415 ALA A CA 1
ATOM 3169 C C . ALA A 1 415 ? -7.258 -16.469 10.742 1 98.94 415 ALA A C 1
ATOM 3171 O O . ALA A 1 415 ? -7.711 -15.508 10.117 1 98.94 415 ALA A O 1
ATOM 3172 N N . LEU A 1 416 ? -6.793 -16.328 11.969 1 98.94 416 LEU A N 1
ATOM 3173 C CA . LEU A 1 416 ? -6.332 -15.07 12.547 1 98.94 416 LEU A CA 1
ATOM 3174 C C . LEU A 1 416 ? -4.828 -14.906 12.375 1 98.94 416 LEU A C 1
ATOM 3176 O O . LEU A 1 416 ? -4.047 -15.664 12.953 1 98.94 416 LEU A O 1
ATOM 3180 N N . PHE A 1 417 ? -4.426 -13.922 11.641 1 98.94 417 PHE A N 1
ATOM 3181 C CA . PHE A 1 417 ? -3.057 -13.828 11.156 1 98.94 417 PHE A CA 1
ATOM 3182 C C . PHE A 1 417 ? -2.383 -12.562 11.664 1 98.94 417 PHE A C 1
ATOM 3184 O O . PHE A 1 417 ? -2.799 -11.453 11.32 1 98.94 417 PHE A O 1
ATOM 3191 N N . ASN A 1 418 ? -1.347 -12.711 12.453 1 98.94 418 ASN A N 1
ATOM 3192 C CA . ASN A 1 418 ? -0.461 -11.625 12.867 1 98.94 418 ASN A CA 1
ATOM 3193 C C . ASN A 1 418 ? 0.695 -11.438 11.891 1 98.94 418 ASN A C 1
ATOM 3195 O O . ASN A 1 418 ? 1.609 -12.266 11.844 1 98.94 418 ASN A O 1
ATOM 3199 N N . ARG A 1 419 ? 0.747 -10.375 11.203 1 98.75 419 ARG A N 1
ATOM 3200 C CA . ARG A 1 419 ? 1.722 -10.148 10.141 1 98.75 419 ARG A CA 1
ATOM 3201 C C . ARG A 1 419 ? 3.025 -9.586 10.711 1 98.75 419 ARG A C 1
ATOM 3203 O O . ARG A 1 419 ? 4.027 -9.492 10 1 98.75 419 ARG A O 1
ATOM 3210 N N . THR A 1 420 ? 3.035 -9.273 12.023 1 98.44 420 THR A N 1
ATOM 3211 C CA . THR A 1 420 ? 4.113 -8.469 12.586 1 98.44 420 THR A CA 1
ATOM 3212 C C . THR A 1 420 ? 4.961 -9.305 13.547 1 98.44 420 THR A C 1
ATOM 3214 O O . THR A 1 420 ? 4.602 -10.43 13.883 1 98.44 420 THR A O 1
ATOM 3217 N N . ALA A 1 421 ? 6.055 -8.742 14.016 1 98.31 421 ALA A N 1
ATOM 3218 C CA . ALA A 1 421 ? 6.984 -9.398 14.922 1 98.31 421 ALA A CA 1
ATOM 3219 C C . ALA A 1 421 ? 6.719 -8.992 16.375 1 98.31 421 ALA A C 1
ATOM 3221 O O . ALA A 1 421 ? 7.613 -9.07 17.219 1 98.31 421 ALA A O 1
ATOM 3222 N N . GLU A 1 422 ? 5.484 -8.484 16.609 1 97.31 422 GLU A N 1
ATOM 3223 C CA . GLU A 1 422 ? 5.016 -8.18 17.953 1 97.31 422 GLU A CA 1
ATOM 3224 C C . GLU A 1 422 ? 3.709 -8.898 18.266 1 97.31 422 GLU A C 1
ATOM 3226 O O . GLU A 1 422 ? 2.947 -9.234 17.359 1 97.31 422 GLU A O 1
ATOM 3231 N N . GLY A 1 423 ? 3.488 -9.133 19.578 1 97.75 423 GLY A N 1
ATOM 3232 C CA . GLY A 1 423 ? 2.193 -9.672 19.953 1 97.75 423 GLY A CA 1
ATOM 3233 C C . GLY A 1 423 ? 1.036 -8.766 19.594 1 97.75 423 GLY A C 1
ATOM 3234 O O . GLY A 1 423 ? 1.138 -7.543 19.719 1 97.75 423 GLY A O 1
ATOM 3235 N N . LYS A 1 424 ? -0.083 -9.352 19.094 1 98.06 424 LYS A N 1
ATOM 3236 C CA . LYS A 1 424 ? -1.268 -8.594 18.703 1 98.06 424 LYS A CA 1
ATOM 3237 C C . LYS A 1 424 ? -2.539 -9.242 19.234 1 98.06 424 LYS A C 1
ATOM 3239 O O . LYS A 1 424 ? -2.625 -10.469 19.328 1 98.06 424 LYS A O 1
ATOM 3244 N N . ASP A 1 425 ? -3.467 -8.391 19.594 1 97.88 425 ASP A N 1
ATOM 3245 C CA . ASP A 1 425 ? -4.809 -8.867 19.906 1 97.88 425 ASP A CA 1
ATOM 3246 C C . ASP A 1 425 ? -5.738 -8.742 18.703 1 97.88 425 ASP A C 1
ATOM 3248 O O . ASP A 1 425 ? -5.746 -7.715 18.031 1 97.88 425 ASP A O 1
ATOM 3252 N N . ILE A 1 426 ? -6.465 -9.766 18.453 1 98.56 426 ILE A N 1
ATOM 3253 C CA . ILE A 1 426 ? -7.441 -9.781 17.359 1 98.56 426 ILE A CA 1
ATOM 3254 C C . ILE A 1 426 ? -8.828 -10.086 17.922 1 98.56 426 ILE A C 1
ATOM 3256 O O . ILE A 1 426 ? -8.992 -11.023 18.703 1 98.56 426 ILE A O 1
ATOM 3260 N N . ILE A 1 427 ? -9.773 -9.289 17.609 1 98.62 427 ILE A N 1
ATOM 3261 C CA . ILE A 1 427 ? -11.18 -9.555 17.906 1 98.62 427 ILE A CA 1
ATOM 3262 C C . ILE A 1 427 ? -11.844 -10.234 16.703 1 98.62 427 ILE A C 1
ATOM 3264 O O . ILE A 1 427 ? -11.922 -9.656 15.617 1 98.62 427 ILE A O 1
ATOM 3268 N N . LEU A 1 428 ? -12.242 -11.438 16.875 1 98.81 428 LEU A N 1
ATOM 3269 C CA . LEU A 1 428 ? -13.07 -12.141 15.906 1 98.81 428 LEU A CA 1
ATOM 3270 C C . LEU A 1 428 ? -14.547 -11.938 16.203 1 98.81 428 LEU A C 1
ATOM 3272 O O . LEU A 1 428 ? -15.008 -12.211 17.312 1 98.81 428 LEU A O 1
ATOM 3276 N N . THR A 1 429 ? -15.32 -11.445 15.281 1 98.69 429 THR A N 1
ATOM 3277 C CA . THR A 1 429 ? -16.75 -11.242 15.484 1 98.69 429 THR A CA 1
ATOM 3278 C C . THR A 1 429 ? -17.562 -12.266 14.695 1 98.69 429 THR A C 1
ATOM 3280 O O . THR A 1 429 ? -17.094 -12.797 13.688 1 98.69 429 THR A O 1
ATOM 3283 N N . ALA A 1 430 ? -18.812 -12.516 15.188 1 98.62 430 ALA A N 1
ATOM 3284 C CA . ALA A 1 430 ? -19.734 -13.336 14.422 1 98.62 430 ALA A CA 1
ATOM 3285 C C . ALA A 1 430 ? -19.984 -12.742 13.039 1 98.62 430 ALA A C 1
ATOM 3287 O O . ALA A 1 430 ? -20.172 -13.469 12.062 1 98.62 430 ALA A O 1
ATOM 3288 N N . GLU A 1 431 ? -19.922 -11.461 12.93 1 97.94 431 GLU A N 1
ATOM 3289 C CA . GLU A 1 431 ? -20.141 -10.773 11.664 1 97.94 431 GLU A CA 1
ATOM 3290 C C . GLU A 1 431 ? -19.062 -11.125 10.641 1 97.94 431 GLU A C 1
ATOM 3292 O O . GLU A 1 431 ? -19.359 -11.273 9.445 1 97.94 431 GLU A O 1
ATOM 3297 N N . HIS A 1 432 ? -17.781 -11.242 11.086 1 98.56 432 HIS A N 1
ATOM 3298 C CA . HIS A 1 432 ? -16.719 -11.664 10.18 1 98.56 432 HIS A CA 1
ATOM 3299 C C . HIS A 1 432 ? -17.078 -12.969 9.484 1 98.56 432 HIS A C 1
ATOM 3301 O O . HIS A 1 432 ? -16.766 -13.156 8.312 1 98.56 432 HIS A O 1
ATOM 3307 N N . LEU A 1 433 ? -17.75 -13.82 10.211 1 98.44 433 LEU A N 1
ATOM 3308 C CA . LEU A 1 433 ? -18.109 -15.156 9.742 1 98.44 433 LEU A CA 1
ATOM 3309 C C . LEU A 1 433 ? -19.469 -15.148 9.062 1 98.44 433 LEU A C 1
ATOM 3311 O O . LEU A 1 433 ? -19.906 -16.172 8.531 1 98.44 433 LEU A O 1
ATOM 3315 N N . LYS A 1 434 ? -20.141 -14.008 9.078 1 97.94 434 LYS A N 1
ATOM 3316 C CA . LYS A 1 434 ? -21.5 -13.859 8.57 1 97.94 434 LYS A CA 1
ATOM 3317 C C . LYS A 1 434 ? -22.469 -14.781 9.305 1 97.94 434 LYS A C 1
ATOM 3319 O O . LYS A 1 434 ? -23.312 -15.43 8.688 1 97.94 434 LYS A O 1
ATOM 3324 N N . TYR A 1 435 ? -22.25 -14.914 10.602 1 98.38 435 TYR A N 1
ATOM 3325 C CA . TYR A 1 435 ? -23.125 -15.609 11.531 1 98.38 435 TYR A CA 1
ATOM 3326 C C . TYR A 1 435 ? -23.969 -14.625 12.328 1 98.38 435 TYR A C 1
ATOM 3328 O O . TYR A 1 435 ? -23.641 -13.438 12.406 1 98.38 435 TYR A O 1
ATOM 3336 N N . LEU A 1 436 ? -25.094 -15.094 12.852 1 98.06 436 LEU A N 1
ATOM 3337 C CA . LEU A 1 436 ? -25.922 -14.289 13.742 1 98.06 436 LEU A CA 1
ATOM 3338 C C . LEU A 1 436 ? -25.172 -13.945 15.023 1 98.06 436 LEU A C 1
ATOM 3340 O O . LEU A 1 436 ? -24.641 -14.844 15.688 1 98.06 436 LEU A O 1
ATOM 3344 N N . ALA A 1 437 ? -25.172 -12.672 15.414 1 97.69 437 ALA A N 1
ATOM 3345 C CA . ALA A 1 437 ? -24.375 -12.188 16.547 1 97.69 437 ALA A CA 1
ATOM 3346 C C . ALA A 1 437 ? -24.953 -12.68 17.859 1 97.69 437 ALA A C 1
ATOM 3348 O O . ALA A 1 437 ? -24.219 -12.773 18.859 1 97.69 437 ALA A O 1
ATOM 3349 N N . ASN A 1 438 ? -26.25 -12.992 17.938 1 98.12 438 ASN A N 1
ATOM 3350 C CA . ASN A 1 438 ? -26.922 -13.367 19.172 1 98.12 438 ASN A CA 1
ATOM 3351 C C . ASN A 1 438 ? -26.938 -14.883 19.359 1 98.12 438 ASN A C 1
ATOM 3353 O O . ASN A 1 438 ? -27.641 -15.398 20.234 1 98.12 438 ASN A O 1
ATOM 3357 N N . GLN A 1 439 ? -26.234 -15.68 18.531 1 98.19 439 GLN A N 1
ATOM 3358 C CA . GLN A 1 439 ? -26.141 -17.141 18.625 1 98.19 439 GLN A CA 1
ATOM 3359 C C . GLN A 1 439 ? -24.703 -17.578 18.875 1 98.19 439 GLN A C 1
ATOM 3361 O O . GLN A 1 439 ? -23.766 -16.859 18.562 1 98.19 439 GLN A O 1
ATOM 3366 N N . PRO A 1 440 ? -24.547 -18.719 19.438 1 98.38 440 PRO A N 1
ATOM 3367 C CA . PRO A 1 440 ? -23.188 -19.188 19.75 1 98.38 440 PRO A CA 1
ATOM 3368 C C . PRO A 1 440 ? -22.375 -19.547 18.5 1 98.38 440 PRO A C 1
ATOM 3370 O O . PRO A 1 440 ? -22.922 -20.109 17.547 1 98.38 440 PRO A O 1
ATOM 3373 N N . VAL A 1 441 ? -21.094 -19.281 18.516 1 98.81 441 VAL A N 1
ATOM 3374 C CA . VAL A 1 441 ? -20.094 -19.719 17.547 1 98.81 441 VAL A CA 1
ATOM 3375 C C . VAL A 1 441 ? -19.094 -20.656 18.219 1 98.81 441 VAL A C 1
ATOM 3377 O O . VAL A 1 441 ? -18.531 -20.328 19.266 1 98.81 441 VAL A O 1
ATOM 3380 N N . LYS A 1 442 ? -18.875 -21.797 17.719 1 98.62 442 LYS A N 1
ATOM 3381 C CA . LYS A 1 442 ? -17.906 -22.766 18.203 1 98.62 442 LYS A CA 1
ATOM 3382 C C . LYS A 1 442 ? -16.641 -22.75 17.344 1 98.62 442 LYS A C 1
ATOM 3384 O O . LYS A 1 442 ? -16.719 -22.594 16.125 1 98.62 442 LYS A O 1
ATOM 3389 N N . LEU A 1 443 ? -15.516 -22.906 18 1 98.75 443 LEU A N 1
ATOM 3390 C CA . LEU A 1 443 ? -14.234 -22.953 17.297 1 98.75 443 LEU A CA 1
ATOM 3391 C C . LEU A 1 443 ? -13.469 -24.219 17.672 1 98.75 443 LEU A C 1
ATOM 3393 O O . LEU A 1 443 ? -13.438 -24.609 18.844 1 98.75 443 LEU A O 1
ATOM 3397 N N . HIS A 1 444 ? -12.953 -24.875 16.734 1 98.62 444 HIS A N 1
ATOM 3398 C CA . HIS A 1 444 ? -12.047 -26 16.906 1 98.62 444 HIS A CA 1
ATOM 3399 C C . HIS A 1 444 ? -10.664 -25.688 16.344 1 98.62 444 HIS A C 1
ATOM 3401 O O . HIS A 1 444 ? -10.516 -25.469 15.148 1 98.62 444 HIS A O 1
ATOM 3407 N N . ASP A 1 445 ? -9.656 -25.656 17.188 1 98.56 445 ASP A N 1
ATOM 3408 C CA . ASP A 1 445 ? -8.289 -25.344 16.797 1 98.56 445 ASP A CA 1
ATOM 3409 C C . ASP A 1 445 ? -7.676 -26.469 15.953 1 98.56 445 ASP A C 1
ATOM 3411 O O . ASP A 1 445 ? -7.629 -27.609 16.391 1 98.56 445 ASP A O 1
ATOM 3415 N N . LEU A 1 446 ? -7.094 -26.141 14.828 1 98.62 446 LEU A N 1
ATOM 3416 C CA . LEU A 1 446 ? -6.676 -27.172 13.883 1 98.62 446 LEU A CA 1
ATOM 3417 C C . LEU A 1 446 ? -5.219 -27.547 14.109 1 98.62 446 LEU A C 1
ATOM 3419 O O . LEU A 1 446 ? -4.75 -28.562 13.578 1 98.62 446 LEU A O 1
ATOM 3423 N N . TRP A 1 447 ? -4.477 -26.781 14.859 1 97 447 TRP A N 1
ATOM 3424 C CA . TRP A 1 447 ? -3.143 -27.188 15.289 1 97 447 TRP A CA 1
ATOM 3425 C C . TRP A 1 447 ? -3.213 -28.016 16.562 1 97 447 TRP A C 1
ATOM 3427 O O . TRP A 1 447 ? -2.695 -29.141 16.625 1 97 447 TRP A O 1
ATOM 3437 N N . ALA A 1 448 ? -3.936 -27.484 17.547 1 95.62 448 ALA A N 1
ATOM 3438 C CA . ALA A 1 448 ? -4.027 -28.141 18.859 1 95.62 448 ALA A CA 1
ATOM 3439 C C . ALA A 1 448 ? -5.051 -29.266 18.828 1 95.62 448 ALA A C 1
ATOM 3441 O O . ALA A 1 448 ? -5.07 -30.125 19.719 1 95.62 448 ALA A O 1
ATOM 3442 N N . GLN A 1 449 ? -5.93 -29.281 17.906 1 96.44 449 GLN A N 1
ATOM 3443 C CA . GLN A 1 449 ? -7.016 -30.25 17.828 1 96.44 449 GLN A CA 1
ATOM 3444 C C . GLN A 1 449 ? -7.859 -30.234 19.094 1 96.44 449 GLN A C 1
ATOM 3446 O O . GLN A 1 449 ? -8.102 -31.281 19.703 1 96.44 449 GLN A O 1
ATOM 3451 N N . ALA A 1 450 ? -8.258 -29.031 19.406 1 97.5 450 ALA A N 1
ATOM 3452 C CA . ALA A 1 450 ? -9.031 -28.844 20.625 1 97.5 450 ALA A CA 1
ATOM 3453 C C . ALA A 1 450 ? -10.125 -27.797 20.422 1 97.5 450 ALA A C 1
ATOM 3455 O O . ALA A 1 450 ? -9.93 -26.812 19.703 1 97.5 450 ALA A O 1
ATOM 3456 N N . ASP A 1 451 ? -11.18 -27.953 21.141 1 97.56 451 ASP A N 1
ATOM 3457 C CA . ASP A 1 451 ? -12.289 -27 21.094 1 97.56 451 ASP A CA 1
ATOM 3458 C C . ASP A 1 451 ? -12.008 -25.781 21.984 1 97.56 451 ASP A C 1
ATOM 3460 O O . ASP A 1 451 ? -11.445 -25.922 23.062 1 97.56 451 ASP A O 1
ATOM 3464 N N . GLN A 1 452 ? -12.383 -24.656 21.438 1 96.75 452 GLN A N 1
ATOM 3465 C CA . GLN A 1 452 ? -12.398 -23.469 22.266 1 96.75 452 GLN A CA 1
ATOM 3466 C C . GLN A 1 452 ? -13.758 -23.266 22.938 1 96.75 452 GLN A C 1
ATOM 3468 O O . GLN A 1 452 ? -14.75 -23.875 22.516 1 96.75 452 GLN A O 1
ATOM 3473 N N . ALA A 1 453 ? -13.758 -22.469 23.984 1 96.12 453 ALA A N 1
ATOM 3474 C CA . ALA A 1 453 ? -15.047 -22.062 24.531 1 96.12 453 ALA A CA 1
ATOM 3475 C C . ALA A 1 453 ? -15.875 -21.312 23.484 1 96.12 453 ALA A C 1
ATOM 3477 O O . ALA A 1 453 ? -15.352 -20.469 22.766 1 96.12 453 ALA A O 1
ATOM 3478 N N . PRO A 1 454 ? -17.188 -21.719 23.359 1 98 454 PRO A N 1
ATOM 3479 C CA . PRO A 1 454 ? -18.016 -20.953 22.406 1 98 454 PRO A CA 1
ATOM 3480 C C . PRO A 1 454 ? -18.172 -19.5 22.797 1 98 454 PRO A C 1
ATOM 3482 O O . PRO A 1 454 ? -18.078 -19.156 23.984 1 98 454 PRO A O 1
ATOM 3485 N N . PHE A 1 455 ? -18.375 -18.672 21.844 1 98.5 455 PHE A N 1
ATOM 3486 C CA . PHE A 1 455 ? -18.625 -17.266 22.141 1 98.5 455 PHE A CA 1
ATOM 3487 C C . PHE A 1 455 ? -19.859 -16.766 21.422 1 98.5 455 PHE A C 1
ATOM 3489 O O . PHE A 1 455 ? -20.328 -17.375 20.453 1 98.5 455 PHE A O 1
ATOM 3496 N N . THR A 1 456 ? -20.484 -15.711 21.938 1 98.38 456 THR A N 1
ATOM 3497 C CA . THR A 1 456 ? -21.562 -14.953 21.297 1 98.38 456 THR A CA 1
ATOM 3498 C C . THR A 1 456 ? -21.109 -13.523 21 1 98.38 456 THR A C 1
ATOM 3500 O O . THR A 1 456 ? -20.484 -12.875 21.828 1 98.38 456 THR A O 1
ATOM 3503 N N . GLY A 1 457 ? -21.484 -13.086 19.828 1 98.31 457 GLY A N 1
ATOM 3504 C CA . GLY A 1 457 ? -21.078 -11.75 19.406 1 98.31 457 GLY A CA 1
ATOM 3505 C C . GLY A 1 457 ? -19.641 -11.68 18.938 1 98.31 457 GLY A C 1
ATOM 3506 O O . GLY A 1 457 ? -19.375 -11.68 17.734 1 98.31 457 GLY A O 1
ATOM 3507 N N . GLU A 1 458 ? -18.656 -11.609 19.906 1 98.5 458 GLU A N 1
ATOM 3508 C CA . GLU A 1 458 ? -17.25 -11.5 19.547 1 98.5 458 GLU A CA 1
ATOM 3509 C C . GLU A 1 458 ? -16.359 -12.195 20.578 1 98.5 458 GLU A C 1
ATOM 3511 O O . GLU A 1 458 ? -16.797 -12.461 21.703 1 98.5 458 GLU A O 1
ATOM 3516 N N . ALA A 1 459 ? -15.18 -12.586 20.234 1 98.56 459 ALA A N 1
ATOM 3517 C CA . ALA A 1 459 ? -14.148 -13.156 21.078 1 98.56 459 ALA A CA 1
ATOM 3518 C C . ALA A 1 459 ? -12.789 -12.516 20.797 1 98.56 459 ALA A C 1
ATOM 3520 O O . ALA A 1 459 ? -12.461 -12.219 19.656 1 98.56 459 ALA A O 1
ATOM 3521 N N . LYS A 1 460 ? -12.016 -12.328 21.844 1 98.06 460 LYS A N 1
ATOM 3522 C CA . LYS A 1 460 ? -10.688 -11.75 21.75 1 98.06 460 LYS A CA 1
ATOM 3523 C C . LYS A 1 460 ? -9.609 -12.828 21.812 1 98.06 460 LYS A C 1
ATOM 3525 O O . LYS A 1 460 ? -9.672 -13.727 22.656 1 98.06 460 LYS A O 1
ATOM 3530 N N . PHE A 1 461 ? -8.594 -12.773 20.922 1 98.62 461 PHE A N 1
ATOM 3531 C CA . PHE A 1 461 ? -7.473 -13.703 20.859 1 98.62 461 PHE A CA 1
ATOM 3532 C C . PHE A 1 461 ? -6.145 -12.953 20.922 1 98.62 461 PHE A C 1
ATOM 3534 O O . PHE A 1 461 ? -5.988 -11.922 20.266 1 98.62 461 PHE A O 1
ATOM 3541 N N . HIS A 1 462 ? -5.258 -13.438 21.703 1 98.38 462 HIS A N 1
ATOM 3542 C CA . HIS A 1 462 ? -3.889 -12.945 21.656 1 98.38 462 HIS A CA 1
ATOM 3543 C C . HIS A 1 462 ? -3.021 -13.805 20.734 1 98.38 462 HIS A C 1
ATOM 3545 O O . HIS A 1 462 ? -3.004 -15.031 20.859 1 98.38 462 HIS A O 1
ATOM 3551 N N . LEU A 1 463 ? -2.328 -13.195 19.844 1 98.75 463 LEU A N 1
ATOM 3552 C CA . LEU A 1 463 ? -1.414 -13.898 18.938 1 98.75 463 LEU A CA 1
ATOM 3553 C C . LEU A 1 463 ? 0.03 -13.492 19.219 1 98.75 463 LEU A C 1
ATOM 3555 O O . LEU A 1 463 ? 0.326 -12.305 19.359 1 98.75 463 LEU A O 1
ATOM 3559 N N . ASP A 1 464 ? 0.882 -14.461 19.281 1 98.56 464 ASP A N 1
ATOM 3560 C CA . ASP A 1 464 ? 2.32 -14.211 19.328 1 98.56 464 ASP A CA 1
ATOM 3561 C C . ASP A 1 464 ? 2.824 -13.633 18 1 98.56 464 ASP A C 1
ATOM 3563 O O . ASP A 1 464 ? 2.102 -13.625 17.016 1 98.56 464 ASP A O 1
ATOM 3567 N N . PRO A 1 465 ? 4.129 -13.086 18.031 1 98.44 465 PRO A N 1
ATOM 3568 C CA . PRO A 1 465 ? 4.711 -12.594 16.781 1 98.44 465 PRO A CA 1
ATOM 3569 C C . PRO A 1 465 ? 4.613 -13.609 15.641 1 98.44 465 PRO A C 1
ATOM 3571 O O . PRO A 1 465 ? 4.953 -14.781 15.828 1 98.44 465 PRO A O 1
ATOM 3574 N N . HIS A 1 466 ? 4.09 -13.203 14.477 1 98.81 466 HIS A N 1
ATOM 3575 C CA . HIS A 1 466 ? 4.07 -13.953 13.227 1 98.81 466 HIS A CA 1
ATOM 3576 C C . HIS A 1 466 ? 3.105 -15.133 13.297 1 98.81 466 HIS 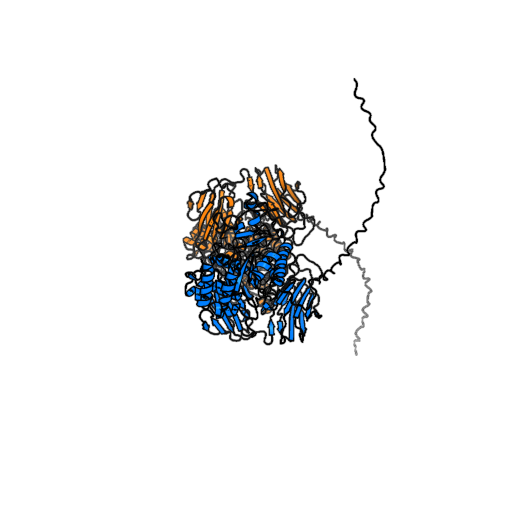A C 1
ATOM 3578 O O . HIS A 1 466 ? 2.98 -15.898 12.344 1 98.81 466 HIS A O 1
ATOM 3584 N N . GLN A 1 467 ? 2.316 -15.211 14.344 1 98.88 467 GLN A N 1
ATOM 3585 C CA . GLN A 1 467 ? 1.497 -16.391 14.57 1 98.88 467 GLN A CA 1
ATOM 3586 C C . GLN A 1 467 ? 0.217 -16.344 13.734 1 98.88 467 GLN A C 1
ATOM 3588 O O . GLN A 1 467 ? -0.374 -15.281 13.562 1 98.88 467 GLN A O 1
ATOM 3593 N N . THR A 1 468 ? -0.198 -17.469 13.234 1 98.94 468 THR A N 1
ATOM 3594 C CA . THR A 1 468 ? -1.525 -17.688 12.672 1 98.94 468 THR A CA 1
ATOM 3595 C C . THR A 1 468 ? -2.303 -18.703 13.492 1 98.94 468 THR A C 1
ATOM 3597 O O . THR A 1 468 ? -1.888 -19.859 13.602 1 98.94 468 THR A O 1
ATOM 3600 N N . LEU A 1 469 ? -3.342 -18.266 14.102 1 98.81 469 LEU A N 1
ATOM 3601 C CA . LEU A 1 469 ? -4.309 -19.219 14.641 1 98.81 469 LEU A CA 1
ATOM 3602 C C . LEU A 1 469 ? -5.285 -19.672 13.555 1 98.81 469 LEU A C 1
ATOM 3604 O O . LEU A 1 469 ? -5.711 -18.859 12.727 1 98.81 469 LEU A O 1
ATOM 3608 N N . ILE A 1 470 ? -5.629 -20.922 13.539 1 98.88 470 ILE A N 1
ATOM 3609 C CA . ILE A 1 470 ? -6.504 -21.453 12.492 1 98.88 470 ILE A CA 1
ATOM 3610 C C . ILE A 1 470 ? -7.527 -22.406 13.109 1 98.88 470 ILE A C 1
ATOM 3612 O O . ILE A 1 470 ? -7.172 -23.281 13.898 1 98.88 470 ILE A O 1
ATOM 3616 N N . PHE A 1 471 ? -8.836 -22.156 12.789 1 98.88 471 PHE A N 1
ATOM 3617 C CA . PHE A 1 471 ? -9.938 -22.875 13.414 1 98.88 471 PHE A CA 1
ATOM 3618 C C . PHE A 1 471 ? -10.938 -23.359 12.367 1 98.88 471 PHE A C 1
ATOM 3620 O O . PHE A 1 471 ? -11.055 -22.75 11.297 1 98.88 471 PHE A O 1
ATOM 3627 N N . MET A 1 472 ? -11.625 -24.438 12.664 1 98.56 472 MET A N 1
ATOM 3628 C CA . MET A 1 472 ? -12.953 -24.672 12.117 1 98.56 472 MET A CA 1
ATOM 3629 C C . MET A 1 472 ? -14.023 -24 12.977 1 98.56 472 MET A C 1
ATOM 3631 O O . MET A 1 472 ? -14.031 -24.156 14.195 1 98.56 472 MET A O 1
ATOM 3635 N N . ALA A 1 473 ? -14.844 -23.25 12.344 1 98.62 473 ALA A N 1
ATOM 3636 C CA . ALA A 1 473 ? -15.922 -22.562 13.039 1 98.62 473 ALA A CA 1
ATOM 3637 C C . ALA A 1 473 ? -17.281 -23.156 12.672 1 98.62 473 ALA A C 1
ATOM 3639 O O . ALA A 1 473 ? -17.469 -23.625 11.547 1 98.62 473 ALA A O 1
ATOM 3640 N N . SER A 1 474 ? -18.188 -23.172 13.594 1 98.06 474 SER A N 1
ATOM 3641 C CA . SER A 1 474 ? -19.578 -23.516 13.367 1 98.06 474 SER A CA 1
ATOM 3642 C C . SER A 1 474 ? -20.516 -22.516 14.016 1 98.06 474 SER A C 1
ATOM 3644 O O . SER A 1 474 ? -20.281 -22.094 15.156 1 98.06 474 SER A O 1
ATOM 3646 N N . GLY A 1 475 ? -21.469 -22.031 13.305 1 97.88 475 GLY A N 1
ATOM 3647 C CA . GLY A 1 475 ? -22.438 -21.062 13.789 1 97.88 475 GLY A CA 1
ATOM 3648 C C . GLY A 1 475 ? -23.688 -20.984 12.922 1 97.88 475 GLY A C 1
ATOM 3649 O O . GLY A 1 475 ? -23.859 -21.781 12 1 97.88 475 GLY A O 1
ATOM 3650 N N . THR A 1 476 ? -24.656 -20.109 13.367 1 98.06 476 THR A N 1
ATOM 3651 C CA . THR A 1 476 ? -25.891 -19.891 12.625 1 98.06 476 THR A CA 1
ATOM 3652 C C . THR A 1 476 ? -25.719 -18.781 11.594 1 98.06 476 THR A C 1
ATOM 3654 O O . THR A 1 476 ? -25.531 -17.625 11.953 1 98.06 476 THR A O 1
ATOM 3657 N N . PRO A 1 477 ? -25.812 -19.141 10.344 1 97.44 477 PRO A N 1
ATOM 3658 C CA . PRO A 1 477 ? -25.609 -18.109 9.32 1 97.44 477 PRO A CA 1
ATOM 3659 C C . PRO A 1 477 ? -26.672 -17.016 9.352 1 97.44 477 PRO A C 1
ATOM 3661 O O . PRO A 1 477 ? -27.828 -17.297 9.695 1 97.44 477 PRO A O 1
ATOM 3664 N N . VAL A 1 478 ? -26.312 -15.82 8.969 1 96.81 478 VAL A N 1
ATOM 3665 C CA . VAL A 1 478 ? -27.25 -14.719 8.844 1 96.81 478 VAL A CA 1
ATOM 3666 C C . VAL A 1 478 ? -28.25 -15.016 7.734 1 96.81 478 VAL A C 1
ATOM 3668 O O . VAL A 1 478 ? -29.453 -14.742 7.875 1 96.81 478 VAL A O 1
ATOM 3671 N N . LEU A 1 479 ? -27.734 -15.484 6.609 1 94.94 479 LEU A N 1
ATOM 3672 C CA . LEU A 1 479 ? -28.594 -15.906 5.512 1 94.94 479 LEU A CA 1
ATOM 3673 C C . LEU A 1 479 ? -29.078 -17.344 5.715 1 94.94 479 LEU A C 1
ATOM 3675 O O . LEU A 1 479 ? -28.312 -18.297 5.484 1 94.94 479 LEU A O 1
ATOM 3679 N N . SER A 1 480 ? -30.281 -17.594 6.094 1 89.5 480 SER A N 1
ATOM 3680 C CA . SER A 1 480 ? -30.781 -18.906 6.52 1 89.5 480 SER A CA 1
ATOM 3681 C C . SER A 1 480 ? -31.094 -19.797 5.324 1 89.5 480 SER A C 1
ATOM 3683 O O . SER A 1 480 ? -31.031 -21.031 5.434 1 89.5 480 SER A O 1
ATOM 3685 N N . ASN A 1 481 ? -31.422 -19.297 4.254 1 92.38 481 ASN A N 1
ATOM 3686 C CA . ASN A 1 481 ? -31.859 -20.125 3.131 1 92.38 481 ASN A CA 1
ATOM 3687 C C . ASN A 1 481 ? -31.016 -19.875 1.887 1 92.38 481 ASN A C 1
ATOM 3689 O O . ASN A 1 481 ? -31.547 -19.75 0.781 1 92.38 481 ASN A O 1
ATOM 3693 N N . GLY A 1 482 ? -29.719 -19.781 2.029 1 95.12 482 GLY A N 1
ATOM 3694 C CA . GLY A 1 482 ? -28.859 -19.531 0.895 1 95.12 482 GLY A CA 1
ATOM 3695 C C . GLY A 1 482 ? -27.422 -19.203 1.298 1 95.12 482 GLY A C 1
ATOM 3696 O O . GLY A 1 482 ? -27.031 -19.453 2.438 1 95.12 482 GLY A O 1
ATOM 3697 N N . GLN A 1 483 ? -26.609 -18.812 0.342 1 96.38 483 GLN A N 1
ATOM 3698 C CA . GLN A 1 483 ? -25.219 -18.422 0.55 1 96.38 483 GLN A CA 1
ATOM 3699 C C . GLN A 1 483 ? -24.859 -17.203 -0.291 1 96.38 483 GLN A C 1
ATOM 3701 O O . GLN A 1 483 ? -25.344 -17.062 -1.418 1 96.38 483 GLN A O 1
ATOM 3706 N N . TYR A 1 484 ? -24.094 -16.328 0.301 1 98.12 484 TYR A N 1
ATOM 3707 C CA . TYR A 1 484 ? -23.594 -15.172 -0.451 1 98.12 484 TYR A CA 1
ATOM 3708 C C . TYR A 1 484 ? -22.594 -15.602 -1.509 1 98.12 484 TYR A C 1
ATOM 3710 O O . TYR A 1 484 ? -21.812 -16.531 -1.288 1 98.12 484 TYR A O 1
ATOM 3718 N N . LEU A 1 485 ? -22.578 -14.891 -2.656 1 98.44 485 LEU A N 1
ATOM 3719 C CA . LEU A 1 485 ? -21.609 -15.188 -3.705 1 98.44 485 LEU A CA 1
ATOM 3720 C C . LEU A 1 485 ? -20.188 -15 -3.193 1 98.44 485 LEU A C 1
ATOM 3722 O O . LEU A 1 485 ? -19.281 -15.734 -3.584 1 98.44 485 LEU A O 1
ATOM 3726 N N . SER A 1 486 ? -19.938 -14.016 -2.33 1 98.25 486 SER A N 1
ATOM 3727 C CA . SER A 1 486 ? -18.609 -13.727 -1.819 1 98.25 486 SER A CA 1
ATOM 3728 C C . SER A 1 486 ? -18.078 -14.883 -0.977 1 98.25 486 SER A C 1
ATOM 3730 O O . SER A 1 486 ? -16.875 -14.992 -0.75 1 98.25 486 SER A O 1
ATOM 3732 N N . ASP A 1 487 ? -18.953 -15.766 -0.518 1 97.62 487 ASP A N 1
ATOM 3733 C CA . ASP A 1 487 ? -18.531 -16.953 0.235 1 97.62 487 ASP A CA 1
ATOM 3734 C C . ASP A 1 487 ? -18.156 -18.094 -0.702 1 97.62 487 ASP A C 1
ATOM 3736 O O . ASP A 1 487 ? -17.578 -19.094 -0.266 1 97.62 487 ASP A O 1
ATOM 3740 N N . LEU A 1 488 ? -18.484 -17.938 -1.978 1 97.75 488 LEU A N 1
ATOM 3741 C CA . LEU A 1 488 ? -18.328 -19.031 -2.934 1 97.75 488 LEU A CA 1
ATOM 3742 C C . LEU A 1 488 ? -17.438 -18.609 -4.098 1 97.75 488 LEU A C 1
ATOM 3744 O O . LEU A 1 488 ? -17.828 -18.766 -5.262 1 97.75 488 LEU A O 1
ATOM 3748 N N . PRO A 1 489 ? -16.234 -18.094 -3.775 1 98.25 489 PRO A N 1
ATOM 3749 C CA . PRO A 1 489 ? -15.43 -17.609 -4.895 1 98.25 489 PRO A CA 1
ATOM 3750 C C . PRO A 1 489 ? -15.102 -18.703 -5.906 1 98.25 489 PRO A C 1
ATOM 3752 O O . PRO A 1 489 ? -14.938 -18.422 -7.098 1 98.25 489 PRO A O 1
ATOM 3755 N N . GLY A 1 490 ? -15.039 -19.922 -5.531 1 97.69 490 GLY A N 1
ATOM 3756 C CA . GLY A 1 490 ? -14.766 -21.031 -6.441 1 97.69 490 GLY A CA 1
ATOM 3757 C C . GLY A 1 490 ? -15.844 -21.219 -7.488 1 97.69 490 GLY A C 1
ATOM 3758 O O . GLY A 1 490 ? -15.641 -21.922 -8.477 1 97.69 490 GLY A O 1
ATOM 3759 N N . ARG A 1 491 ? -17 -20.578 -7.336 1 97.69 491 ARG A N 1
ATOM 3760 C CA . ARG A 1 491 ? -18.125 -20.688 -8.266 1 97.69 491 ARG A CA 1
ATOM 3761 C C . ARG A 1 491 ? -18.328 -19.391 -9.047 1 97.69 491 ARG A C 1
ATOM 3763 O O . ARG A 1 491 ? -19.266 -19.281 -9.844 1 97.69 491 ARG A O 1
ATOM 3770 N N . VAL A 1 492 ? -17.547 -18.391 -8.766 1 98.69 492 VAL A N 1
ATOM 3771 C CA . VAL A 1 492 ? -17.688 -17.078 -9.391 1 98.69 492 VAL A CA 1
ATOM 3772 C C . VAL A 1 492 ? -16.438 -16.766 -10.211 1 98.69 492 VAL A C 1
ATOM 3774 O O . VAL A 1 492 ? -15.32 -16.75 -9.68 1 98.69 492 VAL A O 1
ATOM 3777 N N . ASN A 1 493 ? -16.594 -16.516 -11.5 1 98.69 493 ASN A N 1
ATOM 3778 C CA . ASN A 1 493 ? -15.484 -16.234 -12.414 1 98.69 493 ASN A CA 1
ATOM 3779 C C . ASN A 1 493 ? -15.641 -14.859 -13.07 1 98.69 493 ASN A C 1
ATOM 3781 O O . ASN A 1 493 ? -16.594 -14.633 -13.82 1 98.69 493 ASN A O 1
ATOM 3785 N N . PRO A 1 494 ? -14.789 -13.906 -12.766 1 98.75 494 PRO A N 1
ATOM 3786 C CA . PRO A 1 494 ? -14.805 -12.688 -13.578 1 98.75 494 PRO A CA 1
ATOM 3787 C C . PRO A 1 494 ? -14.32 -12.922 -15.008 1 98.75 494 PRO A C 1
ATOM 3789 O O . PRO A 1 494 ? -13.148 -12.688 -15.305 1 98.75 494 PRO A O 1
ATOM 3792 N N . ALA A 1 495 ? -15.234 -13.305 -15.828 1 98.44 495 ALA A N 1
ATOM 3793 C CA . ALA A 1 495 ? -14.883 -13.539 -17.219 1 98.44 495 ALA A CA 1
ATOM 3794 C C . ALA A 1 495 ? -14.344 -12.266 -17.875 1 98.44 495 ALA A C 1
ATOM 3796 O O . ALA A 1 495 ? -13.398 -12.32 -18.672 1 98.44 495 ALA A O 1
ATOM 3797 N N . VAL A 1 496 ? -14.969 -11.18 -17.609 1 97.44 496 VAL A N 1
ATOM 3798 C CA . VAL A 1 496 ? -14.523 -9.82 -17.906 1 97.44 496 VAL A CA 1
ATOM 3799 C C . VAL A 1 496 ? -14.578 -8.977 -16.641 1 97.44 496 VAL A C 1
ATOM 3801 O O . VAL A 1 496 ? -15.656 -8.766 -16.062 1 97.44 496 VAL A O 1
ATOM 3804 N N . ASP A 1 497 ? -13.445 -8.484 -16.172 1 97.62 497 ASP A N 1
ATOM 3805 C CA . ASP A 1 497 ? -13.461 -7.863 -14.852 1 97.62 497 ASP A CA 1
ATOM 3806 C C . ASP A 1 497 ? -13.547 -6.344 -14.961 1 97.62 497 ASP A C 1
ATOM 3808 O O . ASP A 1 497 ? -13.633 -5.645 -13.945 1 97.62 497 ASP A O 1
ATOM 3812 N N . GLY A 1 498 ? -13.516 -5.801 -16.188 1 96.56 498 GLY A N 1
ATOM 3813 C CA . GLY A 1 498 ? -13.727 -4.379 -16.406 1 96.56 498 GLY A CA 1
ATOM 3814 C C . GLY A 1 498 ? -12.438 -3.576 -16.406 1 96.56 498 GLY A C 1
ATOM 3815 O O . GLY A 1 498 ? -12.445 -2.387 -16.734 1 96.56 498 GLY A O 1
ATOM 3816 N N . VAL A 1 499 ? -11.297 -4.18 -16.031 1 96.38 499 VAL A N 1
ATOM 3817 C CA . VAL A 1 499 ? -10.023 -3.477 -16.016 1 96.38 499 VAL A CA 1
ATOM 3818 C C . VAL A 1 499 ? -9.578 -3.182 -17.453 1 96.38 499 VAL A C 1
ATOM 3820 O O . VAL A 1 499 ? -9.445 -4.094 -18.266 1 96.38 499 VAL A O 1
ATOM 3823 N N . VAL A 1 500 ? -9.359 -1.923 -17.734 1 93.19 500 VAL A N 1
ATOM 3824 C CA . VAL A 1 500 ? -8.977 -1.508 -19.078 1 93.19 500 VAL A CA 1
ATOM 3825 C C . VAL A 1 500 ? -7.461 -1.318 -19.141 1 93.19 500 VAL A C 1
ATOM 3827 O O . VAL A 1 500 ? -6.82 -1.722 -20.125 1 93.19 500 VAL A O 1
ATOM 3830 N N . VAL A 1 501 ? -6.902 -0.705 -18.141 1 92.56 501 VAL A N 1
ATOM 3831 C CA . VAL A 1 501 ? -5.465 -0.484 -18.047 1 92.56 501 VAL A CA 1
ATOM 3832 C C . VAL A 1 501 ? -4.906 -1.236 -16.844 1 92.56 501 VAL A C 1
ATOM 3834 O O . VAL A 1 501 ? -5.141 -0.846 -15.695 1 92.56 501 VAL A O 1
ATOM 3837 N N . PRO A 1 502 ? -4.09 -2.287 -17.125 1 95.19 502 PRO A N 1
ATOM 3838 C CA . PRO A 1 502 ? -3.525 -3.018 -16 1 95.19 502 PRO A CA 1
ATOM 3839 C C . PRO A 1 502 ? -2.639 -2.143 -15.109 1 95.19 502 PRO A C 1
ATOM 3841 O O . PRO A 1 502 ? -1.802 -1.394 -15.625 1 95.19 502 PRO A O 1
ATOM 3844 N N . GLN A 1 503 ? -2.855 -2.23 -13.812 1 94.06 503 GLN A N 1
ATOM 3845 C CA . GLN A 1 503 ? -2.086 -1.468 -12.828 1 94.06 503 GLN A CA 1
ATOM 3846 C C . GLN A 1 503 ? -1.534 -2.375 -11.734 1 94.06 503 GLN A C 1
ATOM 3848 O O . GLN A 1 503 ? -2.199 -3.324 -11.312 1 94.06 503 GLN A O 1
ATOM 3853 N N . ALA A 1 504 ? -0.389 -2.021 -11.258 1 95.25 504 ALA A N 1
ATOM 3854 C CA . ALA A 1 504 ? 0.206 -2.771 -10.156 1 95.25 504 ALA A CA 1
ATOM 3855 C C . ALA A 1 504 ? -0.633 -2.643 -8.883 1 95.25 504 ALA A C 1
ATOM 3857 O O . ALA A 1 504 ? -1.188 -1.578 -8.609 1 95.25 504 ALA A O 1
ATOM 3858 N N . ASP A 1 505 ? -0.761 -3.705 -8.133 1 96.5 505 ASP A N 1
ATOM 3859 C CA . ASP A 1 505 ? -1.435 -3.707 -6.84 1 96.5 505 ASP A CA 1
ATOM 3860 C C . ASP A 1 505 ? -0.545 -3.098 -5.758 1 96.5 505 ASP A C 1
ATOM 3862 O O . ASP A 1 505 ? 0.443 -3.707 -5.344 1 96.5 505 ASP A O 1
ATOM 3866 N N . PRO A 1 506 ? -0.861 -1.917 -5.27 1 95.81 506 PRO A N 1
ATOM 3867 C CA . PRO A 1 506 ? 0.026 -1.241 -4.32 1 95.81 506 PRO A CA 1
ATOM 3868 C C . PRO A 1 506 ? -0.088 -1.802 -2.902 1 95.81 506 PRO A C 1
ATOM 3870 O O . PRO A 1 506 ? 0.695 -1.434 -2.023 1 95.81 506 PRO A O 1
ATOM 3873 N N . PHE A 1 507 ? -1.029 -2.697 -2.596 1 95.81 507 PHE A N 1
ATOM 3874 C CA . PHE A 1 507 ? -1.216 -3.246 -1.258 1 95.81 507 PHE A CA 1
ATOM 3875 C C . PHE A 1 507 ? -0.244 -4.391 -1.003 1 95.81 507 PHE A C 1
ATOM 3877 O O . PHE A 1 507 ? -0.086 -4.836 0.136 1 95.81 507 PHE A O 1
ATOM 3884 N N . ILE A 1 508 ? 0.425 -4.848 -2.027 1 97.38 508 ILE A N 1
ATOM 3885 C CA . ILE A 1 508 ? 1.393 -5.922 -1.844 1 97.38 508 ILE A CA 1
ATOM 3886 C C . ILE A 1 508 ? 2.598 -5.406 -1.062 1 97.38 508 ILE A C 1
ATOM 3888 O O . ILE A 1 508 ? 3.117 -4.324 -1.352 1 97.38 508 ILE A O 1
ATOM 3892 N N . TYR A 1 509 ? 3.012 -6.191 -0.086 1 97.75 509 TYR A N 1
ATOM 3893 C CA . TYR A 1 509 ? 4.086 -5.809 0.826 1 97.75 509 TYR A CA 1
ATOM 3894 C C . TYR A 1 509 ? 5.359 -5.473 0.059 1 97.75 509 TYR A C 1
ATOM 3896 O O . TYR A 1 509 ? 5.832 -6.273 -0.749 1 97.75 509 TYR A O 1
ATOM 3904 N N . ARG A 1 510 ? 5.922 -4.289 0.263 1 96.88 510 ARG A N 1
ATOM 3905 C CA . ARG A 1 510 ? 7.18 -3.857 -0.337 1 96.88 510 ARG A CA 1
ATOM 3906 C C . ARG A 1 510 ? 8.367 -4.254 0.534 1 96.88 510 ARG A C 1
ATOM 3908 O O . ARG A 1 510 ? 8.758 -3.51 1.437 1 96.88 510 ARG A O 1
ATOM 3915 N N . MET A 1 511 ? 9.039 -5.309 0.2 1 96.06 511 MET A N 1
ATOM 3916 C CA . MET A 1 511 ? 10.078 -5.895 1.043 1 96.06 511 MET A CA 1
ATOM 3917 C C . MET A 1 511 ? 11.438 -5.301 0.715 1 96.06 511 MET A C 1
ATOM 3919 O O . MET A 1 511 ? 11.656 -4.789 -0.385 1 96.06 511 MET A O 1
ATOM 3923 N N . LYS A 1 512 ? 12.289 -5.328 1.705 1 93.69 512 LYS A N 1
ATOM 3924 C CA . LYS A 1 512 ? 13.719 -5.215 1.416 1 93.69 512 LYS A CA 1
ATOM 3925 C C . LYS A 1 512 ? 14.211 -6.398 0.589 1 93.69 512 LYS A C 1
ATOM 3927 O O . LYS A 1 512 ? 14.062 -7.551 1.002 1 93.69 512 LYS A O 1
ATOM 3932 N N . SER A 1 513 ? 14.773 -6.133 -0.467 1 89.12 513 SER A N 1
ATOM 3933 C CA . SER A 1 513 ? 15.156 -7.176 -1.411 1 89.12 513 SER A CA 1
ATOM 3934 C C . SER A 1 513 ? 16.203 -8.109 -0.806 1 89.12 513 SER A C 1
ATOM 3936 O O . SER A 1 513 ? 17.203 -7.656 -0.239 1 89.12 513 SER A O 1
ATOM 3938 N N . PRO A 1 514 ? 15.992 -9.352 -0.945 1 84.62 514 PRO A N 1
ATOM 3939 C CA . PRO A 1 514 ? 17.016 -10.297 -0.488 1 84.62 514 PRO A CA 1
ATOM 3940 C C . PRO A 1 514 ? 18.234 -10.336 -1.407 1 84.62 514 PRO A C 1
ATOM 3942 O O . PRO A 1 514 ? 19.281 -10.852 -1.021 1 84.62 514 PRO A O 1
ATOM 3945 N N . TRP A 1 515 ? 18.141 -9.82 -2.537 1 82.44 515 TRP A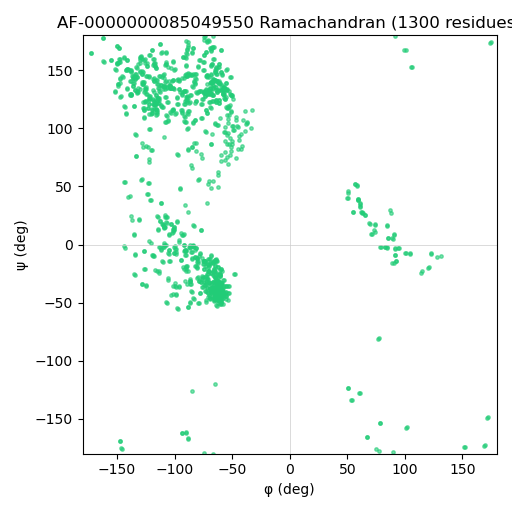 N 1
ATOM 3946 C CA . TRP A 1 515 ? 19.203 -9.938 -3.539 1 82.44 515 TRP A CA 1
ATOM 3947 C C . TRP A 1 515 ? 20.109 -8.711 -3.523 1 82.44 515 TRP A C 1
ATOM 3949 O O . TRP A 1 515 ? 21.328 -8.828 -3.664 1 82.44 515 TRP A O 1
ATOM 3959 N N . ASN A 1 516 ? 19.453 -7.531 -3.277 1 88.81 516 ASN A N 1
ATOM 3960 C CA . ASN A 1 516 ? 20.25 -6.312 -3.418 1 88.81 516 ASN A CA 1
ATOM 3961 C C . ASN A 1 516 ? 20.266 -5.504 -2.125 1 88.81 516 ASN A C 1
ATOM 3963 O O . ASN A 1 516 ? 20.891 -4.445 -2.059 1 88.81 516 ASN A O 1
ATOM 3967 N N . GLY A 1 517 ? 19.641 -6.035 -1.102 1 93.75 517 GLY A N 1
ATOM 3968 C CA . GLY A 1 517 ? 19.531 -5.27 0.132 1 93.75 517 GLY A CA 1
ATOM 3969 C C . GLY A 1 517 ? 18.797 -3.953 -0.039 1 93.75 517 GLY A C 1
ATOM 3970 O O . GLY A 1 517 ? 17.688 -3.922 -0.549 1 93.75 517 GLY A O 1
ATOM 3971 N N . THR A 1 518 ? 19.516 -2.887 0.458 1 97.31 518 THR A N 1
ATOM 3972 C CA . THR A 1 518 ? 18.875 -1.585 0.36 1 97.31 518 THR A CA 1
ATOM 3973 C C . THR A 1 518 ? 19.547 -0.721 -0.702 1 97.31 518 THR A C 1
ATOM 3975 O O . THR A 1 518 ? 19.453 0.507 -0.666 1 97.31 518 THR A O 1
ATOM 3978 N N . ARG A 1 519 ? 20.375 -1.39 -1.585 1 96.25 519 ARG A N 1
ATOM 3979 C CA . ARG A 1 519 ? 20.906 -0.645 -2.719 1 96.25 519 ARG A CA 1
ATOM 3980 C C . ARG A 1 519 ? 19.797 -0.207 -3.664 1 96.25 519 ARG A C 1
ATOM 3982 O O . ARG A 1 519 ? 18.781 -0.895 -3.797 1 96.25 519 ARG A O 1
ATOM 3989 N N . GLY A 1 520 ? 20.016 0.944 -4.309 1 94.44 520 GLY A N 1
ATOM 3990 C CA . GLY A 1 520 ? 18.984 1.491 -5.168 1 94.44 520 GLY A CA 1
ATOM 3991 C C . GLY A 1 520 ? 17.875 2.184 -4.398 1 94.44 520 GLY A C 1
ATOM 3992 O O . GLY A 1 520 ? 18.109 2.736 -3.322 1 94.44 520 GLY A O 1
ATOM 3993 N N . ARG A 1 521 ? 16.688 2.256 -4.926 1 94.5 521 ARG A N 1
ATOM 3994 C CA . ARG A 1 521 ? 15.625 3.061 -4.332 1 94.5 521 ARG A CA 1
ATOM 3995 C C . ARG A 1 521 ? 14.555 2.174 -3.705 1 94.5 521 ARG A C 1
ATOM 3997 O O . ARG A 1 521 ? 13.602 2.674 -3.098 1 94.5 521 ARG A O 1
ATOM 4004 N N . GLY A 1 522 ? 14.688 0.917 -3.777 1 91.44 522 GLY A N 1
ATOM 4005 C CA . GLY A 1 522 ? 13.672 -0.023 -3.332 1 91.44 522 GLY A CA 1
ATOM 4006 C C . GLY A 1 522 ? 12.93 -0.685 -4.477 1 91.44 522 GLY A C 1
ATOM 4007 O O . GLY A 1 522 ? 12.852 -0.131 -5.574 1 91.44 522 GLY A O 1
ATOM 4008 N N . ASP A 1 523 ? 12.422 -1.917 -4.242 1 83.62 523 ASP A N 1
ATOM 4009 C CA . ASP A 1 523 ? 11.711 -2.691 -5.25 1 83.62 523 ASP A CA 1
ATOM 4010 C C . ASP A 1 523 ? 10.211 -2.699 -4.977 1 83.62 523 ASP A C 1
ATOM 4012 O O . ASP A 1 523 ? 9.758 -3.277 -3.984 1 83.62 523 ASP A O 1
ATOM 4016 N N . ILE A 1 524 ? 9.508 -1.971 -5.762 1 87.06 524 ILE A N 1
ATOM 4017 C CA . ILE A 1 524 ? 8.055 -2.012 -5.672 1 87.06 524 ILE A CA 1
ATOM 4018 C C . ILE A 1 524 ? 7.504 -3.072 -6.625 1 87.06 524 ILE A C 1
ATOM 4020 O O . ILE A 1 524 ? 7.738 -3.008 -7.832 1 87.06 524 ILE A O 1
ATOM 4024 N N . PRO A 1 525 ? 6.785 -4.039 -6.039 1 88.75 525 PRO A N 1
ATOM 4025 C CA . PRO A 1 525 ? 6.227 -5.066 -6.922 1 88.75 525 PRO A CA 1
ATOM 4026 C C . PRO A 1 525 ? 5.363 -4.48 -8.039 1 88.75 525 PRO A C 1
ATOM 4028 O O . PRO A 1 525 ? 4.613 -3.525 -7.809 1 88.75 525 PRO A O 1
ATOM 4031 N N . ALA A 1 526 ? 5.531 -5.039 -9.211 1 90.19 526 ALA A N 1
ATOM 4032 C CA . ALA A 1 526 ? 4.754 -4.582 -10.367 1 90.19 526 ALA A CA 1
ATOM 4033 C C . ALA A 1 526 ? 3.689 -5.605 -10.75 1 90.19 526 ALA A C 1
ATOM 4035 O O . ALA A 1 526 ? 3.271 -5.672 -11.906 1 90.19 526 ALA A O 1
ATOM 4036 N N . TYR A 1 527 ? 3.287 -6.438 -9.781 1 94 527 TYR A N 1
ATOM 4037 C CA . TYR A 1 527 ? 2.225 -7.406 -10.039 1 94 527 TYR A CA 1
ATOM 4038 C C . TYR A 1 527 ? 0.885 -6.703 -10.227 1 94 527 TYR A C 1
ATOM 4040 O O . TYR A 1 527 ? 0.393 -6.031 -9.32 1 94 527 TYR A O 1
ATOM 4048 N N . THR A 1 528 ? 0.316 -6.871 -11.422 1 93.5 528 THR A N 1
ATOM 4049 C CA . THR A 1 528 ? -0.941 -6.188 -11.703 1 93.5 528 THR A CA 1
ATOM 4050 C C . THR A 1 528 ? -2.1 -6.859 -10.969 1 93.5 528 THR A C 1
ATOM 4052 O O . THR A 1 528 ? -1.902 -7.855 -10.266 1 93.5 528 THR A O 1
ATOM 4055 N N . GLY A 1 529 ? -3.299 -6.238 -11.102 1 94.81 529 GLY A N 1
ATOM 4056 C CA . GLY A 1 529 ? -4.492 -6.73 -10.438 1 94.81 529 GLY A CA 1
ATOM 4057 C C . GLY A 1 529 ? -5.262 -5.645 -9.703 1 94.81 529 GLY A C 1
ATOM 4058 O O . GLY A 1 529 ? -6.391 -5.863 -9.266 1 94.81 529 GLY A O 1
ATOM 4059 N N . TRP A 1 530 ? -4.633 -4.453 -9.586 1 95.69 530 TRP A N 1
ATOM 4060 C CA . TRP A 1 530 ? -5.324 -3.318 -8.984 1 95.69 530 TRP A CA 1
ATOM 4061 C C . TRP A 1 530 ? -6.559 -2.945 -9.797 1 95.69 530 TRP A C 1
ATOM 4063 O O . TRP A 1 530 ? -6.48 -2.773 -11.016 1 95.69 530 TRP A O 1
ATOM 4073 N N . GLY A 1 531 ? -7.703 -2.98 -9.148 1 96.56 531 GLY A N 1
ATOM 4074 C CA . GLY A 1 531 ? -8.953 -2.715 -9.836 1 96.56 531 GLY A CA 1
ATOM 4075 C C . GLY A 1 531 ? -9.719 -3.977 -10.188 1 96.56 531 GLY A C 1
ATOM 4076 O O . GLY A 1 531 ? -10.867 -3.906 -10.625 1 96.56 531 GLY A O 1
ATOM 4077 N N . GLY A 1 532 ? -9.141 -5.125 -9.977 1 98 532 GLY A N 1
ATOM 4078 C CA . GLY A 1 532 ? -9.828 -6.371 -10.266 1 98 532 GLY A CA 1
ATOM 4079 C C . GLY A 1 532 ? -10.992 -6.641 -9.336 1 98 532 GLY A C 1
ATOM 4080 O O . GLY A 1 532 ? -11.156 -5.957 -8.32 1 98 532 GLY A O 1
ATOM 4081 N N . ALA A 1 533 ? -11.797 -7.656 -9.695 1 98.75 533 ALA A N 1
ATOM 4082 C CA . ALA A 1 533 ? -12.969 -8.023 -8.906 1 98.75 533 ALA A CA 1
ATOM 4083 C C . ALA A 1 533 ? -12.555 -8.57 -7.543 1 98.75 533 ALA A C 1
ATOM 4085 O O . ALA A 1 533 ? -11.57 -9.297 -7.43 1 98.75 533 ALA A O 1
ATOM 4086 N N . GLN A 1 534 ? -13.312 -8.25 -6.523 1 98.62 534 GLN A N 1
ATOM 4087 C CA . GLN A 1 534 ? -13.023 -8.75 -5.184 1 98.62 534 GLN A CA 1
ATOM 4088 C C . GLN A 1 534 ? -14.297 -9.211 -4.484 1 98.62 534 GLN A C 1
ATOM 4090 O O . GLN A 1 534 ? -15.375 -8.648 -4.707 1 98.62 534 GLN A O 1
ATOM 4095 N N . ALA A 1 535 ? -14.148 -10.242 -3.705 1 98.75 535 ALA A N 1
ATOM 4096 C CA . ALA A 1 535 ? -15.203 -10.68 -2.795 1 98.75 535 ALA A CA 1
ATOM 4097 C C . ALA A 1 535 ? -15.195 -9.852 -1.513 1 98.75 535 ALA A C 1
ATOM 4099 O O . ALA A 1 535 ? -14.164 -9.719 -0.854 1 98.75 535 ALA A O 1
ATOM 4100 N N . ASP A 1 536 ? -16.328 -9.219 -1.182 1 98.56 536 ASP A N 1
ATOM 4101 C CA . ASP A 1 536 ? -16.625 -8.477 0.039 1 98.56 536 ASP A CA 1
ATOM 4102 C C . ASP A 1 536 ? -15.828 -7.176 0.095 1 98.56 536 ASP A C 1
ATOM 4104 O O . ASP A 1 536 ? -15.656 -6.594 1.167 1 98.56 536 ASP A O 1
ATOM 4108 N N . ALA A 1 537 ? -15.305 -6.711 -0.988 1 98 537 ALA A N 1
ATOM 4109 C CA . ALA A 1 537 ? -14.594 -5.438 -1.083 1 98 537 ALA A CA 1
ATOM 4110 C C . ALA A 1 537 ? -14.758 -4.82 -2.467 1 98 537 ALA A C 1
ATOM 4112 O O . ALA A 1 537 ? -15.078 -5.516 -3.432 1 98 537 ALA A O 1
ATOM 4113 N N . SER A 1 538 ? -14.609 -3.523 -2.525 1 96.94 538 SER A N 1
ATOM 4114 C CA . SER A 1 538 ? -14.539 -2.857 -3.822 1 96.94 538 SER A CA 1
ATOM 4115 C C . SER A 1 538 ? -13.281 -3.268 -4.586 1 96.94 538 SER A C 1
ATOM 4117 O O . SER A 1 538 ? -12.391 -3.9 -4.023 1 96.94 538 SER A O 1
ATOM 4119 N N . PRO A 1 539 ? -13.188 -2.91 -5.859 1 96.88 539 PRO A N 1
ATOM 4120 C CA . PRO A 1 539 ? -12.016 -3.295 -6.648 1 96.88 539 PRO A CA 1
ATOM 4121 C C . PRO A 1 539 ? -10.711 -2.758 -6.066 1 96.88 539 PRO A C 1
ATOM 4123 O O . PRO A 1 539 ? -9.648 -3.328 -6.309 1 96.88 539 PRO A O 1
ATOM 4126 N N . HIS A 1 540 ? -10.781 -1.723 -5.242 1 94.88 540 HIS A N 1
ATOM 4127 C CA . HIS A 1 540 ? -9.578 -1.126 -4.672 1 94.88 540 HIS A CA 1
ATOM 4128 C C . HIS A 1 540 ? -9.516 -1.346 -3.166 1 94.88 540 HIS A C 1
ATOM 4130 O O . HIS A 1 540 ? -8.852 -0.588 -2.451 1 94.88 540 HIS A O 1
ATOM 4136 N N . GLY A 1 541 ? -10.266 -2.346 -2.676 1 94.81 541 GLY A N 1
ATOM 4137 C CA . GLY A 1 541 ? -10.102 -2.889 -1.336 1 94.81 541 GLY A CA 1
ATOM 4138 C C . GLY A 1 541 ? -10.969 -2.189 -0.303 1 94.81 541 GLY A C 1
ATOM 4139 O O . GLY A 1 541 ? -10.875 -2.484 0.891 1 94.81 541 GLY A O 1
ATOM 4140 N N . ARG A 1 542 ? -11.859 -1.336 -0.665 1 94.94 542 ARG A N 1
ATOM 4141 C CA . ARG A 1 542 ? -12.672 -0.576 0.278 1 94.94 542 ARG A CA 1
ATOM 4142 C C . ARG A 1 542 ? -13.953 -1.331 0.631 1 94.94 542 ARG A C 1
ATOM 4144 O O . ARG A 1 542 ? -14.328 -2.281 -0.059 1 94.94 542 ARG A O 1
ATOM 4151 N N . GLN A 1 543 ? -14.57 -0.867 1.729 1 95.19 543 GLN A N 1
ATOM 4152 C CA . GLN A 1 543 ? -15.883 -1.381 2.098 1 95.19 543 GLN A CA 1
ATOM 4153 C C . GLN A 1 543 ? -16.891 -1.172 0.972 1 95.19 543 GLN A C 1
ATOM 4155 O O . GLN A 1 543 ? -16.938 -0.098 0.37 1 95.19 543 GLN A O 1
ATOM 4160 N N . LEU A 1 544 ? -17.641 -2.232 0.668 1 97.62 544 LEU A N 1
ATOM 4161 C CA . LEU A 1 544 ? -18.734 -2.076 -0.283 1 97.62 544 LEU A CA 1
ATOM 4162 C C . LEU A 1 544 ? -19.797 -1.125 0.261 1 97.62 544 LEU A C 1
ATOM 4164 O O . LEU A 1 544 ? -20.312 -1.324 1.366 1 97.62 544 LEU A O 1
ATOM 4168 N N . GLN A 1 545 ? -20.047 -0.103 -0.498 1 97 545 GLN A N 1
ATOM 4169 C CA . GLN A 1 545 ? -21 0.909 -0.061 1 97 545 GLN A CA 1
ATOM 4170 C C . GLN A 1 545 ? -21.672 1.59 -1.254 1 97 545 GLN A C 1
ATOM 4172 O O . GLN A 1 545 ? -21 1.927 -2.234 1 97 545 GLN A O 1
ATOM 4177 N N . ILE A 1 546 ? -23 1.707 -1.216 1 97.75 546 ILE A N 1
ATOM 4178 C CA . ILE A 1 546 ? -23.781 2.416 -2.23 1 97.75 546 ILE A CA 1
ATOM 4179 C C . ILE A 1 546 ? -24.609 3.514 -1.571 1 97.75 546 ILE A C 1
ATOM 4181 O O . ILE A 1 546 ? -25.5 3.229 -0.761 1 97.75 546 ILE A O 1
ATOM 4185 N N . ALA A 1 547 ? -24.312 4.715 -1.95 1 95.44 547 ALA A N 1
ATOM 4186 C CA . ALA A 1 547 ? -25.062 5.867 -1.455 1 95.44 547 ALA A CA 1
ATOM 4187 C C . ALA A 1 547 ? -25.156 5.844 0.068 1 95.44 547 ALA A C 1
ATOM 4189 O O . ALA A 1 547 ? -26.234 6.012 0.63 1 95.44 547 ALA A O 1
ATOM 4190 N N . GLY A 1 548 ? -24.062 5.547 0.697 1 91.44 548 GLY A N 1
ATOM 4191 C CA . GLY A 1 548 ? -23.984 5.602 2.148 1 91.44 548 GLY A CA 1
ATOM 4192 C C . GLY A 1 548 ? -24.344 4.289 2.814 1 91.44 548 GLY A C 1
ATOM 4193 O O . GLY A 1 548 ? -24.062 4.09 3.998 1 91.44 548 GLY A O 1
ATOM 4194 N N . LYS A 1 549 ? -24.984 3.381 2.098 1 94.75 549 LYS A N 1
ATOM 4195 C CA . LYS A 1 549 ? -25.344 2.09 2.672 1 94.75 549 LYS A CA 1
ATOM 4196 C C . LYS A 1 549 ? -24.203 1.082 2.527 1 94.75 549 LYS A C 1
ATOM 4198 O O . LYS A 1 549 ? -23.812 0.731 1.412 1 94.75 549 LYS A O 1
ATOM 4203 N N . ALA A 1 550 ? -23.781 0.566 3.602 1 94.94 550 ALA A N 1
ATOM 4204 C CA . ALA A 1 550 ? -22.672 -0.391 3.611 1 94.94 550 ALA A CA 1
ATOM 4205 C C . ALA A 1 550 ? -23.188 -1.814 3.396 1 94.94 550 ALA A C 1
ATOM 4207 O O . ALA A 1 550 ? -24.281 -2.16 3.828 1 94.94 550 ALA A O 1
ATOM 4208 N N . PHE A 1 551 ? -22.406 -2.615 2.729 1 97.56 551 PHE A N 1
ATOM 4209 C CA . PHE A 1 551 ? -22.656 -4.039 2.553 1 97.56 551 PHE A CA 1
ATOM 4210 C C . PHE A 1 551 ? -21.5 -4.867 3.082 1 97.56 551 PHE A C 1
ATOM 4212 O O . PHE A 1 551 ? -20.359 -4.711 2.633 1 97.56 551 PHE A O 1
ATOM 4219 N N . ARG A 1 552 ? -21.812 -5.766 3.967 1 95.81 552 ARG A N 1
ATOM 4220 C CA . ARG A 1 552 ? -20.781 -6.672 4.48 1 95.81 552 ARG A CA 1
ATOM 4221 C C . ARG A 1 552 ? -20.453 -7.758 3.461 1 95.81 552 ARG A C 1
ATOM 4223 O O . ARG A 1 552 ? -19.328 -8.266 3.432 1 95.81 552 ARG A O 1
ATOM 4230 N N . SER A 1 553 ? -21.422 -8.086 2.676 1 98 553 SER A N 1
ATOM 4231 C CA . SER A 1 553 ? -21.25 -9.141 1.686 1 98 553 SER A CA 1
ATOM 4232 C C . SER A 1 553 ? -21.562 -8.641 0.279 1 98 553 SER A C 1
ATOM 4234 O O . SER A 1 553 ? -22.469 -7.824 0.09 1 98 553 SER A O 1
ATOM 4236 N N . GLY A 1 554 ? -20.812 -9.164 -0.666 1 98.75 554 GLY A N 1
ATOM 4237 C CA . GLY A 1 554 ? -21.047 -8.852 -2.066 1 98.75 554 GLY A CA 1
ATOM 4238 C C . GLY A 1 554 ? -19.797 -8.945 -2.916 1 98.75 554 GLY A C 1
ATOM 4239 O O . GLY A 1 554 ? -18.781 -9.508 -2.486 1 98.75 554 GLY A O 1
ATOM 4240 N N . ILE A 1 555 ? -19.984 -8.539 -4.156 1 98.94 555 ILE A N 1
ATOM 4241 C CA . ILE A 1 555 ? -18.875 -8.508 -5.102 1 98.94 555 ILE A CA 1
ATOM 4242 C C . ILE A 1 555 ? -18.641 -7.078 -5.57 1 98.94 555 ILE A C 1
ATOM 4244 O O . ILE A 1 555 ? -19.562 -6.398 -6.008 1 98.94 555 ILE A O 1
ATOM 4248 N N . GLY A 1 556 ? -17.438 -6.578 -5.336 1 98.88 556 GLY A N 1
ATOM 4249 C CA . GLY A 1 556 ? -17 -5.34 -5.965 1 98.88 556 GLY A CA 1
ATOM 4250 C C . GLY A 1 556 ? -16.266 -5.566 -7.277 1 98.88 556 GLY A C 1
ATOM 4251 O O . GLY A 1 556 ? -15.398 -6.438 -7.367 1 98.88 556 GLY A O 1
ATOM 4252 N N . ILE A 1 557 ? -16.625 -4.852 -8.297 1 98.75 557 ILE A N 1
ATOM 4253 C CA . ILE A 1 557 ? -16.047 -5.02 -9.625 1 98.75 557 ILE A CA 1
ATOM 4254 C C . ILE A 1 557 ? -16.188 -3.717 -10.414 1 98.75 557 ILE A C 1
ATOM 4256 O O . ILE A 1 557 ? -16.906 -2.807 -10 1 98.75 557 ILE A O 1
ATOM 4260 N N . LEU A 1 558 ? -15.406 -3.516 -11.422 1 97.94 558 LEU A N 1
ATOM 4261 C CA . LEU A 1 558 ? -15.555 -2.355 -12.289 1 97.94 558 LEU A CA 1
ATOM 4262 C C . LEU A 1 558 ? -16.688 -2.564 -13.289 1 97.94 558 LEU A C 1
ATOM 4264 O O . LEU A 1 558 ? -17.031 -3.703 -13.617 1 97.94 558 LEU A O 1
ATOM 4268 N N . ALA A 1 559 ? -17.297 -1.459 -13.758 1 97.5 559 ALA A N 1
ATOM 4269 C CA . ALA A 1 559 ? -18.281 -1.528 -14.828 1 97.5 559 ALA A CA 1
ATOM 4270 C C . ALA A 1 559 ? -17.672 -2.123 -16.094 1 97.5 559 ALA A C 1
ATOM 4272 O O . ALA A 1 559 ? -16.453 -2.279 -16.188 1 97.5 559 ALA A O 1
ATOM 4273 N N . ASN A 1 560 ? -18.641 -2.469 -17.047 1 97 560 ASN A N 1
ATOM 4274 C CA . ASN A 1 560 ? -18.266 -3.188 -18.266 1 97 560 ASN A CA 1
ATOM 4275 C C . ASN A 1 560 ? -17.594 -4.523 -17.953 1 97 560 ASN A C 1
ATOM 4277 O O . ASN A 1 560 ? -16.5 -4.805 -18.438 1 97 560 ASN A O 1
ATOM 4281 N N . SER A 1 561 ? -18.281 -5.207 -17.141 1 97.75 561 SER A N 1
ATOM 4282 C CA . SER A 1 561 ? -17.812 -6.492 -16.625 1 97.75 561 SER A CA 1
ATOM 4283 C C . SER A 1 561 ? -18.891 -7.566 -16.766 1 97.75 561 SER A C 1
ATOM 4285 O O . SER A 1 561 ? -20.062 -7.254 -16.969 1 97.75 561 SER A O 1
ATOM 4287 N N . ARG A 1 562 ? -18.438 -8.766 -16.688 1 98.69 562 ARG A N 1
ATOM 4288 C CA . ARG A 1 562 ? -19.297 -9.945 -16.719 1 98.69 562 ARG A CA 1
ATOM 4289 C C . ARG A 1 562 ? -18.766 -11.031 -15.789 1 98.69 562 ARG A C 1
ATOM 4291 O O . ARG A 1 562 ? -17.625 -11.477 -15.938 1 98.69 562 ARG A O 1
ATOM 4298 N N . LEU A 1 563 ? -19.547 -11.383 -14.836 1 98.81 563 LEU A N 1
ATOM 4299 C CA . LEU A 1 563 ? -19.281 -12.508 -13.953 1 98.81 563 LEU A CA 1
ATOM 4300 C C . LEU A 1 563 ? -20.047 -13.75 -14.406 1 98.81 563 LEU A C 1
ATOM 4302 O O . LEU A 1 563 ? -21.172 -13.648 -14.898 1 98.81 563 LEU A O 1
ATOM 4306 N N . GLU A 1 564 ? -19.391 -14.875 -14.281 1 98.81 564 GLU A N 1
ATOM 4307 C CA . GLU A 1 564 ? -20.031 -16.188 -14.43 1 98.81 564 GLU A CA 1
ATOM 4308 C C . GLU A 1 564 ? -20.172 -16.891 -13.078 1 98.81 564 GLU A C 1
ATOM 4310 O O . GLU A 1 564 ? -19.203 -16.984 -12.32 1 98.81 564 GLU A O 1
ATOM 4315 N N . VAL A 1 565 ? -21.359 -17.328 -12.742 1 98.81 565 VAL A N 1
ATOM 4316 C CA . VAL A 1 565 ? -21.641 -17.984 -11.469 1 98.81 565 VAL A CA 1
ATOM 4317 C C . VAL A 1 565 ? -22.219 -19.375 -11.727 1 98.81 565 VAL A C 1
ATOM 4319 O O . VAL A 1 565 ? -23.297 -19.516 -12.328 1 98.81 565 VAL A O 1
ATOM 4322 N N . ARG A 1 566 ? -21.594 -20.422 -11.25 1 97.75 566 ARG A N 1
ATOM 4323 C CA . ARG A 1 566 ? -22.125 -21.781 -11.336 1 97.75 566 ARG A CA 1
ATOM 4324 C C . ARG A 1 566 ? -23.266 -21.984 -10.344 1 97.75 566 ARG A C 1
ATOM 4326 O O . ARG A 1 566 ? -23.141 -21.625 -9.172 1 97.75 566 ARG A O 1
ATOM 4333 N N . VAL A 1 567 ? -24.328 -22.531 -10.852 1 97.06 567 VAL A N 1
ATOM 4334 C CA . VAL A 1 567 ? -25.531 -22.734 -10.055 1 97.06 567 VAL A CA 1
ATOM 4335 C C . VAL A 1 567 ? -25.734 -24.234 -9.789 1 97.06 567 VAL A C 1
ATOM 4337 O O . VAL A 1 567 ? -25.484 -25.062 -10.672 1 97.06 567 VAL A O 1
ATOM 4340 N N . GLN A 1 568 ? -26.078 -24.578 -8.594 1 94.56 568 GLN A N 1
ATOM 4341 C CA . GLN A 1 568 ? -26.438 -25.953 -8.25 1 94.56 568 GLN A CA 1
ATOM 4342 C C . GLN A 1 568 ? -27.953 -26.172 -8.359 1 94.56 568 GLN A C 1
ATOM 4344 O O . GLN A 1 568 ? -28.719 -25.203 -8.336 1 94.56 568 GLN A O 1
ATOM 4349 N N . PRO A 1 569 ? -28.312 -27.406 -8.438 1 94.12 569 PRO A N 1
ATOM 4350 C CA . PRO A 1 569 ? -29.75 -27.688 -8.562 1 94.12 569 PRO A CA 1
ATOM 4351 C C . PRO A 1 569 ? -30.562 -27.172 -7.379 1 94.12 569 PRO A C 1
ATOM 4353 O O . PRO A 1 569 ? -31.734 -26.812 -7.531 1 94.12 569 PRO A O 1
ATOM 4356 N N . SER A 1 570 ? -29.984 -27.031 -6.258 1 93.62 570 SER A N 1
ATOM 4357 C CA . SER A 1 570 ? -30.688 -26.578 -5.062 1 93.62 570 SER A CA 1
ATOM 4358 C C . SER A 1 570 ? -30.859 -25.062 -5.062 1 93.62 570 SER A C 1
ATOM 4360 O O . SER A 1 570 ? -31.641 -24.516 -4.277 1 93.62 570 SER A O 1
ATOM 4362 N N . ASP A 1 571 ? -30.125 -24.328 -5.883 1 96.19 571 ASP A N 1
ATOM 4363 C CA . ASP A 1 571 ? -30.25 -22.891 -5.992 1 96.19 571 ASP A CA 1
ATOM 4364 C C . ASP A 1 571 ? -31.5 -22.5 -6.793 1 96.19 571 ASP A C 1
ATOM 4366 O O . ASP A 1 571 ? -31.594 -22.828 -7.98 1 96.19 571 ASP A O 1
ATOM 4370 N N . ARG A 1 572 ? -32.406 -21.734 -6.18 1 97.44 572 ARG A N 1
ATOM 4371 C CA . ARG A 1 572 ? -33.719 -21.484 -6.828 1 97.44 572 ARG A CA 1
ATOM 4372 C C . ARG A 1 572 ? -33.844 -20.016 -7.215 1 97.44 572 ARG A C 1
ATOM 4374 O O . ARG A 1 572 ? -34.625 -19.688 -8.109 1 97.44 572 ARG A O 1
ATOM 4381 N N . ARG A 1 573 ? -33.125 -19.203 -6.547 1 98.31 573 ARG A N 1
ATOM 4382 C CA . ARG A 1 573 ? -33.281 -17.766 -6.789 1 98.31 573 ARG A CA 1
ATOM 4383 C C . ARG A 1 573 ? -31.953 -17.031 -6.605 1 98.31 573 ARG A C 1
ATOM 4385 O O . ARG A 1 573 ? -31.141 -17.406 -5.746 1 98.31 573 ARG A O 1
ATOM 4392 N N . PHE A 1 574 ? -31.734 -16.047 -7.457 1 98.62 574 PHE A N 1
ATOM 4393 C CA . PHE A 1 574 ? -30.656 -15.078 -7.262 1 98.62 574 PHE A CA 1
ATOM 4394 C C . PHE A 1 574 ? -31.203 -13.75 -6.758 1 98.62 574 PHE A C 1
ATOM 4396 O O . PHE A 1 574 ? -32.219 -13.266 -7.254 1 98.62 574 PHE A O 1
ATOM 4403 N N . GLU A 1 575 ? -30.516 -13.156 -5.781 1 98.69 575 GLU A N 1
ATOM 4404 C CA . GLU A 1 575 ? -30.875 -11.82 -5.305 1 98.69 575 GLU A CA 1
ATOM 4405 C C . GLU A 1 575 ? -29.625 -10.969 -5.086 1 98.69 575 GLU A C 1
ATOM 4407 O O . GLU A 1 575 ? -28.578 -11.484 -4.703 1 98.69 575 GLU A O 1
ATOM 4412 N N . ALA A 1 576 ? -29.75 -9.68 -5.277 1 98.88 576 ALA A N 1
ATOM 4413 C CA . ALA A 1 576 ? -28.688 -8.711 -4.996 1 98.88 576 ALA A CA 1
ATOM 4414 C C . ALA A 1 576 ? -29.25 -7.297 -4.895 1 98.88 576 ALA A C 1
ATOM 4416 O O . ALA A 1 576 ? -30.375 -7.039 -5.324 1 98.88 576 ALA A O 1
ATOM 4417 N N . ARG A 1 577 ? -28.547 -6.438 -4.242 1 98.88 577 ARG A N 1
ATOM 4418 C CA . ARG A 1 577 ? -28.75 -4.992 -4.293 1 98.88 577 ARG A CA 1
ATOM 4419 C C . ARG A 1 577 ? -27.594 -4.305 -5.016 1 98.88 577 ARG A C 1
ATOM 4421 O O . ARG A 1 577 ? -26.453 -4.348 -4.551 1 98.88 577 ARG A O 1
ATOM 4428 N N . VAL A 1 578 ? -27.938 -3.643 -6.129 1 98.94 578 VAL A N 1
ATOM 4429 C CA . VAL A 1 578 ? -26.844 -3.236 -7.016 1 98.94 578 VAL A CA 1
ATOM 4430 C C . VAL A 1 578 ? -26.797 -1.712 -7.105 1 98.94 578 VAL A C 1
ATOM 4432 O O . VAL A 1 578 ? -27.797 -1.036 -6.859 1 98.94 578 VAL A O 1
ATOM 4435 N N . GLY A 1 579 ? -25.609 -1.177 -7.395 1 98.75 579 GLY A N 1
ATOM 4436 C CA . GLY A 1 579 ? -25.422 0.249 -7.613 1 98.75 579 GLY A CA 1
ATOM 4437 C C . GLY A 1 579 ? -23.969 0.633 -7.801 1 98.75 579 GLY A C 1
ATOM 4438 O O . GLY A 1 579 ? -23.078 -0.226 -7.77 1 98.75 579 GLY A O 1
ATOM 4439 N N . VAL A 1 580 ? -23.766 1.939 -8.125 1 97.94 580 VAL A N 1
ATOM 4440 C CA . VAL A 1 580 ? -22.406 2.486 -8.234 1 97.94 580 VAL A CA 1
ATOM 4441 C C . VAL A 1 580 ? -21.812 2.656 -6.84 1 97.94 580 VAL A C 1
ATOM 4443 O O . VAL A 1 580 ? -22.453 3.209 -5.941 1 97.94 580 VAL A O 1
ATOM 4446 N N . ASP A 1 581 ? -20.656 2.102 -6.691 1 98.25 581 ASP A N 1
ATOM 4447 C CA . ASP A 1 581 ? -20.016 2.08 -5.383 1 98.25 581 ASP A CA 1
ATOM 4448 C C . ASP A 1 581 ? -19.5 3.467 -4.996 1 98.25 581 ASP A C 1
ATOM 4450 O O . ASP A 1 581 ? -19 4.203 -5.844 1 98.25 581 ASP A O 1
ATOM 4454 N N . ASP A 1 582 ? -19.562 3.777 -3.711 1 96.38 582 ASP A N 1
ATOM 4455 C CA . ASP A 1 582 ? -19.172 5.09 -3.211 1 96.38 582 ASP A CA 1
ATOM 4456 C C . ASP A 1 582 ? -17.672 5.328 -3.41 1 96.38 582 ASP A C 1
ATOM 4458 O O . ASP A 1 582 ? -17.219 6.473 -3.418 1 96.38 582 ASP A O 1
ATOM 4462 N N . SER A 1 583 ? -16.875 4.285 -3.57 1 95.06 583 SER A N 1
ATOM 4463 C CA . SER A 1 583 ? -15.422 4.414 -3.699 1 95.06 583 SER A CA 1
ATOM 4464 C C . SER A 1 583 ? -15.016 4.727 -5.137 1 95.06 583 SER A C 1
ATOM 4466 O O . SER A 1 583 ? -13.836 4.902 -5.434 1 95.06 583 SER A O 1
ATOM 4468 N N . THR A 1 584 ? -15.977 4.816 -6.047 1 95.38 584 THR A N 1
ATOM 4469 C CA . THR A 1 584 ? -15.648 4.992 -7.457 1 95.38 584 THR A CA 1
ATOM 4470 C C . THR A 1 584 ? -14.969 6.34 -7.691 1 95.38 584 THR A C 1
ATOM 4472 O O . THR A 1 584 ? -15.297 7.328 -7.031 1 95.38 584 THR A O 1
ATOM 4475 N N . LEU A 1 585 ? -14 6.348 -8.555 1 89.12 585 LEU A N 1
ATOM 4476 C CA . LEU A 1 585 ? -13.359 7.594 -8.969 1 89.12 585 LEU A CA 1
ATOM 4477 C C . LEU A 1 585 ? -14.125 8.234 -10.125 1 89.12 585 LEU A C 1
ATOM 4479 O O . LEU A 1 585 ? -14.102 9.453 -10.289 1 89.12 585 LEU A O 1
ATOM 4483 N N . ASN A 1 586 ? -14.727 7.379 -10.922 1 92 586 ASN A N 1
ATOM 4484 C CA . ASN A 1 586 ? -15.57 7.828 -12.023 1 92 586 ASN A CA 1
ATOM 4485 C C . ASN A 1 586 ? -17.031 7.984 -11.586 1 92 586 ASN A C 1
ATOM 4487 O O . ASN A 1 586 ? -17.781 7.008 -11.547 1 92 586 ASN A O 1
ATOM 4491 N N . THR A 1 587 ? -17.453 9.242 -11.422 1 93.25 587 THR A N 1
ATOM 4492 C CA . THR A 1 587 ? -18.781 9.492 -10.867 1 93.25 587 THR A CA 1
ATOM 4493 C C . THR A 1 587 ? -19.766 9.93 -11.953 1 93.25 587 THR A C 1
ATOM 4495 O O . THR A 1 587 ? -20.875 10.352 -11.664 1 93.25 587 THR A O 1
ATOM 4498 N N . THR A 1 588 ? -19.375 9.859 -13.18 1 90.62 588 THR A N 1
ATOM 4499 C CA . THR A 1 588 ? -20.172 10.508 -14.219 1 90.62 588 THR A CA 1
ATOM 4500 C C . THR A 1 588 ? -20.969 9.477 -15.016 1 90.62 588 THR A C 1
ATOM 4502 O O . THR A 1 588 ? -21.922 9.828 -15.711 1 90.62 588 THR A O 1
ATOM 4505 N N . GLU A 1 589 ? -20.609 8.234 -14.852 1 91.62 589 GLU A N 1
ATOM 4506 C CA . GLU A 1 589 ? -21.219 7.227 -15.703 1 91.62 589 GLU A CA 1
ATOM 4507 C C . GLU A 1 589 ? -22.406 6.559 -15.008 1 91.62 589 GLU A C 1
ATOM 4509 O O . GLU A 1 589 ? -22.359 6.305 -13.805 1 91.62 589 GLU A O 1
ATOM 4514 N N . ALA A 1 590 ? -23.406 6.328 -15.812 1 95.75 590 ALA A N 1
ATOM 4515 C CA . ALA A 1 590 ? -24.484 5.453 -15.367 1 95.75 590 ALA A CA 1
ATOM 4516 C C . ALA A 1 590 ? -24.188 3.996 -15.711 1 95.75 590 ALA A C 1
ATOM 4518 O O . ALA A 1 590 ? -23.594 3.707 -16.75 1 95.75 590 ALA A O 1
ATOM 4519 N N . VAL A 1 591 ? -24.594 3.109 -14.852 1 97.69 591 VAL A N 1
ATOM 4520 C CA . VAL A 1 591 ? -24.328 1.69 -15.055 1 97.69 591 VAL A CA 1
ATOM 4521 C C . VAL A 1 591 ? -25.641 0.901 -14.984 1 97.69 591 VAL A C 1
ATOM 4523 O O . VAL A 1 591 ? -26.469 1.14 -14.102 1 97.69 591 VAL A O 1
ATOM 4526 N N . THR A 1 592 ? -25.859 0.04 -15.945 1 98.19 592 THR A N 1
ATOM 4527 C CA . THR A 1 592 ? -26.984 -0.882 -15.93 1 98.19 592 THR A CA 1
ATOM 4528 C C . THR A 1 592 ? -26.531 -2.287 -15.547 1 98.19 592 THR A C 1
ATOM 4530 O O . THR A 1 592 ? -25.516 -2.779 -16.047 1 98.19 592 THR A O 1
ATOM 4533 N N . PHE A 1 593 ? -27.312 -2.869 -14.664 1 98.75 593 PHE A N 1
ATOM 4534 C CA . PHE A 1 593 ? -27.031 -4.223 -14.195 1 98.75 593 PHE A CA 1
ATOM 4535 C C . PHE A 1 593 ? -28.031 -5.211 -14.797 1 98.75 593 PHE A C 1
ATOM 4537 O O . PHE A 1 593 ? -29.234 -4.957 -14.82 1 98.75 593 PHE A O 1
ATOM 4544 N N . ALA A 1 594 ? -27.5 -6.344 -15.266 1 98.81 594 ALA A N 1
ATOM 4545 C CA . ALA A 1 594 ? -28.359 -7.375 -15.852 1 98.81 594 ALA A CA 1
ATOM 4546 C C . ALA A 1 594 ? -27.953 -8.766 -15.367 1 98.81 594 ALA A C 1
ATOM 4548 O O . ALA A 1 594 ? -26.766 -9.031 -15.156 1 98.81 594 ALA A O 1
ATOM 4549 N N . VAL A 1 595 ? -28.953 -9.602 -15.156 1 98.88 595 VAL A N 1
ATOM 4550 C CA . VAL A 1 595 ? -28.766 -11 -14.773 1 98.88 595 VAL A CA 1
ATOM 4551 C C . VAL A 1 595 ? -29.25 -11.914 -15.898 1 98.88 595 VAL A C 1
ATOM 4553 O O . VAL A 1 595 ? -30.391 -11.789 -16.359 1 98.88 595 VAL A O 1
ATOM 4556 N N . TYR A 1 596 ? -28.375 -12.781 -16.359 1 98.81 596 TYR A N 1
ATOM 4557 C CA . TYR A 1 596 ? -28.703 -13.773 -17.391 1 98.81 596 TYR A CA 1
ATOM 4558 C C . TYR A 1 596 ? -28.672 -15.18 -16.812 1 98.81 596 TYR A C 1
ATOM 4560 O O . TYR A 1 596 ? -27.844 -15.484 -15.945 1 98.81 596 TYR A O 1
ATOM 4568 N N . GLY A 1 597 ? -29.531 -16.062 -17.266 1 98.69 597 GLY A N 1
ATOM 4569 C CA . GLY A 1 597 ? -29.516 -17.5 -17.016 1 98.69 597 GLY A CA 1
ATOM 4570 C C . GLY A 1 597 ? -29.312 -18.312 -18.266 1 98.69 597 GLY A C 1
ATOM 4571 O O . GLY A 1 597 ? -30.156 -18.312 -19.172 1 98.69 597 GLY A O 1
ATOM 4572 N N . ASP A 1 598 ? -28.25 -19 -18.312 1 98.31 598 ASP A N 1
ATOM 4573 C CA . ASP A 1 598 ? -27.891 -19.812 -19.484 1 98.31 598 ASP A CA 1
ATOM 4574 C C . ASP A 1 598 ? -27.984 -18.984 -20.766 1 98.31 598 ASP A C 1
ATOM 4576 O O . ASP A 1 598 ? -28.547 -19.438 -21.75 1 98.31 598 ASP A O 1
ATOM 4580 N N . GLY A 1 599 ? -27.562 -17.797 -20.641 1 97.75 599 GLY A N 1
ATOM 4581 C CA . GLY A 1 599 ? -27.438 -16.938 -21.797 1 97.75 599 GLY A CA 1
ATOM 4582 C C . GLY A 1 599 ? -28.688 -16.109 -22.062 1 97.75 599 GLY A C 1
ATOM 4583 O O . GLY A 1 599 ? -28.703 -15.266 -22.953 1 97.75 599 GLY A O 1
ATOM 4584 N N . LYS A 1 600 ? -29.719 -16.281 -21.297 1 98 600 LYS A N 1
ATOM 4585 C CA . LYS A 1 600 ? -30.984 -15.562 -21.5 1 98 600 LYS A CA 1
ATOM 4586 C C . LYS A 1 600 ? -31.188 -14.508 -20.422 1 98 600 LYS A C 1
ATOM 4588 O O . LYS A 1 600 ? -30.953 -14.766 -19.234 1 98 600 LYS A O 1
ATOM 4593 N N . LEU A 1 601 ? -31.688 -13.375 -20.781 1 98.5 601 LEU A N 1
ATOM 4594 C CA . LEU A 1 601 ? -31.906 -12.289 -19.844 1 98.5 601 LEU A CA 1
ATOM 4595 C C . LEU A 1 601 ? -33.031 -12.625 -18.875 1 98.5 601 LEU A C 1
ATOM 4597 O O . LEU A 1 601 ? -34.125 -13.031 -19.281 1 98.5 601 LEU A O 1
ATOM 4601 N N . LEU A 1 602 ? -32.781 -12.477 -17.656 1 98.75 602 LEU A N 1
ATOM 4602 C CA . LEU A 1 602 ? -33.781 -12.75 -16.625 1 98.75 602 LEU A CA 1
ATOM 4603 C C . LEU A 1 602 ? -34.312 -11.453 -16.016 1 98.75 602 LEU A C 1
ATOM 4605 O O . LEU A 1 602 ? -35.531 -11.281 -15.852 1 98.75 602 LEU A O 1
ATOM 4609 N N . VAL A 1 603 ? -33.438 -10.555 -15.602 1 98.62 603 VAL A N 1
ATOM 4610 C CA . VAL A 1 603 ? -33.844 -9.281 -15.008 1 98.62 603 VAL A CA 1
ATOM 4611 C C . VAL A 1 603 ? -32.781 -8.219 -15.305 1 98.62 603 VAL A C 1
ATOM 4613 O O . VAL A 1 603 ? -31.625 -8.547 -15.547 1 98.62 603 VAL A O 1
ATOM 4616 N N . LYS A 1 604 ? -33.156 -6.996 -15.289 1 98.31 604 LYS A N 1
ATOM 4617 C CA . LYS A 1 604 ? -32.312 -5.859 -15.57 1 98.31 604 LYS A CA 1
ATOM 4618 C C . LYS A 1 604 ? -32.688 -4.652 -14.719 1 98.31 604 LYS A C 1
ATOM 4620 O O . LYS A 1 604 ? -33.844 -4.43 -14.438 1 98.31 604 LYS A O 1
ATOM 4625 N N . SER A 1 605 ? -31.688 -3.893 -14.32 1 98.44 605 SER A N 1
ATOM 4626 C CA . SER A 1 605 ? -31.938 -2.688 -13.539 1 98.44 605 SER A CA 1
ATOM 4627 C C . SER A 1 605 ? -32.156 -1.479 -14.438 1 98.44 605 SER A C 1
ATOM 4629 O O . SER A 1 605 ? -31.938 -1.547 -15.648 1 98.44 605 SER A O 1
ATOM 4631 N N . GLN A 1 606 ? -32.656 -0.345 -13.836 1 97.12 606 GLN A N 1
ATOM 4632 C CA . GLN A 1 606 ? -32.469 0.964 -14.453 1 97.12 606 GLN A CA 1
ATOM 4633 C C . GLN A 1 606 ? -31.016 1.378 -14.492 1 97.12 606 GLN A C 1
ATOM 4635 O O . GLN A 1 606 ? -30.188 0.797 -13.797 1 97.12 606 GLN A O 1
ATOM 4640 N N . PRO A 1 607 ? -30.688 2.334 -15.398 1 97.12 607 PRO A N 1
ATOM 4641 C CA . PRO A 1 607 ? -29.344 2.896 -15.242 1 97.12 607 PRO A CA 1
ATOM 4642 C C . PRO A 1 607 ? -29.141 3.596 -13.898 1 97.12 607 PRO A C 1
ATOM 4644 O O . PRO A 1 607 ? -29.969 4.426 -13.508 1 97.12 607 PRO A O 1
ATOM 4647 N N . LEU A 1 608 ? -28.203 3.221 -13.195 1 97.69 608 LEU A N 1
ATOM 4648 C CA . LEU A 1 608 ? -27.953 3.756 -11.859 1 97.69 608 LEU A CA 1
ATOM 4649 C C . LEU A 1 608 ? -26.703 4.629 -11.859 1 97.69 608 LEU A C 1
ATOM 4651 O O . LEU A 1 608 ? -25.688 4.266 -12.453 1 97.69 608 LEU A O 1
ATOM 4655 N N . ARG A 1 609 ? -26.766 5.77 -11.219 1 96.69 609 ARG A N 1
ATOM 4656 C CA . ARG A 1 609 ? -25.672 6.727 -11.156 1 96.69 609 ARG A CA 1
ATOM 4657 C C . ARG A 1 609 ? -25.094 6.809 -9.75 1 96.69 609 ARG A C 1
ATOM 4659 O O . ARG A 1 609 ? -25.719 6.352 -8.789 1 96.69 609 ARG A O 1
ATOM 4666 N N . PHE A 1 610 ? -23.938 7.422 -9.688 1 96.69 610 PHE A N 1
ATOM 4667 C CA . PHE A 1 610 ? -23.297 7.699 -8.406 1 96.69 610 PHE A CA 1
ATOM 4668 C C . PHE A 1 610 ? -24.234 8.492 -7.5 1 96.69 610 PHE A C 1
ATOM 4670 O O . PHE A 1 610 ? -24.844 9.477 -7.938 1 96.69 610 PHE A O 1
ATOM 4677 N N . GLY A 1 611 ? -24.312 8.023 -6.234 1 96.12 611 GLY A N 1
ATOM 4678 C CA . GLY A 1 611 ? -25.141 8.727 -5.27 1 96.12 611 GLY A CA 1
ATOM 4679 C C . GLY A 1 611 ? -26.562 8.195 -5.199 1 96.12 611 GLY A C 1
ATOM 4680 O O . GLY A 1 611 ? -27.297 8.5 -4.258 1 96.12 611 GLY A O 1
ATOM 4681 N N . GLN A 1 612 ? -27 7.379 -6.191 1 97.5 612 GLN A N 1
ATOM 4682 C CA . GLN A 1 612 ? -28.344 6.809 -6.152 1 97.5 612 GLN A CA 1
ATOM 4683 C C . GLN A 1 612 ? -28.391 5.578 -5.25 1 97.5 612 GLN A C 1
ATOM 4685 O O . GLN A 1 612 ? -27.422 4.82 -5.172 1 97.5 612 GLN A O 1
ATOM 4690 N N . THR A 1 613 ? -29.531 5.379 -4.578 1 97.75 613 THR A N 1
ATOM 4691 C CA . THR A 1 613 ? -29.719 4.258 -3.666 1 97.75 613 THR A CA 1
ATOM 4692 C C . THR A 1 613 ? -29.656 2.934 -4.418 1 97.75 613 THR A C 1
ATOM 4694 O O . THR A 1 613 ? -29.922 2.883 -5.621 1 97.75 613 THR A O 1
ATOM 4697 N N . PRO A 1 614 ? -29.266 1.895 -3.734 1 98.62 614 PRO A N 1
ATOM 4698 C CA . PRO A 1 614 ? -29.156 0.598 -4.41 1 98.62 614 PRO A CA 1
ATOM 4699 C C . PRO A 1 614 ? -30.516 0.091 -4.914 1 98.62 614 PRO A C 1
ATOM 4701 O O . PRO A 1 614 ? -31.547 0.331 -4.281 1 98.62 614 PRO A O 1
ATOM 4704 N N . GLN A 1 615 ? -30.516 -0.596 -6.008 1 98.81 615 GLN A N 1
ATOM 4705 C CA . GLN A 1 615 ? -31.719 -1.249 -6.535 1 98.81 615 GLN A CA 1
ATOM 4706 C C . GLN A 1 615 ? -31.672 -2.754 -6.285 1 98.81 615 GLN A C 1
ATOM 4708 O O . GLN A 1 615 ? -30.641 -3.4 -6.516 1 98.81 615 GLN A O 1
ATOM 4713 N N . ALA A 1 616 ? -32.781 -3.275 -5.855 1 98.75 616 ALA A N 1
ATOM 4714 C CA . ALA A 1 616 ? -32.906 -4.715 -5.641 1 98.75 616 ALA A CA 1
ATOM 4715 C C . ALA A 1 616 ? -33.156 -5.453 -6.953 1 98.75 616 ALA A C 1
ATOM 4717 O O . ALA A 1 616 ? -33.938 -4.992 -7.797 1 98.75 616 ALA A O 1
ATOM 4718 N N . LEU A 1 617 ? -32.438 -6.488 -7.219 1 98.75 617 LEU A N 1
ATOM 4719 C CA . LEU A 1 617 ? -32.656 -7.414 -8.328 1 98.75 617 LEU A CA 1
ATOM 4720 C C . LEU A 1 617 ? -32.938 -8.812 -7.816 1 98.75 617 LEU A C 1
ATOM 4722 O O . LEU A 1 617 ? -32.375 -9.25 -6.816 1 98.75 617 LEU A O 1
ATOM 4726 N N . SER A 1 618 ? -33.844 -9.484 -8.445 1 98.69 618 SER A N 1
ATOM 4727 C CA . SER A 1 618 ? -34.219 -10.867 -8.148 1 98.69 618 SER A CA 1
ATOM 4728 C C . SER A 1 618 ? -34.5 -11.648 -9.422 1 98.69 618 SER A C 1
ATOM 4730 O O . SER A 1 618 ? -35.156 -11.133 -10.336 1 98.69 618 SER A O 1
ATOM 4732 N N . ALA A 1 619 ? -33.969 -12.812 -9.516 1 98.75 619 ALA A N 1
ATOM 4733 C CA . ALA A 1 619 ? -34.156 -13.656 -10.688 1 98.75 619 ALA A CA 1
ATOM 4734 C C . ALA A 1 619 ? -34.469 -15.102 -10.281 1 98.75 619 ALA A C 1
ATOM 4736 O O . ALA A 1 619 ? -33.812 -15.641 -9.383 1 98.75 619 ALA A O 1
ATOM 4737 N N . ASP A 1 620 ? -35.406 -15.75 -10.969 1 98.31 620 ASP A N 1
ATOM 4738 C CA . ASP A 1 620 ? -35.688 -17.172 -10.812 1 98.31 620 ASP A CA 1
ATOM 4739 C C . ASP A 1 620 ? -34.656 -18.031 -11.523 1 98.31 620 ASP A C 1
ATOM 4741 O O . ASP A 1 620 ? -34.312 -17.781 -12.695 1 98.31 620 ASP A O 1
ATOM 4745 N N . LEU A 1 621 ? -34.156 -19.047 -10.812 1 98.25 621 LEU A N 1
ATOM 4746 C CA . LEU A 1 621 ? -33.062 -19.828 -11.383 1 98.25 621 LEU A CA 1
ATOM 4747 C C . LEU A 1 621 ? -33.5 -21.266 -11.672 1 98.25 621 LEU A C 1
ATOM 4749 O O . LEU A 1 621 ? -32.656 -22.156 -11.844 1 98.25 621 LEU A O 1
ATOM 4753 N N . ASN A 1 622 ? -34.75 -21.531 -11.641 1 96.5 622 ASN A N 1
ATOM 4754 C CA . ASN A 1 622 ? -35.219 -22.875 -11.945 1 96.5 622 ASN A CA 1
ATOM 4755 C C . ASN A 1 622 ? -34.688 -23.359 -13.297 1 96.5 622 ASN A C 1
ATOM 4757 O O . ASN A 1 622 ? -35 -22.75 -14.336 1 96.5 622 ASN A O 1
ATOM 4761 N N . GLY A 1 623 ? -33.938 -24.422 -13.273 1 95.5 623 GLY A N 1
ATOM 4762 C CA . GLY A 1 623 ? -33.406 -25.047 -14.484 1 95.5 623 GLY A CA 1
ATOM 4763 C C . GLY A 1 623 ? -32.125 -24.359 -14.992 1 95.5 623 GLY A C 1
ATOM 4764 O O . GLY A 1 623 ? -31.562 -24.781 -16 1 95.5 623 GLY A O 1
ATOM 4765 N N . VAL A 1 624 ? -31.734 -23.344 -14.352 1 98 624 VAL A N 1
ATOM 4766 C CA . VAL A 1 624 ? -30.562 -22.594 -14.773 1 98 624 VAL A CA 1
ATOM 4767 C C . VAL A 1 624 ? -29.297 -23.25 -14.234 1 98 624 VAL A C 1
ATOM 4769 O O . VAL A 1 624 ? -29.25 -23.641 -13.07 1 98 624 VAL A O 1
ATOM 4772 N N . ARG A 1 625 ? -28.281 -23.375 -15.047 1 97.69 625 ARG A N 1
ATOM 4773 C CA . ARG A 1 625 ? -27.031 -24 -14.641 1 97.69 625 ARG A CA 1
ATOM 4774 C C . ARG A 1 625 ? -25.938 -22.953 -14.438 1 97.69 625 ARG A C 1
ATOM 4776 O O . ARG A 1 625 ? -25 -23.172 -13.664 1 97.69 625 ARG A O 1
ATOM 4783 N N . LEU A 1 626 ? -26.031 -21.891 -15.18 1 98.5 626 LEU A N 1
ATOM 4784 C CA . LEU A 1 626 ? -25.047 -20.812 -15.102 1 98.5 626 LEU A CA 1
ATOM 4785 C C . LEU A 1 626 ? -25.719 -19.453 -15.141 1 98.5 626 LEU A C 1
ATOM 4787 O O . LEU A 1 626 ? -26.547 -19.188 -16.016 1 98.5 626 LEU A O 1
ATOM 4791 N N . VAL A 1 627 ? -25.375 -18.656 -14.195 1 98.75 627 VAL A N 1
ATOM 4792 C CA . VAL A 1 627 ? -25.859 -17.281 -14.148 1 98.75 627 VAL A CA 1
ATOM 4793 C C . VAL A 1 627 ? -24.734 -16.328 -14.586 1 98.75 627 VAL A C 1
ATOM 4795 O O . VAL A 1 627 ? -23.578 -16.531 -14.242 1 98.75 627 VAL A O 1
ATOM 4798 N N . GLU A 1 628 ? -25 -15.383 -15.383 1 98.88 628 GLU A N 1
ATOM 4799 C CA . GLU A 1 628 ? -24.062 -14.328 -15.711 1 98.88 628 GLU A CA 1
ATOM 4800 C C . GLU A 1 628 ? -24.547 -12.969 -15.211 1 98.88 628 GLU A C 1
ATOM 4802 O O . GLU A 1 628 ? -25.703 -12.602 -15.414 1 98.88 628 GLU A O 1
ATOM 4807 N N . LEU A 1 629 ? -23.75 -12.266 -14.445 1 98.94 629 LEU A N 1
ATOM 4808 C CA . LEU A 1 629 ? -23.984 -10.922 -13.93 1 98.94 629 LEU A CA 1
ATOM 4809 C C . LEU A 1 629 ? -23.203 -9.891 -14.734 1 98.94 629 LEU A C 1
ATOM 4811 O O . LEU A 1 629 ? -21.984 -9.883 -14.734 1 98.94 629 LEU A O 1
ATOM 4815 N N . VAL A 1 630 ? -23.938 -9.008 -15.406 1 98.75 630 VAL A N 1
ATOM 4816 C CA . VAL A 1 630 ? -23.312 -8.07 -16.328 1 98.75 630 VAL A CA 1
ATOM 4817 C C . VAL A 1 630 ? -23.578 -6.637 -15.867 1 98.75 630 VAL A C 1
ATOM 4819 O O . VAL A 1 630 ? -24.734 -6.277 -15.57 1 98.75 630 VAL A O 1
ATOM 4822 N N . ALA A 1 631 ? -22.594 -5.855 -15.672 1 98.38 631 ALA A N 1
ATOM 4823 C CA . ALA A 1 631 ? -22.688 -4.418 -15.422 1 98.38 631 ALA A CA 1
ATOM 4824 C C . ALA A 1 631 ? -22.125 -3.615 -16.594 1 98.38 631 ALA A C 1
ATOM 4826 O O . ALA A 1 631 ? -20.938 -3.701 -16.906 1 98.38 631 ALA A O 1
ATOM 4827 N N . THR A 1 632 ? -22.953 -2.779 -17.219 1 97 632 THR A N 1
ATOM 4828 C CA . THR A 1 632 ? -22.562 -2.096 -18.438 1 97 632 THR A CA 1
ATOM 4829 C C . THR A 1 632 ? -22.719 -0.585 -18.297 1 97 632 THR A C 1
ATOM 4831 O O . THR A 1 632 ? -23.719 -0.108 -17.75 1 97 632 THR A O 1
ATOM 4834 N N . SER A 1 633 ? -21.688 0.085 -18.641 1 93.38 633 SER A N 1
ATOM 4835 C CA . SER A 1 633 ? -21.766 1.534 -18.781 1 93.38 633 SER A CA 1
ATOM 4836 C C . SER A 1 633 ? -21.891 1.931 -20.25 1 93.38 633 SER A C 1
ATOM 4838 O O . SER A 1 633 ? -21.469 1.193 -21.141 1 93.38 633 SER A O 1
ATOM 4840 N N . ALA A 1 634 ? -22.578 3.1 -20.547 1 77 634 ALA A N 1
ATOM 4841 C CA . ALA A 1 634 ? -22.891 3.52 -21.906 1 77 634 ALA A CA 1
ATOM 4842 C C . ALA A 1 634 ? -21.625 4.012 -22.625 1 77 634 ALA A C 1
ATOM 4844 O O . ALA A 1 634 ? -21.547 3.961 -23.859 1 77 634 ALA A O 1
ATOM 4845 N N . SER A 1 635 ? -20.672 4.508 -21.844 1 75.81 635 SER A N 1
ATOM 4846 C CA . SER A 1 635 ? -19.516 5.082 -22.531 1 75.81 635 SER A CA 1
ATOM 4847 C C . SER A 1 635 ? -18.219 4.387 -22.109 1 75.81 635 SER A C 1
ATOM 4849 O O . SER A 1 635 ? -17.984 4.18 -20.922 1 75.81 635 SER A O 1
ATOM 4851 N N . PRO A 1 636 ? -17.5 3.914 -23.203 1 72.75 636 PRO A N 1
ATOM 4852 C CA . PRO A 1 636 ? -16.172 3.377 -22.859 1 72.75 636 PRO A CA 1
ATOM 4853 C C . PRO A 1 636 ? -15.289 4.398 -22.156 1 72.75 636 PRO A C 1
ATOM 4855 O O . PRO A 1 636 ? -15.352 5.594 -22.469 1 72.75 636 PRO A O 1
ATOM 4858 N N . SER A 1 637 ? -14.742 4 -21.078 1 80.38 637 SER A N 1
ATOM 4859 C CA . SER A 1 637 ? -13.836 4.855 -20.312 1 80.38 637 SER A CA 1
ATOM 4860 C C . SER A 1 637 ? -12.586 4.094 -19.891 1 80.38 637 SER A C 1
ATOM 4862 O O . SER A 1 637 ? -12.625 2.877 -19.703 1 80.38 637 SER A O 1
ATOM 4864 N N . ALA A 1 638 ? -11.461 4.816 -19.828 1 81.81 638 ALA A N 1
ATOM 4865 C CA . ALA A 1 638 ? -10.219 4.238 -19.328 1 81.81 638 ALA A CA 1
ATOM 4866 C C . ALA A 1 638 ? -10.305 3.992 -17.828 1 81.81 638 ALA A C 1
ATOM 4868 O O . ALA A 1 638 ? -9.492 3.256 -17.266 1 81.81 638 ALA A O 1
ATOM 4869 N N . ASN A 1 639 ? -11.305 4.535 -17.234 1 88.06 639 ASN A N 1
ATOM 4870 C CA . ASN A 1 639 ? -11.531 4.398 -15.805 1 88.06 639 ASN A CA 1
ATOM 4871 C C . ASN A 1 639 ? -12.984 4.051 -15.5 1 88.06 639 ASN A C 1
ATOM 4873 O O . ASN A 1 639 ? -13.727 4.879 -14.969 1 88.06 639 ASN A O 1
ATOM 4877 N N . PRO A 1 640 ? -13.305 2.82 -15.742 1 94.31 640 PRO A N 1
ATOM 4878 C CA . PRO A 1 640 ? -14.703 2.453 -15.508 1 94.31 640 PRO A CA 1
ATOM 4879 C C . PRO A 1 640 ? -15.125 2.627 -14.055 1 94.31 640 PRO A C 1
ATOM 4881 O O . PRO A 1 640 ? -14.281 2.549 -13.148 1 94.31 640 PRO A O 1
ATOM 4884 N N . ALA A 1 641 ? -16.391 2.814 -13.852 1 96.31 641 ALA A N 1
ATOM 4885 C CA . ALA A 1 641 ? -16.922 3.014 -12.508 1 96.31 641 ALA A CA 1
ATOM 4886 C C . ALA A 1 641 ? -16.812 1.737 -11.672 1 96.31 641 ALA A C 1
ATOM 4888 O O . ALA A 1 641 ? -17 0.635 -12.195 1 96.31 641 ALA A O 1
ATOM 4889 N N . ALA A 1 642 ? -16.469 1.902 -10.422 1 97.38 642 ALA A N 1
ATOM 4890 C CA . ALA A 1 642 ? -16.594 0.785 -9.492 1 97.38 642 ALA A CA 1
ATOM 4891 C C . ALA A 1 642 ? -18.047 0.533 -9.125 1 97.38 642 ALA A C 1
ATOM 4893 O O . ALA A 1 642 ? -18.781 1.469 -8.805 1 97.38 642 ALA A O 1
ATOM 4894 N N . VAL A 1 643 ? -18.484 -0.67 -9.219 1 98.62 643 VAL A N 1
ATOM 4895 C CA . VAL A 1 643 ? -19.859 -1.011 -8.906 1 98.62 643 VAL A CA 1
ATOM 4896 C C . VAL A 1 643 ? -19.891 -2.133 -7.867 1 98.62 643 VAL A C 1
ATOM 4898 O O . VAL A 1 643 ? -18.906 -2.83 -7.668 1 98.62 643 VAL A O 1
ATOM 4901 N N . THR A 1 644 ? -21.016 -2.246 -7.203 1 98.88 644 THR A N 1
ATOM 4902 C CA . THR A 1 644 ? -21.203 -3.232 -6.148 1 98.88 644 THR A CA 1
ATOM 4903 C C . THR A 1 644 ? -22.438 -4.094 -6.43 1 98.88 644 THR A C 1
ATOM 4905 O O . THR A 1 644 ? -23.516 -3.568 -6.711 1 98.88 644 THR A O 1
ATOM 4908 N N . TRP A 1 645 ? -22.234 -5.383 -6.484 1 98.94 645 TRP A N 1
ATOM 4909 C CA . TRP A 1 645 ? -23.312 -6.348 -6.297 1 98.94 645 TRP A CA 1
ATOM 4910 C C . TRP A 1 645 ? -23.484 -6.695 -4.824 1 98.94 645 TRP A C 1
ATOM 4912 O O . TRP A 1 645 ? -23 -7.73 -4.363 1 98.94 645 TRP A O 1
ATOM 4922 N N . GLY A 1 646 ? -24.203 -5.832 -4.086 1 98.88 646 GLY A N 1
ATOM 4923 C CA . GLY A 1 646 ? -24.344 -5.953 -2.643 1 98.88 646 GLY A CA 1
ATOM 4924 C C . GLY A 1 646 ? -25.25 -7.094 -2.227 1 98.88 646 GLY A C 1
ATOM 4925 O O . GLY A 1 646 ? -26.328 -7.277 -2.797 1 98.88 646 GLY A O 1
ATOM 4926 N N . ASP A 1 647 ? -24.812 -7.879 -1.27 1 98.5 647 ASP A N 1
ATOM 4927 C CA . ASP A 1 647 ? -25.547 -9.008 -0.722 1 98.5 647 ASP A CA 1
ATOM 4928 C C . ASP A 1 647 ? -25.953 -9.984 -1.825 1 98.5 647 ASP A C 1
ATOM 4930 O O . ASP A 1 647 ? -27.016 -10.602 -1.755 1 98.5 647 ASP A O 1
ATOM 4934 N N . ALA A 1 648 ? -25.172 -10.039 -2.904 1 98.88 648 ALA A N 1
ATOM 4935 C CA . ALA A 1 648 ? -25.453 -11.016 -3.951 1 98.88 648 ALA A CA 1
ATOM 4936 C C . ALA A 1 648 ? -25.453 -12.438 -3.395 1 98.88 648 ALA A C 1
ATOM 4938 O O . ALA A 1 648 ? -24.484 -12.859 -2.766 1 98.88 648 ALA A O 1
ATOM 4939 N N . ALA A 1 649 ? -26.547 -13.18 -3.699 1 98.5 649 ALA A N 1
ATOM 4940 C CA . ALA A 1 649 ? -26.703 -14.484 -3.049 1 98.5 649 ALA A CA 1
ATOM 4941 C C . ALA A 1 649 ? -27.484 -15.453 -3.934 1 98.5 649 ALA A C 1
ATOM 4943 O O . ALA A 1 649 ? -28.266 -15.023 -4.785 1 98.5 649 ALA A O 1
ATOM 4944 N N . LEU A 1 650 ? -27.203 -16.688 -3.799 1 98.06 650 LEU A N 1
ATOM 4945 C CA . LEU A 1 650 ? -28 -17.797 -4.293 1 98.06 650 LEU A CA 1
ATOM 4946 C C . LEU A 1 650 ? -28.891 -18.359 -3.182 1 98.06 650 LEU A C 1
ATOM 4948 O O . LEU A 1 650 ? -28.375 -18.828 -2.16 1 98.06 650 LEU A O 1
ATOM 4952 N N . LEU A 1 651 ? -30.141 -18.328 -3.424 1 97.56 651 LEU A N 1
ATOM 4953 C CA . LEU A 1 651 ? -31.094 -18.766 -2.416 1 97.56 651 LEU A CA 1
ATOM 4954 C C . LEU A 1 651 ? -31.719 -20.109 -2.803 1 97.56 651 LEU A C 1
ATOM 4956 O O . LEU A 1 651 ? -31.812 -20.438 -3.988 1 97.56 651 LEU A O 1
ATOM 4960 N N . LYS A 1 652 ? -32.219 -20.844 -1.812 1 94.88 652 LYS A N 1
ATOM 4961 C CA . LYS A 1 652 ? -32.781 -22.172 -2.008 1 94.88 652 LYS A CA 1
ATOM 4962 C C . LYS A 1 652 ? -34.312 -22.109 -1.963 1 94.88 652 LYS A C 1
ATOM 4964 O O . LYS A 1 652 ? -34.875 -21.203 -1.37 1 94.88 652 LYS A O 1
ATOM 4969 N N . MET B 1 1 ? -89.562 56.562 22.078 1 20.2 1 MET B N 1
ATOM 4970 C CA . MET B 1 1 ? -89.812 57.156 20.766 1 20.2 1 MET B CA 1
ATOM 4971 C C . MET B 1 1 ? -88.562 57.062 19.891 1 20.2 1 MET B C 1
ATOM 4973 O O . MET B 1 1 ? -88.625 56.719 18.719 1 20.2 1 MET B O 1
ATOM 4977 N N . THR B 1 2 ? -87.438 57.656 20.344 1 17.91 2 THR B N 1
ATOM 4978 C CA . THR B 1 2 ? -86.625 58.656 19.688 1 17.91 2 THR B CA 1
ATOM 4979 C C . THR B 1 2 ? -85.625 58 18.766 1 17.91 2 THR B C 1
ATOM 4981 O O . THR B 1 2 ? -85.438 56.781 18.781 1 17.91 2 THR B O 1
ATOM 4984 N N . PRO B 1 3 ? -84.312 58.312 18.922 1 18.31 3 PRO B N 1
ATOM 4985 C CA . PRO B 1 3 ? -83.438 59 17.984 1 18.31 3 PRO B CA 1
ATOM 4986 C C . PRO B 1 3 ? -82.688 58.031 17.062 1 18.31 3 PRO B C 1
ATOM 4988 O O . PRO B 1 3 ? -82.125 57.031 17.516 1 18.31 3 PRO B O 1
ATOM 4991 N N . ALA B 1 4 ? -83.125 58 15.812 1 23.12 4 ALA B N 1
ATOM 4992 C CA . ALA B 1 4 ? -83.125 57.438 14.461 1 23.12 4 ALA B CA 1
ATOM 4993 C C . ALA B 1 4 ? -81.75 57.719 13.773 1 23.12 4 ALA B C 1
ATOM 4995 O O . ALA B 1 4 ? -81.562 58.781 13.25 1 23.12 4 ALA B O 1
ATOM 4996 N N . LEU B 1 5 ? -80.688 57.281 14.5 1 20.61 5 LEU B N 1
ATOM 4997 C CA . LEU B 1 5 ? -79.312 57.719 14.281 1 20.61 5 LEU B CA 1
ATOM 4998 C C . LEU B 1 5 ? -78.875 57.594 12.812 1 20.61 5 LEU B C 1
ATOM 5000 O O . LEU B 1 5 ? -79.25 56.625 12.164 1 20.61 5 LEU B O 1
ATOM 5004 N N . ARG B 1 6 ? -78.312 58.719 12.211 1 18.97 6 ARG B N 1
ATOM 5005 C CA . ARG B 1 6 ? -77.938 59.406 11 1 18.97 6 ARG B CA 1
ATOM 5006 C C . ARG B 1 6 ? -76.938 58.625 10.211 1 18.97 6 ARG B C 1
ATOM 5008 O O . ARG B 1 6 ? -75.875 58.219 10.758 1 18.97 6 ARG B O 1
ATOM 5015 N N . ARG B 1 7 ? -77.25 58.031 9.062 1 19.05 7 ARG B N 1
ATOM 5016 C CA . ARG B 1 7 ? -76.812 57.094 8.055 1 19.05 7 ARG B CA 1
ATOM 5017 C C . ARG B 1 7 ? -75.688 57.656 7.219 1 19.05 7 ARG B C 1
ATOM 5019 O O . ARG B 1 7 ? -75.938 58.344 6.23 1 19.05 7 ARG B O 1
ATOM 5026 N N . LEU B 1 8 ? -74.75 58.5 7.898 1 17.69 8 LEU B N 1
ATOM 5027 C CA . LEU B 1 8 ? -73.875 59.344 7.094 1 17.69 8 LEU B CA 1
ATOM 5028 C C . LEU B 1 8 ? -73.125 58.5 6.059 1 17.69 8 LEU B C 1
ATOM 5030 O O . LEU B 1 8 ? -72.5 57.5 6.402 1 17.69 8 LEU B O 1
ATOM 5034 N N . ARG B 1 9 ? -73.562 58.594 4.824 1 20.58 9 ARG B N 1
ATOM 5035 C CA . ARG B 1 9 ? -73.188 58.031 3.529 1 20.58 9 ARG B CA 1
ATOM 5036 C C . ARG B 1 9 ? -71.75 58.406 3.133 1 20.58 9 ARG B C 1
ATOM 5038 O O . ARG B 1 9 ? -71.438 59.594 2.939 1 20.58 9 ARG B O 1
ATOM 5045 N N . ARG B 1 10 ? -70.75 57.844 3.766 1 19.5 10 ARG B N 1
ATOM 5046 C CA . ARG B 1 10 ? -69.312 58.062 3.664 1 19.5 10 ARG B CA 1
ATOM 5047 C C . ARG B 1 10 ? -68.812 58 2.213 1 19.5 10 ARG B C 1
ATOM 5049 O O . ARG B 1 10 ? -69 57 1.536 1 19.5 10 ARG B O 1
ATOM 5056 N N . HIS B 1 11 ? -69 59.125 1.511 1 18.47 11 HIS B N 1
ATOM 5057 C CA . HIS B 1 11 ? -68.625 59.312 0.112 1 18.47 11 HIS B CA 1
ATOM 5058 C C . HIS B 1 11 ? -67.188 58.938 -0.143 1 18.47 11 HIS B C 1
ATOM 5060 O O . HIS B 1 11 ? -66.312 59.125 0.711 1 18.47 11 HIS B O 1
ATOM 5066 N N . ALA B 1 12 ? -67 57.969 -1.031 1 23.69 12 ALA B N 1
ATOM 5067 C CA . ALA B 1 12 ? -66 57.188 -1.687 1 23.69 12 ALA B CA 1
ATOM 5068 C C . ALA B 1 12 ? -65.062 58.062 -2.529 1 23.69 12 ALA B C 1
ATOM 5070 O O . ALA B 1 12 ? -65.5 58.562 -3.578 1 23.69 12 ALA B O 1
ATOM 5071 N N . ALA B 1 13 ? -64.5 59.188 -1.915 1 20.72 13 ALA B N 1
ATOM 5072 C CA . ALA B 1 13 ? -63.656 60 -2.816 1 20.72 13 ALA B CA 1
ATOM 5073 C C . ALA B 1 13 ? -62.656 59.156 -3.574 1 20.72 13 ALA B C 1
ATOM 5075 O O . ALA B 1 13 ? -62.094 58.219 -3.021 1 20.72 13 ALA B O 1
ATOM 5076 N N . PRO B 1 14 ? -62.656 59.25 -4.828 1 25.34 14 PRO B N 1
ATOM 5077 C CA . PRO B 1 14 ? -61.875 58.531 -5.844 1 25.34 14 PRO B CA 1
ATOM 5078 C C . PRO B 1 14 ? -60.406 58.875 -5.82 1 25.34 14 PRO B C 1
ATOM 5080 O O . PRO B 1 14 ? -60.031 60.031 -6.07 1 25.34 14 PRO B O 1
ATOM 5083 N N . VAL B 1 15 ? -59.688 58.875 -4.621 1 23.25 15 VAL B N 1
ATOM 5084 C CA . VAL B 1 15 ? -58.344 59.438 -4.703 1 23.25 15 VAL B CA 1
ATOM 5085 C C . VAL B 1 15 ? -57.562 58.75 -5.809 1 23.25 15 VAL B C 1
ATOM 5087 O O . VAL B 1 15 ? -57.594 57.5 -5.902 1 23.25 15 VAL B O 1
ATOM 5090 N N . ALA B 1 16 ? -57.312 59.469 -6.945 1 24.08 16 ALA B N 1
ATOM 5091 C CA . ALA B 1 16 ? -56.5 59.25 -8.141 1 24.08 16 ALA B CA 1
ATOM 5092 C C . ALA B 1 16 ? -55.094 58.844 -7.777 1 24.08 16 ALA B C 1
ATOM 5094 O O . ALA B 1 16 ? -54.406 59.5 -7.02 1 24.08 16 ALA B O 1
ATOM 5095 N N . LEU B 1 17 ? -54.875 57.562 -7.629 1 23.36 17 LEU B N 1
ATOM 5096 C CA . LEU B 1 17 ? -53.625 56.844 -7.336 1 23.36 17 LEU B CA 1
ATOM 5097 C C . LEU B 1 17 ? -52.531 57.219 -8.352 1 23.36 17 LEU B C 1
ATOM 5099 O O . LEU B 1 17 ? -52.688 56.938 -9.547 1 23.36 17 LEU B O 1
ATOM 5103 N N . ALA B 1 18 ? -52 58.5 -8.328 1 23.81 18 ALA B N 1
ATOM 5104 C CA . ALA B 1 18 ? -50.875 58.812 -9.203 1 23.81 18 ALA B CA 1
ATOM 5105 C C . ALA B 1 18 ? -49.75 57.812 -9.008 1 23.81 18 ALA B C 1
ATOM 5107 O O . ALA B 1 18 ? -49.219 57.656 -7.898 1 23.81 18 ALA B O 1
ATOM 5108 N N . VAL B 1 19 ? -49.781 56.719 -9.688 1 25.88 19 VAL B N 1
ATOM 5109 C CA . VAL B 1 19 ? -48.781 55.656 -9.727 1 25.88 19 VAL B CA 1
ATOM 5110 C C . VAL B 1 19 ? -47.406 56.219 -10.125 1 25.88 19 VAL B C 1
ATOM 5112 O O . VAL B 1 19 ? -47.281 56.781 -11.227 1 25.88 19 VAL B O 1
ATOM 5115 N N . GLY B 1 20 ? -46.719 57 -9.164 1 21.64 20 GLY B N 1
ATOM 5116 C CA . GLY B 1 20 ? -45.375 57.406 -9.438 1 21.64 20 GLY B CA 1
ATOM 5117 C C . GLY B 1 20 ? -44.469 56.281 -9.898 1 21.64 20 GLY B C 1
ATOM 5118 O O . GLY B 1 20 ? -44.406 55.219 -9.266 1 21.64 20 GLY B O 1
ATOM 5119 N N . LEU B 1 21 ? -44.312 56.219 -11.242 1 27.17 21 LEU B N 1
ATOM 5120 C CA . LEU B 1 21 ? -43.375 55.312 -11.898 1 27.17 21 LEU B CA 1
ATOM 5121 C C . LEU B 1 21 ? -41.969 55.5 -11.352 1 27.17 21 LEU B C 1
ATOM 5123 O O . LEU B 1 21 ? -41.375 56.562 -11.469 1 27.17 21 LEU B O 1
ATOM 5127 N N . ALA B 1 22 ? -41.75 54.969 -10.094 1 27.89 22 ALA B N 1
ATOM 5128 C CA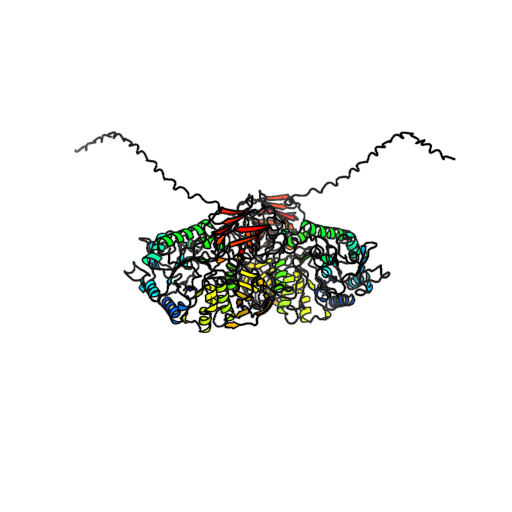 . ALA B 1 22 ? -40.375 54.969 -9.617 1 27.89 22 ALA B CA 1
ATOM 5129 C C . ALA B 1 22 ? -39.438 54.281 -10.625 1 27.89 22 ALA B C 1
ATOM 5131 O O . ALA B 1 22 ? -39.656 53.125 -11.008 1 27.89 22 ALA B O 1
ATOM 5132 N N . LEU B 1 23 ? -38.812 55.125 -11.453 1 28.67 23 LEU B N 1
ATOM 5133 C CA . LEU B 1 23 ? -37.719 54.688 -12.305 1 28.67 23 LEU B CA 1
ATOM 5134 C C . LEU B 1 23 ? -36.656 53.938 -11.492 1 28.67 23 LEU B C 1
ATOM 5136 O O . LEU B 1 23 ? -36.125 54.5 -10.523 1 28.67 23 LEU B O 1
ATOM 5140 N N . THR B 1 24 ? -36.938 52.656 -11.312 1 27.56 24 THR B N 1
ATOM 5141 C CA . THR B 1 24 ? -35.906 51.812 -10.719 1 27.56 24 THR B CA 1
ATOM 5142 C C . THR B 1 24 ? -34.562 52 -11.453 1 27.56 24 THR B C 1
ATOM 5144 O O . THR B 1 24 ? -34.5 51.812 -12.672 1 27.56 24 THR B O 1
ATOM 5147 N N . ALA B 1 25 ? -33.781 53 -11.047 1 28.02 25 ALA B N 1
ATOM 5148 C CA . ALA B 1 25 ? -32.406 53 -11.555 1 28.02 25 ALA B CA 1
ATOM 5149 C C . ALA B 1 25 ? -31.75 51.656 -11.383 1 28.02 25 ALA B C 1
ATOM 5151 O O . ALA B 1 25 ? -31.719 51.094 -10.281 1 28.02 25 ALA B O 1
ATOM 5152 N N . ALA B 1 26 ? -31.688 50.938 -12.43 1 35.28 26 ALA B N 1
ATOM 5153 C CA . ALA B 1 26 ? -30.844 49.75 -12.562 1 35.28 26 ALA B CA 1
ATOM 5154 C C . ALA B 1 26 ? -29.438 50 -12.016 1 35.28 26 ALA B C 1
ATOM 5156 O O . ALA B 1 26 ? -28.734 50.906 -12.492 1 35.28 26 ALA B O 1
ATOM 5157 N N . SER B 1 27 ? -29.422 49.844 -10.68 1 28.8 27 SER B N 1
ATOM 5158 C CA . SER B 1 27 ? -28.047 49.844 -10.195 1 28.8 27 SER B CA 1
ATOM 5159 C C . SER B 1 27 ? -27.156 49 -11.078 1 28.8 27 SER B C 1
ATOM 5161 O O . SER B 1 27 ? -27.438 47.812 -11.312 1 28.8 27 SER B O 1
ATOM 5163 N N . ALA B 1 28 ? -26.547 49.625 -12.023 1 40.12 28 ALA B N 1
ATOM 5164 C CA . ALA B 1 28 ? -25.438 48.969 -12.695 1 40.12 28 ALA B CA 1
ATOM 5165 C C . ALA B 1 28 ? -24.469 48.344 -11.688 1 40.12 28 ALA B C 1
ATOM 5167 O O . ALA B 1 28 ? -23.766 49.094 -10.977 1 40.12 28 ALA B O 1
ATOM 5168 N N . HIS B 1 29 ? -24.922 47.25 -11.125 1 38.12 29 HIS B N 1
ATOM 5169 C CA . HIS B 1 29 ? -23.844 46.5 -10.469 1 38.12 29 HIS B CA 1
ATOM 5170 C C . HIS B 1 29 ? -22.609 46.438 -11.352 1 38.12 29 HIS B C 1
ATOM 5172 O O . HIS B 1 29 ? -22.672 46.031 -12.508 1 38.12 29 HIS B O 1
ATOM 5178 N N . ALA B 1 30 ? -21.766 47.469 -11.156 1 40.09 30 ALA B N 1
ATOM 5179 C CA . ALA B 1 30 ? -20.453 47.281 -11.773 1 40.09 30 ALA B CA 1
ATOM 5180 C C . ALA B 1 30 ? -19.984 45.812 -11.641 1 40.09 30 ALA B C 1
ATOM 5182 O O . ALA B 1 30 ? -19.859 45.312 -10.531 1 40.09 30 ALA B O 1
ATOM 5183 N N . GLU B 1 31 ? -20.188 45.094 -12.664 1 36.31 31 GLU B N 1
ATOM 5184 C CA . GLU B 1 31 ? -19.484 43.812 -12.734 1 36.31 31 GLU B CA 1
ATOM 5185 C C . GLU B 1 31 ? -18.031 43.938 -12.289 1 36.31 31 GLU B C 1
ATOM 5187 O O . GLU B 1 31 ? -17.266 44.719 -12.875 1 36.31 31 GLU B O 1
ATOM 5192 N N . THR B 1 32 ? -17.797 43.906 -11 1 34.16 32 THR B N 1
ATOM 5193 C CA . THR B 1 32 ? -16.391 43.719 -10.672 1 34.16 32 THR B CA 1
ATOM 5194 C C . THR B 1 32 ? -15.703 42.844 -11.703 1 34.16 32 THR B C 1
ATOM 5196 O O . THR B 1 32 ? -16.203 41.75 -12.039 1 34.16 32 THR B O 1
ATOM 5199 N N . ALA B 1 33 ? -15.023 43.406 -12.586 1 36.44 33 ALA B N 1
ATOM 5200 C CA . ALA B 1 33 ? -14.18 42.688 -13.516 1 36.44 33 ALA B CA 1
ATOM 5201 C C . ALA B 1 33 ? -13.523 41.5 -12.82 1 36.44 33 ALA B C 1
ATOM 5203 O O . ALA B 1 33 ? -12.82 41.656 -11.82 1 36.44 33 ALA B O 1
ATOM 5204 N N . ALA B 1 34 ? -14.055 40.375 -13.148 1 43.25 34 ALA B N 1
ATOM 5205 C CA . ALA B 1 34 ? -13.438 39.094 -12.766 1 43.25 34 ALA B CA 1
ATOM 5206 C C . ALA B 1 34 ? -11.938 39.125 -13.055 1 43.25 34 ALA B C 1
ATOM 5208 O O . ALA B 1 34 ? -11.516 39.5 -14.148 1 43.25 34 ALA B O 1
ATOM 5209 N N . THR B 1 35 ? -11.125 39.312 -12.055 1 39.09 35 THR B N 1
ATOM 5210 C CA . THR B 1 35 ? -9.711 39.062 -12.312 1 39.09 35 THR B CA 1
ATOM 5211 C C . THR B 1 35 ? -9.531 37.938 -13.336 1 39.09 35 THR B C 1
ATOM 5213 O O . THR B 1 35 ? -10.133 36.875 -13.211 1 39.09 35 THR B O 1
ATOM 5216 N N . PRO B 1 36 ? -8.984 38.25 -14.469 1 42.66 36 PRO B N 1
ATOM 5217 C CA . PRO B 1 36 ? -8.844 37.188 -15.469 1 42.66 36 PRO B CA 1
ATOM 5218 C C . PRO B 1 36 ? -8.281 35.906 -14.883 1 42.66 36 PRO B C 1
ATOM 5220 O O . PRO B 1 36 ? -7.266 35.938 -14.188 1 42.66 36 PRO B O 1
ATOM 5223 N N . VAL B 1 37 ? -9.18 34.969 -14.781 1 50.84 37 VAL B N 1
ATOM 5224 C CA . VAL B 1 37 ? -8.742 33.625 -14.359 1 50.84 37 VAL B CA 1
ATOM 5225 C C . VAL B 1 37 ? -7.582 33.156 -15.242 1 50.84 37 VAL B C 1
ATOM 5227 O O . VAL B 1 37 ? -7.758 32.938 -16.438 1 50.84 37 VAL B O 1
ATOM 5230 N N . VAL B 1 38 ? -6.27 33.406 -14.875 1 58.66 38 VAL B N 1
ATOM 5231 C CA . VAL B 1 38 ? -5.09 32.906 -15.562 1 58.66 38 VAL B CA 1
ATOM 5232 C C . VAL B 1 38 ? -5.203 31.391 -15.719 1 58.66 38 VAL B C 1
ATOM 5234 O O . VAL B 1 38 ? -5.586 30.688 -14.773 1 58.66 38 VAL B O 1
ATOM 5237 N N . ALA B 1 39 ? -4.953 30.844 -16.922 1 82.31 39 ALA B N 1
ATOM 5238 C CA . ALA B 1 39 ? -4.914 29.406 -17.188 1 82.31 39 ALA B CA 1
ATOM 5239 C C . ALA B 1 39 ? -3.93 28.703 -16.266 1 82.31 39 ALA B C 1
ATOM 5241 O O . ALA B 1 39 ? -2.809 29.172 -16.062 1 82.31 39 ALA B O 1
ATOM 5242 N N . PRO B 1 40 ? -4.375 27.719 -15.609 1 85.75 40 PRO B N 1
ATOM 5243 C CA . PRO B 1 40 ? -3.564 27.078 -14.57 1 85.75 40 PRO B CA 1
ATOM 5244 C C . PRO B 1 40 ? -2.146 26.766 -15.047 1 85.75 40 PRO B C 1
ATOM 5246 O O . PRO B 1 40 ? -1.214 26.734 -14.234 1 85.75 40 PRO B O 1
ATOM 5249 N N . LEU B 1 41 ? -1.972 26.609 -16.312 1 94.25 41 LEU B N 1
ATOM 5250 C CA . LEU B 1 41 ? -0.658 26.219 -16.797 1 94.25 41 LEU B CA 1
ATOM 5251 C C . LEU B 1 41 ? 0.112 27.422 -17.328 1 94.25 41 LEU B C 1
ATOM 5253 O O . LEU B 1 41 ? 1.272 27.297 -17.719 1 94.25 41 LEU B O 1
ATOM 5257 N N . ALA B 1 42 ? -0.49 28.578 -17.297 1 95.19 42 ALA B N 1
ATOM 5258 C CA . ALA B 1 42 ? 0.204 29.766 -17.75 1 95.19 42 ALA B CA 1
ATOM 5259 C C . ALA B 1 42 ? 1.314 30.172 -16.781 1 95.19 42 ALA B C 1
ATOM 5261 O O . ALA B 1 42 ? 1.107 30.188 -15.57 1 95.19 42 ALA B O 1
ATOM 5262 N N . ALA B 1 43 ? 2.475 30.453 -17.328 1 96.56 43 ALA B N 1
ATOM 5263 C CA . ALA B 1 43 ? 3.57 30.953 -16.5 1 96.56 43 ALA B CA 1
ATOM 5264 C C . ALA B 1 43 ? 3.273 32.375 -16 1 96.56 43 ALA B C 1
ATOM 5266 O O . ALA B 1 43 ? 2.863 33.25 -16.766 1 96.56 43 ALA B O 1
ATOM 5267 N N . THR B 1 44 ? 3.48 32.625 -14.758 1 95.38 44 THR B N 1
ATOM 5268 C CA . THR B 1 44 ? 3.123 33.906 -14.156 1 95.38 44 THR B CA 1
ATOM 5269 C C . THR B 1 44 ? 4.367 34.625 -13.656 1 95.38 44 THR B C 1
ATOM 5271 O O . THR B 1 44 ? 4.332 35.844 -13.43 1 95.38 44 THR B O 1
ATOM 5274 N N . GLY B 1 45 ? 5.398 33.938 -13.422 1 97.06 45 GLY B N 1
ATOM 5275 C CA . GLY B 1 45 ? 6.598 34.5 -12.828 1 97.06 45 GLY B CA 1
ATOM 5276 C C . GLY B 1 45 ? 6.461 34.781 -11.344 1 97.06 45 GLY B C 1
ATOM 5277 O O . GLY B 1 45 ? 7.242 35.531 -10.773 1 97.06 45 GLY B O 1
ATOM 5278 N N . LYS B 1 46 ? 5.465 34.188 -10.727 1 96.69 46 LYS B N 1
ATOM 5279 C CA . LYS B 1 46 ? 5.211 34.438 -9.312 1 96.69 46 LYS B CA 1
ATOM 5280 C C . LYS B 1 46 ? 5.133 33.125 -8.523 1 96.69 46 LYS B C 1
ATOM 5282 O O . LYS B 1 46 ? 4.617 32.125 -9.023 1 96.69 46 LYS B O 1
ATOM 5287 N N . TRP B 1 47 ? 5.738 33.188 -7.293 1 97.19 47 TRP B N 1
ATOM 5288 C CA . TRP B 1 47 ? 5.586 32.094 -6.34 1 97.19 47 TRP B CA 1
ATOM 5289 C C . TRP B 1 47 ? 4.164 32.062 -5.785 1 97.19 47 TRP B C 1
ATOM 5291 O O . TRP B 1 47 ? 3.646 33.062 -5.312 1 97.19 47 TRP B O 1
ATOM 5301 N N . SER B 1 48 ? 3.516 30.812 -5.805 1 96.75 48 SER B N 1
ATOM 5302 C CA . SER B 1 48 ? 2.09 30.781 -5.492 1 96.75 48 SER B CA 1
ATOM 5303 C C . SER B 1 48 ? 1.829 30.109 -4.152 1 96.75 48 SER B C 1
ATOM 5305 O O . SER B 1 48 ? 0.726 30.203 -3.607 1 96.75 48 SER B O 1
ATOM 5307 N N . ALA B 1 49 ? 2.748 29.375 -3.523 1 96.75 49 ALA B N 1
ATOM 5308 C CA . ALA B 1 49 ? 2.537 28.75 -2.221 1 96.75 49 ALA B CA 1
ATOM 5309 C C . ALA B 1 49 ? 2.414 29.797 -1.119 1 96.75 49 ALA B C 1
ATOM 5311 O O . ALA B 1 49 ? 2.949 30.906 -1.243 1 96.75 49 ALA B O 1
ATOM 5312 N N . TYR B 1 50 ? 1.748 29.422 -0.056 1 96.19 50 TYR B N 1
ATOM 5313 C CA . TYR B 1 50 ? 1.429 30.312 1.055 1 96.19 50 TYR B CA 1
ATOM 5314 C C . TYR B 1 50 ? 2.693 30.922 1.649 1 96.19 50 TYR B C 1
ATOM 5316 O O . TYR B 1 50 ? 3.65 30.203 1.95 1 96.19 50 TYR B O 1
ATOM 5324 N N . SER B 1 51 ? 2.736 32.25 1.83 1 90.69 51 SER B N 1
ATOM 5325 C CA . SER B 1 51 ? 3.918 32.938 2.355 1 90.69 51 SER B CA 1
ATOM 5326 C C . SER B 1 51 ? 3.539 33.969 3.418 1 90.69 51 SER B C 1
ATOM 5328 O O . SER B 1 51 ? 4.363 34.781 3.809 1 90.69 51 SER B O 1
ATOM 5330 N N . GLU B 1 52 ? 2.318 33.938 3.801 1 91.44 52 GLU B N 1
ATOM 5331 C CA . GLU B 1 52 ? 1.901 34.812 4.875 1 91.44 52 GLU B CA 1
ATOM 5332 C C . GLU B 1 52 ? 2.09 34.156 6.242 1 91.44 52 GLU B C 1
ATOM 5334 O O . GLU B 1 52 ? 2.496 33 6.332 1 91.44 52 GLU B O 1
ATOM 5339 N N . GLY B 1 53 ? 1.939 34.906 7.293 1 89.75 53 GLY B N 1
ATOM 5340 C CA . GLY B 1 53 ? 2.164 34.375 8.633 1 89.75 53 GLY B CA 1
ATOM 5341 C C . GLY B 1 53 ? 3.635 34.25 8.977 1 89.75 53 GLY B C 1
ATOM 5342 O O . GLY B 1 53 ? 4.5 34.719 8.242 1 89.75 53 GLY B O 1
ATOM 5343 N N . ARG B 1 54 ? 3.852 33.719 10.18 1 91.5 54 ARG B N 1
ATOM 5344 C CA . ARG B 1 54 ? 5.227 33.594 10.656 1 91.5 54 ARG B CA 1
ATOM 5345 C C . ARG B 1 54 ? 5.594 32.125 10.922 1 91.5 54 ARG B C 1
ATOM 5347 O O . ARG B 1 54 ? 5.578 31.688 12.07 1 91.5 54 ARG B O 1
ATOM 5354 N N . ALA B 1 55 ? 5.918 31.5 9.859 1 96.5 55 ALA B N 1
ATOM 5355 C CA . ALA B 1 55 ? 6.367 30.109 9.93 1 96.5 55 ALA B CA 1
ATOM 5356 C C . ALA B 1 55 ? 7.477 29.844 8.914 1 96.5 55 ALA B C 1
ATOM 5358 O O . ALA B 1 55 ? 7.395 28.906 8.125 1 96.5 55 ALA B O 1
ATOM 5359 N N . ALA B 1 56 ? 8.492 30.656 8.984 1 96.94 56 ALA B N 1
ATOM 5360 C CA . ALA B 1 56 ? 9.625 30.469 8.07 1 96.94 56 ALA B CA 1
ATOM 5361 C C . ALA B 1 56 ? 10.234 29.094 8.234 1 96.94 56 ALA B C 1
ATOM 5363 O O . ALA B 1 56 ? 10.781 28.531 7.285 1 96.94 56 ALA B O 1
ATOM 5364 N N . THR B 1 57 ? 10.242 28.547 9.398 1 97.88 57 THR B N 1
ATOM 5365 C CA . THR B 1 57 ? 10.57 27.172 9.75 1 97.88 57 THR B CA 1
ATOM 5366 C C . THR B 1 57 ? 9.398 26.5 10.469 1 97.88 57 THR B C 1
ATOM 5368 O O . THR B 1 57 ? 8.461 27.188 10.898 1 97.88 57 THR B O 1
ATOM 5371 N N . PRO B 1 58 ? 9.367 25.172 10.57 1 98.56 58 PRO B N 1
ATOM 5372 C CA . PRO B 1 58 ? 8.25 24.531 11.266 1 98.56 58 PRO B CA 1
ATOM 5373 C C . PRO B 1 58 ? 8.102 25 12.711 1 98.56 58 PRO B C 1
ATOM 5375 O O . PRO B 1 58 ? 9.086 25.078 13.445 1 98.56 58 PRO B O 1
ATOM 5378 N N . PRO B 1 59 ? 6.879 25.297 13.117 1 98.56 59 PRO B N 1
ATOM 5379 C CA . PRO B 1 59 ? 6.676 25.766 14.492 1 98.56 59 PRO B CA 1
ATOM 5380 C C . PRO B 1 59 ? 7.059 24.719 15.539 1 98.56 59 PRO B C 1
ATOM 5382 O O . PRO B 1 59 ? 6.816 23.531 15.344 1 98.56 59 PRO B O 1
ATOM 5385 N N . MET B 1 60 ? 7.652 25.188 16.594 1 98.81 60 MET B N 1
ATOM 5386 C CA . MET B 1 60 ? 7.945 24.375 17.766 1 98.81 60 MET B CA 1
ATOM 5387 C C . MET B 1 60 ? 7.219 24.891 19 1 98.81 60 MET B C 1
ATOM 5389 O O . MET B 1 60 ? 7.051 26.109 19.156 1 98.81 60 MET B O 1
ATOM 5393 N N . GLY B 1 61 ? 6.777 24.016 19.828 1 98.81 61 GLY B N 1
ATOM 5394 C CA . GLY B 1 61 ? 6.094 24.469 21.031 1 98.81 61 GLY B CA 1
ATOM 5395 C C . GLY B 1 61 ? 5.438 23.328 21.797 1 98.81 61 GLY B C 1
ATOM 5396 O O . GLY B 1 61 ? 6.02 22.25 21.938 1 98.81 61 GLY B O 1
ATOM 5397 N N . TRP B 1 62 ? 4.395 23.656 22.422 1 98.81 62 TRP B N 1
ATOM 5398 C CA . TRP B 1 62 ? 3.619 22.75 23.266 1 98.81 62 TRP B CA 1
ATOM 5399 C C . TRP B 1 62 ? 2.125 22.906 23.016 1 98.81 62 TRP B C 1
ATOM 5401 O O . TRP B 1 62 ? 1.639 24.031 22.828 1 98.81 62 TRP B O 1
ATOM 5411 N N . SER B 1 63 ? 1.413 21.781 22.922 1 98.62 63 SER B N 1
ATOM 5412 C CA . SER B 1 63 ? -0.036 21.781 22.75 1 98.62 63 SER B CA 1
ATOM 5413 C C . SER B 1 63 ? -0.717 20.906 23.797 1 98.62 63 SER B C 1
ATOM 5415 O O . SER B 1 63 ? -0.223 19.828 24.141 1 98.62 63 SER B O 1
ATOM 5417 N N . SER B 1 64 ? -1.906 21.203 24.234 1 98.19 64 SER B N 1
ATOM 5418 C CA . SER B 1 64 ? -2.479 20.703 25.469 1 98.19 64 SER B CA 1
ATOM 5419 C C . SER B 1 64 ? -3.217 19.391 25.234 1 98.19 64 SER B C 1
ATOM 5421 O O . SER B 1 64 ? -3.496 18.641 26.188 1 98.19 64 SER B O 1
ATOM 5423 N N . TRP B 1 65 ? -3.57 19.078 24.047 1 97.38 65 TRP B N 1
ATOM 5424 C CA . TRP B 1 65 ? -4.605 18.078 23.812 1 97.38 65 TRP B CA 1
ATOM 5425 C C . TRP B 1 65 ? -4.164 16.703 24.312 1 97.38 65 TRP B C 1
ATOM 5427 O O . TRP B 1 65 ? -4.879 16.047 25.078 1 97.38 65 TRP B O 1
ATOM 5437 N N . ASN B 1 66 ? -2.99 16.25 23.891 1 97.06 66 ASN B N 1
ATOM 5438 C CA . ASN B 1 66 ? -2.559 14.898 24.25 1 97.06 66 ASN B CA 1
ATOM 5439 C C . ASN B 1 66 ? -2.326 14.766 25.75 1 97.06 66 ASN B C 1
ATOM 5441 O O . ASN B 1 66 ? -2.41 13.672 26.312 1 97.06 66 ASN B O 1
ATOM 5445 N N . ALA B 1 67 ? -2.07 15.883 26.422 1 96.31 67 ALA B N 1
ATOM 5446 C CA . ALA B 1 67 ? -1.783 15.867 27.844 1 96.31 67 ALA B CA 1
ATOM 5447 C C . ALA B 1 67 ? -3.07 15.898 28.672 1 96.31 67 ALA B C 1
ATOM 5449 O O . ALA B 1 67 ? -3.186 15.211 29.688 1 96.31 67 ALA B O 1
ATOM 5450 N N . PHE B 1 68 ? -4.051 16.75 28.172 1 96.12 68 PHE B N 1
ATOM 5451 C CA . PHE B 1 68 ? -5.086 17.062 29.141 1 96.12 68 PHE B CA 1
ATOM 5452 C C . PHE B 1 68 ? -6.473 16.938 28.516 1 96.12 68 PHE B C 1
ATOM 5454 O O . PHE B 1 68 ? -7.484 17.031 29.219 1 96.12 68 PHE B O 1
ATOM 5461 N N . GLY B 1 69 ? -6.59 16.75 27.234 1 95.56 69 GLY B N 1
ATOM 5462 C CA . GLY B 1 69 ? -7.895 16.812 26.594 1 95.56 69 GLY B CA 1
ATOM 5463 C C . GLY B 1 69 ? -8.648 18.094 26.906 1 95.56 69 GLY B C 1
ATOM 5464 O O . GLY B 1 69 ? -8.094 19.188 26.812 1 95.56 69 GLY B O 1
ATOM 5465 N N . THR B 1 70 ? -9.938 17.891 27.25 1 96.5 70 THR B N 1
ATOM 5466 C CA . THR B 1 70 ? -10.758 19.062 27.547 1 96.5 70 THR B CA 1
ATOM 5467 C C . THR B 1 70 ? -10.57 19.5 29 1 96.5 70 THR B C 1
ATOM 5469 O O . THR B 1 70 ? -11.164 20.484 29.438 1 96.5 70 THR B O 1
ATOM 5472 N N . ASP B 1 71 ? -9.766 18.766 29.672 1 95 71 ASP B N 1
ATOM 5473 C CA . ASP B 1 71 ? -9.492 19.125 31.062 1 95 71 ASP B CA 1
ATOM 5474 C C . ASP B 1 71 ? -8.227 19.969 31.172 1 95 71 ASP B C 1
ATOM 5476 O O . ASP B 1 71 ? -7.363 19.703 32 1 95 71 ASP B O 1
ATOM 5480 N N . LEU B 1 72 ? -8.172 20.953 30.344 1 95.06 72 LEU B N 1
ATOM 5481 C CA . LEU B 1 72 ? -7.055 21.891 30.406 1 95.06 72 LEU B CA 1
ATOM 5482 C C . LEU B 1 72 ? -7.375 23.062 31.328 1 95.06 72 LEU B C 1
ATOM 5484 O O . LEU B 1 72 ? -8.523 23.5 31.391 1 95.06 72 LEU B O 1
ATOM 5488 N N . THR B 1 73 ? -6.5 23.422 32.219 1 97.06 73 THR B N 1
ATOM 5489 C CA . THR B 1 73 ? -6.656 24.594 33.094 1 97.06 73 THR B CA 1
ATOM 5490 C C . THR B 1 73 ? -5.535 25.594 32.844 1 97.06 73 THR B C 1
ATOM 5492 O O . THR B 1 73 ? -4.461 25.234 32.375 1 97.06 73 THR B O 1
ATOM 5495 N N . GLU B 1 74 ? -5.906 26.812 33.156 1 98.19 74 GLU B N 1
ATOM 5496 C CA . GLU B 1 74 ? -4.898 27.875 33.031 1 98.19 74 GLU B CA 1
ATOM 5497 C C . GLU B 1 74 ? -3.639 27.516 33.812 1 98.19 74 GLU B C 1
ATOM 5499 O O . GLU B 1 74 ? -2.523 27.719 33.344 1 98.19 74 GLU B O 1
ATOM 5504 N N . ALA B 1 75 ? -3.781 26.969 35 1 97.69 75 ALA B N 1
ATOM 5505 C CA . ALA B 1 75 ? -2.643 26.594 35.812 1 97.69 75 ALA B CA 1
ATOM 5506 C C . ALA B 1 75 ? -1.781 25.531 35.156 1 97.69 75 ALA B C 1
ATOM 5508 O O . ALA B 1 75 ? -0.553 25.641 35.125 1 97.69 75 ALA B O 1
ATOM 5509 N N . ARG B 1 76 ? -2.381 24.484 34.625 1 97.19 76 ARG B N 1
ATOM 5510 C CA . ARG B 1 76 ? -1.663 23.406 33.969 1 97.19 76 ARG B CA 1
ATOM 5511 C C . ARG B 1 76 ? -0.885 23.922 32.75 1 97.19 76 ARG B C 1
ATOM 5513 O O . ARG B 1 76 ? 0.256 23.516 32.531 1 97.19 76 ARG B O 1
ATOM 5520 N N . VAL B 1 77 ? -1.512 24.797 32.031 1 98 77 VAL B N 1
ATOM 5521 C CA . VAL B 1 77 ? -0.887 25.344 30.828 1 98 77 VAL B CA 1
ATOM 5522 C C . VAL B 1 77 ? 0.29 26.234 31.219 1 98 77 VAL B C 1
ATOM 5524 O O . VAL B 1 77 ? 1.376 26.125 30.641 1 98 77 VAL B O 1
ATOM 5527 N N . LEU B 1 78 ? 0.081 27.109 32.219 1 97.88 78 LEU B N 1
ATOM 5528 C CA . LEU B 1 78 ? 1.143 28.016 32.656 1 97.88 78 LEU B CA 1
ATOM 5529 C C . LEU B 1 78 ? 2.297 27.25 33.281 1 97.88 78 LEU B C 1
ATOM 5531 O O . LEU B 1 78 ? 3.459 27.641 33.156 1 97.88 78 LEU B O 1
ATOM 5535 N N . ASP B 1 79 ? 1.976 26.141 33.938 1 97.19 79 ASP B N 1
ATOM 5536 C CA . ASP B 1 79 ? 3.031 25.281 34.469 1 97.19 79 ASP B CA 1
ATOM 5537 C C . ASP B 1 79 ? 3.881 24.688 33.344 1 97.19 79 ASP B C 1
ATOM 5539 O O . ASP B 1 79 ? 5.109 24.656 33.438 1 97.19 79 ASP B O 1
ATOM 5543 N N . SER B 1 80 ? 3.229 24.188 32.344 1 97.06 80 SER B N 1
ATOM 5544 C CA . SER B 1 80 ? 3.943 23.672 31.188 1 97.06 80 SER B CA 1
ATOM 5545 C C . SER B 1 80 ? 4.801 24.75 30.531 1 97.06 80 SER B C 1
ATOM 5547 O O . SER B 1 80 ? 5.949 24.5 30.156 1 97.06 80 SER B O 1
ATOM 5549 N N . ALA B 1 81 ? 4.262 25.969 30.422 1 98.44 81 ALA B N 1
ATOM 5550 C CA . ALA B 1 81 ? 4.996 27.094 29.859 1 98.44 81 ALA B CA 1
ATOM 5551 C C . ALA B 1 81 ? 6.242 27.406 30.672 1 98.44 81 ALA B C 1
ATOM 5553 O O . ALA B 1 81 ? 7.32 27.641 30.125 1 98.44 81 ALA B O 1
ATOM 5554 N N . ARG B 1 82 ? 6.113 27.406 31.969 1 98.31 82 ARG B N 1
ATOM 5555 C CA . ARG B 1 82 ? 7.238 27.688 32.875 1 98.31 82 ARG B CA 1
ATOM 5556 C C . ARG B 1 82 ? 8.336 26.641 32.688 1 98.31 82 ARG B C 1
ATOM 5558 O O . ARG B 1 82 ? 9.523 26.984 32.688 1 98.31 82 ARG B O 1
ATOM 5565 N N . ILE B 1 83 ? 7.914 25.422 32.562 1 98.38 83 ILE B N 1
ATOM 5566 C CA . ILE B 1 83 ? 8.891 24.344 32.406 1 98.38 83 ILE B CA 1
ATOM 5567 C C . ILE B 1 83 ? 9.617 24.516 31.078 1 98.38 83 ILE B C 1
ATOM 5569 O O . ILE B 1 83 ? 10.828 24.281 31 1 98.38 83 ILE B O 1
ATOM 5573 N N . ILE B 1 84 ? 8.93 24.891 30.047 1 98.69 84 ILE B N 1
ATOM 5574 C CA . ILE B 1 84 ? 9.539 25.125 28.75 1 98.69 84 ILE B CA 1
ATOM 5575 C C . ILE B 1 84 ? 10.625 26.188 28.875 1 98.69 84 ILE B C 1
ATOM 5577 O O . ILE B 1 84 ? 11.719 26.031 28.328 1 98.69 84 ILE B O 1
ATOM 5581 N N . VAL B 1 85 ? 10.375 27.25 29.625 1 98.62 85 VAL B N 1
ATOM 5582 C CA . VAL B 1 85 ? 11.336 28.328 29.797 1 98.62 85 VAL B CA 1
ATOM 5583 C C . VAL B 1 85 ? 12.477 27.859 30.703 1 98.62 85 VAL B C 1
ATOM 5585 O O . VAL B 1 85 ? 13.648 27.953 30.328 1 98.62 85 VAL B O 1
ATOM 5588 N N . ASP B 1 86 ? 12.156 27.25 31.828 1 98.38 86 ASP B N 1
ATOM 5589 C CA . ASP B 1 86 ? 13.133 26.922 32.875 1 98.38 86 ASP B CA 1
ATOM 5590 C C . ASP B 1 86 ? 14.062 25.797 32.406 1 98.38 86 ASP B C 1
ATOM 5592 O O . ASP B 1 86 ? 15.227 25.75 32.812 1 98.38 86 ASP B O 1
ATOM 5596 N N . SER B 1 87 ? 13.547 24.906 31.625 1 98.12 87 SER B N 1
ATOM 5597 C CA . SER B 1 87 ? 14.336 23.766 31.188 1 98.12 87 SER B CA 1
ATOM 5598 C C . SER B 1 87 ? 15.273 24.141 30.047 1 98.12 87 SER B C 1
ATOM 5600 O O . SER B 1 87 ? 16.156 23.359 29.672 1 98.12 87 SER B O 1
ATOM 5602 N N . GLY B 1 88 ? 15.047 25.312 29.422 1 98.12 88 GLY B N 1
ATOM 5603 C CA . GLY B 1 88 ? 15.867 25.75 28.312 1 98.12 88 GLY B CA 1
ATOM 5604 C C . GLY B 1 88 ? 15.281 25.391 26.969 1 98.12 88 GLY B C 1
ATOM 5605 O O . GLY B 1 88 ? 15.844 25.734 25.922 1 98.12 88 GLY B O 1
ATOM 5606 N N . LEU B 1 89 ? 14.195 24.719 26.922 1 98.75 89 LEU B N 1
ATOM 5607 C CA . LEU B 1 89 ? 13.555 24.359 25.656 1 98.75 89 LEU B CA 1
ATOM 5608 C C . LEU B 1 89 ? 13.172 25.625 24.891 1 98.75 89 LEU B C 1
ATOM 5610 O O . LEU B 1 89 ? 13.258 25.641 23.656 1 98.75 89 LEU B O 1
ATOM 5614 N N . ALA B 1 90 ? 12.773 26.672 25.594 1 98.75 90 ALA B N 1
ATOM 5615 C CA . ALA B 1 90 ? 12.453 27.938 24.922 1 98.75 90 ALA B CA 1
ATOM 5616 C C . ALA B 1 90 ? 13.664 28.484 24.172 1 98.75 90 ALA B C 1
ATOM 5618 O O . ALA B 1 90 ? 13.539 28.969 23.031 1 98.75 90 ALA B O 1
ATOM 5619 N N . ALA B 1 91 ? 14.781 28.422 24.781 1 98.31 91 ALA B N 1
ATOM 5620 C CA . ALA B 1 91 ? 16.016 28.906 24.172 1 98.31 91 ALA B CA 1
ATOM 5621 C C . ALA B 1 91 ? 16.375 28.062 22.938 1 98.31 91 ALA B C 1
ATOM 5623 O O . ALA B 1 91 ? 17.094 28.531 22.047 1 98.31 91 ALA B O 1
ATOM 5624 N N . LYS B 1 92 ? 15.852 26.859 22.922 1 98.56 92 LYS B N 1
ATOM 5625 C CA . LYS B 1 92 ? 16.125 25.953 21.812 1 98.56 92 LYS B CA 1
ATOM 5626 C C . LYS B 1 92 ? 15.07 26.078 20.719 1 98.56 92 LYS B C 1
ATOM 5628 O O . LYS B 1 92 ? 15.117 25.359 19.719 1 98.56 92 LYS B O 1
ATOM 5633 N N . GLY B 1 93 ? 14.117 26.891 20.859 1 98.31 93 GLY B N 1
ATOM 5634 C CA . GLY B 1 93 ? 13.219 27.203 19.75 1 98.31 93 GLY B CA 1
ATOM 5635 C C . GLY B 1 93 ? 11.766 26.922 20.062 1 98.31 93 GLY B C 1
ATOM 5636 O O . GLY B 1 93 ? 10.867 27.312 19.328 1 98.31 93 GLY B O 1
ATOM 5637 N N . TYR B 1 94 ? 11.5 26.25 21.25 1 98.81 94 TYR B N 1
ATOM 5638 C CA . TYR B 1 94 ? 10.109 26.016 21.641 1 98.81 94 TYR B CA 1
ATOM 5639 C C . TYR B 1 94 ? 9.438 27.297 22.094 1 98.81 94 TYR B C 1
ATOM 5641 O O . TYR B 1 94 ? 9.758 27.828 23.172 1 98.81 94 TYR B O 1
ATOM 5649 N N . ARG B 1 95 ? 8.383 27.734 21.312 1 97.25 95 ARG B N 1
ATOM 5650 C CA . ARG B 1 95 ? 7.902 29.062 21.641 1 97.25 95 ARG B CA 1
ATOM 5651 C C . ARG B 1 95 ? 6.379 29.109 21.688 1 97.25 95 ARG B C 1
ATOM 5653 O O . ARG B 1 95 ? 5.801 29.969 22.359 1 97.25 95 ARG B O 1
ATOM 5660 N N . TYR B 1 96 ? 5.695 28.25 21 1 98.69 96 TYR B N 1
ATOM 5661 C CA . TYR B 1 96 ? 4.238 28.297 20.953 1 98.69 96 TYR B CA 1
ATOM 5662 C C . TYR B 1 96 ? 3.623 27.469 22.062 1 98.69 96 TYR B C 1
ATOM 5664 O O . TYR B 1 96 ? 3.949 26.281 22.219 1 98.69 96 TYR B O 1
ATOM 5672 N N . ILE B 1 97 ? 2.795 28.047 22.875 1 98.88 97 ILE B N 1
ATOM 5673 C CA . ILE B 1 97 ? 1.97 27.375 23.859 1 98.88 97 ILE B CA 1
ATOM 5674 C C . ILE B 1 97 ? 0.51 27.391 23.422 1 98.88 97 ILE B C 1
ATOM 5676 O O . ILE B 1 97 ? -0.17 28.406 23.516 1 98.88 97 ILE B O 1
ATOM 5680 N N . ASN B 1 98 ? 0.02 26.188 22.953 1 98.81 98 ASN B N 1
ATOM 5681 C CA . ASN B 1 98 ? -1.288 26.109 22.312 1 98.81 98 ASN B CA 1
ATOM 5682 C C . ASN B 1 98 ? -2.318 25.453 23.234 1 98.81 98 ASN B C 1
ATOM 5684 O O . ASN B 1 98 ? -2.125 24.328 23.688 1 98.81 98 ASN B O 1
ATOM 5688 N N . ILE B 1 99 ? -3.412 26.203 23.5 1 98.69 99 ILE B N 1
ATOM 5689 C CA . ILE B 1 99 ? -4.543 25.562 24.172 1 98.69 99 ILE B CA 1
ATOM 5690 C C . ILE B 1 99 ? -5.492 24.969 23.141 1 98.69 99 ILE B C 1
ATOM 5692 O O . ILE B 1 99 ? -5.82 25.609 22.141 1 98.69 99 ILE B O 1
ATOM 5696 N N . ASP B 1 100 ? -5.781 23.734 23.328 1 98 100 ASP B N 1
ATOM 5697 C CA . ASP B 1 100 ? -6.688 23.016 22.438 1 98 100 ASP B CA 1
ATOM 5698 C C . ASP B 1 100 ? -8.117 23.062 22.969 1 98 100 ASP B C 1
ATOM 5700 O O . ASP B 1 100 ? -8.469 23.938 23.75 1 98 100 ASP B O 1
ATOM 5704 N N . ASP B 1 101 ? -9 22.203 22.531 1 97.38 101 ASP B N 1
ATOM 5705 C CA . ASP B 1 101 ? -10.422 22.125 22.844 1 97.38 101 ASP B CA 1
ATOM 5706 C C . ASP B 1 101 ? -10.648 22.125 24.359 1 97.38 101 ASP B C 1
ATOM 5708 O O . ASP B 1 101 ? -9.766 21.719 25.125 1 97.38 101 ASP B O 1
ATOM 5712 N N . GLY B 1 102 ? -11.773 22.797 24.797 1 96.88 102 GLY B N 1
ATOM 5713 C CA . GLY B 1 102 ? -12.148 22.75 26.203 1 96.88 102 GLY B CA 1
ATOM 5714 C C . GLY B 1 102 ? -12.211 24.125 26.844 1 96.88 102 GLY B C 1
ATOM 5715 O O . GLY B 1 102 ? -12.867 24.312 27.875 1 96.88 102 GLY B O 1
ATOM 5716 N N . TRP B 1 103 ? -11.602 25.156 26.312 1 97.88 103 TRP B N 1
ATOM 5717 C CA . TRP B 1 103 ? -11.438 26.469 26.938 1 97.88 103 TRP B CA 1
ATOM 5718 C C . TRP B 1 103 ? -12.742 27.266 26.875 1 97.88 103 TRP B C 1
ATOM 5720 O O . TRP B 1 103 ? -12.945 28.188 27.672 1 97.88 103 TRP B O 1
ATOM 5730 N N . TRP B 1 104 ? -13.594 27.047 25.938 1 97.69 104 TRP B N 1
ATOM 5731 C CA . TRP B 1 104 ? -14.797 27.828 25.656 1 97.69 104 TRP B CA 1
ATOM 5732 C C . TRP B 1 104 ? -15.953 27.359 26.531 1 97.69 104 TRP B C 1
ATOM 5734 O O . TRP B 1 104 ? -16.078 26.172 26.828 1 97.69 104 TRP B O 1
ATOM 5744 N N . LEU B 1 105 ? -16.828 28.359 26.922 1 97 105 LEU B N 1
ATOM 5745 C CA . LEU B 1 105 ? -18.031 28.047 27.688 1 97 105 LEU B CA 1
ATOM 5746 C C . LEU B 1 105 ? -19.25 27.938 26.766 1 97 105 LEU B C 1
ATOM 5748 O O . LEU B 1 105 ? -19.953 26.922 26.766 1 97 105 LEU B O 1
ATOM 5752 N N . LYS B 1 106 ? -19.516 28.953 26 1 97.25 106 LYS B N 1
ATOM 5753 C CA . LYS B 1 106 ? -20.672 29.047 25.109 1 97.25 106 LYS B CA 1
ATOM 5754 C C . LYS B 1 106 ? -20.594 30.281 24.234 1 97.25 106 LYS B C 1
ATOM 5756 O O . LYS B 1 106 ? -19.734 31.141 24.438 1 97.25 106 LYS B O 1
ATOM 5761 N N . ARG B 1 107 ? -21.406 30.281 23.219 1 96.94 107 ARG B N 1
ATOM 5762 C CA . ARG B 1 107 ? -21.594 31.484 22.406 1 96.94 107 ARG B CA 1
ATOM 5763 C C . ARG B 1 107 ? -22.703 32.375 22.953 1 96.94 107 ARG B C 1
ATOM 5765 O O . ARG B 1 107 ? -23.828 31.906 23.141 1 96.94 107 ARG B O 1
ATOM 5772 N N . ARG B 1 108 ? -22.391 33.625 23.188 1 95.06 108 ARG B N 1
ATOM 5773 C CA . ARG B 1 108 ? -23.406 34.562 23.656 1 95.06 108 ARG B CA 1
ATOM 5774 C C . ARG B 1 108 ? -24.438 34.844 22.578 1 95.06 108 ARG B C 1
ATOM 5776 O O . ARG B 1 108 ? -24.078 35.25 21.469 1 95.06 108 ARG B O 1
ATOM 5783 N N . GLN B 1 109 ? -25.656 34.75 22.875 1 90.94 109 GLN B N 1
ATOM 5784 C CA . GLN B 1 109 ? -26.703 34.781 21.859 1 90.94 109 GLN B CA 1
ATOM 5785 C C . GLN B 1 109 ? -26.984 36.188 21.391 1 90.94 109 GLN B C 1
ATOM 5787 O O . GLN B 1 109 ? -27.359 36.438 20.25 1 90.94 109 GLN B O 1
ATOM 5792 N N . SER B 1 110 ? -26.828 37.125 22.234 1 92.94 110 SER B N 1
ATOM 5793 C CA . SER B 1 110 ? -27.188 38.5 21.906 1 92.94 110 SER B CA 1
ATOM 5794 C C . SER B 1 110 ? -26.344 39.031 20.75 1 92.94 110 SER B C 1
ATOM 5796 O O . SER B 1 110 ? -26.844 39.781 19.906 1 92.94 110 SER B O 1
ATOM 5798 N N . ASP B 1 111 ? -25.094 38.625 20.656 1 94.75 111 ASP B N 1
ATOM 5799 C CA . ASP B 1 111 ? -24.234 39.219 19.641 1 94.75 111 ASP B CA 1
ATOM 5800 C C . ASP B 1 111 ? -23.281 38.188 19.031 1 94.75 111 ASP B C 1
ATOM 5802 O O . ASP B 1 111 ? -22.469 38.531 18.188 1 94.75 111 ASP B O 1
ATOM 5806 N N . GLY B 1 112 ? -23.344 36.969 19.547 1 95.5 112 GLY B N 1
ATOM 5807 C CA . GLY B 1 112 ? -22.547 35.875 18.984 1 95.5 112 GLY B CA 1
ATOM 5808 C C . GLY B 1 112 ? -21.141 35.812 19.547 1 95.5 112 GLY B C 1
ATOM 5809 O O . GLY B 1 112 ? -20.328 35 19.109 1 95.5 112 GLY B O 1
ATOM 5810 N N . ARG B 1 113 ? -20.812 36.625 20.516 1 96.5 113 ARG B N 1
ATOM 5811 C CA . ARG B 1 113 ? -19.453 36.688 21.047 1 96.5 113 ARG B CA 1
ATOM 5812 C C . ARG B 1 113 ? -19.109 35.406 21.812 1 96.5 113 ARG B C 1
ATOM 5814 O O . ARG B 1 113 ? -19.938 34.906 22.594 1 96.5 113 ARG B O 1
ATOM 5821 N N . MET B 1 114 ? -17.906 34.875 21.656 1 97.25 114 MET B N 1
ATOM 5822 C CA . MET B 1 114 ? -17.453 33.656 22.359 1 97.25 114 MET B CA 1
ATOM 5823 C C . MET B 1 114 ? -17.156 33.969 23.828 1 97.25 114 MET B C 1
ATOM 5825 O O . MET B 1 114 ? -16.516 34.969 24.141 1 97.25 114 MET B O 1
ATOM 5829 N N . GLN B 1 115 ? -17.703 33.156 24.703 1 96.88 115 GLN B N 1
ATOM 5830 C CA . GLN B 1 115 ? -17.453 33.281 26.141 1 96.88 115 GLN B CA 1
ATOM 5831 C C . GLN B 1 115 ? -16.484 32.188 26.625 1 96.88 115 GLN B C 1
ATOM 5833 O O . GLN B 1 115 ? -16.547 31.047 26.188 1 96.88 115 GLN B O 1
ATOM 5838 N N . VAL B 1 116 ? -15.594 32.594 27.516 1 97.69 116 VAL B N 1
ATOM 5839 C CA . VAL B 1 116 ? -14.531 31.734 28.031 1 97.69 116 VAL B CA 1
ATOM 5840 C C . VAL B 1 116 ? -15.008 31.031 29.297 1 97.69 116 VAL B C 1
ATOM 5842 O O . VAL B 1 116 ? -15.766 31.609 30.094 1 97.69 116 VAL B O 1
ATOM 5845 N N . ARG B 1 117 ? -14.609 29.812 29.453 1 96.75 117 ARG B N 1
ATOM 5846 C CA . ARG B 1 117 ? -14.867 29.094 30.688 1 96.75 117 ARG B CA 1
ATOM 5847 C C . ARG B 1 117 ? -13.961 29.594 31.812 1 96.75 117 ARG B C 1
ATOM 5849 O O . ARG B 1 117 ? -12.891 29.031 32.062 1 96.75 117 ARG B O 1
ATOM 5856 N N . ILE B 1 118 ? -14.438 30.453 32.625 1 96 118 ILE B N 1
ATOM 5857 C CA . ILE B 1 118 ? -13.617 31.188 33.594 1 96 118 ILE B CA 1
ATOM 5858 C C . ILE B 1 118 ? -13.219 30.25 34.75 1 96 118 ILE B C 1
ATOM 5860 O O . ILE B 1 118 ? -12.25 30.531 35.469 1 96 118 ILE B O 1
ATOM 5864 N N . GLN B 1 119 ? -13.953 29.156 34.969 1 95.06 119 GLN B N 1
ATOM 5865 C CA . GLN B 1 119 ? -13.562 28.188 35.969 1 95.06 119 GLN B CA 1
ATOM 5866 C C . GLN B 1 119 ? -12.234 27.516 35.625 1 95.06 119 GLN B C 1
ATOM 5868 O O . GLN B 1 119 ? -11.453 27.188 36.5 1 95.06 119 GLN B O 1
ATOM 5873 N N . LEU B 1 120 ? -11.977 27.375 34.344 1 97.31 120 LEU B N 1
ATOM 5874 C CA . LEU B 1 120 ? -10.719 26.797 33.875 1 97.31 120 LEU B CA 1
ATOM 5875 C C . LEU B 1 120 ? -9.664 27.875 33.688 1 97.31 120 LEU B C 1
ATOM 5877 O O . LEU B 1 120 ? -8.469 27.625 33.844 1 97.31 120 LEU B O 1
ATOM 5881 N N . PHE B 1 121 ? -10.188 29.047 33.281 1 97.81 121 PHE B N 1
ATOM 5882 C CA . PHE B 1 121 ? -9.312 30.188 33.062 1 97.81 121 PHE B CA 1
ATOM 5883 C C . PHE B 1 121 ? -9.742 31.375 33.906 1 97.81 121 PHE B C 1
ATOM 5885 O O . PHE B 1 121 ? -10.312 32.344 33.375 1 97.81 121 PHE B O 1
ATOM 5892 N N . PRO B 1 122 ? -9.336 31.406 35.062 1 96.31 122 PRO B N 1
ATOM 5893 C CA . PRO B 1 122 ? -9.812 32.438 35.969 1 96.31 122 PRO B CA 1
ATOM 5894 C C . PRO B 1 122 ? -9.398 33.844 35.531 1 96.31 122 PRO B C 1
ATOM 5896 O O . PRO B 1 122 ? -10.125 34.812 35.781 1 96.31 122 PRO B O 1
ATOM 5899 N N . SER B 1 123 ? -8.312 34 34.875 1 96.88 123 SER B N 1
ATOM 5900 C CA . SER B 1 123 ? -7.852 35.344 34.438 1 96.88 123 SER B CA 1
ATOM 5901 C C . SER B 1 123 ? -8.766 35.938 33.406 1 96.88 123 SER B C 1
ATOM 5903 O O . SER B 1 123 ? -8.711 37.125 33.125 1 96.88 123 SER B O 1
ATOM 5905 N N . ALA B 1 124 ? -9.602 35.156 32.812 1 97.31 124 ALA B N 1
ATOM 5906 C CA . ALA B 1 124 ? -10.477 35.594 31.75 1 97.31 124 ALA B CA 1
ATOM 5907 C C . ALA B 1 124 ? -11.648 36.406 32.312 1 97.31 124 ALA B C 1
ATOM 5909 O O . ALA B 1 124 ? -12.375 37.062 31.547 1 97.31 124 ALA B O 1
ATOM 5910 N N . ALA B 1 125 ? -11.844 36.406 33.594 1 94.88 125 ALA B N 1
ATOM 5911 C CA . ALA B 1 125 ? -12.922 37.156 34.25 1 94.88 125 ALA B CA 1
ATOM 5912 C C . ALA B 1 125 ? -12.594 38.625 34.312 1 94.88 125 ALA B C 1
ATOM 5914 O O . ALA B 1 125 ? -12.289 39.156 35.406 1 94.88 125 ALA B O 1
ATOM 5915 N N . VAL B 1 126 ? -12.594 39.562 33.375 1 90 126 VAL B N 1
ATOM 5916 C CA . VAL B 1 126 ? -12.148 40.938 33.344 1 90 126 VAL B CA 1
ATOM 5917 C C . VAL B 1 126 ? -13.336 41.875 33.531 1 90 126 VAL B C 1
ATOM 5919 O O . VAL B 1 126 ? -13.172 43.031 33.906 1 90 126 VAL B O 1
ATOM 5922 N N . GLY B 1 127 ? -14.539 41.75 33.156 1 77.75 127 GLY B N 1
ATOM 5923 C CA . GLY B 1 127 ? -15.656 42.688 33.312 1 77.75 127 GLY B CA 1
ATOM 5924 C C . GLY B 1 127 ? -16.953 41.969 33.656 1 77.75 127 GLY B C 1
ATOM 5925 O O . GLY B 1 127 ? -18.031 42.344 33.156 1 77.75 127 GLY B O 1
ATOM 5926 N N . GLY B 1 128 ? -16.875 41.062 34.438 1 64.25 128 GLY B N 1
ATOM 5927 C CA . GLY B 1 128 ? -18.031 40.25 34.844 1 64.25 128 GLY B CA 1
ATOM 5928 C C . GLY B 1 128 ? -18.25 39.062 33.969 1 64.25 128 GLY B C 1
ATOM 5929 O O . GLY B 1 128 ? -17.438 38.75 33.094 1 64.25 128 GLY B O 1
ATOM 5930 N N . GLY B 1 129 ? -19.328 38.25 34.25 1 59.31 129 GLY B N 1
ATOM 5931 C CA . GLY B 1 129 ? -19.594 36.969 33.625 1 59.31 129 GLY B CA 1
ATOM 5932 C C . GLY B 1 129 ? -19.875 37.062 32.156 1 59.31 129 GLY B C 1
ATOM 5933 O O . GLY B 1 129 ? -19.688 36.062 31.422 1 59.31 129 GLY B O 1
ATOM 5934 N N . GLU B 1 130 ? -20.094 38.188 31.703 1 71.25 130 GLU B N 1
ATOM 5935 C CA . GLU B 1 130 ? -20.516 38.25 30.297 1 71.25 130 GLU B CA 1
ATOM 5936 C C . GLU B 1 130 ? -19.438 38.906 29.438 1 71.25 130 GLU B C 1
ATOM 5938 O O . GLU B 1 130 ? -19.531 38.875 28.203 1 71.25 130 GLU B O 1
ATOM 5943 N N . GLU B 1 131 ? -18.422 39.375 30.031 1 88.31 131 GLU B N 1
ATOM 5944 C CA . GLU B 1 131 ? -17.344 39.969 29.25 1 88.31 131 GLU B CA 1
ATOM 5945 C C . GLU B 1 131 ? -16.016 39.25 29.531 1 88.31 131 GLU B C 1
ATOM 5947 O O . GLU B 1 131 ? -15.094 39.844 30.094 1 88.31 131 GLU B O 1
ATOM 5952 N N . THR B 1 132 ? -15.922 38.031 29.047 1 95.62 132 THR B N 1
ATOM 5953 C CA . THR B 1 132 ? -14.719 37.25 29.266 1 95.62 132 THR B CA 1
ATOM 5954 C C . THR B 1 132 ? -13.672 37.531 28.203 1 95.62 132 THR B C 1
ATOM 5956 O O . THR B 1 132 ? -14.016 37.938 27.078 1 95.62 132 THR B O 1
ATOM 5959 N N . SER B 1 133 ? -12.406 37.469 28.578 1 97.31 133 SER B N 1
ATOM 5960 C CA . SER B 1 133 ? -11.289 37.688 27.672 1 97.31 133 SER B CA 1
ATOM 5961 C C . SER B 1 133 ? -10.078 36.844 28.047 1 97.31 133 SER B C 1
ATOM 5963 O O . SER B 1 133 ? -9.734 36.75 29.219 1 97.31 133 SER B O 1
ATOM 5965 N N . LEU B 1 134 ? -9.461 36.312 27.047 1 98.06 134 LEU B N 1
ATOM 5966 C CA . LEU B 1 134 ? -8.234 35.531 27.312 1 98.06 134 LEU B CA 1
ATOM 5967 C C . LEU B 1 134 ? -7.008 36.438 27.188 1 98.06 134 LEU B C 1
ATOM 5969 O O . LEU B 1 134 ? -5.875 35.969 27.281 1 98.06 134 LEU B O 1
ATOM 5973 N N . ARG B 1 135 ? -7.141 37.75 27.047 1 97.5 135 ARG B N 1
ATOM 5974 C CA . ARG B 1 135 ? -6.027 38.688 26.922 1 97.5 135 ARG B CA 1
ATOM 5975 C C . ARG B 1 135 ? -5.09 38.594 28.125 1 97.5 135 ARG B C 1
ATOM 5977 O O . ARG B 1 135 ? -3.869 38.531 27.953 1 97.5 135 ARG B O 1
ATOM 5984 N N . PRO B 1 136 ? -5.609 38.562 29.375 1 98.12 136 PRO B N 1
ATOM 5985 C CA . PRO B 1 136 ? -4.68 38.406 30.5 1 98.12 136 PRO B CA 1
ATOM 5986 C C . PRO B 1 136 ? -3.834 37.156 30.438 1 98.12 136 PRO B C 1
ATOM 5988 O O . PRO B 1 136 ? -2.658 37.156 30.812 1 98.12 136 PRO B O 1
ATOM 5991 N N . PHE B 1 137 ? -4.391 36.125 30 1 98.31 137 PHE B N 1
ATOM 5992 C CA . PHE B 1 137 ? -3.693 34.844 29.844 1 98.31 137 PHE B CA 1
ATOM 5993 C C . PHE B 1 137 ? -2.604 34.969 28.781 1 98.31 137 PHE B C 1
ATOM 5995 O O . PHE B 1 137 ? -1.454 34.594 29.016 1 98.31 137 PHE B O 1
ATOM 6002 N N . THR B 1 138 ? -2.887 35.531 27.562 1 98.25 138 THR B N 1
ATOM 6003 C CA . THR B 1 138 ? -1.908 35.656 26.5 1 98.25 138 THR B CA 1
ATOM 6004 C C . THR B 1 138 ? -0.799 36.625 26.891 1 98.25 138 THR B C 1
ATOM 6006 O O . THR B 1 138 ? 0.37 36.406 26.562 1 98.25 138 THR B O 1
ATOM 6009 N N . ASP B 1 139 ? -1.171 37.656 27.594 1 98.31 139 ASP B N 1
ATOM 6010 C CA . ASP B 1 139 ? -0.176 38.625 28.062 1 98.31 139 ASP B CA 1
ATOM 6011 C C . ASP B 1 139 ? 0.855 37.938 28.969 1 98.31 139 ASP B C 1
ATOM 6013 O O . ASP B 1 139 ? 2.045 38.281 28.906 1 98.31 139 ASP B O 1
ATOM 6017 N N . ARG B 1 140 ? 0.385 37.094 29.828 1 98.38 140 ARG B N 1
ATOM 6018 C CA . ARG B 1 140 ? 1.295 36.375 30.719 1 98.38 140 ARG B CA 1
ATOM 6019 C C . ARG B 1 140 ? 2.273 35.531 29.922 1 98.38 140 ARG B C 1
ATOM 6021 O O . ARG B 1 140 ? 3.469 35.5 30.219 1 98.38 140 ARG B O 1
ATOM 6028 N N . LEU B 1 141 ? 1.809 34.812 28.938 1 98.69 141 LEU B N 1
ATOM 6029 C CA . LEU B 1 141 ? 2.682 34 28.078 1 98.69 141 LEU B CA 1
ATOM 6030 C C . LEU B 1 141 ? 3.672 34.906 27.328 1 98.69 141 LEU B C 1
ATOM 6032 O O . LEU B 1 141 ? 4.855 34.562 27.234 1 98.69 141 LEU B O 1
ATOM 6036 N N . HIS B 1 142 ? 3.193 36.062 26.844 1 98.31 142 HIS B N 1
ATOM 6037 C CA . HIS B 1 142 ? 4.055 37 26.125 1 98.31 142 HIS B CA 1
ATOM 6038 C C . HIS B 1 142 ? 5.145 37.562 27.031 1 98.31 142 HIS B C 1
ATOM 6040 O O . HIS B 1 142 ? 6.281 37.75 26.594 1 98.31 142 HIS B O 1
ATOM 6046 N N . LYS B 1 143 ? 4.781 37.781 28.234 1 98.31 143 LYS B N 1
ATOM 6047 C CA . LYS B 1 143 ? 5.75 38.281 29.203 1 98.31 143 LYS B CA 1
ATOM 6048 C C . LYS B 1 143 ? 6.859 37.25 29.453 1 98.31 143 LYS B C 1
ATOM 6050 O O . LYS B 1 143 ? 7.992 37.625 29.766 1 98.31 143 LYS B O 1
ATOM 6055 N N . MET B 1 144 ? 6.559 36.031 29.266 1 98.31 144 MET B N 1
ATOM 6056 C CA . MET B 1 144 ? 7.543 34.938 29.422 1 98.31 144 MET B CA 1
ATOM 6057 C C . MET B 1 144 ? 8.383 34.812 28.156 1 98.31 144 MET B C 1
ATOM 6059 O O . MET B 1 144 ? 9.281 33.969 28.094 1 98.31 144 MET B O 1
ATOM 6063 N N . GLY B 1 145 ? 8.07 35.562 27.156 1 98.06 145 GLY B N 1
ATOM 6064 C CA . GLY B 1 145 ? 8.766 35.469 25.875 1 98.06 145 GLY B CA 1
ATOM 6065 C C . GLY B 1 145 ? 8.195 34.375 24.969 1 98.06 145 GLY B C 1
ATOM 6066 O O . GLY B 1 145 ? 8.836 34 24 1 98.06 145 GLY B O 1
ATOM 6067 N N . LEU B 1 146 ? 7.012 33.906 25.266 1 98.69 146 LEU B N 1
ATOM 6068 C CA . LEU B 1 146 ? 6.383 32.844 24.5 1 98.69 146 LEU B CA 1
ATOM 6069 C C . LEU B 1 146 ? 5.234 33.344 23.656 1 98.69 146 LEU B C 1
ATOM 6071 O O . LEU B 1 146 ? 4.855 34.531 23.766 1 98.69 146 LEU B O 1
ATOM 6075 N N . LYS B 1 147 ? 4.785 32.562 22.703 1 98.38 147 LYS B N 1
ATOM 6076 C CA . LYS B 1 147 ? 3.609 32.812 21.875 1 98.38 147 LYS B CA 1
ATOM 6077 C C . LYS B 1 147 ? 2.424 31.969 22.312 1 98.38 147 LYS B C 1
ATOM 6079 O O . LYS B 1 147 ? 2.607 30.906 22.938 1 98.38 147 LYS B O 1
ATOM 6084 N N . ALA B 1 148 ? 1.22 32.469 22.078 1 98.5 148 ALA B N 1
ATOM 6085 C CA . ALA B 1 148 ? 0 31.781 22.516 1 98.5 148 ALA B CA 1
ATOM 6086 C C . ALA B 1 148 ? -0.807 31.297 21.312 1 98.5 148 ALA B C 1
ATOM 6088 O O . ALA B 1 148 ? -0.967 32.031 20.328 1 98.5 148 ALA B O 1
ATOM 6089 N N . GLY B 1 149 ? -1.229 30.016 21.359 1 98.62 149 GLY B N 1
ATOM 6090 C CA . GLY B 1 149 ? -2.08 29.438 20.328 1 98.62 149 GLY B CA 1
ATOM 6091 C C . GLY B 1 149 ? -3.447 29.031 20.844 1 98.62 149 GLY B C 1
ATOM 6092 O O . GLY B 1 149 ? -3.592 28.672 22.016 1 98.62 149 GLY B O 1
ATOM 6093 N N . ILE B 1 150 ? -4.457 29.062 19.922 1 98.69 150 ILE B N 1
ATOM 6094 C CA . ILE B 1 150 ? -5.832 28.719 20.281 1 98.69 150 ILE B CA 1
ATOM 6095 C C . ILE B 1 150 ? -6.387 27.703 19.297 1 98.69 150 ILE B C 1
ATOM 6097 O O . ILE B 1 150 ? -5.797 27.469 18.25 1 98.69 150 ILE B O 1
ATOM 6101 N N . TYR B 1 151 ? -7.445 27.031 19.75 1 98.56 151 TYR B N 1
ATOM 6102 C CA . TYR B 1 151 ? -8.102 25.984 18.953 1 98.56 151 TYR B CA 1
ATOM 6103 C C . TYR B 1 151 ? -9.523 26.391 18.594 1 98.56 151 TYR B C 1
ATOM 6105 O O . TYR B 1 151 ? -10.227 27.016 19.391 1 98.56 151 TYR B O 1
ATOM 6113 N N . SER B 1 152 ? -9.969 26.062 17.359 1 98.62 152 SER B N 1
ATOM 6114 C CA . SER B 1 152 ? -11.375 26.156 16.969 1 98.62 152 SER B CA 1
ATOM 6115 C C . SER B 1 152 ? -11.734 25.078 15.953 1 98.62 152 SER B C 1
ATOM 6117 O O . SER B 1 152 ? -11.023 24.062 15.836 1 98.62 152 SER B O 1
ATOM 6119 N N . ASP B 1 153 ? -12.977 25.25 15.359 1 98.62 153 ASP B N 1
ATOM 6120 C CA . ASP B 1 153 ? -13.492 24.281 14.414 1 98.62 153 ASP B CA 1
ATOM 6121 C C . ASP B 1 153 ? -14.164 24.969 13.227 1 98.62 153 ASP B C 1
ATOM 6123 O O . ASP B 1 153 ? -14.766 26.031 13.375 1 98.62 153 ASP B O 1
ATOM 6127 N N . LEU B 1 154 ? -14.086 24.281 12.102 1 98.12 154 LEU B N 1
ATOM 6128 C CA . LEU B 1 154 ? -14.633 24.812 10.859 1 98.12 154 LEU B CA 1
ATOM 6129 C C . LEU B 1 154 ? -16.156 24.844 10.898 1 98.12 154 LEU B C 1
ATOM 6131 O O . LEU B 1 154 ? -16.781 25.672 10.242 1 98.12 154 LEU B O 1
ATOM 6135 N N . GLY B 1 155 ? -16.734 23.906 11.586 1 98.19 155 GLY B N 1
ATOM 6136 C CA . GLY B 1 155 ? -18.188 23.781 11.641 1 98.19 155 GLY B CA 1
ATOM 6137 C C . GLY B 1 155 ? -18.812 24.562 12.781 1 98.19 155 GLY B C 1
ATOM 6138 O O . GLY B 1 155 ? -18.188 25.484 13.32 1 98.19 155 GLY B O 1
ATOM 6139 N N . ARG B 1 156 ? -20.031 24.172 13.094 1 98.12 156 ARG B N 1
ATOM 6140 C CA . ARG B 1 156 ? -20.75 24.828 14.188 1 98.12 156 ARG B CA 1
ATOM 6141 C C . ARG B 1 156 ? -20.281 24.312 15.539 1 98.12 156 ARG B C 1
ATOM 6143 O O . ARG B 1 156 ? -20.297 25.047 16.531 1 98.12 156 ARG B O 1
ATOM 6150 N N . ASN B 1 157 ? -19.891 23.062 15.516 1 98.06 157 ASN B N 1
ATOM 6151 C CA . ASN B 1 157 ? -19.531 22.391 16.766 1 98.06 157 ASN B CA 1
ATOM 6152 C C . ASN B 1 157 ? -18.125 21.781 16.672 1 98.06 157 ASN B C 1
ATOM 6154 O O . ASN B 1 157 ? -17.641 21.484 15.586 1 98.06 157 ASN B O 1
ATOM 6158 N N . ALA B 1 158 ? -17.516 21.594 17.859 1 97 158 ALA B N 1
ATOM 6159 C CA . ALA B 1 158 ? -16.109 21.172 17.953 1 97 158 ALA B CA 1
ATOM 6160 C C . ALA B 1 158 ? -16 19.641 17.938 1 97 158 ALA B C 1
ATOM 6162 O O . ALA B 1 158 ? -17 18.938 17.938 1 97 158 ALA B O 1
ATOM 6163 N N . CYS B 1 159 ? -14.742 19.172 17.906 1 96.62 159 CYS B N 1
ATOM 6164 C CA . CYS B 1 159 ? -14.453 17.75 17.828 1 96.62 159 CYS B CA 1
ATOM 6165 C C . CYS B 1 159 ? -14.891 17.031 19.109 1 96.62 159 CYS B C 1
ATOM 6167 O O . CYS B 1 159 ? -15.414 15.914 19.047 1 96.62 159 CYS B O 1
ATOM 6169 N N . SER B 1 160 ? -14.672 17.656 20.266 1 96.81 160 SER B N 1
ATOM 6170 C CA . SER B 1 160 ? -15.086 17.031 21.516 1 96.81 160 SER B CA 1
ATOM 6171 C C . SER B 1 160 ? -16.594 16.828 21.562 1 96.81 160 SER B C 1
ATOM 6173 O O . SER B 1 160 ? -17.078 15.867 22.156 1 96.81 160 SER B O 1
ATOM 6175 N N . GLN B 1 161 ? -17.281 17.703 20.938 1 96.38 161 GLN B N 1
ATOM 6176 C CA . GLN B 1 161 ? -18.734 17.578 20.859 1 96.38 161 GLN B CA 1
ATOM 6177 C C . GLN B 1 161 ? -19.141 16.453 19.906 1 96.38 161 GLN B C 1
ATOM 6179 O O . GLN B 1 161 ? -20.172 15.805 20.094 1 96.38 161 GLN B O 1
ATOM 6184 N N . ALA B 1 162 ? -18.359 16.266 18.938 1 94.31 162 ALA B N 1
ATOM 6185 C CA . ALA B 1 162 ? -18.609 15.242 17.938 1 94.31 162 ALA B CA 1
ATOM 6186 C C . ALA B 1 162 ? -18.234 13.859 18.453 1 94.31 162 ALA B C 1
ATOM 6188 O O . ALA B 1 162 ? -18.969 12.891 18.25 1 94.31 162 ALA B O 1
ATOM 6189 N N . TYR B 1 163 ? -17.125 13.727 19.141 1 91.25 163 TYR B N 1
ATOM 6190 C CA . TYR B 1 163 ? -16.547 12.414 19.375 1 91.25 163 TYR B CA 1
ATOM 6191 C C . TYR B 1 163 ? -16.312 12.172 20.859 1 91.25 163 TYR B C 1
ATOM 6193 O O . TYR B 1 163 ? -15.93 11.07 21.266 1 91.25 163 TYR B O 1
ATOM 6201 N N . GLY B 1 164 ? -16.547 13.164 21.641 1 90.31 164 GLY B N 1
ATOM 6202 C CA . GLY B 1 164 ? -16.406 12.969 23.078 1 90.31 164 GLY B CA 1
ATOM 6203 C C . GLY B 1 164 ? -17.438 12.016 23.656 1 90.31 164 GLY B C 1
ATOM 6204 O O . GLY B 1 164 ? -18.594 12.023 23.234 1 90.31 164 GLY B O 1
ATOM 6205 N N . GLY B 1 165 ? -17.047 11.227 24.516 1 85.5 165 GLY B N 1
ATOM 6206 C CA . GLY B 1 165 ? -17.953 10.32 25.203 1 85.5 165 GLY B CA 1
ATOM 6207 C C . GLY B 1 165 ? -18.891 11.023 26.156 1 85.5 165 GLY B C 1
ATOM 6208 O O . GLY B 1 165 ? -18.812 12.242 26.328 1 85.5 165 GLY B O 1
ATOM 6209 N N . PRO B 1 166 ? -19.797 10.273 26.719 1 83.94 166 PRO B N 1
ATOM 6210 C CA . PRO B 1 166 ? -20.812 10.844 27.625 1 83.94 166 PRO B CA 1
ATOM 6211 C C . PRO B 1 166 ? -20.188 11.539 28.828 1 83.94 166 PRO B C 1
ATOM 6213 O O . PRO B 1 166 ? -20.781 12.461 29.391 1 83.94 166 PRO B O 1
ATOM 6216 N N . ASN B 1 167 ? -18.969 11.164 29.156 1 90 167 ASN B N 1
ATOM 6217 C CA . ASN B 1 167 ? -18.359 11.711 30.359 1 90 167 ASN B CA 1
ATOM 6218 C C . ASN B 1 167 ? -17.281 12.727 30.031 1 90 167 ASN B C 1
ATOM 6220 O O . ASN B 1 167 ? -16.453 13.078 30.891 1 90 167 ASN B O 1
ATOM 6224 N N . THR B 1 168 ? -17.312 13.227 28.859 1 93.94 168 THR B N 1
ATOM 6225 C CA . THR B 1 168 ? -16.328 14.242 28.5 1 93.94 168 THR B CA 1
ATOM 6226 C C . THR B 1 168 ? -16.562 15.523 29.297 1 93.94 168 THR B C 1
ATOM 6228 O O . THR B 1 168 ? -17.641 16.109 29.25 1 93.94 168 THR B O 1
ATOM 6231 N N . PRO B 1 169 ? -15.547 15.93 29.984 1 95.56 169 PRO B N 1
ATOM 6232 C CA . PRO B 1 169 ? -15.742 17.141 30.781 1 95.56 169 PRO B CA 1
ATOM 6233 C C . PRO B 1 169 ? -15.664 18.422 29.938 1 95.56 169 PRO B C 1
ATOM 6235 O O . PRO B 1 169 ? -15.133 18.391 28.828 1 95.56 169 PRO B O 1
ATOM 6238 N N . ASN B 1 170 ? -16.234 19.484 30.453 1 96.94 170 ASN B N 1
ATOM 6239 C CA . ASN B 1 170 ? -16.047 20.859 30 1 96.94 170 ASN B CA 1
ATOM 6240 C C . ASN B 1 170 ? -16.5 21.047 28.547 1 96.94 170 ASN B C 1
ATOM 6242 O O . ASN B 1 170 ? -15.844 21.75 27.781 1 96.94 170 ASN B O 1
ATOM 6246 N N . LEU B 1 171 ? -17.531 20.281 28.172 1 97.12 171 LEU B N 1
ATOM 6247 C CA . LEU B 1 171 ? -18.188 20.594 26.906 1 97.12 171 LEU B CA 1
ATOM 6248 C C . LEU B 1 171 ? -18.938 21.922 26.984 1 97.12 171 LEU B C 1
ATOM 6250 O O . LEU B 1 171 ? -19.312 22.359 28.078 1 97.12 171 LEU B O 1
ATOM 6254 N N . PRO B 1 172 ? -19.109 22.578 25.797 1 97.19 172 PRO B N 1
ATOM 6255 C CA . PRO B 1 172 ? -19.875 23.812 25.812 1 97.19 172 PRO B CA 1
ATOM 6256 C C . PRO B 1 172 ? -21.266 23.656 26.438 1 97.19 172 PRO B C 1
ATOM 6258 O O . PRO B 1 172 ? -21.875 22.594 26.297 1 97.19 172 PRO B O 1
ATOM 6261 N N . GLU B 1 173 ? -21.75 24.734 27.016 1 96 173 GLU B N 1
ATOM 6262 C CA . GLU B 1 173 ? -22.984 24.688 27.812 1 96 173 GLU B CA 1
ATOM 6263 C C . GLU B 1 173 ? -24.047 25.594 27.234 1 96 173 GLU B C 1
ATOM 6265 O O . GLU B 1 173 ? -23.766 26.391 26.328 1 96 173 GLU B O 1
ATOM 6270 N N . GLY B 1 174 ? -25.344 25.406 27.75 1 96.19 174 GLY B N 1
ATOM 6271 C CA . GLY B 1 174 ? -26.453 26.266 27.375 1 96.19 174 GLY B CA 1
ATOM 6272 C C . GLY B 1 174 ? -27.359 25.641 26.328 1 96.19 174 GLY B C 1
ATOM 6273 O O . GLY B 1 174 ? -27.469 24.406 26.234 1 96.19 174 GLY B O 1
ATOM 6274 N N . THR B 1 175 ? -28.094 26.453 25.609 1 96.88 175 THR B N 1
ATOM 6275 C CA . THR B 1 175 ? -29 26 24.562 1 96.88 175 THR B CA 1
ATOM 6276 C C . THR B 1 175 ? -28.219 25.406 23.391 1 96.88 175 THR B C 1
ATOM 6278 O O . THR B 1 175 ? -26.984 25.531 23.344 1 96.88 175 THR B O 1
ATOM 6281 N N . VAL B 1 176 ? -28.922 24.797 22.516 1 96.75 176 VAL B N 1
ATOM 6282 C CA . VAL B 1 176 ? -28.297 24.203 21.328 1 96.75 176 VAL B CA 1
ATOM 6283 C C . VAL B 1 176 ? -27.516 25.266 20.578 1 96.75 176 VAL B C 1
ATOM 6285 O O . VAL B 1 176 ? -26.391 25.016 20.141 1 96.75 176 VAL B O 1
ATOM 6288 N N . LEU B 1 177 ? -28.062 26.484 20.469 1 96.62 177 LEU B N 1
ATOM 6289 C CA . LEU B 1 177 ? -27.422 27.562 19.734 1 96.62 177 LEU B CA 1
ATOM 6290 C C . LEU B 1 177 ? -26.203 28.078 20.484 1 96.62 177 LEU B C 1
ATOM 6292 O O . LEU B 1 177 ? -25.188 28.406 19.875 1 96.62 177 LEU B O 1
ATOM 6296 N N . GLU B 1 178 ? -26.281 28.125 21.797 1 97.56 178 GLU B N 1
ATOM 6297 C CA . GLU B 1 178 ? -25.172 28.594 22.609 1 97.56 178 GLU B CA 1
ATOM 6298 C C . GLU B 1 178 ? -24 27.625 22.547 1 97.56 178 GLU B C 1
ATOM 6300 O O . GLU B 1 178 ? -22.844 28.031 22.703 1 97.56 178 GLU B O 1
ATOM 6305 N N . ARG B 1 179 ? -24.266 26.406 22.266 1 97.81 179 ARG B N 1
ATOM 6306 C CA . ARG B 1 179 ? -23.234 25.375 22.25 1 97.81 179 ARG B CA 1
ATOM 6307 C C . ARG B 1 179 ? -22.547 25.297 20.891 1 97.81 179 ARG B C 1
ATOM 6309 O O . ARG B 1 179 ? -21.609 24.516 20.703 1 97.81 179 ARG B O 1
ATOM 6316 N N . GLU B 1 180 ? -23 26.094 19.906 1 98.06 180 GLU B N 1
ATOM 6317 C CA . GLU B 1 180 ? -22.344 26.172 18.594 1 98.06 180 GLU B CA 1
ATOM 6318 C C . GLU B 1 180 ? -21.141 27.109 18.641 1 98.06 180 GLU B C 1
ATOM 6320 O O . GLU B 1 180 ? -21.234 28.266 18.234 1 98.06 180 GLU B O 1
ATOM 6325 N N . VAL B 1 181 ? -20.047 26.547 19 1 98.38 181 VAL B N 1
ATOM 6326 C CA . VAL B 1 181 ? -18.891 27.344 19.391 1 98.38 181 VAL B CA 1
ATOM 6327 C C . VAL B 1 181 ? -17.906 27.422 18.234 1 98.38 181 VAL B C 1
ATOM 6329 O O . VAL B 1 181 ? -16.938 28.188 18.281 1 98.38 181 VAL B O 1
ATOM 6332 N N . GLY B 1 182 ? -18.094 26.688 17.109 1 98.44 182 GLY B N 1
ATOM 6333 C CA . GLY B 1 182 ? -17.172 26.703 15.992 1 98.44 182 GLY B CA 1
ATOM 6334 C C . GLY B 1 182 ? -17.25 27.969 15.156 1 98.44 182 GLY B C 1
ATOM 6335 O O . GLY B 1 182 ? -18.047 28.859 15.461 1 98.44 182 GLY B O 1
ATOM 6336 N N . LEU B 1 183 ? -16.453 28.031 14.125 1 98.69 183 LEU B N 1
ATOM 6337 C CA . LEU B 1 183 ? -16.25 29.25 13.352 1 98.69 183 LEU B CA 1
ATOM 6338 C C . LEU B 1 183 ? -17.359 29.438 12.328 1 98.69 183 LEU B C 1
ATOM 6340 O O . LEU B 1 183 ? -17.531 30.516 11.766 1 98.69 183 LEU B O 1
ATOM 6344 N N . TYR B 1 184 ? -18.062 28.359 12.031 1 98.25 184 TYR B N 1
ATOM 6345 C CA . TYR B 1 184 ? -19.047 28.375 10.945 1 98.25 184 TYR B CA 1
ATOM 6346 C C . TYR B 1 184 ? -20.047 29.516 11.133 1 98.25 184 TYR B C 1
ATOM 6348 O O . TYR B 1 184 ? -20.766 29.562 12.133 1 98.25 184 TYR B O 1
ATOM 6356 N N . GLY B 1 185 ? -20.078 30.453 10.195 1 97.06 185 GLY B N 1
ATOM 6357 C CA . GLY B 1 185 ? -20.969 31.594 10.266 1 97.06 185 GLY B CA 1
ATOM 6358 C C . GLY B 1 185 ? -20.406 32.75 11.102 1 97.06 185 GLY B C 1
ATOM 6359 O O . GLY B 1 185 ? -21.016 33.812 11.195 1 97.06 185 GLY B O 1
ATOM 6360 N N . HIS B 1 186 ? -19.281 32.562 11.672 1 98.25 186 HIS B N 1
ATOM 6361 C CA . HIS B 1 186 ? -18.734 33.562 12.586 1 98.25 186 HIS B CA 1
ATOM 6362 C C . HIS B 1 186 ? -17.234 33.75 12.352 1 98.25 186 HIS B C 1
ATOM 6364 O O . HIS B 1 186 ? -16.516 34.219 13.25 1 98.25 186 HIS B O 1
ATOM 6370 N N . ILE B 1 187 ? -16.703 33.469 11.227 1 98.5 187 ILE B N 1
ATOM 6371 C CA . ILE B 1 187 ? -15.273 33.438 10.961 1 98.5 187 ILE B CA 1
ATOM 6372 C C . ILE B 1 187 ? -14.68 34.812 11.234 1 98.5 187 ILE B C 1
ATOM 6374 O O . ILE B 1 187 ? -13.758 34.969 12.039 1 98.5 187 ILE B O 1
ATOM 6378 N N . GLU B 1 188 ? -15.242 35.844 10.68 1 97.81 188 GLU B N 1
ATOM 6379 C CA . GLU B 1 188 ? -14.68 37.188 10.828 1 97.81 188 GLU B CA 1
ATOM 6380 C C . GLU B 1 188 ? -14.75 37.656 12.273 1 97.81 188 GLU B C 1
ATOM 6382 O O . GLU B 1 188 ? -13.773 38.219 12.805 1 97.81 188 GLU B O 1
ATOM 6387 N N . GLN B 1 189 ? -15.891 37.438 12.883 1 97.94 189 GLN B N 1
ATOM 6388 C CA . GLN B 1 189 ? -16.094 37.844 14.258 1 97.94 189 GLN B CA 1
ATOM 6389 C C . GLN B 1 189 ? -15.117 37.156 15.211 1 97.94 189 GLN B C 1
ATOM 6391 O O . GLN B 1 189 ? -14.469 37.812 16.031 1 97.94 189 GLN B O 1
ATOM 6396 N N . ASP B 1 190 ? -15.039 35.906 15.117 1 98.56 190 ASP B N 1
ATOM 6397 C CA . ASP B 1 190 ? -14.242 35.125 16.047 1 98.56 190 ASP B CA 1
ATOM 6398 C C . ASP B 1 190 ? -12.75 35.312 15.812 1 98.56 190 ASP B C 1
ATOM 6400 O O . ASP B 1 190 ? -11.969 35.438 16.766 1 98.56 190 ASP B O 1
ATOM 6404 N N . ILE B 1 191 ? -12.359 35.344 14.57 1 98.5 191 ILE B N 1
ATOM 6405 C CA . ILE B 1 191 ? -10.938 35.531 14.273 1 98.5 191 ILE B CA 1
ATOM 6406 C C . ILE B 1 191 ? -10.484 36.906 14.773 1 98.5 191 ILE B C 1
ATOM 6408 O O . ILE B 1 191 ? -9.398 37.031 15.352 1 98.5 191 ILE B O 1
ATOM 6412 N N . SER B 1 192 ? -11.273 37.906 14.547 1 97.75 192 SER B N 1
ATOM 6413 C CA . SER B 1 192 ? -10.961 39.25 15.078 1 97.75 192 SER B CA 1
ATOM 6414 C C . SER B 1 192 ? -10.859 39.219 16.594 1 97.75 192 SER B C 1
ATOM 6416 O O . SER B 1 192 ? -9.93 39.781 17.172 1 97.75 192 SER B O 1
ATOM 6418 N N . LEU B 1 193 ? -11.805 38.594 17.234 1 97.38 193 LEU B N 1
ATOM 6419 C CA . LEU B 1 193 ? -11.797 38.5 18.703 1 97.38 193 LEU B CA 1
ATOM 6420 C C . LEU B 1 193 ? -10.531 37.781 19.188 1 97.38 193 LEU B C 1
ATOM 6422 O O . LEU B 1 193 ? -9.859 38.281 20.094 1 97.38 193 LEU B O 1
ATOM 6426 N N . TYR B 1 194 ? -10.18 36.625 18.625 1 98.12 194 TYR B N 1
ATOM 6427 C CA . TYR B 1 194 ? -9.078 35.781 19.094 1 98.12 194 TYR B CA 1
ATOM 6428 C C . TYR B 1 194 ? -7.738 36.469 18.859 1 98.12 194 TYR B C 1
ATOM 6430 O O . TYR B 1 194 ? -6.859 36.438 19.719 1 98.12 194 TYR B O 1
ATOM 6438 N N . PHE B 1 195 ? -7.59 37.188 17.75 1 97.62 195 PHE B N 1
ATOM 6439 C CA . PHE B 1 195 ? -6.262 37.656 17.391 1 97.62 195 PHE B CA 1
ATOM 6440 C C . PHE B 1 195 ? -6.121 39.156 17.734 1 97.62 195 PHE B C 1
ATOM 6442 O O . PHE B 1 195 ? -5.094 39.562 18.266 1 97.62 195 PHE B O 1
ATOM 6449 N N . LYS B 1 196 ? -7.094 39.969 17.438 1 95.94 196 LYS B N 1
ATOM 6450 C CA . LYS B 1 196 ? -7.008 41.406 17.719 1 95.94 196 LYS B CA 1
ATOM 6451 C C . LYS B 1 196 ? -7.277 41.688 19.188 1 95.94 196 LYS B C 1
ATOM 6453 O O . LYS B 1 196 ? -6.492 42.375 19.859 1 95.94 196 LYS B O 1
ATOM 6458 N N . ASP B 1 197 ? -8.359 41.156 19.734 1 95.75 197 ASP B N 1
ATOM 6459 C CA . ASP B 1 197 ? -8.766 41.5 21.078 1 95.75 197 ASP B CA 1
ATOM 6460 C C . ASP B 1 197 ? -8.023 40.656 22.125 1 95.75 197 ASP B C 1
ATOM 6462 O O . ASP B 1 197 ? -7.566 41.188 23.141 1 95.75 197 ASP B O 1
ATOM 6466 N N . TRP B 1 198 ? -7.945 39.312 21.891 1 97.19 198 TRP B N 1
ATOM 6467 C CA . TRP B 1 198 ? -7.395 38.438 22.891 1 97.19 198 TRP B CA 1
ATOM 6468 C C . TRP B 1 198 ? -5.898 38.219 22.672 1 97.19 198 TRP B C 1
ATOM 6470 O O . TRP B 1 198 ? -5.191 37.75 23.578 1 97.19 198 TRP B O 1
ATOM 6480 N N . GLY B 1 199 ? -5.34 38.469 21.469 1 96.81 199 GLY B N 1
ATOM 6481 C CA . GLY B 1 199 ? -3.904 38.562 21.266 1 96.81 199 GLY B CA 1
ATOM 6482 C C . GLY B 1 199 ? -3.26 37.219 20.969 1 96.81 199 GLY B C 1
ATOM 6483 O O . GLY B 1 199 ? -2.076 37 21.25 1 96.81 199 GLY B O 1
ATOM 6484 N N . PHE B 1 200 ? -3.949 36.281 20.406 1 97.88 200 PHE B N 1
ATOM 6485 C CA . PHE B 1 200 ? -3.361 35 20.062 1 97.88 200 PHE B CA 1
ATOM 6486 C C . PHE B 1 200 ? -2.457 35.125 18.844 1 97.88 200 PHE B C 1
ATOM 6488 O O . PHE B 1 200 ? -2.611 36.031 18.031 1 97.88 200 PHE B O 1
ATOM 6495 N N . ASP B 1 201 ? -1.474 34.125 18.719 1 97.88 201 ASP B N 1
ATOM 6496 C CA . ASP B 1 201 ? -0.434 34.125 17.688 1 97.88 201 ASP B CA 1
ATOM 6497 C C . ASP B 1 201 ? -0.537 32.906 16.797 1 97.88 201 ASP B C 1
ATOM 6499 O O . ASP B 1 201 ? 0.212 32.75 15.828 1 97.88 201 ASP B O 1
ATOM 6503 N N . PHE B 1 202 ? -1.319 31.984 17.109 1 98.19 202 PHE B N 1
ATOM 6504 C CA . PHE B 1 202 ? -1.468 30.672 16.484 1 98.19 202 PHE B CA 1
ATOM 6505 C C . PHE B 1 202 ? -2.904 30.172 16.594 1 98.19 202 PHE B C 1
ATOM 6507 O O . PHE B 1 202 ? -3.551 30.359 17.641 1 98.19 202 PHE B O 1
ATOM 6514 N N . ILE B 1 203 ? -3.469 29.562 15.5 1 98.62 203 ILE B N 1
ATOM 6515 C CA . ILE B 1 203 ? -4.781 28.938 15.617 1 98.62 203 ILE B CA 1
ATOM 6516 C C . ILE B 1 203 ? -4.781 27.594 14.883 1 98.62 203 ILE B C 1
ATOM 6518 O O . ILE B 1 203 ? -4.305 27.516 13.742 1 98.62 203 ILE B O 1
ATOM 6522 N N . LYS B 1 204 ? -5.211 26.578 15.508 1 98.75 204 LYS B N 1
ATOM 6523 C CA . LYS B 1 204 ? -5.551 25.297 14.891 1 98.75 204 LYS B CA 1
ATOM 6524 C C . LYS B 1 204 ? -7.055 25.188 14.641 1 98.75 204 LYS B C 1
ATOM 6526 O O . LYS B 1 204 ? -7.852 25.391 15.562 1 98.75 204 LYS B O 1
ATOM 6531 N N . VAL B 1 205 ? -7.422 24.906 13.43 1 98.81 205 VAL B N 1
ATOM 6532 C CA . VAL B 1 205 ? -8.844 24.797 13.094 1 98.81 205 VAL B CA 1
ATOM 6533 C C . VAL B 1 205 ? -9.141 23.391 12.578 1 98.81 205 VAL B C 1
ATOM 6535 O O . VAL B 1 205 ? -8.766 23.047 11.453 1 98.81 205 VAL B O 1
ATOM 6538 N N . ASP B 1 206 ? -9.906 22.625 13.32 1 98.38 206 ASP B N 1
ATOM 6539 C CA . ASP B 1 206 ? -10.32 21.266 12.961 1 98.38 206 ASP B CA 1
ATOM 6540 C C . ASP B 1 206 ? -11.555 21.297 12.062 1 98.38 206 ASP B C 1
ATOM 6542 O O . ASP B 1 206 ? -12.219 22.328 11.93 1 98.38 206 ASP B O 1
ATOM 6546 N N . GLY B 1 207 ? -11.789 20.141 11.445 1 97.38 207 GLY B N 1
ATOM 6547 C CA . GLY B 1 207 ? -12.938 20.047 10.555 1 97.38 207 GLY B CA 1
ATOM 6548 C C . GLY B 1 207 ? -14 19.094 11.055 1 97.38 207 GLY B C 1
ATOM 6549 O O . GLY B 1 207 ? -14.773 18.547 10.266 1 97.38 207 GLY B O 1
ATOM 6550 N N . CYS B 1 208 ? -14.102 18.797 12.297 1 96.12 208 CYS B N 1
ATOM 6551 C CA . CYS B 1 208 ? -15.07 17.844 12.844 1 96.12 208 CYS B CA 1
ATOM 6552 C C . CYS B 1 208 ? -16.5 18.344 12.625 1 96.12 208 CYS B C 1
ATOM 6554 O O . CYS B 1 208 ? -17.406 17.547 12.352 1 96.12 208 CYS B O 1
ATOM 6556 N N . GLY B 1 209 ? -16.703 19.609 12.75 1 96.69 209 GLY B N 1
ATOM 6557 C CA . GLY B 1 209 ? -18.031 20.203 12.648 1 96.69 209 GLY B CA 1
ATOM 6558 C C . GLY B 1 209 ? -18.641 20.094 11.266 1 96.69 209 GLY B C 1
ATOM 6559 O O . GLY B 1 209 ? -19.859 20.141 11.109 1 96.69 209 GLY B O 1
ATOM 6560 N N . VAL B 1 210 ? -17.766 19.938 10.258 1 97.31 210 VAL B N 1
ATOM 6561 C CA . VAL B 1 210 ? -18.281 19.828 8.898 1 97.31 210 VAL B CA 1
ATOM 6562 C C . VAL B 1 210 ? -18.234 18.359 8.453 1 97.31 210 VAL B C 1
ATOM 6564 O O . VAL B 1 210 ? -18.312 18.078 7.254 1 97.31 210 VAL B O 1
ATOM 6567 N N . ARG B 1 211 ? -18.109 17.5 9.383 1 95.25 211 ARG B N 1
ATOM 6568 C CA . ARG B 1 211 ? -18 16.062 9.094 1 95.25 211 ARG B CA 1
ATOM 6569 C C . ARG B 1 211 ? -19.016 15.266 9.906 1 95.25 211 ARG B C 1
ATOM 6571 O O . ARG B 1 211 ? -19.609 14.32 9.398 1 95.25 211 ARG B O 1
ATOM 6578 N N . ALA B 1 212 ? -19.344 15.664 11.117 1 95.88 212 ALA B N 1
ATOM 6579 C CA . ALA B 1 212 ? -19.828 14.695 12.094 1 95.88 212 ALA B CA 1
ATOM 6580 C C . ALA B 1 212 ? -21.297 14.961 12.445 1 95.88 212 ALA B C 1
ATOM 6582 O O . ALA B 1 212 ? -21.922 14.172 13.164 1 95.88 212 ALA B O 1
ATOM 6583 N N . PHE B 1 213 ? -21.938 16 11.914 1 96.88 213 PHE B N 1
ATOM 6584 C CA . PHE B 1 213 ? -23.25 16.406 12.406 1 96.88 213 PHE B CA 1
ATOM 6585 C C . PHE B 1 213 ? -24.281 16.344 11.297 1 96.88 213 PHE B C 1
ATOM 6587 O O . PHE B 1 213 ? -25.109 17.266 11.156 1 96.88 213 PHE B O 1
ATOM 6594 N N . GLY B 1 214 ? -24.109 15.32 10.516 1 94.25 214 GLY B N 1
ATOM 6595 C CA . GLY B 1 214 ? -25.141 15.078 9.516 1 94.25 214 GLY B CA 1
ATOM 6596 C C . GLY B 1 214 ? -26.438 14.57 10.102 1 94.25 214 GLY B C 1
ATOM 6597 O O . GLY B 1 214 ? -26.531 14.289 11.297 1 94.25 214 GLY B O 1
ATOM 6598 N N . ALA B 1 215 ? -27.438 14.438 9.305 1 93 215 ALA B N 1
ATOM 6599 C CA . ALA B 1 215 ? -28.781 14.047 9.719 1 93 215 ALA B CA 1
ATOM 6600 C C . ALA B 1 215 ? -28.766 12.656 10.359 1 93 215 ALA B C 1
ATOM 6602 O O . ALA B 1 215 ? -29.594 12.367 11.234 1 93 215 ALA B O 1
ATOM 6603 N N . ASP B 1 216 ? -27.797 11.844 9.984 1 88.31 216 ASP B N 1
ATOM 6604 C CA . ASP B 1 216 ? -27.781 10.453 10.43 1 88.31 216 ASP B CA 1
ATOM 6605 C C . ASP B 1 216 ? -27 10.312 11.727 1 88.31 216 ASP B C 1
ATOM 6607 O O . ASP B 1 216 ? -27 9.242 12.344 1 88.31 216 ASP B O 1
ATOM 6611 N N . SER B 1 217 ? -26.359 11.289 12.148 1 92.19 217 SER B N 1
ATOM 6612 C CA . SER B 1 217 ? -25.641 11.242 13.414 1 92.19 217 SER B CA 1
ATOM 6613 C C . SER B 1 217 ? -26.578 11 14.586 1 92.19 217 SER B C 1
ATOM 6615 O O . SER B 1 217 ? -27.656 11.602 14.648 1 92.19 217 SER B O 1
ATOM 6617 N N . GLU B 1 218 ? -26.203 10.203 15.516 1 91.06 218 GLU B N 1
ATOM 6618 C CA . GLU B 1 218 ? -27.016 9.891 16.688 1 91.06 218 GLU B CA 1
ATOM 6619 C C . GLU B 1 218 ? -27.281 11.133 17.531 1 91.06 218 GLU B C 1
ATOM 6621 O O . GLU B 1 218 ? -28.375 11.305 18.062 1 91.06 218 GLU B O 1
ATOM 6626 N N . ARG B 1 219 ? -26.328 11.977 17.578 1 93.19 219 ARG B N 1
ATOM 6627 C CA . ARG B 1 219 ? -26.438 13.164 18.422 1 93.19 219 ARG B CA 1
ATOM 6628 C C . ARG B 1 219 ? -27.391 14.18 17.812 1 93.19 219 ARG B C 1
ATOM 6630 O O . ARG B 1 219 ? -28.062 14.914 18.531 1 93.19 219 ARG B O 1
ATOM 6637 N N . VAL B 1 220 ? -27.453 14.25 16.5 1 95.75 220 VAL B N 1
ATOM 6638 C CA . VAL B 1 220 ? -28.375 15.125 15.812 1 95.75 220 VAL B CA 1
ATOM 6639 C C . VAL B 1 220 ? -29.797 14.562 15.914 1 95.75 220 VAL B C 1
ATOM 6641 O O . VAL B 1 220 ? -30.75 15.297 16.203 1 95.75 220 VAL B O 1
ATOM 6644 N N . LYS B 1 221 ? -29.922 13.289 15.789 1 95.56 221 LYS B N 1
ATOM 6645 C CA . LYS B 1 221 ? -31.219 12.633 15.906 1 95.56 221 LYS B CA 1
ATOM 6646 C C . LYS B 1 221 ? -31.797 12.805 17.297 1 95.56 221 LYS B C 1
ATOM 6648 O O . LYS B 1 221 ? -33 12.945 17.469 1 95.56 221 LYS B O 1
ATOM 6653 N N . ALA B 1 222 ? -30.969 12.781 18.266 1 94.81 222 ALA B N 1
ATOM 6654 C CA . ALA B 1 222 ? -31.391 12.922 19.656 1 94.81 222 ALA B CA 1
ATOM 6655 C C . ALA B 1 222 ? -31.75 14.375 19.969 1 94.81 222 ALA B C 1
ATOM 6657 O O . ALA B 1 222 ? -32.281 14.664 21.047 1 94.81 222 ALA B O 1
ATOM 6658 N N . GLY B 1 223 ? -31.375 15.312 19.109 1 93.88 223 GLY B N 1
ATOM 6659 C CA . GLY B 1 223 ? -31.703 16.719 19.312 1 93.88 223 GLY B CA 1
ATOM 6660 C C . GLY B 1 223 ? -30.672 17.469 20.125 1 93.88 223 GLY B C 1
ATOM 6661 O O . GLY B 1 223 ? -30.875 18.625 20.469 1 93.88 223 GLY B O 1
ATOM 6662 N N . THR B 1 224 ? -29.578 16.812 20.438 1 94.81 224 THR B N 1
ATOM 6663 C CA . THR B 1 224 ? -28.531 17.438 21.234 1 94.81 224 THR B CA 1
ATOM 6664 C C . THR B 1 224 ? -27.828 18.531 20.422 1 94.81 224 THR B C 1
ATOM 6666 O O . THR B 1 224 ? -27.422 19.562 20.984 1 94.81 224 THR B O 1
ATOM 6669 N N . TYR B 1 225 ? -27.641 18.281 19.188 1 96.88 225 TYR B N 1
ATOM 6670 C CA . TYR B 1 225 ? -27.031 19.234 18.266 1 96.88 225 TYR B CA 1
ATOM 6671 C C . TYR B 1 225 ? -27.891 19.422 17.016 1 96.88 225 TYR B C 1
ATOM 6673 O O . TYR B 1 225 ? -28.75 18.578 16.719 1 96.88 225 TYR B O 1
ATOM 6681 N N . ARG B 1 226 ? -27.703 20.5 16.312 1 96.88 226 ARG B N 1
ATOM 6682 C CA . ARG B 1 226 ? -28.406 20.766 15.062 1 96.88 226 ARG B CA 1
ATOM 6683 C C . ARG B 1 226 ? -27.625 20.219 13.875 1 96.88 226 ARG B C 1
ATOM 6685 O O . ARG B 1 226 ? -26.391 20.266 13.852 1 96.88 226 ARG B O 1
ATOM 6692 N N . GLU B 1 227 ? -28.375 19.797 12.922 1 97.19 227 GLU B N 1
ATOM 6693 C CA . GLU B 1 227 ? -27.766 19.219 11.719 1 97.19 227 GLU B CA 1
ATOM 6694 C C . GLU B 1 227 ? -26.953 20.266 10.969 1 97.19 227 GLU B C 1
ATOM 6696 O O . GLU B 1 227 ? -27.375 21.406 10.812 1 97.19 227 GLU B O 1
ATOM 6701 N N . LEU B 1 228 ? -25.812 19.938 10.547 1 97.56 228 LEU B N 1
ATOM 6702 C CA . LEU B 1 228 ? -25.031 20.562 9.484 1 97.56 228 LEU B CA 1
ATOM 6703 C C . LEU B 1 228 ? -24.609 19.531 8.445 1 97.56 228 LEU B C 1
ATOM 6705 O O . LEU B 1 228 ? -23.812 18.641 8.734 1 97.56 228 LEU B O 1
ATOM 6709 N N . PRO B 1 229 ? -25.234 19.625 7.227 1 95.69 229 PRO B N 1
ATOM 6710 C CA . PRO B 1 229 ? -24.859 18.625 6.219 1 95.69 229 PRO B CA 1
ATOM 6711 C C . PRO B 1 229 ? -23.344 18.531 6.027 1 95.69 229 PRO B C 1
ATOM 6713 O O . PRO B 1 229 ? -22.672 19.531 5.816 1 95.69 229 PRO B O 1
ATOM 6716 N N . PRO B 1 230 ? -22.828 17.297 6.082 1 96.25 230 PRO B N 1
ATOM 6717 C CA . PRO B 1 230 ? -21.375 17.141 6.055 1 96.25 230 PRO B CA 1
ATOM 6718 C C . PRO B 1 230 ? -20.766 17.562 4.719 1 96.25 230 PRO B C 1
ATOM 6720 O O . PRO B 1 230 ? -21.312 17.25 3.66 1 96.25 230 PRO B O 1
ATOM 6723 N N . LEU B 1 231 ? -19.688 18.266 4.762 1 97.62 231 LEU B N 1
ATOM 6724 C CA . LEU B 1 231 ? -18.859 18.562 3.596 1 97.62 231 LEU B CA 1
ATOM 6725 C C . LEU B 1 231 ? -17.812 17.484 3.375 1 97.62 231 LEU B C 1
ATOM 6727 O O . LEU B 1 231 ? -17.281 17.344 2.266 1 97.62 231 LEU B O 1
ATOM 6731 N N . ILE B 1 232 ? -17.469 16.75 4.418 1 96.31 232 ILE B N 1
ATOM 6732 C CA . ILE B 1 232 ? -16.438 15.719 4.363 1 96.31 232 ILE B CA 1
ATOM 6733 C C . ILE B 1 232 ? -17.047 14.352 4.633 1 96.31 232 ILE B C 1
ATOM 6735 O O . ILE B 1 232 ? -17.734 14.156 5.645 1 96.31 232 ILE B O 1
ATOM 6739 N N . ASP B 1 233 ? -16.906 13.461 3.684 1 91.19 233 ASP B N 1
ATOM 6740 C CA . ASP B 1 233 ? -17.078 12.031 3.916 1 91.19 233 ASP B CA 1
ATOM 6741 C C . ASP B 1 233 ? -15.734 11.328 4.09 1 91.19 233 ASP B C 1
ATOM 6743 O O . ASP B 1 233 ? -14.984 11.18 3.127 1 91.19 233 ASP B O 1
ATOM 6747 N N . PHE B 1 234 ? -15.508 10.867 5.25 1 82.44 234 PHE B N 1
ATOM 6748 C CA . PHE B 1 234 ? -14.18 10.375 5.602 1 82.44 234 PHE B CA 1
ATOM 6749 C C . PHE B 1 234 ? -13.883 9.062 4.891 1 82.44 234 PHE B C 1
ATOM 6751 O O . PHE B 1 234 ? -12.719 8.672 4.758 1 82.44 234 PHE B O 1
ATOM 6758 N N . GLN B 1 235 ? -14.883 8.367 4.352 1 79.12 235 GLN B N 1
ATOM 6759 C CA . GLN B 1 235 ? -14.68 7.059 3.729 1 79.12 235 GLN B CA 1
ATOM 6760 C C . GLN B 1 235 ? -14.766 7.16 2.209 1 79.12 235 GLN B C 1
ATOM 6762 O O . GLN B 1 235 ? -14.469 6.195 1.501 1 79.12 235 GLN B O 1
ATOM 6767 N N . SER B 1 236 ? -15.141 8.336 1.772 1 88.38 236 SER B N 1
ATOM 6768 C CA . SER B 1 236 ? -15.328 8.477 0.333 1 88.38 236 SER B CA 1
ATOM 6769 C C . SER B 1 236 ? -14.852 9.844 -0.154 1 88.38 236 SER B C 1
ATOM 6771 O O . SER B 1 236 ? -15.492 10.867 0.122 1 88.38 236 SER B O 1
ATOM 6773 N N . ILE B 1 237 ? -13.852 9.852 -0.888 1 93 237 ILE B N 1
ATOM 6774 C CA . ILE B 1 237 ? -13.297 11.078 -1.454 1 93 237 ILE B CA 1
ATOM 6775 C C . ILE B 1 237 ? -14.312 11.727 -2.391 1 93 237 ILE B C 1
ATOM 6777 O O . ILE B 1 237 ? -14.492 12.945 -2.369 1 93 237 ILE B O 1
ATOM 6781 N N . SER B 1 238 ? -15.047 10.875 -3.125 1 93.06 238 SER B N 1
ATOM 6782 C CA . SER B 1 238 ? -15.969 11.359 -4.145 1 93.06 238 SER B CA 1
ATOM 6783 C C . SER B 1 238 ? -17.234 11.945 -3.514 1 93.06 238 SER B C 1
ATOM 6785 O O . SER B 1 238 ? -17.984 12.68 -4.168 1 93.06 238 SER B O 1
ATOM 6787 N N . ARG B 1 239 ? -17.469 11.641 -2.27 1 92.75 239 ARG B N 1
ATOM 6788 C CA . ARG B 1 239 ? -18.609 12.211 -1.562 1 92.75 239 ARG B CA 1
ATOM 6789 C C . ARG B 1 239 ? -18.203 13.43 -0.748 1 92.75 239 ARG B C 1
ATOM 6791 O O . ARG B 1 239 ? -19.031 14.039 -0.067 1 92.75 239 ARG B O 1
ATOM 6798 N N . THR B 1 240 ? -16.969 13.859 -0.792 1 95.88 240 THR B N 1
ATOM 6799 C CA . THR B 1 240 ? -16.438 15.023 -0.091 1 95.88 240 THR B CA 1
ATOM 6800 C C . THR B 1 240 ? -16.484 16.266 -0.988 1 95.88 240 THR B C 1
ATOM 6802 O O . THR B 1 240 ? -16.109 16.203 -2.16 1 95.88 240 THR B O 1
ATOM 6805 N N . ASN B 1 241 ? -17 17.328 -0.462 1 97.25 241 ASN B N 1
ATOM 6806 C CA . ASN B 1 241 ? -17.016 18.609 -1.177 1 97.25 241 ASN B CA 1
ATOM 6807 C C . ASN B 1 241 ? -15.711 19.375 -0.981 1 97.25 241 ASN B C 1
ATOM 6809 O O . ASN B 1 241 ? -15.656 20.312 -0.196 1 97.25 241 ASN B O 1
ATOM 6813 N N . ILE B 1 242 ? -14.742 19.078 -1.75 1 97.38 242 ILE B N 1
ATOM 6814 C CA . ILE B 1 242 ? -13.367 19.547 -1.589 1 97.38 242 ILE B CA 1
ATOM 6815 C C . ILE B 1 242 ? -13.32 21.062 -1.766 1 97.38 242 ILE B C 1
ATOM 6817 O O . ILE B 1 242 ? -12.781 21.781 -0.918 1 97.38 242 ILE B O 1
ATOM 6821 N N . PRO B 1 243 ? -13.984 21.672 -2.791 1 97.69 243 PRO B N 1
ATOM 6822 C CA . PRO B 1 243 ? -13.93 23.141 -2.934 1 97.69 243 PRO B CA 1
ATOM 6823 C C . PRO B 1 243 ? -14.547 23.859 -1.745 1 97.69 243 PRO B C 1
ATOM 6825 O O . PRO B 1 243 ? -14.047 24.906 -1.33 1 97.69 243 PRO B O 1
ATOM 6828 N N . ALA B 1 244 ? -15.562 23.266 -1.172 1 98.31 244 ALA B N 1
ATOM 6829 C CA . ALA B 1 244 ? -16.219 23.938 -0.042 1 98.31 244 ALA B CA 1
ATOM 6830 C C . ALA B 1 244 ? -15.305 23.938 1.185 1 98.31 244 ALA B C 1
ATOM 6832 O O . ALA B 1 244 ? -15.219 24.938 1.895 1 98.31 244 ALA B O 1
ATOM 6833 N N . VAL B 1 245 ? -14.688 22.844 1.455 1 98.44 245 VAL B N 1
ATOM 6834 C CA . VAL B 1 245 ? -13.781 22.75 2.594 1 98.44 245 VAL B CA 1
ATOM 6835 C C . VAL B 1 245 ? -12.625 23.734 2.404 1 98.44 245 VAL B C 1
ATOM 6837 O O . VAL B 1 245 ? -12.305 24.516 3.311 1 98.44 245 VAL B O 1
ATOM 6840 N N . ARG B 1 246 ? -12.008 23.734 1.22 1 98.38 246 ARG B N 1
ATOM 6841 C CA . ARG B 1 246 ? -10.93 24.656 0.913 1 98.38 246 ARG B CA 1
ATOM 6842 C C . ARG B 1 246 ? -11.398 26.109 1.037 1 98.38 246 ARG B C 1
ATOM 6844 O O . ARG B 1 246 ? -10.664 26.969 1.525 1 98.38 246 ARG B O 1
ATOM 6851 N N . GLY B 1 247 ? -12.617 26.344 0.6 1 98.56 247 GLY B N 1
ATOM 6852 C CA . GLY B 1 247 ? -13.188 27.688 0.672 1 98.56 247 GLY B CA 1
ATOM 6853 C C . GLY B 1 247 ? -13.305 28.203 2.092 1 98.56 247 GLY B C 1
ATOM 6854 O O . GLY B 1 247 ? -13 29.359 2.359 1 98.56 247 GLY B O 1
ATOM 6855 N N . LEU B 1 248 ? -13.719 27.359 2.98 1 98.62 248 LEU B N 1
ATOM 6856 C CA . LEU B 1 248 ? -13.844 27.766 4.375 1 98.62 248 LEU B CA 1
ATOM 6857 C C . LEU B 1 248 ? -12.484 28.109 4.973 1 98.62 248 LEU B C 1
ATOM 6859 O O . LEU B 1 248 ? -12.336 29.109 5.668 1 98.62 248 LEU B O 1
ATOM 6863 N N . TYR B 1 249 ? -11.5 27.312 4.727 1 98.62 249 TYR B N 1
ATOM 6864 C CA . TYR B 1 249 ? -10.156 27.594 5.223 1 98.62 249 TYR B CA 1
ATOM 6865 C C . TYR B 1 249 ? -9.602 28.875 4.594 1 98.62 249 TYR B C 1
ATOM 6867 O O . TYR B 1 249 ? -8.891 29.641 5.254 1 98.62 249 TYR B O 1
ATOM 6875 N N . THR B 1 250 ? -9.914 29.094 3.309 1 98.5 250 THR B N 1
ATOM 6876 C CA . THR B 1 250 ? -9.461 30.312 2.633 1 98.5 250 THR B CA 1
ATOM 6877 C C . THR B 1 250 ? -10.07 31.547 3.273 1 98.5 250 THR B C 1
ATOM 6879 O O . THR B 1 250 ? -9.406 32.562 3.416 1 98.5 250 THR B O 1
ATOM 6882 N N . GLN B 1 251 ? -11.305 31.453 3.668 1 98.5 251 GLN B N 1
ATOM 6883 C CA . GLN B 1 251 ? -11.953 32.562 4.359 1 98.5 251 GLN B CA 1
ATOM 6884 C C . GLN B 1 251 ? -11.258 32.875 5.684 1 98.5 251 GLN B C 1
ATOM 6886 O O . GLN B 1 251 ? -11.117 34.031 6.059 1 98.5 251 GLN B O 1
ATOM 6891 N N . ILE B 1 252 ? -10.898 31.859 6.395 1 98.44 252 ILE B N 1
ATOM 6892 C CA . ILE B 1 252 ? -10.195 32.031 7.66 1 98.44 252 ILE B CA 1
ATOM 6893 C C . ILE B 1 252 ? -8.859 32.75 7.41 1 98.44 252 ILE B C 1
ATOM 6895 O O . ILE B 1 252 ? -8.5 33.688 8.117 1 98.44 252 ILE B O 1
ATOM 6899 N N . ALA B 1 253 ? -8.148 32.281 6.391 1 97.5 253 ALA B N 1
ATOM 6900 C CA . ALA B 1 253 ? -6.871 32.906 6.035 1 97.5 253 ALA B CA 1
ATOM 6901 C C . ALA B 1 253 ? -7.043 34.375 5.754 1 97.5 253 ALA B C 1
ATOM 6903 O O . ALA B 1 253 ? -6.238 35.219 6.203 1 97.5 253 ALA B O 1
ATOM 6904 N N . THR B 1 254 ? -8.086 34.719 5.031 1 96.56 254 THR B N 1
ATOM 6905 C CA . THR B 1 254 ? -8.375 36.094 4.695 1 96.56 254 THR B CA 1
ATOM 6906 C C . THR B 1 254 ? -8.672 36.906 5.953 1 96.56 254 THR B C 1
ATOM 6908 O O . THR B 1 254 ? -8.188 38.031 6.102 1 96.56 254 THR B O 1
ATOM 6911 N N . SER B 1 255 ? -9.422 36.312 6.836 1 97.44 255 SER B N 1
ATOM 6912 C CA . SER B 1 255 ? -9.781 37 8.078 1 97.44 255 SER B CA 1
ATOM 6913 C C . SER B 1 255 ? -8.562 37.188 8.969 1 97.44 255 SER B C 1
ATOM 6915 O O . SER B 1 255 ? -8.461 38.219 9.664 1 97.44 255 SER B O 1
ATOM 6917 N N . LEU B 1 256 ? -7.699 36.188 9.023 1 97.44 256 LEU B N 1
ATOM 6918 C CA . LEU B 1 256 ? -6.473 36.312 9.797 1 97.44 256 LEU B CA 1
ATOM 6919 C C . LEU B 1 256 ? -5.609 37.469 9.297 1 97.44 256 LEU B C 1
ATOM 6921 O O . LEU B 1 256 ? -5.102 38.25 10.094 1 97.44 256 LEU B O 1
ATOM 6925 N N . LYS B 1 257 ? -5.461 37.594 8.008 1 94 257 LYS B N 1
ATOM 6926 C CA . LYS B 1 257 ? -4.68 38.656 7.414 1 94 257 LYS B CA 1
ATOM 6927 C C . LYS B 1 257 ? -5.27 40.031 7.77 1 94 257 LYS B C 1
ATOM 6929 O O . LYS B 1 257 ? -4.535 40.969 8.062 1 94 257 LYS B O 1
ATOM 6934 N N . ALA B 1 258 ? -6.527 40.062 7.797 1 93.62 258 ALA B N 1
ATOM 6935 C CA . ALA B 1 258 ? -7.215 41.344 8.094 1 93.62 258 ALA B CA 1
ATOM 6936 C C . ALA B 1 258 ? -7.105 41.688 9.57 1 93.62 258 ALA B C 1
ATOM 6938 O O . ALA B 1 258 ? -7.02 42.875 9.93 1 93.62 258 ALA B O 1
ATOM 6939 N N . SER B 1 259 ? -7.129 40.688 10.422 1 92.25 259 SER B N 1
ATOM 6940 C CA . SER B 1 259 ? -7.238 40.906 11.859 1 92.25 259 SER B CA 1
ATOM 6941 C C . SER B 1 259 ? -5.867 41.031 12.508 1 92.25 259 SER B C 1
ATOM 6943 O O . SER B 1 259 ? -5.754 41.5 13.648 1 92.25 259 SER B O 1
ATOM 6945 N N . ASN B 1 260 ? -4.891 40.625 11.961 1 85.94 260 ASN B N 1
ATOM 6946 C CA . ASN B 1 260 ? -3.521 40.719 12.453 1 85.94 260 ASN B CA 1
ATOM 6947 C C . ASN B 1 260 ? -2.584 41.312 11.422 1 85.94 260 ASN B C 1
ATOM 6949 O O . ASN B 1 260 ? -1.78 40.625 10.805 1 85.94 260 ASN B O 1
ATOM 6953 N N . PRO B 1 261 ? -2.553 42.531 11.469 1 73.25 261 PRO B N 1
ATOM 6954 C CA . PRO B 1 261 ? -1.934 43.219 10.328 1 73.25 261 PRO B CA 1
ATOM 6955 C C . PRO B 1 261 ? -0.412 43.062 10.312 1 73.25 261 PRO B C 1
ATOM 6957 O O . PRO B 1 261 ? 0.222 43.281 9.273 1 73.25 261 PRO B O 1
ATOM 6960 N N . ASP B 1 262 ? 0.185 42.688 11.461 1 82.44 262 ASP B N 1
ATOM 6961 C CA . ASP B 1 262 ? 1.636 42.531 11.414 1 82.44 262 ASP B CA 1
ATOM 6962 C C . ASP B 1 262 ? 2.023 41.156 10.953 1 82.44 262 ASP B C 1
ATOM 6964 O O . ASP B 1 262 ? 3.209 40.844 10.797 1 82.44 262 ASP B O 1
ATOM 6968 N N . GLY B 1 263 ? 1.022 40.312 10.703 1 85.62 263 GLY B N 1
ATOM 6969 C CA . GLY B 1 263 ? 1.23 39.031 10.102 1 85.62 263 GLY B CA 1
ATOM 6970 C C . GLY B 1 263 ? 1.849 38 11.055 1 85.62 263 GLY B C 1
ATOM 6971 O O . GLY B 1 263 ? 2.309 36.938 10.633 1 85.62 263 GLY B O 1
ATOM 6972 N N . ASP B 1 264 ? 1.891 38.375 12.297 1 92.06 264 ASP B N 1
ATOM 6973 C CA . ASP B 1 264 ? 2.543 37.5 13.273 1 92.06 264 ASP B CA 1
ATOM 6974 C C . ASP B 1 264 ? 1.576 36.469 13.797 1 92.06 264 ASP B C 1
ATOM 6976 O O . ASP B 1 264 ? 1.188 36.5 14.969 1 92.06 264 ASP B O 1
ATOM 6980 N N . TYR B 1 265 ? 1.177 35.562 12.961 1 96.88 265 TYR B N 1
ATOM 6981 C CA . TYR B 1 265 ? 0.325 34.438 13.32 1 96.88 265 TYR B CA 1
ATOM 6982 C C . TYR B 1 265 ? 0.754 33.156 12.586 1 96.88 265 TYR B C 1
ATOM 6984 O O . TYR B 1 265 ? 1.52 33.219 11.625 1 96.88 265 TYR B O 1
ATOM 6992 N N . VAL B 1 266 ? 0.384 32.031 13.109 1 98.25 266 VAL B N 1
ATOM 6993 C CA . VAL B 1 266 ? 0.493 30.75 12.453 1 98.25 266 VAL B CA 1
ATOM 6994 C C . VAL B 1 266 ? -0.897 30.141 12.258 1 98.25 266 VAL B C 1
ATOM 6996 O O . VAL B 1 266 ? -1.679 30.062 13.211 1 98.25 266 VAL B O 1
ATOM 6999 N N . PHE B 1 267 ? -1.233 29.828 11.055 1 98.44 267 PHE B N 1
ATOM 7000 C CA . PHE B 1 267 ? -2.516 29.234 10.719 1 98.44 267 PHE B CA 1
ATOM 7001 C C . PHE B 1 267 ? -2.352 27.734 10.438 1 98.44 267 PHE B C 1
ATOM 7003 O O . PHE B 1 267 ? -1.706 27.344 9.461 1 98.44 267 PHE B O 1
ATOM 7010 N N . SER B 1 268 ? -2.926 26.875 11.281 1 98.62 268 SER B N 1
ATOM 7011 C CA . SER B 1 268 ? -2.869 25.422 11.156 1 98.62 268 SER B CA 1
ATOM 7012 C C . SER B 1 268 ? -4.211 24.859 10.711 1 98.62 268 SER B C 1
ATOM 7014 O O . SER B 1 268 ? -5.176 24.844 11.477 1 98.62 268 SER B O 1
ATOM 7016 N N . LEU B 1 269 ? -4.23 24.344 9.453 1 98.06 269 LEU B N 1
ATOM 7017 C CA . LEU B 1 269 ? -5.395 23.641 8.922 1 98.06 269 LEU B CA 1
ATOM 7018 C C . LEU B 1 269 ? -5.414 22.188 9.391 1 98.06 269 LEU B C 1
ATOM 7020 O O . LEU B 1 269 ? -4.426 21.469 9.25 1 98.06 269 LEU B O 1
ATOM 7024 N N . CYS B 1 270 ? -6.555 21.828 9.859 1 98.12 270 CYS B N 1
ATOM 7025 C CA . CYS B 1 270 ? -6.66 20.422 10.219 1 98.12 270 CYS B CA 1
ATOM 7026 C C . CYS B 1 270 ? -7.957 19.812 9.695 1 98.12 270 CYS B C 1
ATOM 7028 O O . CYS B 1 270 ? -8.984 19.859 10.375 1 98.12 270 CYS B O 1
ATOM 7030 N N . ALA B 1 271 ? -7.863 19.203 8.539 1 95.94 271 ALA B N 1
ATOM 7031 C CA . ALA B 1 271 ? -8.961 18.422 7.988 1 95.94 271 ALA B CA 1
ATOM 7032 C C . ALA B 1 271 ? -8.617 16.938 7.988 1 95.94 271 ALA B C 1
ATOM 7034 O O . ALA B 1 271 ? -9.164 16.156 7.195 1 95.94 271 ALA B O 1
ATOM 7035 N N . TRP B 1 272 ? -7.641 16.547 8.758 1 94.12 272 TRP B N 1
ATOM 7036 C CA . TRP B 1 272 ? -7.254 15.164 9.039 1 94.12 272 TRP B CA 1
ATOM 7037 C C . TRP B 1 272 ? -6.844 14.445 7.754 1 94.12 272 TRP B C 1
ATOM 7039 O O . TRP B 1 272 ? -7.219 13.297 7.535 1 94.12 272 TRP B O 1
ATOM 7049 N N . GLY B 1 273 ? -6.234 15.125 6.852 1 94.94 273 GLY B N 1
ATOM 7050 C CA . GLY B 1 273 ? -5.816 14.523 5.594 1 94.94 273 GLY B CA 1
ATOM 7051 C C . GLY B 1 273 ? -6.945 14.391 4.59 1 94.94 273 GLY B C 1
ATOM 7052 O O . GLY B 1 273 ? -6.719 14.008 3.441 1 94.94 273 GLY B O 1
ATOM 7053 N N . SER B 1 274 ? -8.164 14.781 4.961 1 95.56 274 SER B N 1
ATOM 7054 C CA . SER B 1 274 ? -9.336 14.688 4.102 1 95.56 274 SER B CA 1
ATOM 7055 C C . SER B 1 274 ? -9.445 15.891 3.176 1 95.56 274 SER B C 1
ATOM 7057 O O . SER B 1 274 ? -8.617 16.812 3.244 1 95.56 274 SER B O 1
ATOM 7059 N N . ALA B 1 275 ? -10.32 15.781 2.248 1 97 275 ALA B N 1
ATOM 7060 C CA . ALA B 1 275 ? -10.672 16.859 1.325 1 97 275 ALA B CA 1
ATOM 7061 C C . ALA B 1 275 ? -9.469 17.266 0.481 1 97 275 ALA B C 1
ATOM 7063 O O . ALA B 1 275 ? -9.297 18.438 0.152 1 97 275 ALA B O 1
ATOM 7064 N N . ASP B 1 276 ? -8.586 16.328 0.283 1 96.88 276 ASP B N 1
ATOM 7065 C CA . ASP B 1 276 ? -7.434 16.516 -0.598 1 96.88 276 ASP B CA 1
ATOM 7066 C C . ASP B 1 276 ? -6.516 17.609 -0.073 1 96.88 276 ASP B C 1
ATOM 7068 O O . ASP B 1 276 ? -5.832 18.281 -0.852 1 96.88 276 ASP B O 1
ATOM 7072 N N . VAL B 1 277 ? -6.52 17.828 1.226 1 97.69 277 VAL B N 1
ATOM 7073 C CA . VAL B 1 277 ? -5.785 18.938 1.829 1 97.69 277 VAL B CA 1
ATOM 7074 C C . VAL B 1 277 ? -4.289 18.766 1.571 1 97.69 277 VAL B C 1
ATOM 7076 O O . VAL B 1 277 ? -3.553 19.75 1.461 1 97.69 277 VAL B O 1
ATOM 7079 N N . ARG B 1 278 ? -3.812 17.516 1.361 1 97.38 278 ARG B N 1
ATOM 7080 C CA . ARG B 1 278 ? -2.404 17.234 1.11 1 97.38 278 ARG B CA 1
ATOM 7081 C C . ARG B 1 278 ? -1.948 17.844 -0.21 1 97.38 278 ARG B C 1
ATOM 7083 O O . ARG B 1 278 ? -0.748 17.938 -0.472 1 97.38 278 ARG B O 1
ATOM 7090 N N . ALA B 1 279 ? -2.908 18.281 -1.069 1 97.31 279 ALA B N 1
ATOM 7091 C CA . ALA B 1 279 ? -2.574 18.875 -2.363 1 97.31 279 ALA B CA 1
ATOM 7092 C C . ALA B 1 279 ? -2.627 20.391 -2.299 1 97.31 279 ALA B C 1
ATOM 7094 O O . ALA B 1 279 ? -1.774 21.078 -2.873 1 97.31 279 ALA B O 1
ATOM 7095 N N . TRP B 1 280 ? -3.574 20.922 -1.506 1 97.62 280 TRP B N 1
ATOM 7096 C CA . TRP B 1 280 ? -3.824 22.344 -1.638 1 97.62 280 TRP B CA 1
ATOM 7097 C C . TRP B 1 280 ? -3.539 23.078 -0.328 1 97.62 280 TRP B C 1
ATOM 7099 O O . TRP B 1 280 ? -3.465 24.312 -0.296 1 97.62 280 TRP B O 1
ATOM 7109 N N . GLY B 1 281 ? -3.314 22.359 0.786 1 98.25 281 GLY B N 1
ATOM 7110 C CA . GLY B 1 281 ? -3.084 23.016 2.066 1 98.25 281 GLY B CA 1
ATOM 7111 C C . GLY B 1 281 ? -1.938 24.016 2.035 1 98.25 281 GLY B C 1
ATOM 7112 O O . GLY B 1 281 ? -2.01 25.062 2.666 1 98.25 281 GLY B O 1
ATOM 7113 N N . LYS B 1 282 ? -0.932 23.75 1.309 1 97.75 282 LYS B N 1
ATOM 7114 C CA . LYS B 1 282 ? 0.265 24.578 1.199 1 97.75 282 LYS B CA 1
ATOM 7115 C C . LYS B 1 282 ? -0.067 25.953 0.619 1 97.75 282 LYS B C 1
ATOM 7117 O O . LYS B 1 282 ? 0.723 26.891 0.739 1 97.75 282 LYS B O 1
ATOM 7122 N N . ASP B 1 283 ? -1.197 26.078 -0.049 1 97.56 283 ASP B N 1
ATOM 7123 C CA . ASP B 1 283 ? -1.587 27.328 -0.714 1 97.56 283 ASP B CA 1
ATOM 7124 C C . ASP B 1 283 ? -2.414 28.203 0.216 1 97.56 283 ASP B C 1
ATOM 7126 O O . ASP B 1 283 ? -2.711 29.359 -0.116 1 97.56 283 ASP B O 1
ATOM 7130 N N . VAL B 1 284 ? -2.75 27.656 1.434 1 98.12 284 VAL B N 1
ATOM 7131 C CA . VAL B 1 284 ? -3.797 28.344 2.184 1 98.12 284 VAL B CA 1
ATOM 7132 C C . VAL B 1 284 ? -3.281 28.703 3.574 1 98.12 284 VAL B C 1
ATOM 7134 O O . VAL B 1 284 ? -3.617 29.766 4.105 1 98.12 284 VAL B O 1
ATOM 7137 N N . GLY B 1 285 ? -2.459 27.844 4.152 1 98.25 285 GLY B N 1
ATOM 7138 C CA . GLY B 1 285 ? -2.037 28.094 5.523 1 98.25 285 GLY B CA 1
ATOM 7139 C C . GLY B 1 285 ? -0.618 27.641 5.801 1 98.25 285 GLY B C 1
ATOM 7140 O O . GLY B 1 285 ? 0.105 27.25 4.887 1 98.25 285 GLY B O 1
ATOM 7141 N N . ASN B 1 286 ? -0.214 27.781 7.102 1 98.56 286 ASN B N 1
ATOM 7142 C CA . ASN B 1 286 ? 1.17 27.531 7.5 1 98.56 286 ASN B CA 1
ATOM 7143 C C . ASN B 1 286 ? 1.419 26.062 7.797 1 98.56 286 ASN B C 1
ATOM 7145 O O . ASN B 1 286 ? 2.539 25.578 7.641 1 98.56 286 ASN B O 1
ATOM 7149 N N . LEU B 1 287 ? 0.418 25.391 8.328 1 98.56 287 LEU B N 1
ATOM 7150 C CA . LEU B 1 287 ? 0.449 23.953 8.586 1 98.56 287 LEU B CA 1
ATOM 7151 C C . LEU B 1 287 ? -0.767 23.266 7.977 1 98.56 287 LEU B C 1
ATOM 7153 O O . LEU B 1 287 ? -1.873 23.812 8.008 1 98.56 287 LEU B O 1
ATOM 7157 N N . SER B 1 288 ? -0.544 22.188 7.422 1 98.06 288 SER B N 1
ATOM 7158 C CA . SER B 1 288 ? -1.642 21.375 6.91 1 98.06 288 SER B CA 1
ATOM 7159 C C . SER B 1 288 ? -1.577 19.953 7.453 1 98.06 288 SER B C 1
ATOM 7161 O O . SER B 1 288 ? -0.662 19.188 7.125 1 98.06 288 SER B O 1
ATOM 7163 N N . ARG B 1 289 ? -2.605 19.609 8.234 1 98.5 289 ARG B N 1
ATOM 7164 C CA . ARG B 1 289 ? -2.668 18.266 8.797 1 98.5 289 ARG B CA 1
ATOM 7165 C C . ARG B 1 289 ? -2.859 17.234 7.699 1 98.5 289 ARG B C 1
ATOM 7167 O O . ARG B 1 289 ? -3.801 17.312 6.91 1 98.5 289 ARG B O 1
ATOM 7174 N N . THR B 1 290 ? -1.978 16.188 7.723 1 98.25 290 THR B N 1
ATOM 7175 C CA . THR B 1 290 ? -1.959 15.234 6.617 1 98.25 290 THR B CA 1
ATOM 7176 C C . THR B 1 290 ? -2.619 13.922 7.027 1 98.25 290 THR B C 1
ATOM 7178 O O . THR B 1 290 ? -2.795 13.023 6.199 1 98.25 290 THR B O 1
ATOM 7181 N N . SER B 1 291 ? -3.004 13.805 8.297 1 96.62 291 SER B N 1
ATOM 7182 C CA . SER B 1 291 ? -3.557 12.562 8.82 1 96.62 291 SER B CA 1
ATOM 7183 C C . SER B 1 291 ? -4.555 12.836 9.945 1 96.62 291 SER B C 1
ATOM 7185 O O . SER B 1 291 ? -4.664 13.969 10.422 1 96.62 291 SER B O 1
ATOM 7187 N N . ASP B 1 292 ? -5.25 11.773 10.344 1 93.94 292 ASP B N 1
ATOM 7188 C CA . ASP B 1 292 ? -5.988 11.797 11.602 1 93.94 292 ASP B CA 1
ATOM 7189 C C . ASP B 1 292 ? -5.035 11.875 12.797 1 93.94 292 ASP B C 1
ATOM 7191 O O . ASP B 1 292 ? -3.814 11.875 12.625 1 93.94 292 ASP B O 1
ATOM 7195 N N . ASP B 1 293 ? -5.625 11.898 13.953 1 95.12 293 ASP B N 1
ATOM 7196 C CA . ASP B 1 293 ? -4.844 12.055 15.18 1 95.12 293 ASP B CA 1
ATOM 7197 C C . ASP B 1 293 ? -3.887 10.875 15.367 1 95.12 293 ASP B C 1
ATOM 7199 O O . ASP B 1 293 ? -4.227 9.734 15.047 1 95.12 293 ASP B O 1
ATOM 7203 N N . LEU B 1 294 ? -2.734 11.211 15.828 1 96.62 294 LEU B N 1
ATOM 7204 C CA . LEU B 1 294 ? -1.789 10.211 16.297 1 96.62 294 LEU B CA 1
ATOM 7205 C C . LEU B 1 294 ? -2.254 9.602 17.609 1 96.62 294 LEU B C 1
ATOM 7207 O O . LEU B 1 294 ? -3.004 10.227 18.359 1 96.62 294 LEU B O 1
ATOM 7211 N N . THR B 1 295 ? -2.002 8.352 17.859 1 96.25 295 THR B N 1
ATOM 7212 C CA . THR B 1 295 ? -2.064 7.672 19.156 1 96.25 295 THR B CA 1
ATOM 7213 C C . THR B 1 295 ? -0.694 7.121 19.547 1 96.25 295 THR B C 1
ATOM 7215 O O . THR B 1 295 ? 0.201 7.02 18.703 1 96.25 295 THR B O 1
ATOM 7218 N N . PRO B 1 296 ? -0.488 6.859 20.812 1 96.88 296 PRO B N 1
ATOM 7219 C CA . PRO B 1 296 ? 0.864 6.461 21.219 1 96.88 296 PRO B CA 1
ATOM 7220 C C . PRO B 1 296 ? 1.157 4.992 20.922 1 96.88 296 PRO B C 1
ATOM 7222 O O . PRO B 1 296 ? 1.513 4.234 21.828 1 96.88 296 PRO B O 1
ATOM 7225 N N . SER B 1 297 ? 0.999 4.613 19.688 1 96.5 297 SER B N 1
ATOM 7226 C CA . SER B 1 297 ? 1.317 3.281 19.188 1 96.5 297 SER B CA 1
ATOM 7227 C C . SER B 1 297 ? 2.182 3.354 17.938 1 96.5 297 SER B C 1
ATOM 7229 O O . SER B 1 297 ? 2.076 4.305 17.156 1 96.5 297 SER B O 1
ATOM 7231 N N . TRP B 1 298 ? 3.006 2.367 17.781 1 97.62 298 TRP B N 1
ATOM 7232 C CA . TRP B 1 298 ? 3.975 2.365 16.688 1 97.62 298 TRP B CA 1
ATOM 7233 C C . TRP B 1 298 ? 3.27 2.322 15.336 1 97.62 298 TRP B C 1
ATOM 7235 O O . TRP B 1 298 ? 3.625 3.066 14.414 1 97.62 298 TRP B O 1
ATOM 7245 N N . SER B 1 299 ? 2.266 1.454 15.164 1 96.5 299 SER B N 1
ATOM 7246 C CA . SER B 1 299 ? 1.548 1.337 13.898 1 96.5 299 SER B CA 1
ATOM 7247 C C . SER B 1 299 ? 0.903 2.66 13.5 1 96.5 299 SER B C 1
ATOM 7249 O O . SER B 1 299 ? 0.874 3.016 12.32 1 96.5 299 SER B O 1
ATOM 7251 N N . ARG B 1 300 ? 0.37 3.338 14.5 1 96.81 300 ARG B N 1
ATOM 7252 C CA . ARG B 1 300 ? -0.225 4.641 14.219 1 96.81 300 ARG B CA 1
ATOM 7253 C C . ARG B 1 300 ? 0.841 5.656 13.828 1 96.81 300 ARG B C 1
ATOM 7255 O O . ARG B 1 300 ? 0.603 6.512 12.969 1 96.81 300 ARG B O 1
ATOM 7262 N N . LEU B 1 301 ? 1.982 5.609 14.477 1 98.38 301 LEU B N 1
ATOM 7263 C CA . LEU B 1 301 ? 3.092 6.465 14.07 1 98.38 301 LEU B CA 1
ATOM 7264 C C . LEU B 1 301 ? 3.428 6.262 12.594 1 98.38 301 LEU B C 1
ATOM 7266 O O . LEU B 1 301 ? 3.621 7.23 11.859 1 98.38 301 LEU B O 1
ATOM 7270 N N . LEU B 1 302 ? 3.482 5.012 12.133 1 98.5 302 LEU B N 1
ATOM 7271 C CA . LEU B 1 302 ? 3.791 4.734 10.734 1 98.5 302 LEU B CA 1
ATOM 7272 C C . LEU B 1 302 ? 2.756 5.367 9.805 1 98.5 302 LEU B C 1
ATOM 7274 O O . LEU B 1 302 ? 3.111 5.965 8.789 1 98.5 302 LEU B O 1
ATOM 7278 N N . THR B 1 303 ? 1.479 5.246 10.164 1 97.88 303 THR B N 1
ATOM 7279 C CA . THR B 1 303 ? 0.409 5.812 9.352 1 97.88 303 THR B CA 1
ATOM 7280 C C . THR B 1 303 ? 0.569 7.324 9.219 1 97.88 303 THR B C 1
ATOM 7282 O O . THR B 1 303 ? 0.5 7.871 8.117 1 97.88 303 THR B O 1
ATOM 7285 N N . ASN B 1 304 ? 0.771 7.977 10.328 1 98.31 304 ASN B N 1
ATOM 7286 C CA . ASN B 1 304 ? 0.927 9.43 10.328 1 98.31 304 ASN B CA 1
ATOM 7287 C C . ASN B 1 304 ? 2.178 9.859 9.57 1 98.31 304 ASN B C 1
ATOM 7289 O O . ASN B 1 304 ? 2.127 10.773 8.75 1 98.31 304 ASN B O 1
ATOM 7293 N N . PHE B 1 305 ? 3.295 9.164 9.812 1 98.81 305 PHE B N 1
ATOM 7294 C CA . PHE B 1 305 ? 4.543 9.484 9.125 1 98.81 305 PHE B CA 1
ATOM 7295 C C . PHE B 1 305 ? 4.395 9.32 7.621 1 98.81 305 PHE B C 1
ATOM 7297 O O . PHE B 1 305 ? 4.789 10.203 6.855 1 98.81 305 PHE B O 1
ATOM 7304 N N . ASP B 1 306 ? 3.791 8.195 7.203 1 98.56 306 ASP B N 1
ATOM 7305 C CA . ASP B 1 306 ? 3.623 7.898 5.785 1 98.56 306 ASP B CA 1
ATOM 7306 C C . ASP B 1 306 ? 2.746 8.945 5.102 1 98.56 306 ASP B C 1
ATOM 7308 O O . ASP B 1 306 ? 2.9 9.211 3.908 1 98.56 306 ASP B O 1
ATOM 7312 N N . SER B 1 307 ? 1.845 9.57 5.836 1 98.38 307 SER B N 1
ATOM 7313 C CA . SER B 1 307 ? 0.941 10.555 5.254 1 98.38 307 SER B CA 1
ATOM 7314 C C . SER B 1 307 ? 1.699 11.797 4.797 1 98.38 307 SER B C 1
ATOM 7316 O O . SER B 1 307 ? 1.19 12.586 3.992 1 98.38 307 SER B O 1
ATOM 7318 N N . ALA B 1 308 ? 2.945 11.938 5.25 1 98.56 308 ALA B N 1
ATOM 7319 C CA . ALA B 1 308 ? 3.674 13.172 4.961 1 98.56 308 ALA B CA 1
ATOM 7320 C C . ALA B 1 308 ? 5.016 12.875 4.297 1 98.56 308 ALA B C 1
ATOM 7322 O O . ALA B 1 308 ? 5.578 13.727 3.609 1 98.56 308 ALA B O 1
ATOM 7323 N N . ALA B 1 309 ? 5.543 11.672 4.434 1 98.19 309 ALA B N 1
ATOM 7324 C CA . ALA B 1 309 ? 6.93 11.359 4.098 1 98.19 309 ALA B CA 1
ATOM 7325 C C . ALA B 1 309 ? 7.184 11.523 2.604 1 98.19 309 ALA B C 1
ATOM 7327 O O . ALA B 1 309 ? 8.289 11.875 2.193 1 98.19 309 ALA B O 1
ATOM 7328 N N . THR B 1 310 ? 6.156 11.328 1.799 1 97.06 310 THR B N 1
ATOM 7329 C CA . THR B 1 310 ? 6.34 11.406 0.354 1 97.06 310 THR B CA 1
ATOM 7330 C C . THR B 1 310 ? 5.855 12.758 -0.179 1 97.06 310 THR B C 1
ATOM 7332 O O . THR B 1 310 ? 5.66 12.914 -1.385 1 97.06 310 THR B O 1
ATOM 7335 N N . ARG B 1 311 ? 5.648 13.734 0.673 1 98.25 311 ARG B N 1
ATOM 7336 C CA . ARG B 1 311 ? 5.074 15.008 0.266 1 98.25 311 ARG B CA 1
ATOM 7337 C C . ARG B 1 311 ? 6.105 16.125 0.371 1 98.25 311 ARG B C 1
ATOM 7339 O O . ARG B 1 311 ? 5.762 17.266 0.707 1 98.25 311 ARG B O 1
ATOM 7346 N N . ALA B 1 312 ? 7.316 15.82 0.081 1 98.69 312 ALA B N 1
ATOM 7347 C CA . ALA B 1 312 ? 8.406 16.781 0.245 1 98.69 312 ALA B CA 1
ATOM 7348 C C . ALA B 1 312 ? 8.164 18.031 -0.603 1 98.69 312 ALA B C 1
ATOM 7350 O O . ALA B 1 312 ? 8.492 19.141 -0.187 1 98.69 312 ALA B O 1
ATOM 7351 N N . LEU B 1 313 ? 7.547 17.891 -1.776 1 98.75 313 LEU B N 1
ATOM 7352 C CA . LEU B 1 313 ? 7.367 19.016 -2.688 1 98.75 313 LEU B CA 1
ATOM 7353 C C . LEU B 1 313 ? 6.164 19.859 -2.277 1 98.75 313 LEU B C 1
ATOM 7355 O O . LEU B 1 313 ? 5.918 20.922 -2.857 1 98.75 313 LEU B O 1
ATOM 7359 N N . TYR B 1 314 ? 5.473 19.453 -1.287 1 98.62 314 TYR B N 1
ATOM 7360 C CA . TYR B 1 314 ? 4.273 20.156 -0.844 1 98.62 314 TYR B CA 1
ATOM 7361 C C . TYR B 1 314 ? 4.512 20.859 0.493 1 98.62 314 TYR B C 1
ATOM 7363 O O . TYR B 1 314 ? 3.559 21.203 1.196 1 98.62 314 TYR B O 1
ATOM 7371 N N . ALA B 1 315 ? 5.75 21.016 0.901 1 97.5 315 ALA B N 1
ATOM 7372 C CA . ALA B 1 315 ? 6.184 21.734 2.09 1 97.5 315 ALA B CA 1
ATOM 7373 C C . ALA B 1 315 ? 7.305 22.719 1.752 1 97.5 315 ALA B C 1
ATOM 7375 O O . ALA B 1 315 ? 8.258 22.359 1.05 1 97.5 315 ALA B O 1
ATOM 7376 N N . HIS B 1 316 ? 7.18 24 2.291 1 96 316 HIS B N 1
ATOM 7377 C CA . HIS B 1 316 ? 8.086 25.109 2.008 1 96 316 HIS B CA 1
ATOM 7378 C C . HIS B 1 316 ? 8.203 26.047 3.207 1 96 316 HIS B C 1
ATOM 7380 O O . HIS B 1 316 ? 7.34 26.047 4.086 1 96 316 HIS B O 1
ATOM 7386 N N . PRO B 1 317 ? 9.375 26.828 3.129 1 97.25 317 PRO B N 1
ATOM 7387 C CA . PRO B 1 317 ? 9.352 27.891 4.129 1 97.25 317 PRO B CA 1
ATOM 7388 C C . PRO B 1 317 ? 8.055 28.703 4.086 1 97.25 317 PRO B C 1
ATOM 7390 O O . PRO B 1 317 ? 7.73 29.297 3.055 1 97.25 317 PRO B O 1
ATOM 7393 N N . GLY B 1 318 ? 7.328 28.594 5.16 1 96.94 318 GLY B N 1
ATOM 7394 C CA . GLY B 1 318 ? 6.051 29.281 5.25 1 96.94 318 GLY B CA 1
ATOM 7395 C C . GLY B 1 318 ? 4.867 28.328 5.312 1 96.94 318 GLY B C 1
ATOM 7396 O O . GLY B 1 318 ? 3.781 28.719 5.746 1 96.94 318 GLY B O 1
ATOM 7397 N N . SER B 1 319 ? 4.984 27.156 4.832 1 97.81 319 SER B N 1
ATOM 7398 C CA . SER B 1 319 ? 3.922 26.156 4.828 1 97.81 319 SER B CA 1
ATOM 7399 C C . SER B 1 319 ? 4.488 24.75 4.988 1 97.81 319 SER B C 1
ATOM 7401 O O . SER B 1 319 ? 5.391 24.344 4.25 1 97.81 319 SER B O 1
ATOM 7403 N N . TRP B 1 320 ? 3.99 23.984 5.938 1 98.69 320 TRP B N 1
ATOM 7404 C CA . TRP B 1 320 ? 4.621 22.719 6.312 1 98.69 320 TRP B CA 1
ATOM 7405 C C . TRP B 1 320 ? 3.59 21.609 6.41 1 98.69 320 TRP B C 1
ATOM 7407 O O . TRP B 1 320 ? 2.436 21.844 6.773 1 98.69 320 TRP B O 1
ATOM 7417 N N . ASN B 1 321 ? 4 20.344 6.004 1 98.75 321 ASN B N 1
ATOM 7418 C CA . ASN B 1 321 ? 3.209 19.156 6.273 1 98.75 321 ASN B CA 1
ATOM 7419 C C . ASN B 1 321 ? 3.15 18.844 7.766 1 98.75 321 ASN B C 1
ATOM 7421 O O . ASN B 1 321 ? 4.164 18.922 8.461 1 98.75 321 ASN B O 1
ATOM 7425 N N . ASP B 1 322 ? 1.946 18.547 8.227 1 98.75 322 ASP B N 1
ATOM 7426 C CA . ASP B 1 322 ? 1.753 18.297 9.648 1 98.75 322 ASP B CA 1
ATOM 7427 C C . ASP B 1 322 ? 1.175 16.906 9.883 1 98.75 322 ASP B C 1
ATOM 7429 O O . ASP B 1 322 ? -0.042 16.719 9.836 1 98.75 322 ASP B O 1
ATOM 7433 N N . PRO B 1 323 ? 2.014 15.898 10.242 1 98.56 323 PRO B N 1
ATOM 7434 C CA . PRO B 1 323 ? 1.505 14.562 10.555 1 98.56 323 PRO B CA 1
ATOM 7435 C C . PRO B 1 323 ? 1.021 14.445 12 1 98.56 323 PRO B C 1
ATOM 7437 O O . PRO B 1 323 ? 0.915 13.336 12.531 1 98.56 323 PRO B O 1
ATOM 7440 N N . ASP B 1 324 ? 0.786 15.516 12.688 1 98.56 324 ASP B N 1
ATOM 7441 C CA . ASP B 1 324 ? 0.261 15.648 14.047 1 98.56 324 ASP B CA 1
ATOM 7442 C C . ASP B 1 324 ? 1.388 15.891 15.047 1 98.56 324 ASP B C 1
ATOM 7444 O O . ASP B 1 324 ? 2.564 15.719 14.727 1 98.56 324 ASP B O 1
ATOM 7448 N N . MET B 1 325 ? 1.017 16.281 16.25 1 98.62 325 MET B N 1
ATOM 7449 C CA . MET B 1 325 ? 1.956 16.641 17.297 1 98.62 325 MET B CA 1
ATOM 7450 C C . MET B 1 325 ? 2.646 15.398 17.859 1 98.62 325 MET B C 1
ATOM 7452 O O . MET B 1 325 ? 2.24 14.273 17.578 1 98.62 325 MET B O 1
ATOM 7456 N N . LEU B 1 326 ? 3.711 15.641 18.594 1 98.75 326 LEU B N 1
ATOM 7457 C CA . LEU B 1 326 ? 4.48 14.555 19.203 1 98.75 326 LEU B CA 1
ATOM 7458 C C . LEU B 1 326 ? 3.678 13.859 20.297 1 98.75 326 LEU B C 1
ATOM 7460 O O . LEU B 1 326 ? 2.975 14.523 21.062 1 98.75 326 LEU B O 1
ATOM 7464 N N . PHE B 1 327 ? 3.793 12.555 20.312 1 98.44 327 PHE B N 1
ATOM 7465 C CA . PHE B 1 327 ? 3.195 11.781 21.406 1 98.44 327 PHE B CA 1
ATOM 7466 C C . PHE B 1 327 ? 4.273 11.211 22.312 1 98.44 327 PHE B C 1
ATOM 7468 O O . PHE B 1 327 ? 4.031 10.242 23.031 1 98.44 327 PHE B O 1
ATOM 7475 N N . ILE B 1 328 ? 5.457 11.672 22.234 1 98.75 328 ILE B N 1
ATOM 7476 C CA . ILE B 1 328 ? 6.57 11.234 23.062 1 98.75 328 ILE B CA 1
ATOM 7477 C C . ILE B 1 328 ? 6.211 11.422 24.547 1 98.75 328 ILE B C 1
ATOM 7479 O O . ILE B 1 328 ? 5.707 12.477 24.938 1 98.75 328 ILE B O 1
ATOM 7483 N N . GLY B 1 329 ? 6.457 10.445 25.359 1 98.44 329 GLY B N 1
ATOM 7484 C CA . GLY B 1 329 ? 6.078 10.422 26.766 1 98.44 329 GLY B CA 1
ATOM 7485 C C . GLY B 1 329 ? 4.883 9.539 27.047 1 98.44 329 GLY B C 1
ATOM 7486 O O . GLY B 1 329 ? 4.574 9.25 28.203 1 98.44 329 GLY B O 1
ATOM 7487 N N . HIS B 1 330 ? 4.242 9.031 25.984 1 98.31 330 HIS B N 1
ATOM 7488 C CA . HIS B 1 330 ? 3.037 8.227 26.125 1 98.31 330 HIS B CA 1
ATOM 7489 C C . HIS B 1 330 ? 3.217 6.852 25.484 1 98.31 330 HIS B C 1
ATOM 7491 O O . HIS B 1 330 ? 3.883 6.723 24.453 1 98.31 330 HIS B O 1
ATOM 7497 N N . GLY B 1 331 ? 2.641 5.852 26.062 1 97.5 331 GLY B N 1
ATOM 7498 C CA . GLY B 1 331 ? 2.51 4.539 25.453 1 97.5 331 GLY B CA 1
ATOM 7499 C C . GLY B 1 331 ? 3.818 4.004 24.906 1 97.5 331 GLY B C 1
ATOM 7500 O O . GLY B 1 331 ? 4.824 3.961 25.625 1 97.5 331 GLY B O 1
ATOM 7501 N N . GLU B 1 332 ? 3.84 3.682 23.672 1 97.81 332 GLU B N 1
ATOM 7502 C CA . GLU B 1 332 ? 4.996 3.043 23.047 1 97.81 332 GLU B CA 1
ATOM 7503 C C . GLU B 1 332 ? 6.105 4.055 22.766 1 97.81 332 GLU B C 1
ATOM 7505 O O . GLU B 1 332 ? 7.086 3.742 22.094 1 97.81 332 GLU B O 1
ATOM 7510 N N . PHE B 1 333 ? 5.957 5.258 23.359 1 98.69 333 PHE B N 1
ATOM 7511 C CA . PHE B 1 333 ? 6.965 6.301 23.203 1 98.69 333 PHE B CA 1
ATOM 7512 C C . PHE B 1 333 ? 7.34 6.891 24.562 1 98.69 333 PHE B C 1
ATOM 7514 O O . PHE B 1 333 ? 7.809 8.031 24.641 1 98.69 333 PHE B O 1
ATOM 7521 N N . ASP B 1 334 ? 7.094 6.18 25.609 1 98.25 334 ASP B N 1
ATOM 7522 C CA . ASP B 1 334 ? 7.383 6.68 26.953 1 98.25 334 ASP B CA 1
ATOM 7523 C C . ASP B 1 334 ? 8.812 6.348 27.375 1 98.25 334 ASP B C 1
ATOM 7525 O O . ASP B 1 334 ? 9.648 6.004 26.531 1 98.25 334 ASP B O 1
ATOM 7529 N N . ALA B 1 335 ? 9.109 6.516 28.641 1 97.88 335 ALA B N 1
ATOM 7530 C CA . ALA B 1 335 ? 10.469 6.391 29.172 1 97.88 335 ALA B CA 1
ATOM 7531 C C . ALA B 1 335 ? 10.938 4.938 29.125 1 97.88 335 ALA B C 1
ATOM 7533 O O . ALA B 1 335 ? 12.141 4.668 29.219 1 97.88 335 ALA B O 1
ATOM 7534 N N . LYS B 1 336 ? 10.078 3.969 28.969 1 97.94 336 LYS B N 1
ATOM 7535 C CA . LYS B 1 336 ? 10.438 2.561 28.812 1 97.94 336 LYS B CA 1
ATOM 7536 C C . LYS B 1 336 ? 10.625 2.195 27.344 1 97.94 336 LYS B C 1
ATOM 7538 O O . LYS B 1 336 ? 11.023 1.073 27.031 1 97.94 336 LYS B O 1
ATOM 7543 N N . HIS B 1 337 ? 10.359 3.104 26.406 1 98.44 337 HIS B N 1
ATOM 7544 C CA . HIS B 1 337 ? 10.445 2.912 24.969 1 98.44 337 HIS B CA 1
ATOM 7545 C C . HIS B 1 337 ? 11.273 4.012 24.312 1 98.44 337 HIS B C 1
ATOM 7547 O O . HIS B 1 337 ? 10.828 4.648 23.359 1 98.44 337 HIS B O 1
ATOM 7553 N N . LEU B 1 338 ? 12.453 4.199 24.734 1 98.56 338 LEU B N 1
ATOM 7554 C CA . LEU B 1 338 ? 13.281 5.332 24.312 1 98.56 338 LEU B CA 1
ATOM 7555 C C . LEU B 1 338 ? 13.734 5.172 22.875 1 98.56 338 LEU B C 1
ATOM 7557 O O . LEU B 1 338 ? 13.898 6.164 22.156 1 98.56 338 LEU B O 1
ATOM 7561 N N . VAL B 1 339 ? 13.898 3.891 22.375 1 98.75 339 VAL B N 1
ATOM 7562 C CA . VAL B 1 339 ? 14.258 3.68 20.969 1 98.75 339 VAL B CA 1
ATOM 7563 C C . VAL B 1 339 ? 13.164 4.254 20.062 1 98.75 339 VAL B C 1
ATOM 7565 O O . VAL B 1 339 ? 13.453 5.004 19.141 1 98.75 339 VAL B O 1
ATOM 7568 N N . GLU B 1 340 ? 11.922 3.93 20.438 1 98.88 340 GLU B N 1
ATOM 7569 C CA . GLU B 1 340 ? 10.773 4.402 19.672 1 98.88 340 GLU B CA 1
ATOM 7570 C C . GLU B 1 340 ? 10.594 5.914 19.812 1 98.88 340 GLU B C 1
ATOM 7572 O O . GLU B 1 340 ? 10.266 6.598 18.844 1 98.88 340 GLU B O 1
ATOM 7577 N N . ALA B 1 341 ? 10.82 6.445 20.969 1 98.88 341 ALA B N 1
ATOM 7578 C CA . ALA B 1 341 ? 10.711 7.883 21.203 1 98.88 341 ALA B CA 1
ATOM 7579 C C . ALA B 1 341 ? 11.734 8.648 20.375 1 98.88 341 ALA B C 1
ATOM 7581 O O . ALA B 1 341 ? 11.414 9.68 19.766 1 98.88 341 ALA B O 1
ATOM 7582 N N . ARG B 1 342 ? 12.938 8.148 20.328 1 98.88 342 ARG B N 1
ATOM 7583 C CA . ARG B 1 342 ? 13.992 8.766 19.516 1 98.88 342 ARG B CA 1
ATOM 7584 C C . ARG B 1 342 ? 13.648 8.719 18.031 1 98.88 342 ARG B C 1
ATOM 7586 O O . ARG B 1 342 ? 13.867 9.688 17.312 1 98.88 342 ARG B O 1
ATOM 7593 N N . SER B 1 343 ? 13.133 7.578 17.609 1 98.94 343 SER B N 1
ATOM 7594 C CA . SER B 1 343 ? 12.719 7.473 16.219 1 98.94 343 SER B CA 1
ATOM 7595 C C . SER B 1 343 ? 11.617 8.477 15.891 1 98.94 343 SER B C 1
ATOM 7597 O O . SER B 1 343 ? 11.648 9.125 14.844 1 98.94 343 SER B O 1
ATOM 7599 N N . HIS B 1 344 ? 10.633 8.586 16.781 1 98.94 344 HIS B N 1
ATOM 7600 C CA . HIS B 1 344 ? 9.547 9.547 16.625 1 98.94 344 HIS B CA 1
ATOM 7601 C C . HIS B 1 344 ? 10.078 10.961 16.422 1 98.94 344 HIS B C 1
ATOM 7603 O O . HIS B 1 344 ? 9.734 11.625 15.445 1 98.94 344 HIS B O 1
ATOM 7609 N N . PHE B 1 345 ? 10.977 11.383 17.203 1 98.94 345 PHE B N 1
ATOM 7610 C CA . PHE B 1 345 ? 11.523 12.734 17.156 1 98.94 345 PHE B CA 1
ATOM 7611 C C . PHE B 1 345 ? 12.352 12.945 15.898 1 98.94 345 PHE B C 1
ATOM 7613 O O . PHE B 1 345 ? 12.203 13.953 15.211 1 98.94 345 PHE B O 1
ATOM 7620 N N . ALA B 1 346 ? 13.219 12.008 15.586 1 98.94 346 ALA B N 1
ATOM 7621 C CA . ALA B 1 346 ? 14.117 12.094 14.445 1 98.94 346 ALA B CA 1
ATOM 7622 C C . ALA B 1 346 ? 13.336 12.188 13.133 1 98.94 346 ALA B C 1
ATOM 7624 O O . ALA B 1 346 ? 13.648 13.016 12.281 1 98.94 346 ALA B O 1
ATOM 7625 N N . LEU B 1 347 ? 12.336 11.359 13.023 1 98.94 347 LEU B N 1
ATOM 7626 C CA . LEU B 1 347 ? 11.57 11.312 11.789 1 98.94 347 LEU B CA 1
ATOM 7627 C C . LEU B 1 347 ? 10.781 12.594 11.578 1 98.94 347 LEU B C 1
ATOM 7629 O O . LEU B 1 347 ? 10.719 13.117 10.461 1 98.94 347 LEU B O 1
ATOM 7633 N N . TRP B 1 348 ? 10.18 13.117 12.609 1 98.94 348 TRP B N 1
ATOM 7634 C CA . TRP B 1 348 ? 9.461 14.383 12.523 1 98.94 348 TRP B CA 1
ATOM 7635 C C . TRP B 1 348 ? 10.398 15.523 12.133 1 98.94 348 TRP B C 1
ATOM 7637 O O . TRP B 1 348 ? 10.031 16.391 11.336 1 98.94 348 TRP B O 1
ATOM 7647 N N . ALA B 1 349 ? 11.562 15.492 12.664 1 98.94 349 ALA B N 1
ATOM 7648 C CA . ALA B 1 349 ? 12.539 16.516 12.32 1 98.94 349 ALA B CA 1
ATOM 7649 C C . ALA B 1 349 ? 12.961 16.406 10.859 1 98.94 349 ALA B C 1
ATOM 7651 O O . ALA B 1 349 ? 13.047 17.406 10.148 1 98.94 349 ALA B O 1
ATOM 7652 N N . MET B 1 350 ? 13.141 15.195 10.391 1 98.88 350 MET B N 1
ATOM 7653 C CA . MET B 1 350 ? 13.609 14.953 9.031 1 98.88 350 MET B CA 1
ATOM 7654 C C . MET B 1 350 ? 12.562 15.406 8.016 1 98.88 350 MET B C 1
ATOM 7656 O O . MET B 1 350 ? 12.914 15.891 6.934 1 98.88 350 MET B O 1
ATOM 7660 N N . ILE B 1 351 ? 11.281 15.305 8.367 1 98.81 351 ILE B N 1
ATOM 7661 C CA . ILE B 1 351 ? 10.273 15.633 7.363 1 98.81 351 ILE B CA 1
ATOM 7662 C C . ILE B 1 351 ? 9.719 17.031 7.629 1 98.81 351 ILE B C 1
ATOM 7664 O O . ILE B 1 351 ? 8.672 17.406 7.098 1 98.81 351 ILE B O 1
ATOM 7668 N N . ASN B 1 352 ? 10.391 17.797 8.484 1 98.75 352 ASN B N 1
ATOM 7669 C CA . ASN B 1 352 ? 10.023 19.188 8.781 1 98.75 352 ASN B CA 1
ATOM 7670 C C . ASN B 1 352 ? 8.609 19.281 9.336 1 98.75 352 ASN B C 1
ATOM 7672 O O . ASN B 1 352 ? 7.836 20.156 8.93 1 98.75 352 ASN B O 1
ATOM 7676 N N . ALA B 1 353 ? 8.227 18.312 10.164 1 98.88 353 ALA B N 1
ATOM 7677 C CA . ALA B 1 353 ? 6.961 18.406 10.891 1 98.88 353 ALA B CA 1
ATOM 7678 C C . ALA B 1 353 ? 7.066 19.406 12.039 1 98.88 353 ALA B C 1
ATOM 7680 O O . ALA B 1 353 ? 8.156 19.656 12.562 1 98.88 353 ALA B O 1
ATOM 7681 N N . PRO B 1 354 ? 5.938 20.062 12.391 1 98.75 354 PRO B N 1
ATOM 7682 C CA . PRO B 1 354 ? 6.004 20.844 13.633 1 98.75 354 PRO B CA 1
ATOM 7683 C C . PRO B 1 354 ? 6.398 20 14.844 1 98.75 354 PRO B C 1
ATOM 7685 O O . PRO B 1 354 ? 5.965 18.859 14.961 1 98.75 354 PRO B O 1
ATOM 7688 N N . LEU B 1 355 ? 7.277 20.547 15.625 1 98.94 355 LEU B N 1
ATOM 7689 C CA . LEU B 1 355 ? 7.672 19.859 16.844 1 98.94 355 LEU B CA 1
ATOM 7690 C C . LEU B 1 355 ? 6.898 20.391 18.047 1 98.94 355 LEU B C 1
ATOM 7692 O O . LEU B 1 355 ? 7.438 21.156 18.844 1 98.94 355 LEU B O 1
ATOM 7696 N N . LEU B 1 356 ? 5.668 19.969 18.156 1 98.88 356 LEU B N 1
ATOM 7697 C CA . LEU B 1 356 ? 4.773 20.344 19.25 1 98.88 356 LEU B CA 1
ATOM 7698 C C . LEU B 1 356 ? 4.672 19.234 20.281 1 98.88 356 LEU B C 1
ATOM 7700 O O . LEU B 1 356 ? 4.176 18.141 19.984 1 98.88 356 LEU B O 1
ATOM 7704 N N . ILE B 1 357 ? 5.109 19.516 21.484 1 98.81 357 ILE B N 1
ATOM 7705 C CA . ILE B 1 357 ? 5.078 18.562 22.578 1 98.81 357 ILE B CA 1
ATOM 7706 C C . ILE B 1 357 ? 3.652 18.438 23.125 1 98.81 357 ILE B C 1
ATOM 7708 O O . ILE B 1 357 ? 3.02 19.453 23.438 1 98.81 357 ILE B O 1
ATOM 7712 N N . GLY B 1 358 ? 3.131 17.25 23.172 1 98.25 358 GLY B N 1
ATOM 7713 C CA . GLY B 1 358 ? 1.8 17.016 23.703 1 98.25 358 GLY B CA 1
ATOM 7714 C C . GLY B 1 358 ? 1.811 16.312 25.047 1 98.25 358 GLY B C 1
ATOM 7715 O O . GLY B 1 358 ? 0.836 15.664 25.422 1 98.25 358 GLY B O 1
ATOM 7716 N N . TYR B 1 359 ? 2.881 16.391 25.828 1 98 359 TYR B N 1
ATOM 7717 C CA . TYR B 1 359 ? 3.086 15.672 27.078 1 98 359 TYR B CA 1
ATOM 7718 C C . TYR B 1 359 ? 3.006 16.609 28.281 1 98 359 TYR B C 1
ATOM 7720 O O . TYR B 1 359 ? 3.357 17.797 28.172 1 98 359 TYR B O 1
ATOM 7728 N N . ASP B 1 360 ? 2.457 16.141 29.375 1 97.25 360 ASP B N 1
ATOM 7729 C CA . ASP B 1 360 ? 2.564 16.859 30.641 1 97.25 360 ASP B CA 1
ATOM 7730 C C . ASP B 1 360 ? 4.016 16.922 31.109 1 97.25 360 ASP B C 1
ATOM 7732 O O . ASP B 1 360 ? 4.508 15.992 31.75 1 97.25 360 ASP B O 1
ATOM 7736 N N . LEU B 1 361 ? 4.621 18.031 30.969 1 97.25 361 LEU B N 1
ATOM 7737 C CA . LEU B 1 361 ? 6.062 18.172 31.156 1 97.25 361 LEU B CA 1
ATOM 7738 C C . LEU B 1 361 ? 6.438 18.047 32.625 1 97.25 361 LEU B C 1
ATOM 7740 O O . LEU B 1 361 ? 7.598 17.812 32.969 1 97.25 361 LEU B O 1
ATOM 7744 N N . SER B 1 362 ? 5.496 18.234 33.531 1 95.88 362 SER B N 1
ATOM 7745 C CA . SER B 1 362 ? 5.777 18.031 34.938 1 95.88 362 SER B CA 1
ATOM 7746 C C . SER B 1 362 ? 6.121 16.578 35.25 1 95.88 362 SER B C 1
ATOM 7748 O O . SER B 1 362 ? 6.711 16.266 36.281 1 95.88 362 SER B O 1
ATOM 7750 N N . GLN B 1 363 ? 5.832 15.711 34.281 1 96.38 363 GLN B N 1
ATOM 7751 C CA . GLN B 1 363 ? 6.062 14.281 34.469 1 96.38 363 GLN B CA 1
ATOM 7752 C C . GLN B 1 363 ? 7.238 13.805 33.594 1 96.38 363 GLN B C 1
ATOM 7754 O O . GLN B 1 363 ? 7.566 12.617 33.594 1 96.38 363 GLN B O 1
ATOM 7759 N N . ALA B 1 364 ? 7.816 14.68 32.906 1 96.75 364 ALA B N 1
ATOM 7760 C CA . ALA B 1 364 ? 8.836 14.273 31.922 1 96.75 364 ALA B CA 1
ATOM 7761 C C . ALA B 1 364 ? 10.109 13.828 32.625 1 96.75 364 ALA B C 1
ATOM 7763 O O . ALA B 1 364 ? 10.617 14.523 33.5 1 96.75 364 ALA B O 1
ATOM 7764 N N . SER B 1 365 ? 10.648 12.664 32.281 1 97.75 365 SER B N 1
ATOM 7765 C CA . SER B 1 365 ? 11.945 12.203 32.781 1 97.75 365 SER B CA 1
ATOM 7766 C C . SER B 1 365 ? 13.094 12.953 32.094 1 97.75 365 SER B C 1
ATOM 7768 O O . SER B 1 365 ? 12.898 13.594 31.062 1 97.75 365 SER B O 1
ATOM 7770 N N . PRO B 1 366 ? 14.273 12.875 32.688 1 97.56 366 PRO B N 1
ATOM 7771 C CA . PRO B 1 366 ? 15.43 13.516 32.062 1 97.56 366 PRO B CA 1
ATOM 7772 C C . PRO B 1 366 ? 15.711 12.977 30.656 1 97.56 366 PRO B C 1
ATOM 7774 O O . PRO B 1 366 ? 16.141 13.727 29.781 1 97.56 366 PRO B O 1
ATOM 7777 N N . GLU B 1 367 ? 15.453 11.641 30.484 1 97.94 367 GLU B N 1
ATOM 7778 C CA . GLU B 1 367 ? 15.703 11.039 29.172 1 97.94 367 GLU B CA 1
ATOM 7779 C C . GLU B 1 367 ? 14.766 11.609 28.109 1 97.94 367 GLU B C 1
ATOM 7781 O O . GLU B 1 367 ? 15.18 11.867 26.984 1 97.94 367 GLU B O 1
ATOM 7786 N N . LEU B 1 368 ? 13.539 11.82 28.469 1 98.56 368 LEU B N 1
ATOM 7787 C CA . LEU B 1 368 ? 12.586 12.406 27.531 1 98.56 368 LEU B CA 1
ATOM 7788 C C . LEU B 1 368 ? 12.938 13.859 27.234 1 98.56 368 LEU B C 1
ATOM 7790 O O . LEU B 1 368 ? 12.844 14.297 26.078 1 98.56 368 LEU B O 1
ATOM 7794 N N . MET B 1 369 ? 13.359 14.609 28.266 1 98.38 369 MET B N 1
ATOM 7795 C CA . MET B 1 369 ? 13.75 16 28.078 1 98.38 369 MET B CA 1
ATOM 7796 C C . MET B 1 369 ? 14.961 16.109 27.156 1 98.38 369 MET B C 1
ATOM 7798 O O . MET B 1 369 ? 15.078 17.062 26.391 1 98.38 369 MET B O 1
ATOM 7802 N N . GLN B 1 370 ? 15.82 15.117 27.25 1 98 370 GLN B N 1
ATOM 7803 C CA . GLN B 1 370 ? 16.969 15.086 26.359 1 98 370 GLN B CA 1
ATOM 7804 C C . GLN B 1 370 ? 16.547 14.906 24.906 1 98 370 GLN B C 1
ATOM 7806 O O . GLN B 1 370 ? 17.141 15.484 24 1 98 370 GLN B O 1
ATOM 7811 N N . ILE B 1 371 ? 15.547 14.102 24.688 1 98.75 371 ILE B N 1
ATOM 7812 C CA . ILE B 1 371 ? 15.031 13.891 23.328 1 98.75 371 ILE B CA 1
ATOM 7813 C C . ILE B 1 371 ? 14.414 15.188 22.812 1 98.75 371 ILE B C 1
ATOM 7815 O O . ILE B 1 371 ? 14.766 15.656 21.719 1 98.75 371 ILE B O 1
ATOM 7819 N N . PHE B 1 372 ? 13.602 15.836 23.594 1 98.81 372 PHE B N 1
ATOM 7820 C CA . PHE B 1 372 ? 12.961 17.078 23.203 1 98.81 372 PHE B CA 1
ATOM 7821 C C . PHE B 1 372 ? 14 18.156 22.922 1 98.81 372 PHE B C 1
ATOM 7823 O O . PHE B 1 372 ? 13.797 19.031 22.078 1 98.81 372 PHE B O 1
ATOM 7830 N N . GLY B 1 373 ? 15.086 18.094 23.656 1 98.56 373 GLY B N 1
ATOM 7831 C CA . GLY B 1 373 ? 16.062 19.188 23.625 1 98.56 373 GLY B CA 1
ATOM 7832 C C . GLY B 1 373 ? 17.266 18.875 22.766 1 98.56 373 GLY B C 1
ATOM 7833 O O . GLY B 1 373 ? 18.266 19.594 22.828 1 98.56 373 GLY B O 1
ATOM 7834 N N . ASN B 1 374 ? 17.25 17.812 21.984 1 98.56 374 ASN B N 1
ATOM 7835 C CA . ASN B 1 374 ? 18.406 17.5 21.156 1 98.56 374 ASN B CA 1
ATOM 7836 C C . ASN B 1 374 ? 18.672 18.594 20.125 1 98.56 374 ASN B C 1
ATOM 7838 O O . ASN B 1 374 ? 18.047 18.609 19.062 1 98.56 374 ASN B O 1
ATOM 7842 N N . GLU B 1 375 ? 19.641 19.438 20.344 1 98.38 375 GLU B N 1
ATOM 7843 C CA . GLU B 1 375 ? 19.875 20.656 19.547 1 98.38 375 GLU B CA 1
ATOM 7844 C C . GLU B 1 375 ? 20.266 20.312 18.125 1 98.38 375 GLU B C 1
ATOM 7846 O O . GLU B 1 375 ? 19.891 21.016 17.188 1 98.38 375 GLU B O 1
ATOM 7851 N N . ALA B 1 376 ? 21.016 19.281 17.984 1 98.44 376 ALA B N 1
ATOM 7852 C CA . ALA B 1 376 ? 21.484 18.906 16.641 1 98.44 376 ALA B CA 1
ATOM 7853 C C . ALA B 1 376 ? 20.312 18.484 15.758 1 98.44 376 ALA B C 1
ATOM 7855 O O . ALA B 1 376 ? 20.25 18.859 14.578 1 98.44 376 ALA B O 1
ATOM 7856 N N . ILE B 1 377 ? 19.391 17.734 16.297 1 98.81 377 ILE B N 1
ATOM 7857 C CA . ILE B 1 377 ? 18.25 17.25 15.516 1 98.81 377 ILE B CA 1
ATOM 7858 C C . ILE B 1 377 ? 17.25 18.391 15.328 1 98.81 377 ILE B C 1
ATOM 7860 O O . ILE B 1 377 ? 16.641 18.516 14.266 1 98.81 377 ILE B O 1
ATOM 7864 N N . ILE B 1 378 ? 17.062 19.266 16.312 1 98.88 378 ILE B N 1
ATOM 7865 C CA . ILE B 1 378 ? 16.25 20.453 16.172 1 98.88 378 ILE B CA 1
ATOM 7866 C C . ILE B 1 378 ? 16.781 21.312 15.023 1 98.88 378 ILE B C 1
ATOM 7868 O O . ILE B 1 378 ? 16.016 21.844 14.227 1 98.88 378 ILE B O 1
ATOM 7872 N N . ALA B 1 379 ? 18.094 21.438 14.914 1 98.44 379 ALA B N 1
ATOM 7873 C CA . ALA B 1 379 ? 18.703 22.266 13.875 1 98.44 379 ALA B CA 1
ATOM 7874 C C . ALA B 1 379 ? 18.344 21.75 12.484 1 98.44 379 ALA B C 1
ATOM 7876 O O . ALA B 1 379 ? 18.188 22.531 11.539 1 98.44 379 ALA B O 1
ATOM 7877 N N . LEU B 1 380 ? 18.219 20.422 12.344 1 98.56 380 LEU B N 1
ATOM 7878 C CA . LEU B 1 380 ? 17.766 19.875 11.062 1 98.56 380 LEU B CA 1
ATOM 7879 C C . LEU B 1 380 ? 16.359 20.375 10.727 1 98.56 380 LEU B C 1
ATOM 7881 O O . LEU B 1 380 ? 16.109 20.828 9.602 1 98.56 380 LEU B O 1
ATOM 7885 N N . ASN B 1 381 ? 15.516 20.281 11.703 1 98.75 381 ASN B N 1
ATOM 7886 C CA . ASN B 1 381 ? 14.125 20.688 11.547 1 98.75 381 ASN B CA 1
ATOM 7887 C C . ASN B 1 381 ? 14.016 22.188 11.258 1 98.75 381 ASN B C 1
ATOM 7889 O O . ASN B 1 381 ? 13.156 22.609 10.484 1 98.75 381 ASN B O 1
ATOM 7893 N N . GLN B 1 382 ? 14.906 22.984 11.789 1 98.5 382 GLN B N 1
ATOM 7894 C CA . GLN B 1 382 ? 14.828 24.438 11.758 1 98.5 382 GLN B CA 1
ATOM 7895 C C . GLN B 1 382 ? 15.742 25.016 10.68 1 98.5 382 GLN B C 1
ATOM 7897 O O . GLN B 1 382 ? 16.016 26.219 10.664 1 98.5 382 GLN B O 1
ATOM 7902 N N . ASP B 1 383 ? 16.234 24.156 9.82 1 98.12 383 ASP B N 1
ATOM 7903 C CA . ASP B 1 383 ? 17.094 24.641 8.742 1 98.12 383 ASP B CA 1
ATOM 7904 C C . ASP B 1 383 ? 16.359 25.656 7.871 1 98.12 383 ASP B C 1
ATOM 7906 O O . ASP B 1 383 ? 15.227 25.422 7.453 1 98.12 383 ASP B O 1
ATOM 7910 N N . ALA B 1 384 ? 17.047 26.75 7.512 1 96.56 384 ALA B N 1
ATOM 7911 C CA . ALA B 1 384 ? 16.406 27.875 6.84 1 96.56 384 ALA B CA 1
ATOM 7912 C C . ALA B 1 384 ? 16.031 27.516 5.406 1 96.56 384 ALA B C 1
ATOM 7914 O O . ALA B 1 384 ? 15.094 28.094 4.844 1 96.56 384 ALA B O 1
ATOM 7915 N N . GLY B 1 385 ? 16.672 26.531 4.816 1 95.88 385 GLY B N 1
ATOM 7916 C CA . GLY B 1 385 ? 16.344 26.109 3.463 1 95.88 385 GLY B CA 1
ATOM 7917 C C . GLY B 1 385 ? 14.992 25.406 3.369 1 95.88 385 GLY B C 1
ATOM 7918 O O . GLY B 1 385 ? 14.398 25.359 2.293 1 95.88 385 GLY B O 1
ATOM 7919 N N . GLY B 1 386 ? 14.539 24.875 4.473 1 97.31 386 GLY B N 1
ATOM 7920 C CA . GLY B 1 386 ? 13.219 24.297 4.586 1 97.31 386 GLY B CA 1
ATOM 7921 C C . GLY B 1 386 ? 13.031 23.062 3.725 1 97.31 386 GLY B C 1
ATOM 7922 O O . GLY B 1 386 ? 11.922 22.766 3.287 1 97.31 386 GLY B O 1
ATOM 7923 N N . HIS B 1 387 ? 14.125 22.344 3.395 1 98.44 387 HIS B N 1
ATOM 7924 C CA . HIS B 1 387 ? 14.023 21.156 2.555 1 98.44 387 HIS B CA 1
ATOM 7925 C C . HIS B 1 387 ? 13.617 19.938 3.373 1 98.44 387 HIS B C 1
ATOM 7927 O O . HIS B 1 387 ? 14.398 19.438 4.184 1 98.44 387 HIS B O 1
ATOM 7933 N N . GLN B 1 388 ? 12.336 19.484 3.199 1 98.69 388 GLN B N 1
ATOM 7934 C CA . GLN B 1 388 ? 11.961 18.188 3.771 1 98.69 388 GLN B CA 1
ATOM 7935 C C . GLN B 1 388 ? 12.828 17.062 3.217 1 98.69 388 GLN B C 1
ATOM 7937 O O . GLN B 1 388 ? 13.227 17.109 2.051 1 98.69 388 GLN B O 1
ATOM 7942 N N . ALA B 1 389 ? 13.094 16.078 4.043 1 98.88 389 ALA B N 1
ATOM 7943 C CA . ALA B 1 389 ? 13.859 14.914 3.586 1 98.88 389 ALA B CA 1
ATOM 7944 C C . ALA B 1 389 ? 13.141 14.211 2.438 1 98.88 389 ALA B C 1
ATOM 7946 O O . ALA B 1 389 ? 11.914 14.227 2.361 1 98.88 389 ALA B O 1
ATOM 7947 N N . VAL B 1 390 ? 13.938 13.633 1.566 1 98.62 390 VAL B N 1
ATOM 7948 C CA . VAL B 1 390 ? 13.461 12.844 0.434 1 98.62 390 VAL B CA 1
ATOM 7949 C C . VAL B 1 390 ? 13.828 11.375 0.637 1 98.62 390 VAL B C 1
ATOM 7951 O O . VAL B 1 390 ? 14.922 11.062 1.111 1 98.62 390 VAL B O 1
ATOM 7954 N N . LEU B 1 391 ? 12.922 10.484 0.344 1 98.44 391 LEU B N 1
ATOM 7955 C CA . LEU B 1 391 ? 13.195 9.055 0.45 1 98.44 391 LEU B CA 1
ATOM 7956 C C . LEU B 1 391 ? 14.141 8.594 -0.654 1 98.44 391 LEU B C 1
ATOM 7958 O O . LEU B 1 391 ? 13.773 8.602 -1.832 1 98.44 391 LEU B O 1
ATOM 7962 N N . ALA B 1 392 ? 15.32 8.203 -0.241 1 98.44 392 ALA B N 1
ATOM 7963 C CA . ALA B 1 392 ? 16.281 7.664 -1.19 1 98.44 392 ALA B CA 1
ATOM 7964 C C . ALA B 1 392 ? 16.078 6.16 -1.379 1 98.44 392 ALA B C 1
ATOM 7966 O O . ALA B 1 392 ? 16.438 5.609 -2.422 1 98.44 392 ALA B O 1
ATOM 7967 N N . TYR B 1 393 ? 15.633 5.504 -0.363 1 98.19 393 TYR B N 1
ATOM 7968 C CA . TYR B 1 393 ? 15.211 4.109 -0.373 1 98.19 393 TYR B CA 1
ATOM 7969 C C . TYR B 1 393 ? 13.891 3.932 0.363 1 98.19 393 TYR B C 1
ATOM 7971 O O . TYR B 1 393 ? 13.719 4.441 1.473 1 98.19 393 TYR B O 1
ATOM 7979 N N . ASP B 1 394 ? 12.984 3.205 -0.284 1 97.62 394 ASP B N 1
ATOM 7980 C CA . ASP B 1 394 ? 11.648 3.102 0.293 1 97.62 394 ASP B CA 1
ATOM 7981 C C . ASP B 1 394 ? 11.141 1.66 0.251 1 97.62 394 ASP B C 1
ATOM 7983 O O . ASP B 1 394 ? 11.023 1.068 -0.824 1 97.62 394 ASP B O 1
ATOM 7987 N N . SER B 1 395 ? 10.852 1.045 1.35 1 97.5 395 SER B N 1
ATOM 7988 C CA . SER B 1 395 ? 10.195 -0.245 1.516 1 97.5 395 SER B CA 1
ATOM 7989 C C . SER B 1 395 ? 9.367 -0.28 2.797 1 97.5 395 SER B C 1
ATOM 7991 O O . SER B 1 395 ? 9.422 0.648 3.605 1 97.5 395 SER B O 1
ATOM 7993 N N . ASP B 1 396 ? 8.547 -1.3 2.953 1 97.81 396 ASP B N 1
ATOM 7994 C CA . ASP B 1 396 ? 7.762 -1.48 4.172 1 97.81 396 ASP B CA 1
ATOM 7995 C C . ASP B 1 396 ? 8.641 -1.954 5.328 1 97.81 396 ASP B C 1
ATOM 7997 O O . ASP B 1 396 ? 8.242 -1.859 6.492 1 97.81 396 ASP B O 1
ATOM 8001 N N . ASP B 1 397 ? 9.852 -2.4 5.043 1 98.25 397 ASP B N 1
ATOM 8002 C CA . ASP B 1 397 ? 10.773 -2.887 6.07 1 98.25 397 ASP B CA 1
ATOM 8003 C C . ASP B 1 397 ? 11.617 -1.746 6.637 1 98.25 397 ASP B C 1
ATOM 8005 O O . ASP B 1 397 ? 11.727 -1.594 7.855 1 98.25 397 ASP B O 1
ATOM 8009 N N . VAL B 1 398 ? 12.258 -1.033 5.723 1 98.62 398 VAL B N 1
ATOM 8010 C CA . VAL B 1 398 ? 13.219 -0.004 6.102 1 98.62 398 VAL B CA 1
ATOM 8011 C C . VAL B 1 398 ? 13.133 1.165 5.121 1 98.62 398 VAL B C 1
ATOM 8013 O O . VAL B 1 398 ? 12.586 1.029 4.027 1 98.62 398 VAL B O 1
ATOM 8016 N N . GLN B 1 399 ? 13.633 2.275 5.547 1 98.81 399 GLN B N 1
ATOM 8017 C CA . GLN B 1 399 ? 13.719 3.453 4.691 1 98.81 399 GLN B CA 1
ATOM 8018 C C . GLN B 1 399 ? 15.023 4.203 4.918 1 98.81 399 GLN B C 1
ATOM 8020 O O . GLN B 1 399 ? 15.625 4.102 5.992 1 98.81 399 GLN B O 1
ATOM 8025 N N . ILE B 1 400 ? 15.516 4.871 3.906 1 98.88 400 ILE B N 1
ATOM 8026 C CA . ILE B 1 400 ? 16.609 5.824 3.98 1 98.88 400 ILE B CA 1
ATOM 8027 C C . ILE B 1 400 ? 16.125 7.211 3.559 1 98.88 400 ILE B C 1
ATOM 8029 O O . ILE B 1 400 ? 15.609 7.383 2.453 1 98.88 400 ILE B O 1
ATOM 8033 N N . LEU B 1 401 ? 16.234 8.18 4.414 1 98.88 401 LEU B N 1
ATOM 8034 C CA . LEU B 1 401 ? 15.844 9.555 4.152 1 98.88 401 LEU B CA 1
ATOM 8035 C C . LEU B 1 401 ? 17.078 10.453 4.043 1 98.88 401 LEU B C 1
ATOM 8037 O O . LEU B 1 401 ? 17.984 10.367 4.863 1 98.88 401 LEU B O 1
ATOM 8041 N N . ILE B 1 402 ? 17.078 11.266 3.031 1 98.81 402 ILE B N 1
ATOM 8042 C CA . ILE B 1 402 ? 18.156 12.227 2.832 1 98.81 402 ILE B CA 1
ATOM 8043 C C . ILE B 1 402 ? 17.609 13.648 2.887 1 98.81 402 ILE B C 1
ATOM 8045 O O . ILE B 1 402 ? 16.594 13.953 2.248 1 98.81 402 ILE B O 1
ATOM 8049 N N . LYS B 1 403 ? 18.25 14.484 3.641 1 98.75 403 LYS B N 1
ATOM 8050 C CA . LYS B 1 403 ? 17.828 15.875 3.818 1 98.75 403 LYS B CA 1
ATOM 8051 C C . LYS B 1 403 ? 18.953 16.844 3.506 1 98.75 403 LYS B C 1
ATOM 8053 O O . LYS B 1 403 ? 20.047 16.734 4.066 1 98.75 403 LYS B O 1
ATOM 8058 N N . THR B 1 404 ? 18.672 17.734 2.566 1 97.75 404 THR B N 1
ATOM 8059 C CA . THR B 1 404 ? 19.594 18.844 2.328 1 97.75 404 THR B CA 1
ATOM 8060 C C . THR B 1 404 ? 19.516 19.859 3.461 1 97.75 404 THR B C 1
ATOM 8062 O O . THR B 1 404 ? 18.438 20.266 3.871 1 97.75 404 THR B O 1
ATOM 8065 N N . VAL B 1 405 ? 20.656 20.219 3.969 1 95.69 405 VAL B N 1
ATOM 8066 C CA . VAL B 1 405 ? 20.734 21.219 5.039 1 95.69 405 VAL B CA 1
ATOM 8067 C C . VAL B 1 405 ? 21.734 22.312 4.66 1 95.69 405 VAL B C 1
ATOM 8069 O O . VAL B 1 405 ? 22.781 22.016 4.086 1 95.69 405 VAL B O 1
ATOM 8072 N N . GLY B 1 406 ? 21.406 23.516 4.949 1 88.25 406 GLY B N 1
ATOM 8073 C CA . GLY B 1 406 ? 22.297 24.625 4.664 1 88.25 406 GLY B CA 1
ATOM 8074 C C . GLY B 1 406 ? 22.484 24.875 3.182 1 88.25 406 GLY B C 1
ATOM 8075 O O . GLY B 1 406 ? 21.703 24.391 2.357 1 88.25 406 GLY B O 1
ATOM 8076 N N . ALA B 1 407 ? 23.469 25.641 2.805 1 82.88 407 ALA B N 1
ATOM 8077 C CA . ALA B 1 407 ? 23.75 26.031 1.425 1 82.88 407 ALA B CA 1
ATOM 8078 C C . ALA B 1 407 ? 24.859 25.156 0.832 1 82.88 407 ALA B C 1
ATOM 8080 O O . ALA B 1 407 ? 25.062 25.156 -0.383 1 82.88 407 ALA B O 1
ATOM 8081 N N . ASP B 1 408 ? 25.453 24.359 1.671 1 86.06 408 ASP B N 1
ATOM 8082 C CA . ASP B 1 408 ? 26.594 23.547 1.258 1 86.06 408 ASP B CA 1
ATOM 8083 C C . ASP B 1 408 ? 26.141 22.172 0.77 1 86.06 408 ASP B C 1
ATOM 8085 O O . ASP B 1 408 ? 25.734 21.312 1.57 1 86.06 408 ASP B O 1
ATOM 8089 N N . PRO B 1 409 ? 26.266 21.938 -0.532 1 89.88 409 PRO B N 1
ATOM 8090 C CA . PRO B 1 409 ? 25.781 20.656 -1.068 1 89.88 409 PRO B CA 1
ATOM 8091 C C . PRO B 1 409 ? 26.625 19.469 -0.604 1 89.88 409 PRO B C 1
ATOM 8093 O O . PRO B 1 409 ? 26.25 18.312 -0.835 1 89.88 409 PRO B O 1
ATOM 8096 N N . THR B 1 410 ? 27.766 19.719 0.039 1 94.94 410 THR B N 1
ATOM 8097 C CA . THR B 1 410 ? 28.609 18.641 0.511 1 94.94 410 THR B CA 1
ATOM 8098 C C . THR B 1 410 ? 28.094 18.062 1.83 1 94.94 410 THR B C 1
ATOM 8100 O O . THR B 1 410 ? 28.562 17.016 2.285 1 94.94 410 THR B O 1
ATOM 8103 N N . ARG B 1 411 ? 27.188 18.75 2.404 1 96.06 411 ARG B N 1
ATOM 8104 C CA . ARG B 1 411 ? 26.656 18.328 3.693 1 96.06 411 ARG B CA 1
ATOM 8105 C C . ARG B 1 411 ? 25.172 17.969 3.59 1 96.06 411 ARG B C 1
ATOM 8107 O O . ARG B 1 411 ? 24.391 18.75 3.027 1 96.06 411 ARG B O 1
ATOM 8114 N N . LYS B 1 412 ? 24.812 16.812 4.059 1 98.25 412 LYS B N 1
ATOM 8115 C CA . LYS B 1 412 ? 23.422 16.344 4.109 1 98.25 412 LYS B CA 1
ATOM 8116 C C . LYS B 1 412 ? 23.141 15.57 5.395 1 98.25 412 LYS B C 1
ATOM 8118 O O . LYS B 1 412 ? 24.062 15.023 6.008 1 98.25 412 LYS B O 1
ATOM 8123 N N . ALA B 1 413 ? 21.938 15.617 5.828 1 98.81 413 ALA B N 1
ATOM 8124 C CA . ALA B 1 413 ? 21.516 14.711 6.898 1 98.81 413 ALA B CA 1
ATOM 8125 C C . ALA B 1 413 ? 20.969 13.406 6.332 1 98.81 413 ALA B C 1
ATOM 8127 O O . ALA B 1 413 ? 20.344 13.398 5.262 1 98.81 413 ALA B O 1
ATOM 8128 N N . VAL B 1 414 ? 21.203 12.281 7.008 1 98.81 414 VAL B N 1
ATOM 8129 C CA . VAL B 1 414 ? 20.688 10.977 6.602 1 98.81 414 VAL B CA 1
ATOM 8130 C C . VAL B 1 414 ? 20.047 10.273 7.801 1 98.81 414 VAL B C 1
ATOM 8132 O O . VAL B 1 414 ? 20.594 10.312 8.906 1 98.81 414 VAL B O 1
ATOM 8135 N N . ALA B 1 415 ? 18.844 9.742 7.645 1 98.94 415 ALA B N 1
ATOM 8136 C CA . ALA B 1 415 ? 18.188 8.859 8.609 1 98.94 415 ALA B CA 1
ATOM 8137 C C . ALA B 1 415 ? 18.016 7.453 8.039 1 98.94 415 ALA B C 1
ATOM 8139 O O . ALA B 1 415 ? 17.531 7.289 6.918 1 98.94 415 ALA B O 1
ATOM 8140 N N . LEU B 1 416 ? 18.562 6.445 8.695 1 98.94 416 LEU B N 1
ATOM 8141 C CA . LEU B 1 416 ? 18.297 5.031 8.445 1 98.94 416 LEU B CA 1
ATOM 8142 C C . LEU B 1 416 ? 17.203 4.523 9.375 1 98.94 416 LEU B C 1
ATOM 8144 O O . LEU B 1 416 ? 17.391 4.441 10.594 1 98.94 416 LEU B O 1
ATOM 8148 N N . PHE B 1 417 ? 16.078 4.125 8.82 1 98.94 417 PHE B N 1
ATOM 8149 C CA . PHE B 1 417 ? 14.867 3.902 9.586 1 98.94 417 PHE B CA 1
ATOM 8150 C C . PHE B 1 417 ? 14.406 2.455 9.461 1 98.94 417 PHE B C 1
ATOM 8152 O O . PHE B 1 417 ? 14.047 2.006 8.375 1 98.94 417 PHE B O 1
ATOM 8159 N N . ASN B 1 418 ? 14.406 1.731 10.562 1 98.94 418 ASN B N 1
ATOM 8160 C CA . ASN B 1 418 ? 13.805 0.406 10.68 1 98.94 418 ASN B CA 1
ATOM 8161 C C . ASN B 1 418 ? 12.328 0.489 11.078 1 98.94 418 ASN B C 1
ATOM 8163 O O . ASN B 1 418 ? 12.016 0.809 12.219 1 98.94 418 ASN B O 1
ATOM 8167 N N . ARG B 1 419 ? 11.453 0.125 10.234 1 98.75 419 ARG B N 1
ATOM 8168 C CA . ARG B 1 419 ? 10.016 0.281 10.445 1 98.75 419 ARG B CA 1
ATOM 8169 C C . ARG B 1 419 ? 9.445 -0.896 11.234 1 98.75 419 ARG B C 1
ATOM 8171 O O . ARG B 1 419 ? 8.289 -0.865 11.664 1 98.75 419 ARG B O 1
ATOM 8178 N N . THR B 1 420 ? 10.281 -1.924 11.477 1 98.44 420 THR B N 1
ATOM 8179 C CA . THR B 1 420 ? 9.773 -3.205 11.953 1 98.44 420 THR B CA 1
ATOM 8180 C C . THR B 1 420 ? 10.227 -3.473 13.383 1 98.44 420 THR B C 1
ATOM 8182 O O . THR B 1 420 ? 11.055 -2.742 13.922 1 98.44 420 THR B O 1
ATOM 8185 N N . ALA B 1 421 ? 9.711 -4.52 13.984 1 98.31 421 ALA B N 1
ATOM 8186 C CA . ALA B 1 421 ? 10.016 -4.906 15.359 1 98.31 421 ALA B CA 1
ATOM 8187 C C . ALA B 1 421 ? 11.086 -5.996 15.398 1 98.31 421 ALA B C 1
ATOM 8189 O O . ALA B 1 421 ? 11.18 -6.75 16.375 1 98.31 421 ALA B O 1
ATOM 8190 N N . GLU B 1 422 ? 11.836 -6.102 14.266 1 97.31 422 GLU B N 1
ATOM 8191 C CA . GLU B 1 422 ? 12.992 -6.992 14.18 1 97.31 422 GLU B CA 1
ATOM 8192 C C . GLU B 1 422 ? 14.25 -6.227 13.781 1 97.31 422 GLU B C 1
ATOM 8194 O O . GLU B 1 422 ? 14.164 -5.18 13.141 1 97.31 422 GLU B O 1
ATOM 8199 N N . GLY B 1 423 ? 15.398 -6.789 14.195 1 97.75 423 GLY B N 1
ATOM 8200 C CA . GLY B 1 423 ? 16.641 -6.203 13.719 1 97.75 423 GLY B CA 1
ATOM 8201 C C . GLY B 1 423 ? 16.781 -6.25 12.211 1 97.75 423 GLY B C 1
ATOM 8202 O O . GLY B 1 423 ? 16.406 -7.238 11.578 1 97.75 423 GLY B O 1
ATOM 8203 N N . LYS B 1 424 ? 17.297 -5.152 11.602 1 98.06 424 LYS B N 1
ATOM 8204 C CA . LYS B 1 424 ? 17.484 -5.07 10.156 1 98.06 424 LYS B CA 1
ATOM 8205 C C . LYS B 1 424 ? 18.859 -4.512 9.812 1 98.06 424 LYS B C 1
ATOM 8207 O O . LYS B 1 424 ? 19.391 -3.658 10.531 1 98.06 424 LYS B O 1
ATOM 8212 N N . ASP B 1 425 ? 19.406 -5.031 8.734 1 97.94 425 ASP B N 1
ATOM 8213 C CA . ASP B 1 425 ? 20.609 -4.438 8.164 1 97.94 425 ASP B CA 1
ATOM 8214 C C . ASP B 1 425 ? 20.266 -3.484 7.02 1 97.94 425 ASP B C 1
ATOM 8216 O O . ASP B 1 425 ? 19.438 -3.807 6.16 1 97.94 425 ASP B O 1
ATOM 8220 N N . ILE B 1 426 ? 20.859 -2.342 7.039 1 98.56 426 ILE B N 1
ATOM 8221 C CA . ILE B 1 426 ? 20.688 -1.348 5.988 1 98.56 426 ILE B CA 1
ATOM 8222 C C . ILE B 1 426 ? 22.031 -1.006 5.359 1 98.56 426 ILE B C 1
ATOM 8224 O O . ILE B 1 426 ? 23 -0.758 6.07 1 98.56 426 ILE B O 1
ATOM 8228 N N . ILE B 1 427 ? 22.125 -1.073 4.082 1 98.62 427 ILE B N 1
ATOM 8229 C CA . ILE B 1 427 ? 23.281 -0.602 3.326 1 98.62 427 ILE B CA 1
ATOM 8230 C C . ILE B 1 427 ? 23.047 0.838 2.873 1 98.62 427 ILE B C 1
ATOM 8232 O O . ILE B 1 427 ? 22.109 1.112 2.107 1 98.62 427 ILE B O 1
ATOM 8236 N N . LEU B 1 428 ? 23.797 1.731 3.391 1 98.81 428 LEU B N 1
ATOM 8237 C CA . LEU B 1 428 ? 23.844 3.107 2.904 1 98.81 428 LEU B CA 1
ATOM 8238 C C . LEU B 1 428 ? 24.891 3.27 1.812 1 98.81 428 LEU B C 1
ATOM 8240 O O . LEU B 1 428 ? 26.062 2.934 2.012 1 98.81 428 LEU B O 1
ATOM 8244 N N . THR B 1 429 ? 24.531 3.75 0.651 1 98.69 429 THR B N 1
ATOM 8245 C CA . THR B 1 429 ? 25.484 3.949 -0.44 1 98.69 429 THR B CA 1
ATOM 8246 C C . THR B 1 429 ? 25.75 5.438 -0.659 1 98.69 429 THR B C 1
ATOM 8248 O O . THR B 1 429 ? 24.906 6.277 -0.324 1 98.69 429 THR B O 1
ATOM 8251 N N . ALA B 1 430 ? 26.953 5.727 -1.229 1 98.62 430 ALA B N 1
ATOM 8252 C CA . ALA B 1 430 ? 27.234 7.094 -1.651 1 98.62 430 ALA B CA 1
ATOM 8253 C C . ALA B 1 430 ? 26.188 7.59 -2.65 1 98.62 430 ALA B C 1
ATOM 8255 O O . ALA B 1 430 ? 25.844 8.773 -2.66 1 98.62 430 ALA B O 1
ATOM 8256 N N . GLU B 1 431 ? 25.656 6.711 -3.41 1 97.94 431 GLU B N 1
ATOM 8257 C CA . GLU B 1 431 ? 24.656 7.062 -4.414 1 97.94 431 GLU B CA 1
ATOM 8258 C C . GLU B 1 431 ? 23.375 7.586 -3.758 1 97.94 431 GLU B C 1
ATOM 8260 O O . GLU B 1 431 ? 22.734 8.508 -4.273 1 97.94 431 GLU B O 1
ATOM 8265 N N . HIS B 1 432 ? 22.953 6.965 -2.623 1 98.56 432 HIS B N 1
ATOM 8266 C CA . HIS B 1 432 ? 21.797 7.469 -1.898 1 98.56 432 HIS B CA 1
ATOM 8267 C C . HIS B 1 432 ? 21.938 8.953 -1.585 1 98.56 432 HIS B C 1
ATOM 8269 O O . HIS B 1 432 ? 20.969 9.703 -1.628 1 98.56 432 HIS B O 1
ATOM 8275 N N . LEU B 1 433 ? 23.156 9.344 -1.307 1 98.44 433 LEU B N 1
ATOM 8276 C CA . LEU B 1 433 ? 23.469 10.703 -0.899 1 98.44 433 LEU B CA 1
ATOM 8277 C C . LEU B 1 433 ? 23.797 11.57 -2.109 1 98.44 433 LEU B C 1
ATOM 8279 O O . LEU B 1 433 ? 24.031 12.773 -1.975 1 98.44 433 LEU B O 1
ATOM 8283 N N . LYS B 1 434 ? 23.844 10.953 -3.275 1 97.94 434 LYS B N 1
ATOM 8284 C CA . LYS B 1 434 ? 24.266 11.609 -4.516 1 97.94 434 LYS B CA 1
ATOM 8285 C C . LYS B 1 434 ? 25.688 12.148 -4.402 1 97.94 434 LYS B C 1
ATOM 8287 O O . LYS B 1 434 ? 25.969 13.273 -4.82 1 97.94 434 LYS B O 1
ATOM 8292 N N . TYR B 1 435 ? 26.531 11.383 -3.75 1 98.38 435 TYR B N 1
ATOM 8293 C CA . TYR B 1 435 ? 27.969 11.609 -3.65 1 98.38 435 TYR B CA 1
ATOM 8294 C C . TYR B 1 435 ? 28.734 10.695 -4.598 1 98.38 435 TYR B C 1
ATOM 8296 O O . TYR B 1 435 ? 28.188 9.688 -5.07 1 98.38 435 TYR B O 1
ATOM 8304 N N . LEU B 1 436 ? 29.953 11.094 -4.961 1 98.06 436 LEU B N 1
ATOM 8305 C CA . LEU B 1 436 ? 30.828 10.234 -5.754 1 98.06 436 LEU B CA 1
ATOM 8306 C C . LEU B 1 436 ? 31.172 8.961 -4.996 1 98.06 436 LEU B C 1
ATOM 8308 O O . LEU B 1 436 ? 31.625 9.016 -3.848 1 98.06 436 LEU B O 1
ATOM 8312 N N . ALA B 1 437 ? 31.031 7.801 -5.648 1 97.69 437 ALA B N 1
ATOM 8313 C CA . ALA B 1 437 ? 31.203 6.5 -5.008 1 97.69 437 ALA B CA 1
ATOM 8314 C C . ALA B 1 437 ? 32.656 6.234 -4.68 1 97.69 437 ALA B C 1
ATOM 8316 O O . ALA B 1 437 ? 32.969 5.453 -3.775 1 97.69 437 ALA B O 1
ATOM 8317 N N . ASN B 1 438 ? 33.625 6.852 -5.406 1 98.12 438 ASN B N 1
ATOM 8318 C CA . ASN B 1 438 ? 35.031 6.586 -5.242 1 98.12 438 ASN B CA 1
ATOM 8319 C C . ASN B 1 438 ? 35.688 7.574 -4.281 1 98.12 438 ASN B C 1
ATOM 8321 O O . ASN B 1 438 ? 36.906 7.645 -4.188 1 98.12 438 ASN B O 1
ATOM 8325 N N . GLN B 1 439 ? 34.938 8.422 -3.553 1 98.19 439 GLN B N 1
ATOM 8326 C CA . GLN B 1 439 ? 35.406 9.383 -2.57 1 98.19 439 GLN B CA 1
ATOM 8327 C C . GLN B 1 439 ? 34.875 9.07 -1.179 1 98.19 439 GLN B C 1
ATOM 8329 O O . GLN B 1 439 ? 33.812 8.438 -1.043 1 98.19 439 GLN B O 1
ATOM 8334 N N . PRO B 1 440 ? 35.531 9.5 -0.177 1 98.38 440 PRO B N 1
ATOM 8335 C CA . PRO B 1 440 ? 35.094 9.188 1.186 1 98.38 440 PRO B CA 1
ATOM 8336 C C . PRO B 1 440 ? 33.844 9.938 1.582 1 98.38 440 PRO B C 1
ATOM 8338 O O . PRO B 1 440 ? 33.656 11.109 1.217 1 98.38 440 PRO B O 1
ATOM 8341 N N . VAL B 1 441 ? 32.969 9.297 2.354 1 98.81 441 VAL B N 1
ATOM 8342 C CA . VAL B 1 441 ? 31.812 9.883 3.02 1 98.81 441 VAL B CA 1
ATOM 8343 C C . VAL B 1 441 ? 32 9.812 4.535 1 98.81 441 VAL B C 1
ATOM 8345 O O . VAL B 1 441 ? 32.312 8.75 5.082 1 98.81 441 VAL B O 1
ATOM 8348 N N . LYS B 1 442 ? 31.891 10.883 5.207 1 98.62 442 LYS B N 1
ATOM 8349 C CA . LYS B 1 442 ? 31.969 10.945 6.664 1 98.62 442 LYS B CA 1
ATOM 8350 C C . LYS B 1 442 ? 30.578 11.055 7.281 1 98.62 442 LYS B C 1
ATOM 8352 O O . LYS B 1 442 ? 29.688 11.711 6.727 1 98.62 442 LYS B O 1
ATOM 8357 N N . LEU B 1 443 ? 30.406 10.367 8.406 1 98.75 443 LEU B N 1
ATOM 8358 C CA . LEU B 1 443 ? 29.141 10.406 9.133 1 98.75 443 LEU B CA 1
ATOM 8359 C C . LEU B 1 443 ? 29.375 10.828 10.578 1 98.75 443 LEU B C 1
ATOM 8361 O O . LEU B 1 443 ? 30.312 10.383 11.227 1 98.75 443 LEU B O 1
ATOM 8365 N N . HIS B 1 444 ? 28.594 11.719 11.039 1 98.62 444 HIS B N 1
ATOM 8366 C CA . HIS B 1 444 ? 28.531 12.125 12.438 1 98.62 444 HIS B CA 1
ATOM 8367 C C . HIS B 1 444 ? 27.188 11.789 13.055 1 98.62 444 HIS B C 1
ATOM 8369 O O . HIS B 1 444 ? 26.156 12.312 12.633 1 98.62 444 HIS B O 1
ATOM 8375 N N . ASP B 1 445 ? 27.156 10.906 14.039 1 98.56 445 ASP B N 1
ATOM 8376 C CA . ASP B 1 445 ? 25.938 10.461 14.703 1 98.56 445 ASP B CA 1
ATOM 8377 C C . ASP B 1 445 ? 25.328 11.578 15.547 1 98.56 445 ASP B C 1
ATOM 8379 O O . ASP B 1 445 ? 25.984 12.117 16.438 1 98.56 445 ASP B O 1
ATOM 8383 N N . LEU B 1 446 ? 24.062 11.844 15.406 1 98.62 446 LEU B N 1
ATOM 8384 C CA . LEU B 1 446 ? 23.469 13.023 16.031 1 98.62 446 LEU B CA 1
ATOM 8385 C C . LEU B 1 446 ? 22.859 12.68 17.391 1 98.62 446 LEU B C 1
ATOM 8387 O O . LEU B 1 446 ? 22.531 13.57 18.172 1 98.62 446 LEU B O 1
ATOM 8391 N N . TRP B 1 447 ? 22.703 11.406 17.688 1 96.94 447 TRP B N 1
ATOM 8392 C CA . TRP B 1 447 ? 22.344 11 19.047 1 96.94 447 TRP B CA 1
ATOM 8393 C C . TRP B 1 447 ? 23.578 10.836 19.922 1 96.94 447 TRP B C 1
ATOM 8395 O O . TRP B 1 447 ? 23.672 11.43 21 1 96.94 447 TRP B O 1
ATOM 8405 N N . ALA B 1 448 ? 24.547 10.086 19.391 1 95.56 448 ALA B N 1
ATOM 8406 C CA . ALA B 1 448 ? 25.75 9.789 20.141 1 95.56 448 ALA B CA 1
ATOM 8407 C C . ALA B 1 448 ? 26.734 10.961 20.094 1 95.56 448 ALA B C 1
ATOM 8409 O O . ALA B 1 448 ? 27.672 11.031 20.891 1 95.56 448 ALA B O 1
ATOM 8410 N N . GLN B 1 449 ? 26.609 11.82 19.172 1 96.38 449 GLN B N 1
ATOM 8411 C CA . GLN B 1 449 ? 27.531 12.93 18.953 1 96.38 449 GLN B CA 1
ATOM 8412 C C . GLN B 1 449 ? 28.953 12.422 18.75 1 96.38 449 GLN B C 1
ATOM 8414 O O . GLN B 1 449 ? 29.891 12.883 19.422 1 96.38 449 GLN B O 1
ATOM 8419 N N . ALA B 1 450 ? 29.016 11.5 17.828 1 97.44 450 ALA B N 1
ATOM 8420 C CA . ALA B 1 450 ? 30.312 10.867 17.562 1 97.44 450 ALA B CA 1
ATOM 8421 C C . ALA B 1 450 ? 30.484 10.602 16.062 1 97.44 450 ALA B C 1
ATOM 8423 O O . ALA B 1 450 ? 29.516 10.273 15.367 1 97.44 450 ALA B O 1
ATOM 8424 N N . ASP B 1 451 ? 31.703 10.625 15.633 1 97.56 451 ASP B N 1
ATOM 8425 C CA . ASP B 1 451 ? 32.031 10.344 14.234 1 97.56 451 ASP B CA 1
ATOM 8426 C C . ASP B 1 451 ? 32.094 8.836 13.984 1 97.56 451 ASP B C 1
ATOM 8428 O O . ASP B 1 451 ? 32.562 8.078 14.836 1 97.56 451 ASP B O 1
ATOM 8432 N N . GLN B 1 452 ? 31.547 8.492 12.867 1 96.75 452 GLN B N 1
ATOM 8433 C CA . GLN B 1 452 ? 31.766 7.129 12.391 1 96.75 452 GLN B CA 1
ATOM 8434 C C . GLN B 1 452 ? 33 7.039 11.508 1 96.75 452 GLN B C 1
ATOM 8436 O O . GLN B 1 452 ? 33.5 8.055 11.023 1 96.75 452 GLN B O 1
ATOM 8441 N N . ALA B 1 453 ? 33.5 5.809 11.359 1 96.19 453 ALA B N 1
ATOM 8442 C CA . ALA B 1 453 ? 34.531 5.621 10.359 1 96.19 453 ALA B CA 1
ATOM 8443 C C . ALA B 1 453 ? 34.031 5.996 8.961 1 96.19 453 ALA B C 1
ATOM 8445 O O . ALA B 1 453 ? 32.938 5.641 8.578 1 96.19 453 ALA B O 1
ATOM 8446 N N . PRO B 1 454 ? 34.875 6.797 8.227 1 98.06 454 PRO B N 1
ATOM 8447 C CA . PRO B 1 454 ? 34.469 7.109 6.863 1 98.06 454 PRO B CA 1
ATOM 8448 C C . PRO B 1 454 ? 34.344 5.867 5.98 1 98.06 454 PRO B C 1
ATOM 8450 O O . PRO B 1 454 ? 35.031 4.867 6.234 1 98.06 454 PRO B O 1
ATOM 8453 N N . PHE B 1 455 ? 33.531 5.934 5.004 1 98.5 455 PHE B N 1
ATOM 8454 C CA . PHE B 1 455 ? 33.406 4.82 4.066 1 98.5 455 PHE B CA 1
ATOM 8455 C C . PHE B 1 455 ? 33.469 5.312 2.627 1 98.5 455 PHE B C 1
ATOM 8457 O O . PHE B 1 455 ? 33.281 6.496 2.359 1 98.5 455 PHE B O 1
ATOM 8464 N N . THR B 1 456 ? 33.875 4.449 1.711 1 98.38 456 THR B N 1
ATOM 8465 C CA . THR B 1 456 ? 33.812 4.648 0.267 1 98.38 456 THR B CA 1
ATOM 8466 C C . THR B 1 456 ? 32.844 3.658 -0.38 1 98.38 456 THR B C 1
ATOM 8468 O O . THR B 1 456 ? 32.844 2.473 -0.045 1 98.38 456 THR B O 1
ATOM 8471 N N . GLY B 1 457 ? 32.094 4.18 -1.307 1 98.31 457 GLY B N 1
ATOM 8472 C CA . GLY B 1 457 ? 31.109 3.336 -1.961 1 98.31 457 GLY B CA 1
ATOM 8473 C C . GLY B 1 457 ? 29.875 3.094 -1.113 1 98.31 457 GLY B C 1
ATOM 8474 O O . GLY B 1 457 ? 28.844 3.744 -1.306 1 98.31 457 GLY B O 1
ATOM 8475 N N . GLU B 1 458 ? 29.953 2.127 -0.145 1 98.5 458 GLU B N 1
ATOM 8476 C CA . GLU B 1 458 ? 28.797 1.799 0.688 1 98.5 458 GLU B CA 1
ATOM 8477 C C . GLU B 1 458 ? 29.234 1.373 2.088 1 98.5 458 GLU B C 1
ATOM 8479 O O . GLU B 1 458 ? 30.391 1.018 2.303 1 98.5 458 GLU B O 1
ATOM 8484 N N . ALA B 1 459 ? 28.391 1.475 3.064 1 98.56 459 ALA B N 1
ATOM 8485 C CA . ALA B 1 459 ? 28.562 1.022 4.441 1 98.56 459 ALA B CA 1
ATOM 8486 C C . ALA B 1 459 ? 27.328 0.286 4.941 1 98.56 459 ALA B C 1
ATOM 8488 O O . ALA B 1 459 ? 26.188 0.662 4.613 1 98.56 459 ALA B O 1
ATOM 8489 N N . LYS B 1 460 ? 27.531 -0.75 5.719 1 98.06 460 LYS B N 1
ATOM 8490 C CA . LYS B 1 460 ? 26.453 -1.545 6.289 1 98.06 460 LYS B CA 1
ATOM 8491 C C . LYS B 1 460 ? 26.203 -1.168 7.746 1 98.06 460 LYS B C 1
ATOM 8493 O O . LYS B 1 460 ? 27.141 -1.01 8.523 1 98.06 460 LYS B O 1
ATOM 8498 N N . PHE B 1 461 ? 24.922 -0.982 8.156 1 98.62 461 PHE B N 1
ATOM 8499 C CA . PHE B 1 461 ? 24.516 -0.652 9.516 1 98.62 461 PHE B CA 1
ATOM 8500 C C . PHE B 1 461 ? 23.5 -1.66 10.039 1 98.62 461 PHE B C 1
ATOM 8502 O O . PHE B 1 461 ? 22.594 -2.062 9.305 1 98.62 461 PHE B O 1
ATOM 8509 N N . HIS B 1 462 ? 23.672 -2.088 11.227 1 98.44 462 HIS B N 1
ATOM 8510 C CA . HIS B 1 462 ? 22.656 -2.871 11.898 1 98.44 462 HIS B CA 1
ATOM 8511 C C . HIS B 1 462 ? 21.75 -1.979 12.742 1 98.44 462 HIS B C 1
ATOM 8513 O O . HIS B 1 462 ? 22.234 -1.175 13.539 1 98.44 462 HIS B O 1
ATOM 8519 N N . LEU B 1 463 ? 20.469 -2.1 12.57 1 98.75 463 LEU B N 1
ATOM 8520 C CA . LEU B 1 463 ? 19.5 -1.353 13.367 1 98.75 463 LEU B CA 1
ATOM 8521 C C . LEU B 1 463 ? 18.688 -2.289 14.25 1 98.75 463 LEU B C 1
ATOM 8523 O O . LEU B 1 463 ? 18.219 -3.34 13.789 1 98.75 463 LEU B O 1
ATOM 8527 N N . ASP B 1 464 ? 18.531 -1.908 15.477 1 98.56 464 ASP B N 1
ATOM 8528 C CA . ASP B 1 464 ? 17.609 -2.59 16.375 1 98.56 464 ASP B CA 1
ATOM 8529 C C . ASP B 1 464 ? 16.156 -2.371 15.953 1 98.56 464 ASP B C 1
ATOM 8531 O O . ASP B 1 464 ? 15.875 -1.525 15.102 1 98.56 464 ASP B O 1
ATOM 8535 N N . PRO B 1 465 ? 15.203 -3.211 16.578 1 98.44 465 PRO B N 1
ATOM 8536 C CA . PRO B 1 465 ? 13.789 -2.998 16.297 1 98.44 465 PRO B CA 1
ATOM 8537 C C . PRO B 1 465 ? 13.359 -1.54 16.469 1 98.44 465 PRO B C 1
ATOM 8539 O O . PRO B 1 465 ? 13.672 -0.919 17.484 1 98.44 465 PRO B O 1
ATOM 8542 N N . HIS B 1 466 ? 12.711 -0.947 15.453 1 98.81 466 HIS B N 1
ATOM 8543 C CA . HIS B 1 466 ? 12.062 0.362 15.477 1 98.81 466 HIS B CA 1
ATOM 8544 C C . HIS B 1 466 ? 13.094 1.482 15.523 1 98.81 466 HIS B C 1
ATOM 8546 O O . HIS B 1 466 ? 12.734 2.66 15.602 1 98.81 466 HIS B O 1
ATOM 8552 N N . GLN B 1 467 ? 14.352 1.164 15.344 1 98.88 467 GLN B N 1
ATOM 8553 C CA . GLN B 1 467 ? 15.406 2.15 15.555 1 98.88 467 GLN B CA 1
ATOM 8554 C C . GLN B 1 467 ? 15.57 3.047 14.328 1 98.88 467 GLN B C 1
ATOM 8556 O O . GLN B 1 467 ? 15.445 2.584 13.195 1 98.88 467 GLN B O 1
ATOM 8561 N N . THR B 1 468 ? 15.844 4.297 14.547 1 98.94 468 THR B N 1
ATOM 8562 C CA . THR B 1 468 ? 16.312 5.238 13.531 1 98.94 468 THR B CA 1
ATOM 8563 C C . THR B 1 468 ? 17.719 5.734 13.867 1 98.94 468 THR B C 1
ATOM 8565 O O . THR B 1 468 ? 17.922 6.359 14.906 1 98.94 468 THR B O 1
ATOM 8568 N N . LEU B 1 469 ? 18.641 5.391 13.055 1 98.81 469 LEU B N 1
ATOM 8569 C CA . LEU B 1 469 ? 19.922 6.066 13.117 1 98.81 469 LEU B CA 1
ATOM 8570 C C . LEU B 1 469 ? 19.891 7.375 12.328 1 98.81 469 LEU B C 1
ATOM 8572 O O . LEU B 1 469 ? 19.281 7.441 11.258 1 98.81 469 LEU B O 1
ATOM 8576 N N . ILE B 1 470 ? 20.516 8.406 12.852 1 98.88 470 ILE B N 1
ATOM 8577 C CA . ILE B 1 470 ? 20.469 9.711 12.195 1 98.88 470 ILE B CA 1
ATOM 8578 C C . ILE B 1 470 ? 21.859 10.359 12.25 1 98.88 470 ILE B C 1
ATOM 8580 O O . ILE B 1 470 ? 22.5 10.383 13.297 1 98.88 470 ILE B O 1
ATOM 8584 N N . PHE B 1 471 ? 22.328 10.812 11.047 1 98.88 471 PHE B N 1
ATOM 8585 C CA . PHE B 1 471 ? 23.688 11.312 10.906 1 98.88 471 PHE B CA 1
ATOM 8586 C C . PHE B 1 471 ? 23.703 12.625 10.125 1 98.88 471 PHE B C 1
ATOM 8588 O O . PHE B 1 471 ? 22.812 12.891 9.32 1 98.88 471 PHE B O 1
ATOM 8595 N N . MET B 1 472 ? 24.703 13.453 10.391 1 98.62 472 MET B N 1
ATOM 8596 C CA . MET B 1 472 ? 25.188 14.398 9.391 1 98.62 472 MET B CA 1
ATOM 8597 C C . MET B 1 472 ? 26.25 13.742 8.5 1 98.62 472 MET B C 1
ATOM 8599 O O . MET B 1 472 ? 27.188 13.117 8.992 1 98.62 472 MET B O 1
ATOM 8603 N N . ALA B 1 473 ? 26.031 13.859 7.242 1 98.62 473 ALA B N 1
ATOM 8604 C CA . ALA B 1 473 ? 26.969 13.297 6.27 1 98.62 473 ALA B CA 1
ATOM 8605 C C . ALA B 1 473 ? 27.734 14.398 5.535 1 98.62 473 ALA B C 1
ATOM 8607 O O . ALA B 1 473 ? 27.188 15.484 5.312 1 98.62 473 ALA B O 1
ATOM 8608 N N . SER B 1 474 ? 28.953 14.148 5.191 1 98 474 SER B N 1
ATOM 8609 C CA . SER B 1 474 ? 29.75 15 4.32 1 98 474 SER B CA 1
ATOM 8610 C C . SER B 1 474 ? 30.453 14.188 3.246 1 98 474 SER B C 1
ATOM 8612 O O . SER B 1 474 ? 30.984 13.109 3.527 1 98 474 SER B O 1
ATOM 8614 N N . GLY B 1 475 ? 30.359 14.594 2.035 1 97.94 475 GLY B N 1
ATOM 8615 C CA . GLY B 1 475 ? 30.984 13.922 0.904 1 97.94 475 GLY B CA 1
ATOM 8616 C C . GLY B 1 475 ? 31.094 14.805 -0.324 1 97.94 475 GLY B C 1
ATOM 8617 O O . GLY B 1 475 ? 30.812 16 -0.263 1 97.94 475 GLY B O 1
ATOM 8618 N N . THR B 1 476 ? 31.719 14.234 -1.399 1 98.06 476 THR B N 1
ATOM 8619 C CA . THR B 1 476 ? 31.859 14.945 -2.664 1 98.06 476 THR B CA 1
ATOM 8620 C C . THR B 1 476 ? 30.641 14.719 -3.557 1 98.06 476 THR B C 1
ATOM 8622 O O . THR B 1 476 ? 30.406 13.594 -4.008 1 98.06 476 THR B O 1
ATOM 8625 N N . PRO B 1 477 ? 29.922 15.758 -3.82 1 97.44 477 PRO B N 1
ATOM 8626 C CA . PRO B 1 477 ? 28.719 15.586 -4.641 1 97.44 477 PRO B CA 1
ATOM 8627 C C . PRO B 1 477 ? 29.047 15.133 -6.062 1 97.44 477 PRO B C 1
ATOM 8629 O O . PRO B 1 477 ? 30.078 15.5 -6.613 1 97.44 477 PRO B O 1
ATOM 8632 N N . VAL B 1 478 ? 28.141 14.391 -6.652 1 96.81 478 VAL B N 1
ATOM 8633 C CA . VAL B 1 478 ? 28.25 13.977 -8.047 1 96.81 478 VAL B CA 1
ATOM 8634 C C . VAL B 1 478 ? 28.172 15.203 -8.953 1 96.81 478 VAL B C 1
ATOM 8636 O O . VAL B 1 478 ? 28.906 15.32 -9.93 1 96.81 478 VAL B O 1
ATOM 8639 N N . LEU B 1 479 ? 27.188 16.047 -8.656 1 95.06 479 LEU B N 1
ATOM 8640 C CA . LEU B 1 479 ? 27.062 17.297 -9.383 1 95.06 479 LEU B CA 1
ATOM 8641 C C . LEU B 1 479 ? 27.984 18.375 -8.781 1 95.06 479 LEU B C 1
ATOM 8643 O O . LEU B 1 479 ? 27.656 18.938 -7.734 1 95.06 479 LEU B O 1
ATOM 8647 N N . SER B 1 480 ? 29.062 18.734 -9.375 1 89.75 480 SER B N 1
ATOM 8648 C CA . SER B 1 480 ? 30.109 19.562 -8.805 1 89.75 480 SER B CA 1
ATOM 8649 C C . SER B 1 480 ? 29.734 21.047 -8.867 1 89.75 480 SER B C 1
ATOM 8651 O O . SER B 1 480 ? 30.188 21.844 -8.039 1 89.75 480 SER B O 1
ATOM 8653 N N . ASN B 1 481 ? 29 21.453 -9.766 1 92.62 481 ASN B N 1
ATOM 8654 C CA . ASN B 1 481 ? 28.734 22.875 -9.945 1 92.62 481 ASN B CA 1
ATOM 8655 C C . ASN B 1 481 ? 27.234 23.172 -9.898 1 92.62 481 ASN B C 1
ATOM 8657 O O . ASN B 1 481 ? 26.719 23.938 -10.711 1 92.62 481 ASN B O 1
ATOM 8661 N N . GLY B 1 482 ? 26.531 22.594 -8.977 1 95.19 482 GLY B N 1
ATOM 8662 C CA . GLY B 1 482 ? 25.094 22.812 -8.883 1 95.19 482 GLY B CA 1
ATOM 8663 C C . GLY B 1 482 ? 24.406 21.859 -7.922 1 95.19 482 GLY B C 1
ATOM 8664 O O . GLY B 1 482 ? 25.062 21.219 -7.105 1 95.19 482 GLY B O 1
ATOM 8665 N N . GLN B 1 483 ? 23.094 21.906 -7.883 1 96.44 483 GLN B N 1
ATOM 8666 C CA . GLN B 1 483 ? 22.266 21.031 -7.055 1 96.44 483 GLN B CA 1
ATOM 8667 C C . GLN B 1 483 ? 21.031 20.547 -7.82 1 96.44 483 GLN B C 1
ATOM 8669 O O . GLN B 1 483 ? 20.469 21.297 -8.625 1 96.44 483 GLN B O 1
ATOM 8674 N N . TYR B 1 484 ? 20.703 19.297 -7.605 1 98.19 484 TYR B N 1
ATOM 8675 C CA . TYR B 1 484 ? 19.484 18.766 -8.195 1 98.19 484 TYR B CA 1
ATOM 8676 C C . TYR B 1 484 ? 18.25 19.391 -7.555 1 98.19 484 TYR B C 1
ATOM 8678 O O . TYR B 1 484 ? 18.234 19.672 -6.352 1 98.19 484 TYR B O 1
ATOM 8686 N N . LEU B 1 485 ? 17.172 19.578 -8.367 1 98.44 485 LEU B N 1
ATOM 8687 C CA . LEU B 1 485 ? 15.922 20.109 -7.836 1 98.44 485 LEU B CA 1
ATOM 8688 C C . LEU B 1 485 ? 15.359 19.188 -6.758 1 98.44 485 LEU B C 1
ATOM 8690 O O . LEU B 1 485 ? 14.766 19.656 -5.781 1 98.44 485 LEU B O 1
ATOM 8694 N N . SER B 1 486 ? 15.516 17.875 -6.898 1 98.25 486 SER B N 1
ATOM 8695 C CA . SER B 1 486 ? 14.969 16.906 -5.945 1 98.25 486 SER B CA 1
ATOM 8696 C C . SER B 1 486 ? 15.633 17.047 -4.578 1 98.25 486 SER B C 1
ATOM 8698 O O . SER B 1 486 ? 15.094 16.594 -3.57 1 98.25 486 SER B O 1
ATOM 8700 N N . ASP B 1 487 ? 16.797 17.703 -4.516 1 97.62 487 ASP B N 1
ATOM 8701 C CA . ASP B 1 487 ? 17.469 17.953 -3.248 1 97.62 487 ASP B CA 1
ATOM 8702 C C . ASP B 1 487 ? 16.938 19.219 -2.58 1 97.62 487 ASP B C 1
ATOM 8704 O O . ASP B 1 487 ? 17.234 19.484 -1.414 1 97.62 487 ASP B O 1
ATOM 8708 N N . LEU B 1 488 ? 16.188 20 -3.338 1 97.69 488 LEU B N 1
ATOM 8709 C CA . LEU B 1 488 ? 15.758 21.312 -2.871 1 97.69 488 LEU B CA 1
ATOM 8710 C C . LEU B 1 488 ? 14.234 21.422 -2.871 1 97.69 488 LEU B C 1
ATOM 8712 O O . LEU B 1 488 ? 13.68 22.375 -3.43 1 97.69 488 LEU B O 1
ATOM 8716 N N . PRO B 1 489 ? 13.562 20.453 -2.207 1 98.25 489 PRO B N 1
ATOM 8717 C CA . PRO B 1 489 ? 12.102 20.516 -2.291 1 98.25 489 PRO B CA 1
ATOM 8718 C C . PRO B 1 489 ? 11.531 21.812 -1.722 1 98.25 489 PRO B C 1
ATOM 8720 O O . PRO B 1 489 ? 10.484 22.281 -2.168 1 98.25 489 PRO B O 1
ATOM 8723 N N . GLY B 1 490 ? 12.172 22.453 -0.8 1 97.69 490 GLY B N 1
ATOM 8724 C CA . GLY B 1 490 ? 11.711 23.719 -0.23 1 97.69 490 GLY B CA 1
ATOM 8725 C C . GLY B 1 490 ? 11.68 24.844 -1.237 1 97.69 490 GLY B C 1
ATOM 8726 O O . GLY B 1 490 ? 11.07 25.891 -0.988 1 97.69 490 GLY B O 1
ATOM 8727 N N . ARG B 1 491 ? 12.297 24.672 -2.408 1 97.62 491 ARG B N 1
ATOM 8728 C CA . ARG B 1 491 ? 12.344 25.688 -3.451 1 97.62 491 ARG B CA 1
ATOM 8729 C C . ARG B 1 491 ? 11.477 25.312 -4.641 1 97.62 491 ARG B C 1
ATOM 8731 O O . ARG B 1 491 ? 11.43 26.016 -5.645 1 97.62 491 ARG B O 1
ATOM 8738 N N . VAL B 1 492 ? 10.867 24.156 -4.605 1 98.69 492 VAL B N 1
ATOM 8739 C CA . VAL B 1 492 ? 10.062 23.641 -5.711 1 98.69 492 VAL B CA 1
ATOM 8740 C C . VAL B 1 492 ? 8.609 23.516 -5.273 1 98.69 492 VAL B C 1
ATOM 8742 O O . VAL B 1 492 ? 8.305 22.812 -4.305 1 98.69 492 VAL B O 1
ATOM 8745 N N . ASN B 1 493 ? 7.691 24.156 -5.973 1 98.69 493 ASN B N 1
ATOM 8746 C CA . ASN B 1 493 ? 6.27 24.141 -5.648 1 98.69 493 ASN B CA 1
ATOM 8747 C C . ASN B 1 493 ? 5.438 23.609 -6.812 1 98.69 493 ASN B C 1
ATOM 8749 O O . ASN B 1 493 ? 5.402 24.219 -7.887 1 98.69 493 ASN B O 1
ATOM 8753 N N . PRO B 1 494 ? 4.82 22.453 -6.676 1 98.75 494 PRO B N 1
ATOM 8754 C CA . PRO B 1 494 ? 3.844 22.078 -7.699 1 98.75 494 PRO B CA 1
ATOM 8755 C C . PRO B 1 494 ? 2.596 22.953 -7.68 1 98.75 494 PRO B C 1
ATOM 8757 O O . PRO B 1 494 ? 1.583 22.578 -7.082 1 98.75 494 PRO B O 1
ATOM 8760 N N . ALA B 1 495 ? 2.691 24.031 -8.375 1 98.44 495 ALA B N 1
ATOM 8761 C CA . ALA B 1 495 ? 1.547 24.938 -8.438 1 98.44 495 ALA B CA 1
ATOM 8762 C C . ALA B 1 495 ? 0.331 24.25 -9.039 1 98.44 495 ALA B C 1
ATOM 8764 O O . ALA B 1 495 ? -0.799 24.469 -8.594 1 98.44 495 ALA B O 1
ATOM 8765 N N . VAL B 1 496 ? 0.533 23.516 -10.07 1 97.44 496 VAL B N 1
ATOM 8766 C CA . VAL B 1 496 ? -0.397 22.578 -10.68 1 97.44 496 VAL B CA 1
ATOM 8767 C C . VAL B 1 496 ? 0.27 21.203 -10.812 1 97.44 496 VAL B C 1
ATOM 8769 O O . VAL B 1 496 ? 1.257 21.062 -11.539 1 97.44 496 VAL B O 1
ATOM 8772 N N . ASP B 1 497 ? -0.258 20.188 -10.148 1 97.69 497 ASP B N 1
ATOM 8773 C CA . ASP B 1 497 ? 0.498 18.938 -10.102 1 97.69 497 ASP B CA 1
ATOM 8774 C C . ASP B 1 497 ? -0.029 17.938 -11.125 1 97.69 497 ASP B C 1
ATOM 8776 O O . ASP B 1 497 ? 0.52 16.844 -11.273 1 97.69 497 ASP B O 1
ATOM 8780 N N . GLY B 1 498 ? -1.112 18.297 -11.836 1 96.62 498 GLY B N 1
ATOM 8781 C CA . GLY B 1 498 ? -1.611 17.469 -12.93 1 96.62 498 GLY B CA 1
ATOM 8782 C C . GLY B 1 498 ? -2.654 16.469 -12.492 1 96.62 498 GLY B C 1
ATOM 8783 O O . GLY B 1 498 ? -3.275 15.805 -13.328 1 96.62 498 GLY B O 1
ATOM 8784 N N . VAL B 1 499 ? -2.891 16.297 -11.18 1 96.5 499 VAL B N 1
ATOM 8785 C CA . VAL B 1 499 ? -3.893 15.352 -10.688 1 96.5 499 VAL B CA 1
ATOM 8786 C C . VAL B 1 499 ? -5.293 15.867 -11.016 1 96.5 499 VAL B C 1
ATOM 8788 O O . VAL B 1 499 ? -5.656 16.984 -10.633 1 96.5 499 VAL B O 1
ATOM 8791 N N . VAL B 1 500 ? -6.035 15.062 -11.719 1 93.25 500 VAL B N 1
ATOM 8792 C CA . VAL B 1 500 ? -7.375 15.461 -12.133 1 93.25 500 VAL B CA 1
ATOM 8793 C C . VAL B 1 500 ? -8.414 14.867 -11.188 1 93.25 500 VAL B C 1
ATOM 8795 O O . VAL B 1 500 ? -9.375 15.539 -10.797 1 93.25 500 VAL B O 1
ATOM 8798 N N . VAL B 1 501 ? -8.25 13.633 -10.828 1 92.56 501 VAL B N 1
ATOM 8799 C CA . VAL B 1 501 ? -9.125 12.938 -9.891 1 92.56 501 VAL B CA 1
ATOM 8800 C C . VAL B 1 501 ? -8.352 12.562 -8.633 1 92.56 501 VAL B C 1
ATOM 8802 O O . VAL B 1 501 ? -7.504 11.664 -8.656 1 92.56 501 VAL B O 1
ATOM 8805 N N . PRO B 1 502 ? -8.719 13.211 -7.504 1 95.31 502 PRO B N 1
ATOM 8806 C CA . PRO B 1 502 ? -8 12.859 -6.273 1 95.31 502 PRO B CA 1
ATOM 8807 C C . PRO B 1 502 ? -8.195 11.398 -5.879 1 95.31 502 PRO B C 1
ATOM 8809 O O . PRO B 1 502 ? -9.32 10.891 -5.902 1 95.31 502 PRO B O 1
ATOM 8812 N N . GLN B 1 503 ? -7.094 10.742 -5.559 1 94.25 503 GLN B N 1
ATOM 8813 C CA . GLN B 1 503 ? -7.109 9.344 -5.145 1 94.25 503 GLN B CA 1
ATOM 8814 C C . GLN B 1 503 ? -6.355 9.148 -3.834 1 94.25 503 GLN B C 1
ATOM 8816 O O . GLN B 1 503 ? -5.336 9.797 -3.594 1 94.25 503 GLN B O 1
ATOM 8821 N N . ALA B 1 504 ? -6.816 8.219 -3.062 1 95.31 504 ALA B N 1
ATOM 8822 C CA . ALA B 1 504 ? -6.137 7.887 -1.812 1 95.31 504 ALA B CA 1
ATOM 8823 C C . ALA B 1 504 ? -4.754 7.301 -2.078 1 95.31 504 ALA B C 1
ATOM 8825 O O . ALA B 1 504 ? -4.566 6.543 -3.035 1 95.31 504 ALA B O 1
ATOM 8826 N N . ASP B 1 505 ? -3.785 7.652 -1.283 1 96.5 505 ASP B N 1
ATOM 8827 C CA . ASP B 1 505 ? -2.439 7.086 -1.339 1 96.5 505 ASP B CA 1
ATOM 8828 C C . ASP B 1 505 ? -2.402 5.691 -0.715 1 96.5 505 ASP B C 1
ATOM 8830 O O . ASP B 1 505 ? -2.502 5.551 0.506 1 96.5 505 ASP B O 1
ATOM 8834 N N . PRO B 1 506 ? -2.248 4.648 -1.496 1 95.81 506 PRO B N 1
ATOM 8835 C CA . PRO B 1 506 ? -2.33 3.287 -0.958 1 95.81 506 PRO B CA 1
ATOM 8836 C C . PRO B 1 506 ? -1.055 2.861 -0.235 1 95.81 506 PRO B C 1
ATOM 8838 O O . PRO B 1 506 ? -1.022 1.799 0.392 1 95.81 506 PRO B O 1
ATOM 8841 N N . PHE B 1 507 ? 0.035 3.619 -0.271 1 95.81 507 PHE B N 1
ATOM 8842 C CA . PHE B 1 507 ? 1.294 3.254 0.368 1 95.81 507 PHE B CA 1
ATOM 8843 C C . PHE B 1 507 ? 1.269 3.6 1.852 1 95.81 507 PHE B C 1
ATOM 8845 O O . PHE B 1 507 ? 2.139 3.166 2.611 1 95.81 507 PHE B O 1
ATOM 8852 N N . ILE B 1 508 ? 0.274 4.34 2.273 1 97.38 508 ILE B N 1
ATOM 8853 C CA . ILE B 1 508 ? 0.176 4.68 3.688 1 97.38 508 ILE B CA 1
ATOM 8854 C C . ILE B 1 508 ? -0.166 3.434 4.496 1 97.38 508 ILE B C 1
ATOM 8856 O O . ILE B 1 508 ? -1.051 2.662 4.117 1 97.38 508 ILE B O 1
ATOM 8860 N N . TYR B 1 509 ? 0.553 3.26 5.598 1 97.75 509 TYR B N 1
ATOM 8861 C CA . TYR B 1 509 ? 0.43 2.074 6.438 1 97.75 509 TYR B CA 1
ATOM 8862 C C . TYR B 1 509 ? -1.01 1.879 6.898 1 97.75 509 TYR B C 1
ATOM 8864 O O . TYR B 1 509 ? -1.617 2.791 7.465 1 97.75 509 TYR B O 1
ATOM 8872 N N . ARG B 1 510 ? -1.6 0.719 6.652 1 96.88 510 ARG B N 1
ATOM 8873 C CA . ARG B 1 510 ? -2.941 0.359 7.094 1 96.88 510 ARG B CA 1
ATOM 8874 C C . ARG B 1 510 ? -2.908 -0.284 8.477 1 96.88 510 ARG B C 1
ATOM 8876 O O . ARG B 1 510 ? -2.75 -1.5 8.602 1 96.88 510 ARG B O 1
ATOM 8883 N N . MET B 1 511 ? -3.201 0.455 9.492 1 96.06 511 MET B N 1
ATOM 8884 C CA . MET B 1 511 ? -3.031 0.015 10.875 1 96.06 511 MET B CA 1
ATOM 8885 C C . MET B 1 511 ? -4.297 -0.665 11.383 1 96.06 511 MET B C 1
ATOM 8887 O O . MET B 1 511 ? -5.387 -0.439 10.859 1 96.06 511 MET B O 1
ATOM 8891 N N . LYS B 1 512 ? -4.098 -1.53 12.352 1 93.5 512 LYS B N 1
ATOM 8892 C CA . LYS B 1 512 ? -5.215 -1.91 13.211 1 93.5 512 LYS B CA 1
ATOM 8893 C C . LYS B 1 512 ? -5.719 -0.717 14.016 1 93.5 512 LYS B C 1
ATOM 8895 O O . LYS B 1 512 ? -4.957 -0.096 14.758 1 93.5 512 LYS B O 1
ATOM 8900 N N . SER B 1 513 ? -6.91 -0.443 13.898 1 88.88 513 SER B N 1
ATOM 8901 C CA . SER B 1 513 ? -7.484 0.755 14.508 1 88.88 513 SER B CA 1
ATOM 8902 C C . SER B 1 513 ? -7.375 0.709 16.031 1 88.88 513 SER B C 1
ATOM 8904 O O . SER B 1 513 ? -7.727 -0.296 16.656 1 88.88 513 SER B O 1
ATOM 8906 N N . PRO B 1 514 ? -6.941 1.756 16.594 1 84.19 514 PRO B N 1
ATOM 8907 C CA . PRO B 1 514 ? -6.918 1.812 18.062 1 84.19 514 PRO B CA 1
ATOM 8908 C C . PRO B 1 514 ? -8.312 1.992 18.656 1 84.19 514 PRO B C 1
ATOM 8910 O O . PRO B 1 514 ? -8.5 1.765 19.859 1 84.19 514 PRO B O 1
ATOM 8913 N N . TRP B 1 515 ? -9.227 2.352 17.922 1 81.94 515 TRP B N 1
ATOM 8914 C CA . TRP B 1 515 ? -10.555 2.697 18.438 1 81.94 515 TRP B CA 1
ATOM 8915 C C . TRP B 1 515 ? -11.5 1.508 18.328 1 81.94 515 TRP B C 1
ATOM 8917 O O . TRP B 1 515 ? -12.305 1.268 19.234 1 81.94 515 TRP B O 1
ATOM 8927 N N . ASN B 1 516 ? -11.32 0.736 17.219 1 88.75 516 ASN B N 1
ATOM 8928 C CA . ASN B 1 516 ? -12.305 -0.316 16.984 1 88.75 516 ASN B CA 1
ATOM 8929 C C . ASN B 1 516 ? -11.656 -1.693 16.938 1 88.75 516 ASN B C 1
ATOM 8931 O O . ASN B 1 516 ? -12.336 -2.703 16.75 1 88.75 516 ASN B O 1
ATOM 8935 N N . GLY B 1 517 ? -10.359 -1.729 17.141 1 93.62 517 GLY B N 1
ATOM 8936 C CA . GLY B 1 517 ? -9.664 -3 17.016 1 93.62 517 GLY B CA 1
ATOM 8937 C C . GLY B 1 517 ? -9.781 -3.605 15.625 1 93.62 517 GLY B C 1
ATOM 8938 O O . GLY B 1 517 ? -9.469 -2.949 14.633 1 93.62 517 GLY B O 1
ATOM 8939 N N . THR B 1 518 ? -10.227 -4.91 15.656 1 97.31 518 THR B N 1
ATOM 8940 C CA . THR B 1 518 ? -10.328 -5.57 14.359 1 97.31 518 THR B CA 1
ATOM 8941 C C . THR B 1 518 ? -11.797 -5.766 13.969 1 97.31 518 THR B C 1
ATOM 8943 O O . THR B 1 518 ? -12.117 -6.637 13.156 1 97.31 518 THR B O 1
ATOM 8946 N N . ARG B 1 519 ? -12.703 -5.02 14.68 1 96.19 519 ARG B N 1
ATOM 8947 C CA . ARG B 1 519 ? -14.094 -5.043 14.234 1 96.19 519 ARG B CA 1
ATOM 8948 C C . ARG B 1 519 ? -14.242 -4.414 12.859 1 96.19 519 ARG B C 1
ATOM 8950 O O . ARG B 1 519 ? -13.492 -3.502 12.5 1 96.19 519 ARG B O 1
ATOM 8957 N N . GLY B 1 520 ? -15.219 -4.926 12.094 1 94.44 520 GLY B N 1
ATOM 8958 C CA . GLY B 1 520 ? -15.391 -4.453 10.727 1 94.44 520 GLY B CA 1
ATOM 8959 C C . GLY B 1 520 ? -14.383 -5.059 9.766 1 94.44 520 GLY B C 1
ATOM 8960 O O . GLY B 1 520 ? -13.945 -6.195 9.945 1 94.44 520 GLY B O 1
ATOM 8961 N N . ARG B 1 521 ? -14.062 -4.387 8.695 1 94.5 521 ARG B N 1
ATOM 8962 C CA . ARG B 1 521 ? -13.25 -4.977 7.641 1 94.5 521 ARG B CA 1
ATOM 8963 C C . ARG B 1 521 ? -11.852 -4.363 7.613 1 94.5 521 ARG B C 1
ATOM 8965 O O . ARG B 1 521 ? -11 -4.777 6.828 1 94.5 521 ARG B O 1
ATOM 8972 N N . GLY B 1 522 ? -11.57 -3.457 8.453 1 91.62 522 GLY B N 1
ATOM 8973 C CA . GLY B 1 522 ? -10.32 -2.717 8.445 1 91.62 522 GLY B CA 1
ATOM 8974 C C . GLY B 1 522 ? -10.469 -1.298 7.93 1 91.62 522 GLY B C 1
ATOM 8975 O O . GLY B 1 522 ? -11.398 -1.001 7.172 1 91.62 522 GLY B O 1
ATOM 8976 N N . ASP B 1 523 ? -9.578 -0.395 8.383 1 83.62 523 ASP B N 1
ATOM 8977 C CA . ASP B 1 523 ? -9.617 1.015 8.008 1 83.62 523 ASP B CA 1
ATOM 8978 C C . ASP B 1 523 ? -8.5 1.348 7.02 1 83.62 523 ASP B C 1
ATOM 8980 O O . ASP B 1 523 ? -7.32 1.286 7.363 1 83.62 523 ASP B O 1
ATOM 8984 N N . ILE B 1 524 ? -8.891 1.551 5.824 1 87.38 524 ILE B N 1
ATOM 8985 C CA . ILE B 1 524 ? -7.926 2.014 4.832 1 87.38 524 ILE B CA 1
ATOM 8986 C C . ILE B 1 524 ? -7.934 3.541 4.777 1 87.38 524 ILE B C 1
ATOM 8988 O O . ILE B 1 524 ? -8.969 4.152 4.512 1 87.38 524 ILE B O 1
ATOM 8992 N N . PRO B 1 525 ? -6.758 4.125 5.047 1 89.06 525 PRO B N 1
ATOM 8993 C CA . PRO B 1 525 ? -6.719 5.59 4.984 1 89.06 525 PRO B CA 1
ATOM 8994 C C . PRO B 1 525 ? -7.195 6.133 3.639 1 89.06 525 PRO B C 1
ATOM 8996 O O . PRO B 1 525 ? -6.887 5.559 2.594 1 89.06 525 PRO B O 1
ATOM 8999 N N . ALA B 1 526 ? -7.961 7.191 3.711 1 90.25 526 ALA B N 1
ATOM 9000 C CA . ALA B 1 526 ? -8.469 7.824 2.496 1 90.25 526 ALA B CA 1
ATOM 9001 C C . ALA B 1 526 ? -7.75 9.141 2.229 1 90.25 526 ALA B C 1
ATOM 9003 O O . ALA B 1 526 ? -8.305 10.039 1.591 1 90.25 526 ALA B O 1
ATOM 9004 N N . TYR B 1 527 ? -6.531 9.289 2.766 1 94.19 527 TYR B N 1
ATOM 9005 C CA . TYR B 1 527 ? -5.742 10.492 2.506 1 94.19 527 TYR B CA 1
ATOM 9006 C C . TYR B 1 527 ? -5.297 10.547 1.05 1 94.19 527 TYR B C 1
ATOM 9008 O O . TYR B 1 527 ? -4.57 9.664 0.583 1 94.19 527 TYR B O 1
ATOM 9016 N N . THR B 1 528 ? -5.754 11.57 0.346 1 93.69 528 THR B N 1
ATOM 9017 C CA . THR B 1 528 ? -5.418 11.664 -1.07 1 93.69 528 THR B CA 1
ATOM 9018 C C . THR B 1 528 ? -3.961 12.086 -1.254 1 93.69 528 THR B C 1
ATOM 9020 O O . THR B 1 528 ? -3.225 12.234 -0.277 1 93.69 528 THR B O 1
ATOM 9023 N N . GLY B 1 529 ? -3.541 12.18 -2.541 1 94.75 529 GLY B N 1
ATOM 9024 C CA . GLY B 1 529 ? -2.168 12.516 -2.881 1 94.75 529 GLY B CA 1
ATOM 9025 C C . GLY B 1 529 ? -1.534 11.531 -3.85 1 94.75 529 GLY B C 1
ATOM 9026 O O . GLY B 1 529 ? -0.451 11.789 -4.379 1 94.75 529 GLY B O 1
ATOM 9027 N N . TRP B 1 530 ? -2.229 10.391 -4.082 1 95.62 530 TRP B N 1
ATOM 9028 C CA . TRP B 1 530 ? -1.751 9.43 -5.074 1 95.62 530 TRP B CA 1
ATOM 9029 C C . TRP B 1 530 ? -1.7 10.062 -6.461 1 95.62 530 TRP B C 1
ATOM 9031 O O . TRP B 1 530 ? -2.676 10.672 -6.91 1 95.62 530 TRP B O 1
ATOM 9041 N N . GLY B 1 531 ? -0.53 10.055 -7.055 1 96.56 531 GLY B N 1
ATOM 9042 C CA . GLY B 1 531 ? -0.35 10.695 -8.344 1 96.56 531 GLY B CA 1
ATOM 9043 C C . GLY B 1 531 ? 0.295 12.07 -8.242 1 96.56 531 GLY B C 1
ATOM 9044 O O . GLY B 1 531 ? 0.66 12.664 -9.266 1 96.56 531 GLY B O 1
ATOM 9045 N N . GLY B 1 532 ? 0.476 12.57 -7.059 1 98 532 GLY B N 1
ATOM 9046 C CA . GLY B 1 532 ? 1.101 13.875 -6.891 1 98 532 GLY B CA 1
ATOM 9047 C C . GLY B 1 532 ? 2.572 13.883 -7.254 1 98 532 GLY B C 1
ATOM 9048 O O . GLY B 1 532 ? 3.174 12.82 -7.457 1 98 532 GLY B O 1
ATOM 9049 N N . ALA B 1 533 ? 3.141 15.094 -7.332 1 98.75 533 ALA B N 1
ATOM 9050 C CA . ALA B 1 533 ? 4.547 15.258 -7.695 1 98.75 533 ALA B CA 1
ATOM 9051 C C . ALA B 1 533 ? 5.461 14.688 -6.613 1 98.75 533 ALA B C 1
ATOM 9053 O O . ALA B 1 533 ? 5.176 14.812 -5.422 1 98.75 533 ALA B O 1
ATOM 9054 N N . GLN B 1 534 ? 6.543 14.078 -7.016 1 98.62 534 GLN B N 1
ATOM 9055 C CA . GLN B 1 534 ? 7.5 13.531 -6.062 1 98.62 534 GLN B CA 1
ATOM 9056 C C . GLN B 1 534 ? 8.938 13.852 -6.473 1 98.62 534 GLN B C 1
ATOM 9058 O O . GLN B 1 534 ? 9.242 13.938 -7.664 1 98.62 534 GLN B O 1
ATOM 9063 N N . ALA B 1 535 ? 9.742 14.078 -5.477 1 98.75 535 ALA B N 1
ATOM 9064 C CA . ALA B 1 535 ? 11.188 14.188 -5.672 1 98.75 535 ALA B CA 1
ATOM 9065 C C . ALA B 1 535 ? 11.836 12.812 -5.75 1 98.75 535 ALA B C 1
ATOM 9067 O O . ALA B 1 535 ? 11.633 11.969 -4.867 1 98.75 535 ALA B O 1
ATOM 9068 N N . ASP B 1 536 ? 12.562 12.531 -6.844 1 98.62 536 ASP B N 1
ATOM 9069 C CA . ASP B 1 536 ? 13.367 11.344 -7.105 1 98.62 536 ASP B CA 1
ATOM 9070 C C . ASP B 1 536 ? 12.492 10.109 -7.297 1 98.62 536 ASP B C 1
ATOM 9072 O O . ASP B 1 536 ? 12.961 8.984 -7.16 1 98.62 536 ASP B O 1
ATOM 9076 N N . ALA B 1 537 ? 11.234 10.266 -7.574 1 98 537 ALA B N 1
ATOM 9077 C CA . ALA B 1 537 ? 10.312 9.172 -7.863 1 98 537 ALA B CA 1
ATOM 9078 C C . ALA B 1 537 ? 9.211 9.625 -8.82 1 98 537 ALA B C 1
ATOM 9080 O O . ALA B 1 537 ? 8.945 10.82 -8.938 1 98 537 ALA B O 1
ATOM 9081 N N . SER B 1 538 ? 8.648 8.672 -9.516 1 97 538 SER B N 1
ATOM 9082 C CA . SER B 1 538 ? 7.449 8.961 -10.297 1 97 538 SER B CA 1
ATOM 9083 C C . SER B 1 538 ? 6.27 9.305 -9.398 1 97 538 SER B C 1
ATOM 9085 O O . SER B 1 538 ? 6.34 9.125 -8.18 1 97 538 SER B O 1
ATOM 9087 N N . PRO B 1 539 ? 5.17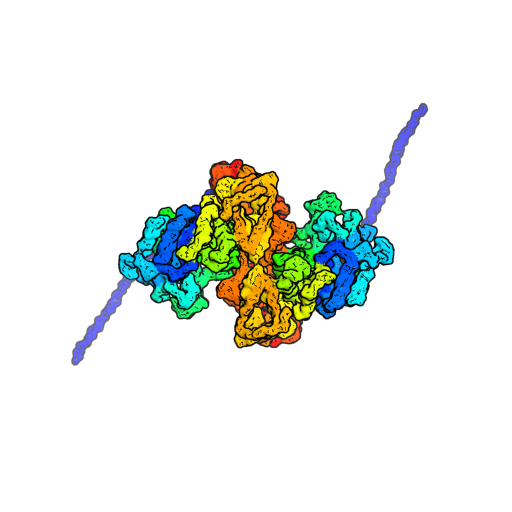6 9.789 -9.977 1 96.88 539 PRO B N 1
ATOM 9088 C CA . PRO B 1 539 ? 4.02 10.164 -9.156 1 96.88 539 PRO B CA 1
ATOM 9089 C C . PRO B 1 539 ? 3.471 8.992 -8.352 1 96.88 539 PRO B C 1
ATOM 9091 O O . PRO B 1 539 ? 2.848 9.195 -7.305 1 96.88 539 PRO B O 1
ATOM 9094 N N . HIS B 1 540 ? 3.76 7.766 -8.758 1 94.81 540 HIS B N 1
ATOM 9095 C CA . HIS B 1 540 ? 3.24 6.59 -8.062 1 94.81 540 HIS B CA 1
ATOM 9096 C C . HIS B 1 540 ? 4.359 5.809 -7.387 1 94.81 540 HIS B C 1
ATOM 9098 O O . HIS B 1 540 ? 4.219 4.609 -7.129 1 94.81 540 HIS B O 1
ATOM 9104 N N . GLY B 1 541 ? 5.5 6.48 -7.164 1 94.88 541 GLY B N 1
ATOM 9105 C CA . GLY B 1 541 ? 6.551 6.004 -6.273 1 94.88 541 GLY B CA 1
ATOM 9106 C C . GLY B 1 541 ? 7.586 5.152 -6.977 1 94.88 541 GLY B C 1
ATOM 9107 O O . GLY B 1 541 ? 8.477 4.594 -6.336 1 94.88 541 GLY B O 1
ATOM 9108 N N . ARG B 1 542 ? 7.594 5.055 -8.266 1 94.94 542 ARG B N 1
ATOM 9109 C CA . ARG B 1 542 ? 8.523 4.199 -9 1 94.94 542 ARG B CA 1
ATOM 9110 C C . ARG B 1 542 ? 9.805 4.953 -9.344 1 94.94 542 ARG B C 1
ATOM 9112 O O . ARG B 1 542 ? 9.852 6.18 -9.25 1 94.94 542 ARG B O 1
ATOM 9119 N N . GLN B 1 543 ? 10.805 4.156 -9.719 1 95.12 543 GLN B N 1
ATOM 9120 C CA . GLN B 1 543 ? 12.039 4.738 -10.227 1 95.12 543 GLN B CA 1
ATOM 9121 C C . GLN B 1 543 ? 11.773 5.609 -11.453 1 95.12 543 GLN B C 1
ATOM 9123 O O . GLN B 1 543 ? 11.016 5.219 -12.344 1 95.12 543 GLN B O 1
ATOM 9128 N N . LEU B 1 544 ? 12.367 6.801 -11.445 1 97.62 544 LEU B N 1
ATOM 9129 C CA . LEU B 1 544 ? 12.297 7.629 -12.648 1 97.62 544 LEU B CA 1
ATOM 9130 C C . LEU B 1 544 ? 13.016 6.965 -13.812 1 97.62 544 LEU B C 1
ATOM 9132 O O . LEU B 1 544 ? 14.195 6.605 -13.695 1 97.62 544 LEU B O 1
ATOM 9136 N N . GLN B 1 545 ? 12.281 6.77 -14.859 1 97.06 545 GLN B N 1
ATOM 9137 C CA . GLN B 1 545 ? 12.844 6.094 -16.016 1 97.06 545 GLN B CA 1
ATOM 9138 C C . GLN B 1 545 ? 12.164 6.551 -17.312 1 97.06 545 GLN B C 1
ATOM 9140 O O . GLN B 1 545 ? 10.938 6.684 -17.359 1 97.06 545 GLN B O 1
ATOM 9145 N N . ILE B 1 546 ? 12.969 6.898 -18.328 1 97.75 546 ILE B N 1
ATOM 9146 C CA . ILE B 1 546 ? 12.477 7.266 -19.656 1 97.75 546 ILE B CA 1
ATOM 9147 C C . ILE B 1 546 ? 13.102 6.352 -20.703 1 97.75 546 ILE B C 1
ATOM 9149 O O . ILE B 1 546 ? 14.32 6.355 -20.906 1 97.75 546 ILE B O 1
ATOM 9153 N N . ALA B 1 547 ? 12.258 5.621 -21.344 1 95.44 547 ALA B N 1
ATOM 9154 C CA . ALA B 1 547 ? 12.688 4.734 -22.422 1 95.44 547 ALA B CA 1
ATOM 9155 C C . ALA B 1 547 ? 13.859 3.859 -21.969 1 95.44 547 ALA B C 1
ATOM 9157 O O . ALA B 1 547 ? 14.867 3.76 -22.672 1 95.44 547 ALA B O 1
ATOM 9158 N N . GLY B 1 548 ? 13.727 3.312 -20.812 1 91.56 548 GLY B N 1
ATOM 9159 C CA . GLY B 1 548 ? 14.711 2.365 -20.312 1 91.56 548 GLY B CA 1
ATOM 9160 C C . GLY B 1 548 ? 15.844 3.029 -19.547 1 91.56 548 GLY B C 1
ATOM 9161 O O . GLY B 1 548 ? 16.594 2.361 -18.828 1 91.56 548 GLY B O 1
ATOM 9162 N N . LYS B 1 549 ? 16 4.336 -19.688 1 94.75 549 LYS B N 1
ATOM 9163 C CA . LYS B 1 549 ? 17.062 5.039 -18.984 1 94.75 549 LYS B CA 1
ATOM 9164 C C . LYS B 1 549 ? 16.609 5.473 -17.594 1 94.75 549 LYS B C 1
ATOM 9166 O O . LYS B 1 549 ? 15.672 6.27 -17.469 1 94.75 549 LYS B O 1
ATOM 9171 N N . ALA B 1 550 ? 17.281 5.039 -16.609 1 95 550 ALA B N 1
ATOM 9172 C CA . ALA B 1 550 ? 16.938 5.352 -15.234 1 95 550 ALA B CA 1
ATOM 9173 C C . ALA B 1 550 ? 17.562 6.676 -14.797 1 95 550 ALA B C 1
ATOM 9175 O O . ALA B 1 550 ? 18.656 7.023 -15.234 1 95 550 ALA B O 1
ATOM 9176 N N . PHE B 1 551 ? 16.875 7.402 -13.961 1 97.56 551 PHE B N 1
ATOM 9177 C CA . PHE B 1 551 ? 17.375 8.617 -13.328 1 97.56 551 PHE B CA 1
ATOM 9178 C C . PHE B 1 551 ? 17.328 8.508 -11.812 1 97.56 551 PHE B C 1
ATOM 9180 O O . PHE B 1 551 ? 16.266 8.297 -11.234 1 97.56 551 PHE B O 1
ATOM 9187 N N . ARG B 1 552 ? 18.453 8.719 -11.203 1 95.81 552 ARG B N 1
ATOM 9188 C CA . ARG B 1 552 ? 18.5 8.719 -9.742 1 95.81 552 ARG B CA 1
ATOM 9189 C C . ARG B 1 552 ? 17.922 10.008 -9.172 1 95.81 552 ARG B C 1
ATOM 9191 O O . ARG B 1 552 ? 17.375 10.023 -8.062 1 95.81 552 ARG B O 1
ATOM 9198 N N . SER B 1 553 ? 18.047 11.039 -9.938 1 98 553 SER B N 1
ATOM 9199 C CA . SER B 1 553 ? 17.578 12.352 -9.492 1 98 553 SER B CA 1
ATOM 9200 C C . SER B 1 553 ? 16.594 12.945 -10.484 1 98 553 SER B C 1
ATOM 9202 O O . SER B 1 553 ? 16.734 12.781 -11.695 1 98 553 SER B O 1
ATOM 9204 N N . GLY B 1 554 ? 15.633 13.648 -9.93 1 98.75 554 GLY B N 1
ATOM 9205 C CA . GLY B 1 554 ? 14.656 14.359 -10.75 1 98.75 554 GLY B CA 1
ATOM 9206 C C . GLY B 1 554 ? 13.312 14.523 -10.07 1 98.75 554 GLY B C 1
ATOM 9207 O O . GLY B 1 554 ? 13.195 14.328 -8.859 1 98.75 554 GLY B O 1
ATOM 9208 N N . ILE B 1 555 ? 12.406 15.062 -10.859 1 98.94 555 ILE B N 1
ATOM 9209 C CA . ILE B 1 555 ? 11.039 15.25 -10.391 1 98.94 555 ILE B CA 1
ATOM 9210 C C . ILE B 1 555 ? 10.078 14.43 -11.242 1 98.94 555 ILE B C 1
ATOM 9212 O O . ILE B 1 555 ? 10.109 14.508 -12.477 1 98.94 555 ILE B O 1
ATOM 9216 N N . GLY B 1 556 ? 9.359 13.531 -10.609 1 98.88 556 GLY B N 1
ATOM 9217 C CA . GLY B 1 556 ? 8.227 12.883 -11.258 1 98.88 556 GLY B CA 1
ATOM 9218 C C . GLY B 1 556 ? 6.914 13.602 -11.023 1 98.88 556 GLY B C 1
ATOM 9219 O O . GLY B 1 556 ? 6.609 14 -9.898 1 98.88 556 GLY B O 1
ATOM 9220 N N . ILE B 1 557 ? 6.156 13.828 -12.055 1 98.75 557 ILE B N 1
ATOM 9221 C CA . ILE B 1 557 ? 4.898 14.562 -11.977 1 98.75 557 ILE B CA 1
ATOM 9222 C C . ILE B 1 557 ? 3.986 14.156 -13.125 1 98.75 557 ILE B C 1
ATOM 9224 O O . ILE B 1 557 ? 4.426 13.492 -14.07 1 98.75 557 ILE B O 1
ATOM 9228 N N . LEU B 1 558 ? 2.719 14.367 -13.016 1 97.94 558 LEU B N 1
ATOM 9229 C CA . LEU B 1 558 ? 1.796 14.109 -14.117 1 97.94 558 LEU B CA 1
ATOM 9230 C C . LEU B 1 558 ? 1.835 15.25 -15.133 1 97.94 558 LEU B C 1
ATOM 9232 O O . LEU B 1 558 ? 2.18 16.375 -14.797 1 97.94 558 LEU B O 1
ATOM 9236 N N . ALA B 1 559 ? 1.51 14.938 -16.406 1 97.5 559 ALA B N 1
ATOM 9237 C CA . ALA B 1 559 ? 1.361 15.969 -17.422 1 97.5 559 ALA B CA 1
ATOM 9238 C C . ALA B 1 559 ? 0.274 16.969 -17.047 1 97.5 559 ALA B C 1
ATOM 9240 O O . ALA B 1 559 ? -0.489 16.734 -16.109 1 97.5 559 ALA B O 1
ATOM 9241 N N . ASN B 1 560 ? 0.286 18.125 -17.844 1 97 560 ASN B N 1
ATOM 9242 C CA . ASN B 1 560 ? -0.573 19.266 -17.547 1 97 560 ASN B CA 1
ATOM 9243 C C . ASN B 1 560 ? -0.313 19.812 -16.141 1 97 560 ASN B C 1
ATOM 9245 O O . ASN B 1 560 ? -1.242 19.953 -15.344 1 97 560 ASN B O 1
ATOM 9249 N N . SER B 1 561 ? 0.915 20.016 -15.945 1 97.75 561 SER B N 1
ATOM 9250 C CA . SER B 1 561 ? 1.419 20.484 -14.656 1 97.75 561 SER B CA 1
ATOM 9251 C C . SER B 1 561 ? 2.332 21.688 -14.812 1 97.75 561 SER B C 1
ATOM 9253 O O . SER B 1 561 ? 2.793 21.984 -15.922 1 97.75 561 SER B O 1
ATOM 9255 N N . ARG B 1 562 ? 2.516 22.359 -13.734 1 98.69 562 ARG B N 1
ATOM 9256 C CA . ARG B 1 562 ? 3.408 23.516 -13.641 1 98.69 562 ARG B CA 1
ATOM 9257 C C . ARG B 1 562 ? 4.113 23.547 -12.289 1 98.69 562 ARG B C 1
ATOM 9259 O O . ARG B 1 562 ? 3.461 23.594 -11.242 1 98.69 562 ARG B O 1
ATOM 9266 N N . LEU B 1 563 ? 5.391 23.469 -12.344 1 98.81 563 LEU B N 1
ATOM 9267 C CA . LEU B 1 563 ? 6.238 23.656 -11.172 1 98.81 563 LEU B CA 1
ATOM 9268 C C . LEU B 1 563 ? 6.781 25.078 -11.102 1 98.81 563 LEU B C 1
ATOM 9270 O O . LEU B 1 563 ? 7.078 25.672 -12.133 1 98.81 563 LEU B O 1
ATOM 9274 N N . GLU B 1 564 ? 6.863 25.594 -9.906 1 98.81 564 GLU B N 1
ATOM 9275 C CA . GLU B 1 564 ? 7.57 26.844 -9.609 1 98.81 564 GLU B CA 1
ATOM 9276 C C . GLU B 1 564 ? 8.859 26.578 -8.836 1 98.81 564 GLU B C 1
ATOM 9278 O O . GLU B 1 564 ? 8.852 25.859 -7.832 1 98.81 564 GLU B O 1
ATOM 9283 N N . VAL B 1 565 ? 9.961 27.078 -9.312 1 98.81 565 VAL B N 1
ATOM 9284 C CA . VAL B 1 565 ? 11.266 26.875 -8.695 1 98.81 565 VAL B CA 1
ATOM 9285 C C . VAL B 1 565 ? 11.898 28.219 -8.352 1 98.81 565 VAL B C 1
ATOM 9287 O O . VAL B 1 565 ? 12.148 29.047 -9.234 1 98.81 565 VAL B O 1
ATOM 9290 N N . ARG B 1 566 ? 12.211 28.484 -7.102 1 97.75 566 ARG B N 1
ATOM 9291 C CA . ARG B 1 566 ? 12.922 29.688 -6.688 1 97.75 566 ARG B CA 1
ATOM 9292 C C . ARG B 1 566 ? 14.398 29.594 -7.059 1 97.75 566 ARG B C 1
ATOM 9294 O O . ARG B 1 566 ? 15.055 28.578 -6.801 1 97.75 566 ARG B O 1
ATOM 9301 N N . VAL B 1 567 ? 14.859 30.656 -7.66 1 97.06 567 VAL B N 1
ATOM 9302 C CA . VAL B 1 567 ? 16.234 30.719 -8.141 1 97.06 567 VAL B CA 1
ATOM 9303 C C . VAL B 1 567 ? 17.031 31.688 -7.277 1 97.06 567 VAL B C 1
ATOM 9305 O O . VAL B 1 567 ? 16.531 32.75 -6.879 1 97.06 567 VAL B O 1
ATOM 9308 N N . GLN B 1 568 ? 18.219 31.328 -6.918 1 94.56 568 GLN B N 1
ATOM 9309 C CA . GLN B 1 568 ? 19.156 32.219 -6.23 1 94.56 568 GLN B CA 1
ATOM 9310 C C . GLN B 1 568 ? 20.062 32.938 -7.223 1 94.56 568 GLN B C 1
ATOM 9312 O O . GLN B 1 568 ? 20.234 32.469 -8.352 1 94.56 568 GLN B O 1
ATOM 9317 N N . PRO B 1 569 ? 20.641 34 -6.754 1 94.06 569 PRO B N 1
ATOM 9318 C CA . PRO B 1 569 ? 21.516 34.75 -7.656 1 94.06 569 PRO B CA 1
ATOM 9319 C C . PRO B 1 569 ? 22.703 33.906 -8.164 1 94.06 569 PRO B C 1
ATOM 9321 O O . PRO B 1 569 ? 23.188 34.156 -9.273 1 94.06 569 PRO B O 1
ATOM 9324 N N . SER B 1 570 ? 23.094 32.938 -7.469 1 93.62 570 SER B N 1
ATOM 9325 C CA . SER B 1 570 ? 24.234 32.125 -7.855 1 93.62 570 SER B CA 1
ATOM 9326 C C . SER B 1 570 ? 23.844 31.078 -8.906 1 93.62 570 SER B C 1
ATOM 9328 O O . SER B 1 570 ? 24.703 30.469 -9.539 1 93.62 570 SER B O 1
ATOM 9330 N N . ASP B 1 571 ? 22.547 30.844 -9.086 1 96.25 571 ASP B N 1
ATOM 9331 C CA . ASP B 1 571 ? 22.062 29.906 -10.102 1 96.25 571 ASP B CA 1
ATOM 9332 C C . ASP B 1 571 ? 22.125 30.531 -11.492 1 96.25 571 ASP B C 1
ATOM 9334 O O . ASP B 1 571 ? 21.438 31.516 -11.766 1 96.25 571 ASP B O 1
ATOM 9338 N N . ARG B 1 572 ? 22.875 29.922 -12.43 1 97.44 572 ARG B N 1
ATOM 9339 C CA . ARG B 1 572 ? 23.109 30.562 -13.719 1 97.44 572 ARG B CA 1
ATOM 9340 C C . ARG B 1 572 ? 22.438 29.781 -14.844 1 97.44 572 ARG B C 1
ATOM 9342 O O . ARG B 1 572 ? 22.172 30.344 -15.914 1 97.44 572 ARG B O 1
ATOM 9349 N N . ARG B 1 573 ? 22.203 28.547 -14.594 1 98.31 573 ARG B N 1
ATOM 9350 C CA . ARG B 1 573 ? 21.656 27.719 -15.664 1 98.31 573 ARG B CA 1
ATOM 9351 C C . ARG B 1 573 ? 20.734 26.641 -15.094 1 98.31 573 ARG B C 1
ATOM 9353 O O . ARG B 1 573 ? 20.984 26.109 -14.008 1 98.31 573 ARG B O 1
ATOM 9360 N N . PHE B 1 574 ? 19.672 26.359 -15.828 1 98.62 574 PHE B N 1
ATOM 9361 C CA . PHE B 1 574 ? 18.828 25.188 -15.57 1 98.62 574 PHE B CA 1
ATOM 9362 C C . PHE B 1 574 ? 19.094 24.109 -16.609 1 98.62 574 PHE B C 1
ATOM 9364 O O . PHE B 1 574 ? 19.188 24.391 -17.812 1 98.62 574 PHE B O 1
ATOM 9371 N N . GLU B 1 575 ? 19.188 22.859 -16.172 1 98.69 575 GLU B N 1
ATOM 9372 C CA . GLU B 1 575 ? 19.297 21.734 -17.078 1 98.69 575 GLU B CA 1
ATOM 9373 C C . GLU B 1 575 ? 18.422 20.562 -16.625 1 98.69 575 GLU B C 1
ATOM 9375 O O . GLU B 1 575 ? 18.219 20.359 -15.43 1 98.69 575 GLU B O 1
ATOM 9380 N N . ALA B 1 576 ? 17.922 19.797 -17.562 1 98.88 576 ALA B N 1
ATOM 9381 C CA . ALA B 1 576 ? 17.156 18.594 -17.297 1 98.88 576 ALA B CA 1
ATOM 9382 C C . ALA B 1 576 ? 17.094 17.688 -18.531 1 98.88 576 ALA B C 1
ATOM 9384 O O . ALA B 1 576 ? 17.391 18.141 -19.641 1 98.88 576 ALA B O 1
ATOM 9385 N N . ARG B 1 577 ? 16.859 16.453 -18.344 1 98.88 577 ARG B N 1
ATOM 9386 C CA . ARG B 1 577 ? 16.469 15.5 -19.391 1 98.88 577 ARG B CA 1
ATOM 9387 C C . ARG B 1 577 ? 15.023 15.07 -19.203 1 98.88 577 ARG B C 1
ATOM 9389 O O . ARG B 1 577 ? 14.672 14.438 -18.219 1 98.88 577 ARG B O 1
ATOM 9396 N N . VAL B 1 578 ? 14.203 15.383 -20.219 1 98.94 578 VAL B N 1
ATOM 9397 C CA . VAL B 1 578 ? 12.773 15.273 -19.984 1 98.94 578 VAL B CA 1
ATOM 9398 C C . VAL B 1 578 ? 12.18 14.211 -20.906 1 98.94 578 VAL B C 1
ATOM 9400 O O . VAL B 1 578 ? 12.742 13.906 -21.953 1 98.94 578 VAL B O 1
ATOM 9403 N N . GLY B 1 579 ? 11.07 13.617 -20.484 1 98.75 579 GLY B N 1
ATOM 9404 C CA . GLY B 1 579 ? 10.328 12.656 -21.281 1 98.75 579 GLY B CA 1
ATOM 9405 C C . GLY B 1 579 ? 9.172 12.008 -20.531 1 98.75 579 GLY B C 1
ATOM 9406 O O . GLY B 1 579 ? 8.945 12.312 -19.359 1 98.75 579 GLY B O 1
ATOM 9407 N N . VAL B 1 580 ? 8.375 11.203 -21.297 1 97.94 580 VAL B N 1
ATOM 9408 C CA . VAL B 1 580 ? 7.301 10.43 -20.688 1 97.94 580 VAL B CA 1
ATOM 9409 C C . VAL B 1 580 ? 7.879 9.25 -19.906 1 97.94 580 VAL B C 1
ATOM 9411 O O . VAL B 1 580 ? 8.734 8.523 -20.422 1 97.94 580 VAL B O 1
ATOM 9414 N N . ASP B 1 581 ? 7.469 9.172 -18.688 1 98.25 581 ASP B N 1
ATOM 9415 C CA . ASP B 1 581 ? 8.023 8.18 -17.781 1 98.25 581 ASP B CA 1
ATOM 9416 C C . ASP B 1 581 ? 7.539 6.773 -18.125 1 98.25 581 ASP B C 1
ATOM 9418 O O . ASP B 1 581 ? 6.375 6.59 -18.5 1 98.25 581 ASP B O 1
ATOM 9422 N N . ASP B 1 582 ? 8.398 5.793 -17.938 1 96.44 582 ASP B N 1
ATOM 9423 C CA . ASP B 1 582 ? 8.086 4.41 -18.297 1 96.44 582 ASP B CA 1
ATOM 9424 C C . ASP B 1 582 ? 6.953 3.863 -17.438 1 96.44 582 ASP B C 1
ATOM 9426 O O . ASP B 1 582 ? 6.293 2.895 -17.812 1 96.44 582 ASP B O 1
ATOM 9430 N N . SER B 1 583 ? 6.684 4.445 -16.266 1 95.06 583 SER B N 1
ATOM 9431 C CA . SER B 1 583 ? 5.664 3.947 -15.352 1 95.06 583 SER B CA 1
ATOM 9432 C C . SER B 1 583 ? 4.281 4.465 -15.727 1 95.06 583 SER B C 1
ATOM 9434 O O . SER B 1 583 ? 3.289 4.121 -15.078 1 95.06 583 SER B O 1
ATOM 9436 N N . THR B 1 584 ? 4.18 5.273 -16.766 1 95.44 584 THR B N 1
ATOM 9437 C CA . THR B 1 584 ? 2.908 5.898 -17.094 1 95.44 584 THR B CA 1
ATOM 9438 C C . THR B 1 584 ? 1.881 4.848 -17.516 1 95.44 584 THR B C 1
ATOM 9440 O O . THR B 1 584 ? 2.23 3.842 -18.125 1 95.44 584 THR B O 1
ATOM 9443 N N . LEU B 1 585 ? 0.656 5.055 -17.094 1 89.38 585 LEU B N 1
ATOM 9444 C CA . LEU B 1 585 ? -0.444 4.203 -17.547 1 89.38 585 LEU B CA 1
ATOM 9445 C C . LEU B 1 585 ? -1.028 4.707 -18.859 1 89.38 585 LEU B C 1
ATOM 9447 O O . LEU B 1 585 ? -1.585 3.928 -19.641 1 89.38 585 LEU B O 1
ATOM 9451 N N . ASN B 1 586 ? -0.938 6.008 -19.031 1 92 586 ASN B N 1
ATOM 9452 C CA . ASN B 1 586 ? -1.365 6.641 -20.281 1 92 586 ASN B CA 1
ATOM 9453 C C . ASN B 1 586 ? -0.218 6.742 -21.281 1 92 586 ASN B C 1
ATOM 9455 O O . ASN B 1 586 ? 0.585 7.676 -21.219 1 92 586 ASN B O 1
ATOM 9459 N N . THR B 1 587 ? -0.246 5.871 -22.312 1 93.12 587 THR B N 1
ATOM 9460 C CA . THR B 1 587 ? 0.884 5.789 -23.219 1 93.12 587 THR B CA 1
ATOM 9461 C C . THR B 1 587 ? 0.55 6.461 -24.547 1 93.12 587 THR B C 1
ATOM 9463 O O . THR B 1 587 ? 1.308 6.348 -25.516 1 93.12 587 THR B O 1
ATOM 9466 N N . THR B 1 588 ? -0.542 7.129 -24.625 1 90.56 588 THR B N 1
ATOM 9467 C CA . THR B 1 588 ? -1.023 7.555 -25.938 1 90.56 588 THR B CA 1
ATOM 9468 C C . THR B 1 588 ? -0.769 9.047 -26.141 1 90.56 588 THR B C 1
ATOM 9470 O O . THR B 1 588 ? -0.812 9.531 -27.281 1 90.56 588 THR B O 1
ATOM 9473 N N . GLU B 1 589 ? -0.461 9.727 -25.078 1 91.56 589 GLU B N 1
ATOM 9474 C CA . GLU B 1 589 ? -0.373 11.18 -25.188 1 91.56 589 GLU B CA 1
ATOM 9475 C C . GLU B 1 589 ? 1.069 11.633 -25.406 1 91.56 589 GLU B C 1
ATOM 9477 O O . GLU B 1 589 ? 1.993 11.07 -24.812 1 91.56 589 GLU B O 1
ATOM 9482 N N . ALA B 1 590 ? 1.176 12.625 -26.234 1 95.62 590 ALA B N 1
ATOM 9483 C CA . ALA B 1 590 ? 2.447 13.344 -26.328 1 95.62 590 ALA B CA 1
ATOM 9484 C C . ALA B 1 590 ? 2.498 14.5 -25.344 1 95.62 590 ALA B C 1
ATOM 9486 O O . ALA B 1 590 ? 1.479 15.141 -25.078 1 95.62 590 ALA B O 1
ATOM 9487 N N . VAL B 1 591 ? 3.666 14.75 -24.812 1 97.69 591 VAL B N 1
ATOM 9488 C CA . VAL B 1 591 ? 3.82 15.812 -23.812 1 97.69 591 VAL B CA 1
ATOM 9489 C C . VAL B 1 591 ? 4.93 16.766 -24.25 1 97.69 591 VAL B C 1
ATOM 9491 O O . VAL B 1 591 ? 5.992 16.328 -24.703 1 97.69 591 VAL B O 1
ATOM 9494 N N . THR B 1 592 ? 4.652 18.031 -24.203 1 98.19 592 THR B N 1
ATOM 9495 C CA . THR B 1 592 ? 5.656 19.062 -24.453 1 98.19 592 THR B CA 1
ATOM 9496 C C . THR B 1 592 ? 6.121 19.703 -23.141 1 98.19 592 THR B C 1
ATOM 9498 O O . THR B 1 592 ? 5.305 20.031 -22.281 1 98.19 592 THR B O 1
ATOM 9501 N N . PHE B 1 593 ? 7.414 19.828 -23.062 1 98.75 593 PHE B N 1
ATOM 9502 C CA . PHE B 1 593 ? 8.031 20.422 -21.875 1 98.75 593 PHE B CA 1
ATOM 9503 C C . PHE B 1 593 ? 8.531 21.828 -22.188 1 98.75 593 PHE B C 1
ATOM 9505 O O . PHE B 1 593 ? 9.172 22.062 -23.219 1 98.75 593 PHE B O 1
ATOM 9512 N N . ALA B 1 594 ? 8.25 22.766 -21.281 1 98.81 594 ALA B N 1
ATOM 9513 C CA . ALA B 1 594 ? 8.688 24.141 -21.453 1 98.81 594 ALA B CA 1
ATOM 9514 C C . ALA B 1 594 ? 9.258 24.703 -20.156 1 98.81 594 ALA B C 1
ATOM 9516 O O . ALA B 1 594 ? 8.773 24.391 -19.062 1 98.81 594 ALA B O 1
ATOM 9517 N N . VAL B 1 595 ? 10.297 25.516 -20.281 1 98.88 595 VAL B N 1
ATOM 9518 C CA . VAL B 1 595 ? 10.914 26.219 -19.172 1 98.88 595 VAL B CA 1
ATOM 9519 C C . VAL B 1 595 ? 10.703 27.719 -19.344 1 98.88 595 VAL B C 1
ATOM 9521 O O . VAL B 1 595 ? 11.031 28.297 -20.391 1 98.88 595 VAL B O 1
ATOM 9524 N N . TYR B 1 596 ? 10.141 28.344 -18.344 1 98.81 596 TYR B N 1
ATOM 9525 C CA . TYR B 1 596 ? 9.922 29.781 -18.312 1 98.81 596 TYR B CA 1
ATOM 9526 C C . TYR B 1 596 ? 10.781 30.438 -17.234 1 98.81 596 TYR B C 1
ATOM 9528 O O . TYR B 1 596 ? 11.016 29.859 -16.172 1 98.81 596 TYR B O 1
ATOM 9536 N N . GLY B 1 597 ? 11.266 31.641 -17.453 1 98.69 597 GLY B N 1
ATOM 9537 C CA . GLY B 1 597 ? 11.906 32.5 -16.484 1 98.69 597 GLY B CA 1
ATOM 9538 C C . GLY B 1 597 ? 11.156 33.812 -16.25 1 98.69 597 GLY B C 1
ATOM 9539 O O . GLY B 1 597 ? 11.023 34.625 -17.156 1 98.69 597 GLY B O 1
ATOM 9540 N N . ASP B 1 598 ? 10.711 33.969 -15.086 1 98.31 598 ASP B N 1
ATOM 9541 C CA . ASP B 1 598 ? 9.914 35.125 -14.719 1 98.31 598 ASP B CA 1
ATOM 9542 C C . ASP B 1 598 ? 8.773 35.344 -15.703 1 98.31 598 ASP B C 1
ATOM 9544 O O . ASP B 1 598 ? 8.547 36.469 -16.172 1 98.31 598 ASP B O 1
ATOM 9548 N N . GLY B 1 599 ? 8.211 34.281 -16.078 1 97.69 599 GLY B N 1
ATOM 9549 C CA . GLY B 1 599 ? 7.012 34.344 -16.906 1 97.69 599 GLY B CA 1
ATOM 9550 C C . GLY B 1 599 ? 7.312 34.312 -18.391 1 97.69 599 GLY B C 1
ATOM 9551 O O . GLY B 1 599 ? 6.398 34.25 -19.219 1 97.69 599 GLY B O 1
ATOM 9552 N N . LYS B 1 600 ? 8.547 34.312 -18.781 1 98 600 LYS B N 1
ATOM 9553 C CA . LYS B 1 600 ? 8.93 34.344 -20.203 1 98 600 LYS B CA 1
ATOM 9554 C C . LYS B 1 600 ? 9.492 33 -20.641 1 98 600 LYS B C 1
ATOM 9556 O O . LYS B 1 600 ? 10.289 32.375 -19.922 1 98 600 LYS B O 1
ATOM 9561 N N . LEU B 1 601 ? 9.148 32.562 -21.812 1 98.5 601 LEU B N 1
ATOM 9562 C CA . LEU B 1 601 ? 9.602 31.281 -22.328 1 98.5 601 LEU B CA 1
ATOM 9563 C C . LEU B 1 601 ? 11.102 31.297 -22.594 1 98.5 601 LEU B C 1
ATOM 9565 O O . LEU B 1 601 ? 11.602 32.188 -23.281 1 98.5 601 LEU B O 1
ATOM 9569 N N . LEU B 1 602 ? 11.781 30.375 -22.109 1 98.75 602 LEU B N 1
ATOM 9570 C CA . LEU B 1 602 ? 13.219 30.281 -22.328 1 98.75 602 LEU B CA 1
ATOM 9571 C C . LEU B 1 602 ? 13.547 29.141 -23.297 1 98.75 602 LEU B C 1
ATOM 9573 O O . LEU B 1 602 ? 14.359 29.312 -24.219 1 98.75 602 LEU B O 1
ATOM 9577 N N . VAL B 1 603 ? 13.023 27.953 -23.094 1 98.69 603 VAL B N 1
ATOM 9578 C CA . VAL B 1 603 ? 13.273 26.812 -23.953 1 98.69 603 VAL B CA 1
ATOM 9579 C C . VAL B 1 603 ? 12.062 25.875 -23.938 1 98.69 603 VAL B C 1
ATOM 9581 O O . VAL B 1 603 ? 11.289 25.875 -22.984 1 98.69 603 VAL B O 1
ATOM 9584 N N . LYS B 1 604 ? 11.906 25.125 -24.953 1 98.31 604 LYS B N 1
ATOM 9585 C CA . LYS B 1 604 ? 10.797 24.188 -25.109 1 98.31 604 LYS B CA 1
ATOM 9586 C C . LYS B 1 604 ? 11.242 22.938 -25.844 1 98.31 604 LYS B C 1
ATOM 9588 O O . LYS B 1 604 ? 12.094 23 -26.734 1 98.31 604 LYS B O 1
ATOM 9593 N N . SER B 1 605 ? 10.672 21.812 -25.469 1 98.44 605 SER B N 1
ATOM 9594 C CA . SER B 1 605 ? 11 20.547 -26.125 1 98.44 605 SER B CA 1
ATOM 9595 C C . SER B 1 605 ? 10.094 20.297 -27.328 1 98.44 605 SER B C 1
ATOM 9597 O O . SER B 1 605 ? 9.102 21 -27.516 1 98.44 605 SER B O 1
ATOM 9599 N N . GLN B 1 606 ? 10.453 19.281 -28.156 1 97.06 606 GLN B N 1
ATOM 9600 C CA . GLN B 1 606 ? 9.477 18.656 -29.047 1 97.06 606 GLN B CA 1
ATOM 9601 C C . GLN B 1 606 ? 8.414 17.906 -28.25 1 97.06 606 GLN B C 1
ATOM 9603 O O . GLN B 1 606 ? 8.609 17.609 -27.062 1 97.06 606 GLN B O 1
ATOM 9608 N N . PRO B 1 607 ? 7.238 17.656 -28.906 1 97.06 607 PRO B N 1
ATOM 9609 C CA . PRO B 1 607 ? 6.344 16.703 -28.234 1 97.06 607 PRO B CA 1
ATOM 9610 C C . PRO B 1 607 ? 6.961 15.32 -28.078 1 97.06 607 PRO B C 1
ATOM 9612 O O . PRO B 1 607 ? 7.473 14.758 -29.047 1 97.06 607 PRO B O 1
ATOM 9615 N N . LEU B 1 608 ? 7.023 14.852 -26.938 1 97.69 608 LEU B N 1
ATOM 9616 C CA . LEU B 1 608 ? 7.645 13.562 -26.641 1 97.69 608 LEU B CA 1
ATOM 9617 C C . LEU B 1 608 ? 6.594 12.523 -26.281 1 97.69 608 LEU B C 1
ATOM 9619 O O . LEU B 1 608 ? 5.664 12.812 -25.516 1 97.69 608 LEU B O 1
ATOM 9623 N N . ARG B 1 609 ? 6.73 11.336 -26.812 1 96.56 609 ARG B N 1
ATOM 9624 C CA . ARG B 1 609 ? 5.789 10.242 -26.594 1 96.56 609 ARG B CA 1
ATOM 9625 C C . ARG B 1 609 ? 6.426 9.133 -25.766 1 96.56 609 ARG B C 1
ATOM 9627 O O . ARG B 1 609 ? 7.648 9.078 -25.625 1 96.56 609 ARG B O 1
ATOM 9634 N N . PHE B 1 610 ? 5.539 8.273 -25.266 1 96.56 610 PHE B N 1
ATOM 9635 C CA . PHE B 1 610 ? 5.984 7.078 -24.562 1 96.56 610 PHE B CA 1
ATOM 9636 C C . PHE B 1 610 ? 6.941 6.266 -25.422 1 96.56 610 PHE B C 1
ATOM 9638 O O . PHE B 1 610 ? 6.672 6.031 -26.609 1 96.56 610 PHE B O 1
ATOM 9645 N N . GLY B 1 611 ? 8.062 5.844 -24.781 1 96.06 611 GLY B N 1
ATOM 9646 C CA . GLY B 1 611 ? 9.023 5.02 -25.5 1 96.06 611 GLY B CA 1
ATOM 9647 C C . GLY B 1 611 ? 10.117 5.824 -26.172 1 96.06 611 GLY B C 1
ATOM 9648 O O . GLY B 1 611 ? 11.141 5.273 -26.562 1 96.06 611 GLY B O 1
ATOM 9649 N N . GLN B 1 612 ? 9.953 7.172 -26.297 1 97.5 612 GLN B N 1
ATOM 9650 C CA . GLN B 1 612 ? 10.984 8 -26.906 1 97.5 612 GLN B CA 1
ATOM 9651 C C . GLN B 1 612 ? 12.07 8.352 -25.891 1 97.5 612 GLN B C 1
ATOM 9653 O O . GLN B 1 612 ? 11.781 8.531 -24.703 1 97.5 612 GLN B O 1
ATOM 9658 N N . THR B 1 613 ? 13.312 8.469 -26.375 1 97.75 613 THR B N 1
ATOM 9659 C CA . THR B 1 613 ? 14.453 8.789 -25.531 1 97.75 613 THR B CA 1
ATOM 9660 C C . THR B 1 613 ? 14.312 10.18 -24.922 1 97.75 613 THR B C 1
ATOM 9662 O O . THR B 1 613 ? 13.625 11.039 -25.484 1 97.75 613 THR B O 1
ATOM 9665 N N . PRO B 1 614 ? 14.906 10.383 -23.766 1 98.62 614 PRO B N 1
ATOM 9666 C CA . PRO B 1 614 ? 14.781 11.695 -23.125 1 98.62 614 PRO B CA 1
ATOM 9667 C C . PRO B 1 614 ? 15.414 12.812 -23.953 1 98.62 614 PRO B C 1
ATOM 9669 O O . PRO B 1 614 ? 16.422 12.594 -24.641 1 98.62 614 PRO B O 1
ATOM 9672 N N . GLN B 1 615 ? 14.852 13.984 -23.906 1 98.81 615 GLN B N 1
ATOM 9673 C CA . GLN B 1 615 ? 15.422 15.172 -24.547 1 98.81 615 GLN B CA 1
ATOM 9674 C C . GLN B 1 615 ? 16.078 16.094 -23.516 1 98.81 615 GLN B C 1
ATOM 9676 O O . GLN B 1 615 ? 15.5 16.344 -22.453 1 98.81 615 GLN B O 1
ATOM 9681 N N . ALA B 1 616 ? 17.25 16.562 -23.844 1 98.75 616 ALA B N 1
ATOM 9682 C CA . ALA B 1 616 ? 17.938 17.5 -22.984 1 98.75 616 ALA B CA 1
ATOM 9683 C C . ALA B 1 616 ? 17.391 18.906 -23.141 1 98.75 616 ALA B C 1
ATOM 9685 O O . ALA B 1 616 ? 17.094 19.344 -24.25 1 98.75 616 ALA B O 1
ATOM 9686 N N . LEU B 1 617 ? 17.109 19.578 -22.094 1 98.75 617 LEU B N 1
ATOM 9687 C CA . LEU B 1 617 ? 16.734 21 -22.047 1 98.75 617 LEU B CA 1
ATOM 9688 C C . LEU B 1 617 ? 17.75 21.797 -21.234 1 98.75 617 LEU B C 1
ATOM 9690 O O . LEU B 1 617 ? 18.266 21.312 -20.219 1 98.75 617 LEU B O 1
ATOM 9694 N N . SER B 1 618 ? 18.062 22.953 -21.672 1 98.69 618 SER B N 1
ATOM 9695 C CA . SER B 1 618 ? 18.969 23.891 -21 1 98.69 618 SER B CA 1
ATOM 9696 C C . SER B 1 618 ? 18.469 25.328 -21.141 1 98.69 618 SER B C 1
ATOM 9698 O O . SER B 1 618 ? 18.031 25.734 -22.219 1 98.69 618 SER B O 1
ATOM 9700 N N . ALA B 1 619 ? 18.484 26.031 -20.094 1 98.75 619 ALA B N 1
ATOM 9701 C CA . ALA B 1 619 ? 18.031 27.422 -20.094 1 98.75 619 ALA B CA 1
ATOM 9702 C C . ALA B 1 619 ? 18.984 28.312 -19.297 1 98.75 619 ALA B C 1
ATOM 9704 O O . ALA B 1 619 ? 19.406 27.938 -18.203 1 98.75 619 ALA B O 1
ATOM 9705 N N . ASP B 1 620 ? 19.266 29.516 -19.797 1 98.31 620 ASP B N 1
ATOM 9706 C CA . ASP B 1 620 ? 20.016 30.547 -19.094 1 98.31 620 ASP B CA 1
ATOM 9707 C C . ASP B 1 620 ? 19.156 31.25 -18.047 1 98.31 620 ASP B C 1
ATOM 9709 O O . ASP B 1 620 ? 18.047 31.688 -18.359 1 98.31 620 ASP B O 1
ATOM 9713 N N . LEU B 1 621 ? 19.703 31.391 -16.844 1 98.25 621 LEU B N 1
ATOM 9714 C CA . LEU B 1 621 ? 18.891 31.938 -15.758 1 98.25 621 LEU B CA 1
ATOM 9715 C C . LEU B 1 621 ? 19.438 33.281 -15.305 1 98.25 621 LEU B C 1
ATOM 9717 O O . LEU B 1 621 ? 19.094 33.75 -14.219 1 98.25 621 LEU B O 1
ATOM 9721 N N . ASN B 1 622 ? 20.312 33.875 -16.016 1 96.56 622 ASN B N 1
ATOM 9722 C CA . ASN B 1 622 ? 20.812 35.188 -15.641 1 96.56 622 ASN B CA 1
ATOM 9723 C C . ASN B 1 622 ? 19.688 36.188 -15.414 1 96.56 622 ASN B C 1
ATOM 9725 O O . ASN B 1 622 ? 18.922 36.469 -16.344 1 96.56 622 ASN B O 1
ATOM 9729 N N . GLY B 1 623 ? 19.594 36.688 -14.195 1 95.5 623 GLY B N 1
ATOM 9730 C CA . GLY B 1 623 ? 18.594 37.688 -13.844 1 95.5 623 GLY B CA 1
ATOM 9731 C C . GLY B 1 623 ? 17.234 37.094 -13.523 1 95.5 623 GLY B C 1
ATOM 9732 O O . GLY B 1 623 ? 16.297 37.812 -13.188 1 95.5 623 GLY B O 1
ATOM 9733 N N . VAL B 1 624 ? 17.109 35.812 -13.641 1 98 624 VAL B N 1
ATOM 9734 C CA . VAL B 1 624 ? 15.844 35.156 -13.398 1 98 624 VAL B CA 1
ATOM 9735 C C . VAL B 1 624 ? 15.68 34.875 -11.906 1 98 624 VAL B C 1
ATOM 9737 O O . VAL B 1 624 ? 16.625 34.438 -11.242 1 98 624 VAL B O 1
ATOM 9740 N N . ARG B 1 625 ? 14.508 35.125 -11.367 1 97.62 625 ARG B N 1
ATOM 9741 C CA . ARG B 1 625 ? 14.242 34.906 -9.945 1 97.62 625 ARG B CA 1
ATOM 9742 C C . ARG B 1 625 ? 13.383 33.688 -9.727 1 97.62 625 ARG B C 1
ATOM 9744 O O . ARG B 1 625 ? 13.438 33.062 -8.664 1 97.62 625 ARG B O 1
ATOM 9751 N N . LEU B 1 626 ? 12.562 33.406 -10.711 1 98.5 626 LEU B N 1
ATOM 9752 C CA . LEU B 1 626 ? 11.664 32.25 -10.617 1 98.5 626 LEU B CA 1
ATOM 9753 C C . LEU B 1 626 ? 11.594 31.516 -11.953 1 98.5 626 LEU B C 1
ATOM 9755 O O . LEU B 1 626 ? 11.391 32.125 -13 1 98.5 626 LEU B O 1
ATOM 9759 N N . VAL B 1 627 ? 11.812 30.25 -11.883 1 98.75 627 VAL B N 1
ATOM 9760 C CA . VAL B 1 627 ? 11.68 29.391 -13.055 1 98.75 627 VAL B CA 1
ATOM 9761 C C . VAL B 1 627 ? 10.375 28.594 -12.977 1 98.75 627 VAL B C 1
ATOM 9763 O O . VAL B 1 627 ? 9.977 28.156 -11.898 1 98.75 627 VAL B O 1
ATOM 9766 N N . GLU B 1 628 ? 9.648 28.5 -13.992 1 98.88 628 GLU B N 1
ATOM 9767 C CA . GLU B 1 628 ? 8.477 27.625 -14.07 1 98.88 628 GLU B CA 1
ATOM 9768 C C . GLU B 1 628 ? 8.695 26.5 -15.078 1 98.88 628 GLU B C 1
ATOM 9770 O O . GLU B 1 628 ? 9.133 26.75 -16.203 1 98.88 628 GLU B O 1
ATOM 9775 N N . LEU B 1 629 ? 8.523 25.266 -14.688 1 98.94 629 LEU B N 1
ATOM 9776 C CA . LEU B 1 629 ? 8.594 24.062 -15.516 1 98.94 629 LEU B CA 1
ATOM 9777 C C . LEU B 1 629 ? 7.199 23.547 -15.852 1 98.94 629 LEU B C 1
ATOM 9779 O O . LEU B 1 629 ? 6.449 23.141 -14.969 1 98.94 629 LEU B O 1
ATOM 9783 N N . VAL B 1 630 ? 6.871 23.578 -17.141 1 98.75 630 VAL B N 1
ATOM 9784 C CA . VAL B 1 630 ? 5.512 23.25 -17.562 1 98.75 630 VAL B CA 1
ATOM 9785 C C . VAL B 1 630 ? 5.535 22.031 -18.484 1 98.75 630 VAL B C 1
ATOM 9787 O O . VAL B 1 630 ? 6.32 21.984 -19.422 1 98.75 630 VAL B O 1
ATOM 9790 N N . ALA B 1 631 ? 4.809 21.031 -18.172 1 98.38 631 ALA B N 1
ATOM 9791 C CA . ALA B 1 631 ? 4.578 19.875 -19.031 1 98.38 631 ALA B CA 1
ATOM 9792 C C . ALA B 1 631 ? 3.129 19.828 -19.516 1 98.38 631 ALA B C 1
ATOM 9794 O O . ALA B 1 631 ? 2.205 19.688 -18.703 1 98.38 631 ALA B O 1
ATOM 9795 N N . THR B 1 632 ? 2.902 19.891 -20.828 1 96.94 632 THR B N 1
ATOM 9796 C CA . THR B 1 632 ? 1.553 20.016 -21.359 1 96.94 632 THR B CA 1
ATOM 9797 C C . THR B 1 632 ? 1.256 18.875 -22.344 1 96.94 632 THR B C 1
ATOM 9799 O O . THR B 1 632 ? 2.098 18.547 -23.188 1 96.94 632 THR B O 1
ATOM 9802 N N . SER B 1 633 ? 0.168 18.266 -22.109 1 93.38 633 SER B N 1
ATOM 9803 C CA . SER B 1 633 ? -0.369 17.328 -23.109 1 93.38 633 SER B CA 1
ATOM 9804 C C . SER B 1 633 ? -1.47 17.984 -23.938 1 93.38 633 SER B C 1
ATOM 9806 O O . SER B 1 633 ? -2.123 18.922 -23.484 1 93.38 633 SER B O 1
ATOM 9808 N N . ALA B 1 634 ? -1.652 17.547 -25.234 1 77 634 ALA B N 1
ATOM 9809 C CA . ALA B 1 634 ? -2.58 18.172 -26.172 1 77 634 ALA B CA 1
ATOM 9810 C C . ALA B 1 634 ? -4.027 17.875 -25.797 1 77 634 ALA B C 1
ATOM 9812 O O . ALA B 1 634 ? -4.934 18.641 -26.109 1 77 634 ALA B O 1
ATOM 9813 N N . SER B 1 635 ? -4.234 16.703 -25.156 1 75.69 635 SER B N 1
ATOM 9814 C CA . SER B 1 635 ? -5.629 16.359 -24.891 1 75.69 635 SER B CA 1
ATOM 9815 C C . SER B 1 635 ? -5.875 16.156 -23.406 1 75.69 635 SER B C 1
ATOM 9817 O O . SER B 1 635 ? -5.105 15.469 -22.734 1 75.69 635 SER B O 1
ATOM 9819 N N . PRO B 1 636 ? -6.914 16.938 -22.922 1 72.5 636 PRO B N 1
ATOM 9820 C CA . PRO B 1 636 ? -7.285 16.672 -21.531 1 72.5 636 PRO B CA 1
ATOM 9821 C C . PRO B 1 636 ? -7.684 15.219 -21.297 1 72.5 636 PRO B C 1
ATOM 9823 O O . PRO B 1 636 ? -8.281 14.594 -22.172 1 72.5 636 PRO B O 1
ATOM 9826 N N . SER B 1 637 ? -7.098 14.633 -20.312 1 80.25 637 SER B N 1
ATOM 9827 C CA . SER B 1 637 ? -7.402 13.258 -19.938 1 80.25 637 SER B CA 1
ATOM 9828 C C . SER B 1 637 ? -7.605 13.117 -18.438 1 80.25 637 SER B C 1
ATOM 9830 O O . SER B 1 637 ? -7.047 13.898 -17.656 1 80.25 637 SER B O 1
ATOM 9832 N N . ALA B 1 638 ? -8.5 12.203 -18.047 1 81.88 638 ALA B N 1
ATOM 9833 C CA . ALA B 1 638 ? -8.703 11.898 -16.641 1 81.88 638 ALA B CA 1
ATOM 9834 C C . ALA B 1 638 ? -7.488 11.18 -16.047 1 81.88 638 ALA B C 1
ATOM 9836 O O . ALA B 1 638 ? -7.34 11.102 -14.836 1 81.88 638 ALA B O 1
ATOM 9837 N N . ASN B 1 639 ? -6.637 10.758 -16.922 1 88.06 639 ASN B N 1
ATOM 9838 C CA . ASN B 1 639 ? -5.422 10.062 -16.516 1 88.06 639 ASN B CA 1
ATOM 9839 C C . ASN B 1 639 ? -4.195 10.602 -17.25 1 88.06 639 ASN B C 1
ATOM 9841 O O . ASN B 1 639 ? -3.641 9.938 -18.125 1 88.06 639 ASN B O 1
ATOM 9845 N N . PRO B 1 640 ? -3.773 11.742 -16.812 1 94.44 640 PRO B N 1
ATOM 9846 C CA . PRO B 1 640 ? -2.631 12.328 -17.516 1 94.44 640 PRO B CA 1
ATOM 9847 C C . PRO B 1 640 ? -1.383 11.453 -17.453 1 94.44 640 PRO B C 1
ATOM 9849 O O . PRO B 1 640 ? -1.213 10.688 -16.5 1 94.44 640 PRO B O 1
ATOM 9852 N N . ALA B 1 641 ? -0.525 11.609 -18.406 1 96.38 641 ALA B N 1
ATOM 9853 C CA . ALA B 1 641 ? 0.704 10.828 -18.469 1 96.38 641 ALA B CA 1
ATOM 9854 C C . ALA B 1 641 ? 1.657 11.203 -17.344 1 96.38 641 ALA B C 1
ATOM 9856 O O . ALA B 1 641 ? 1.767 12.375 -16.984 1 96.38 641 ALA B O 1
ATOM 9857 N N . ALA B 1 642 ? 2.291 10.203 -16.781 1 97.38 642 ALA B N 1
ATOM 9858 C CA . ALA B 1 642 ? 3.406 10.484 -15.875 1 97.38 642 ALA B CA 1
ATOM 9859 C C . ALA B 1 642 ? 4.641 10.922 -16.656 1 97.38 642 ALA B C 1
ATOM 9861 O O . ALA B 1 642 ? 5.016 10.297 -17.641 1 97.38 642 ALA B O 1
ATOM 9862 N N . VAL B 1 643 ? 5.242 11.992 -16.25 1 98.62 643 VAL B N 1
ATOM 9863 C CA . VAL B 1 643 ? 6.426 12.508 -16.938 1 98.62 643 VAL B CA 1
ATOM 9864 C C . VAL B 1 643 ? 7.562 12.695 -15.938 1 98.62 643 VAL B C 1
ATOM 9866 O O . VAL B 1 643 ? 7.332 12.742 -14.727 1 98.62 643 VAL B O 1
ATOM 9869 N N . THR B 1 644 ? 8.758 12.734 -16.453 1 98.88 644 THR B N 1
ATOM 9870 C CA . THR B 1 644 ? 9.961 12.867 -15.641 1 98.88 644 THR B CA 1
ATOM 9871 C C . THR B 1 644 ? 10.797 14.062 -16.094 1 98.88 644 THR B C 1
ATOM 9873 O O . THR B 1 644 ? 11.078 14.211 -17.281 1 98.88 644 THR B O 1
ATOM 9876 N N . TRP B 1 645 ? 11.062 14.961 -15.188 1 98.94 645 TRP B N 1
ATOM 9877 C CA . TRP B 1 645 ? 12.172 15.898 -15.312 1 98.94 645 TRP B CA 1
ATOM 9878 C C . TRP B 1 645 ? 13.453 15.305 -14.734 1 98.94 645 TRP B C 1
ATOM 9880 O O . TRP B 1 645 ? 13.828 15.609 -13.602 1 98.94 645 TRP B O 1
ATOM 9890 N N . GLY B 1 646 ? 14.125 14.461 -15.539 1 98.88 646 GLY B N 1
ATOM 9891 C CA . GLY B 1 646 ? 15.289 13.711 -15.086 1 98.88 646 GLY B CA 1
ATOM 9892 C C . GLY B 1 646 ? 16.516 14.586 -14.914 1 98.88 646 GLY B C 1
ATOM 9893 O O . GLY B 1 646 ? 16.828 15.422 -15.766 1 98.88 646 GLY B O 1
ATOM 9894 N N . ASP B 1 647 ? 17.203 14.422 -13.805 1 98.56 647 ASP B N 1
ATOM 9895 C CA . ASP B 1 647 ? 18.422 15.148 -13.469 1 98.56 647 ASP B CA 1
ATOM 9896 C C . ASP B 1 647 ? 18.203 16.656 -13.523 1 98.56 647 ASP B C 1
ATOM 9898 O O . ASP B 1 647 ? 19.109 17.406 -13.891 1 98.56 647 ASP B O 1
ATOM 9902 N N . ALA B 1 648 ? 16.969 17.094 -13.281 1 98.88 648 ALA B N 1
ATOM 9903 C CA . ALA B 1 648 ? 16.703 18.531 -13.234 1 98.88 648 ALA B CA 1
ATOM 9904 C C . ALA B 1 648 ? 17.578 19.203 -12.18 1 98.88 648 ALA B C 1
ATOM 9906 O O . ALA B 1 648 ? 17.562 18.812 -11.008 1 98.88 648 ALA B O 1
ATOM 9907 N N . ALA B 1 649 ? 18.266 20.297 -12.602 1 98.56 649 ALA B N 1
ATOM 9908 C CA . ALA B 1 649 ? 19.25 20.875 -11.703 1 98.56 649 ALA B CA 1
ATOM 9909 C C . ALA B 1 649 ? 19.406 22.375 -11.969 1 98.56 649 ALA B C 1
ATOM 9911 O O . ALA B 1 649 ? 19.141 22.844 -13.07 1 98.56 649 ALA B O 1
ATOM 9912 N N . LEU B 1 650 ? 19.75 23.094 -10.969 1 98.06 650 LEU B N 1
ATOM 9913 C CA . LEU B 1 650 ? 20.25 24.453 -11.031 1 98.06 650 LEU B CA 1
ATOM 9914 C C . LEU B 1 650 ? 21.781 24.484 -10.953 1 98.06 650 LEU B C 1
ATOM 9916 O O . LEU B 1 650 ? 22.359 24.016 -9.969 1 98.06 650 LEU B O 1
ATOM 9920 N N . LEU B 1 651 ? 22.359 25.016 -11.953 1 97.56 651 LEU B N 1
ATOM 9921 C CA . LEU B 1 651 ? 23.812 25.031 -12.047 1 97.56 651 LEU B CA 1
ATOM 9922 C C . LEU B 1 651 ? 24.359 26.438 -11.797 1 97.56 651 LEU B C 1
ATOM 9924 O O . LEU B 1 651 ? 23.656 27.438 -12.055 1 97.56 651 LEU B O 1
ATOM 9928 N N . LYS B 1 652 ? 25.609 26.531 -11.359 1 94.94 652 LYS B N 1
ATOM 9929 C CA . LYS B 1 652 ? 26.25 27.797 -11.039 1 94.94 652 LYS B CA 1
ATOM 9930 C C . LYS B 1 652 ? 27.203 28.234 -12.148 1 94.94 652 LYS B C 1
ATOM 9932 O O . LYS B 1 652 ? 27.672 27.406 -12.93 1 94.94 652 LYS B O 1
#

Radius of gyration: 35.7 Å; Cα contacts (8 Å, |Δi|>4): 3383; chains: 2; bounding box: 142×108×130 Å

Nearest PDB structures (foldseek):
  3a23-assembly2_B  TM=7.309E-01  e=2.816E-41  Streptomyces avermitilis
  1ktb-assembly1_A  TM=8.525E-01  e=2.092E-32  Gallus gallus
  7jrm-assembly1_A  TM=6.346E-01  e=7.117E-13  Clostridium perfringens ATCC 13124
  7jrl-assembly1_A  TM=6.077E-01  e=2.984E-12  Clostridium perfringens ATCC 13124
  7js4-assembly1_A  TM=3.918E-01  e=2.905E-13  Clostridium perfringens ATCC 13124

Secondary structure (DSSP, 8-state):
---------------------------------------TTS--SS--S---SS-SS--EEEESHHHHTT---HHHHHHHHHHHHHTTTTTTT--EEE--TT-EEEE-TTT-PEEE-TTT-GGGBSSSTT-B-SHHHHHHHHHTT-EEEEEEESSSS-HHHHH--TT-TT---SSTTTT--SSTT-HHHHHIIIIIIS--SEEEEE-GGGTS-STT-HHHHTTSS-----S--TT-GGGS-HHHHHHHHHHHHHHHHHH-TT---EEEEESTT-TTHHHHGGGT-SEEE-SS---SSHHHHHHHHHHHHT-GGG-BTTBEEE---B-TTSGGGSTT-HHHHHHHHHHHHHTT--EEE-S-GGG--HHHHHHHT-HHHHHHHT-TT----EEEEE-SSEEEEEEE-SS-TTEEEEEEEE-SSS-EEEEEETTTTTB-TTSEEEEEETTTTEEPPPEESEEEEEE-TT-EEEEEEE--BSSTTEEEGGG-GGGEEEEE---SS--B-TTS--PPBTTTBT-SS------B-TT--EESS-TTSPPEEETTEEESSEEEEESSEEEEEE--TT--EEEEEEEE-TT-S--S--EEEEEEETTEEEEEPPPB-TTPPPEEEEEE-TT-SEEEEEEEESS--SSPPEEEEEEEEEE-/---------------------------------------TTS--SS--S---SS-SS--EEEESHHHHTT---HHHHHHHHHHHHHTTTTTTT--EEE--TT-EEEE-TTT--EEE-TTT-GGGBSSSTT-B-SHHHHHHHHHTT-EEEEEEESSSS-HHHHH--TT-TT---SSTTTT--SSTT-HHHHHIIIIIIS--SEEEEE-GGGTS-STT-HHHHTTSS-----S--TT-GGGS-HHHHHHHHHHHHHHHHHH-TT---EEEEESTT-TTHHHHGGGT-SEEE-SS---SSHHHHHHHHHHHHT-GGG-BTTBEEE---B-TTSGGGSTT-HHHHHHHHHHHHHTT--EEE-S-GGG--HHHHHHHT-HHHHHHHT-TT----EEEEE-SSEEEEEEE-SS-TTEEEEEEEE-SSS-EEEEEETTTTTB-TTSEEEEEETTTTEEPPPEESEEEEEE-TT-EEEEEEE--BSSTTEEEGGG-GGGEEEEE---SS--B-TTS--PPBTTTBT-SS------B-TT--EESS-TTSPPEEETTEEESSEEEEESSEEEEEE--TT--EEEEEEEE-TT-S--S--EEEEEEETTEEEEEPPPB-TTPPPEEEEEE-TT-SEEEEEEEESS--SSPPEEEEEEEEEE-

InterPro domains:
  IPR002241 Glycoside hydrolase, family 27 [PF16499] (57-211)
  IPR002241 Glycoside hydrolase, family 27 [PF16499] (283-383)
  IPR002241 Glycoside hydrolase, family 27 [PR00740] (52-71)
  IPR002241 Glycoside hydrolase, family 27 [PR00740] (88-103)
  IPR002241 Glycoside hydrolase, family 27 [PR00740] (339-360)
  IPR002241 Glycoside hydrolase, family 27 [PTHR11452] (32-472)
  IPR002241 Glycoside hydrolase, family 27 [cd14792] (58-383)
  IPR008979 Galactose-binding-like domain superfamily [SSF49785] (484-650)
  IPR013222 Glycosyl hydrolase family 98, putative carbohydrate-binding module [PF08305] (527-650)
  IPR013222 Glycosyl hydrolase family 98, putative carbohydrate-binding module [SM00776] (512-652)
  IPR013780 Glycosyl hydrolase, all-beta [G3DSA:2.60.40.1180] (385-475)
  IPR013785 Aldolase-type TIM barrel [G3DSA:3.20.20.70] (49-384)
  IPR017853 Glycoside hydrolase superfamily [SSF51445] (50-383)
  IPR038637 NPCBM domain superfamily [G3DSA:2.60.120.1060] (521-650)
  IPR041233 Alpha galactosidase, C-terminal domain [PF17801] (397-471)